Protein AF-A0A1E2V818-F1 (afdb_monomer_lite)

InterPro domains:
  IPR006531 Gp5/Type VI secretion system Vgr protein, OB-fold domain [PF04717] (260-328)
  IPR006533 Type VI secretion system, RhsGE-associated Vgr protein [TIGR01646] (13-376)
  IPR017847 Type VI secretion system, RhsGE-associated Vgr family subset [TIGR03361] (205-376)
  IPR018769 Type VI secretion system spike protein VgrG2, domain of unknown function DUF2345 [PF10106] (500-648)
  IPR028244 Putative type VI secretion system, Rhs element associated Vgr domain [PF13296] (350-455)
  IPR037026 Vgr protein, OB-fold domain superfamily [G3DSA:2.40.50.230] (230-332)

Radius of gyration: 58.18 Å; chains: 1; bounding box: 152×116×179 Å

Sequence (1108 aa):
MPPVHSYVDGNIITDDVDTCTPVSPQQIRFHRQDATETEDTITQWRGVRRLQPKRVTVGSFDYKQPPLEKRTTLDTQDDQGNLPETELYDYAGEYYYHEFDRGERLVDNRLEAHESRAKRFYGAGGIRHLSTGAWFELTQHSRHDTGGGEEREFLILGLSIHAENSLPMTAQLKPMPGSLQTEIQAAKEAHGLTQEDPENDTDEAQADAYRTGGTGHFLIDFEAQRRTHAFRNPLRHPRPVVSGPQTAIIVGPEGEEVYSDHLNRVKAHFHWDRQGQRNDHDSCWLRVAQNNAGTQWGGVFTPRIGQEVLVDFLEGDVDRPLITGRIYNGEQTPEWHSNGLFSGFKSKTYRGGLFNELVLDDATDQERIKLNSEQKKTQLNLGYLIHQQGNFRGAFRGTGFDLRTDAYGSVRANKGLYLTSFGQPEAAGEQLELDPVKTQLDAAYELKNSLSNSATAHNAEALTAKDNLKTASDHTTPTYGRSGGGGDQTSAQGATDGGGKGQVKGLDAPWLHLASPAGITLSTPESLHFAQTHDFSATTGQDMNFSQGKNWVAAAREKLSLFVEKAGIKLFAGKQKVEIQAQSDNLELTSKQDNTTTSTESNIDLAAAEEVLLVSGGAYVRIKGGNIELHAPGKVEFFGAMKSFTGPTQQAYELPPLPDTENTQLKLHHTYGNDEPVALAQYQATFPDGSTRTGQLDNQGKATLDGVPPGCAFVDYHTQPDPINPEGKPWNKPKEGPPDISMLSQPSSSQPEEEEETLSTAEQLKQKAGQYNQRATDLREQLNNNPDGKSHEEALALQDQVTQLNADTQQLREDLNEAARSGEITGSDLTDALYDVDDAANRANNLRPEAARQVQYASPNGQQAREVAELVVPGFGTLTDAKDIAQLLSTGQYGAAAGMTGLAIASIFPLARAARKVGRTSDAAEDVASAAKRVDEVPSSSRVVTASNRAELEQQLISRLGSDIKNNPLRQEYEAKVAELAKYQQGLTDHSIRDKAVANMANLPGSEKALAERANNARRQLGVEYKNLTPEPLRDYIYDVNLKRYGDPLGPNVDVLAQRGKTYSQIVESASRPNPDVNKLLDGFGKWLSKQPDDYIQKHIHLLDGIN

pLDDT: mean 78.22, std 19.98, range [23.17, 98.44]

Foldseek 3Di:
DPDDADDDPPDGDDQALVVFAAWVVQEAEADDDDPPDPAWHWPDKDKDFDDFAQKEKEWEAEPVCRVDTQMDMDGADPPLPDDPHGYDYDHPYYCPDDDNVVVNVVRVLQRLQRVQRRMKMKIKTQHPRDDARHKHFYDNDPVQNPDDRLSRIKHWHDKDKQKFALDVCVVPDDDDPPDCPVVSVVVCVVVVNDDDPPPDPDPCVVVVCVVVSRDIDIMMMTMIDRSPGGHHHHPPDDADFAPWKAKWFWAEAPPFFADADPQLWTDTAGPPDPPDPRYRVRDDTAAEDFPFDDDVDGGDDRDTGGFMFIWTATRRHPNRTHTDGGDADPVRDALADDPPQWDWDWAADGVDRWIWTWIFGNPPQQTKTWTFGSAQGQIKIAAFDFDDDRNDTHDTDDHGIDGDGNDDDDDDDQQAAEAEPPDDPPVVADPQPCVVVLVVLVVQLVVLQVVQVLCVVVVHHGPVCSVVSVLQSVQQADKDWADAAQFDCPDPVRCVRHPPGDIDTGGPGHYYDDYYPVDDDDDDPDDDDDDDPDDDDDTDPDDDDDDDPDDDDDDDPPDDTDDDNPDDDDDDDPDDDDDDDPLPDDDDDDDPDDDDDDDPPDDDDDDDPAKDWDDDPQWIWIQGPNDTDGDDPDDDDDDDPDDDDDDDDDDDDDDDDRDDPQKDKDKFFDADPVRQAPAFWWKWKAAPVRDIDIDTAHNRNMDMDIRGDPDDIDMDTDDDDDPPDPDDDDDDDDDDDDDDDDDDDYDDDDDDDDDDDDDQPLVVLLVLLVVLLVVLVVLVVVLVPCLDDDALVRLVVSLVSLVVSLVSLVVSVVSLVVCVVVVSDDDPSSVVSVVSSVSSNVSSVVCNVSSVVSSCCNDPLNVVVVVVVVVPDDDDDDDDDPVVVVVVVPPPPPPPNPPPDPDDPPPPVVVVVVVVPDDDDDDPPVVVVVVVVPDDDDDPLPDADDPVCPLVLLVLVLVLLLVCCVPPVLLVVLLVVLQVLVVVVVCCPPPVSVVVVVVVVPPDPDDLLNVLQVLQVVLLVSLVVVLVPRPPLLSVLQQVVQCVPAVGSSHHGSVSVVVVPDDSSNSSVVSSDRDDDSVVSSVSSSVVSVVDDSVVSVVCSVSSPPDD

Secondary structure (DSSP, 8-state):
-------BTTBPP-S-GGGSPEEEEEEEEE----TT-SS-EEEEEEEEE----SEEEEEEE-TTSTTS-EEEEEEPPTTS-S----EEEEEEEETS-SSHHHHHHHHHHHHHHHHHHHEEEEEEE--TT--TT-EEEEES-TTTTTS-HHHHEEEEEEEEEEEE---TTGGGPPPPTT-THHHHHHHHHHTT-----TT--STTHHHHHHHTTT--EEEEEEEEEETTSPP-----SPPPB--S-EEEEEE-STT-S----TT--BEEEETT-SS--SSTTSS-PBEE--SSEETTEE---PPPTT-EEEEEEGGGBTT-EEEEEE---SSS--SS-SS--EEEEE---TTSS--EEEEEE--TT--EEEEEETGGGEEEEEEEEEEEETTEEEEEEEEEEEEE-SS------TT-EEEE----GGG-S-TT--HHHHHHHHHHHHHHHHHHHHHHHTTPPP-TTHHHHHHHHHTT--EEE-------TTSHHHHHHHSS--EEE--SS--EEEE-SS------SS------SS------SS------SS------SS------SSS------SSS------SSS------SS------SSS------SSEEEEEETTEEEEEETTEEEEE-SS------S----PPP-----PPPPP--TT--EEEEE-B-TTS-B-TT-EEEEE-TTS-EEEEE--TTSEEEEESPPSS--EEEEEPPPPSS-SS--PPPP----PPP--------------------HHHHHHHHHHHHHHHHHHHHHHHHS-TT---HHHHHHHHHHHHHHHHHHHHHHHHHHHHHHHTSS-THHHHHHHHHHHHHHHHHHHHHHHHHHHHHHHSHHHHHHHHHHHTSS--S-----HHHHHHHHTS---TT-TTS--SSSSSSTTHHHHTTSS---SSSHHHHHHHGGGSS---GGG----TTTHHHHHHHHHHHHHHHHHT-HHHHHHHHHHHHHHHHHHHHHSHHHHHHHHHHGGGSS--HHHHHHHHHHHHHHHHHHHHHTS-HHHHHHHHHHHHHHHS-TT---HHHHHHTT--HHHHHHHHHSPPP-HHHHHHHHHHHHTTS-HHHHHHHGGGGTT--

Structure (mmCIF, N/CA/C/O backbone):
data_AF-A0A1E2V818-F1
#
_entry.id   AF-A0A1E2V818-F1
#
loop_
_atom_site.group_PDB
_atom_site.id
_atom_site.type_symbol
_atom_site.label_atom_id
_atom_site.label_alt_id
_atom_site.label_comp_id
_atom_site.label_asym_id
_atom_site.label_entity_id
_atom_site.label_seq_id
_atom_site.pdbx_PDB_ins_code
_atom_site.Cartn_x
_atom_site.Cartn_y
_atom_site.Cartn_z
_atom_site.occupancy
_atom_site.B_iso_or_equiv
_atom_site.auth_seq_id
_atom_site.auth_comp_id
_atom_site.auth_asym_id
_atom_site.auth_atom_id
_atom_site.pdbx_PDB_model_num
ATOM 1 N N . MET A 1 1 ? 29.252 -25.648 -48.361 1.00 29.34 1 MET A N 1
ATOM 2 C CA . MET A 1 1 ? 28.004 -25.409 -49.123 1.00 29.34 1 MET A CA 1
ATOM 3 C C . MET A 1 1 ? 28.352 -25.436 -50.607 1.00 29.34 1 MET A C 1
ATOM 5 O O . MET A 1 1 ? 29.455 -25.009 -50.918 1.00 29.34 1 MET A O 1
ATOM 9 N N . PRO A 1 2 ? 27.505 -25.954 -51.512 1.00 25.48 2 PRO A N 1
ATOM 10 C CA . PRO A 1 2 ? 27.726 -25.760 -52.946 1.00 25.48 2 PRO A CA 1
ATOM 11 C C . PRO A 1 2 ? 27.580 -24.261 -53.289 1.00 25.48 2 PRO A C 1
ATOM 13 O O . PRO A 1 2 ? 26.759 -23.595 -52.652 1.00 25.48 2 PRO A O 1
ATOM 16 N N . PRO A 1 3 ? 28.348 -23.715 -54.249 1.00 35.00 3 PRO A N 1
ATOM 17 C CA . PRO A 1 3 ? 28.269 -22.303 -54.612 1.00 35.00 3 PRO A CA 1
ATOM 18 C C . PRO A 1 3 ? 26.894 -21.995 -55.216 1.00 35.00 3 PRO A C 1
ATOM 20 O O . PRO A 1 3 ? 26.471 -22.601 -56.203 1.00 35.00 3 PRO A O 1
ATOM 23 N N . VAL A 1 4 ? 26.167 -21.068 -54.593 1.00 36.09 4 VAL A N 1
ATOM 24 C CA . VAL A 1 4 ? 24.867 -20.598 -55.076 1.00 36.09 4 VAL A CA 1
ATOM 25 C C . VAL A 1 4 ? 25.120 -19.493 -56.096 1.00 36.09 4 VAL A C 1
ATOM 27 O O . VAL A 1 4 ? 25.310 -18.335 -55.743 1.00 36.09 4 VAL A O 1
ATOM 30 N N . HIS A 1 5 ? 25.105 -19.843 -57.381 1.00 39.56 5 HIS A N 1
ATOM 31 C CA . HIS A 1 5 ? 25.008 -18.854 -58.452 1.00 39.56 5 HIS A CA 1
ATOM 32 C C . HIS A 1 5 ? 23.551 -18.392 -58.577 1.00 39.56 5 HIS A C 1
ATOM 34 O O . HIS A 1 5 ? 22.773 -18.970 -59.335 1.00 39.56 5 HIS A O 1
ATOM 40 N N . SER A 1 6 ? 23.152 -17.357 -57.839 1.00 40.38 6 SER A N 1
ATOM 41 C CA . SER A 1 6 ? 21.915 -16.634 -58.147 1.00 40.38 6 SER A CA 1
ATOM 42 C C . SER A 1 6 ? 22.231 -15.525 -59.149 1.00 40.38 6 SER A C 1
ATOM 44 O O . SER A 1 6 ? 22.732 -14.467 -58.773 1.00 40.38 6 SER A O 1
ATOM 46 N N . TYR A 1 7 ? 21.960 -15.778 -60.429 1.00 38.47 7 TYR A N 1
ATOM 47 C CA . TYR A 1 7 ? 21.991 -14.749 -61.466 1.00 38.47 7 TYR A CA 1
ATOM 48 C C . TYR A 1 7 ? 20.811 -13.794 -61.259 1.00 38.47 7 TYR A C 1
ATOM 50 O O . TYR A 1 7 ? 19.661 -14.170 -61.477 1.00 38.47 7 TYR A O 1
ATOM 58 N N . VAL A 1 8 ? 21.101 -12.559 -60.857 1.00 39.84 8 VAL A N 1
ATOM 59 C CA . VAL A 1 8 ? 20.163 -11.434 -60.937 1.00 39.84 8 VAL A CA 1
ATOM 60 C C . VAL A 1 8 ? 20.872 -10.348 -61.743 1.00 39.84 8 VAL A C 1
ATOM 62 O O . VAL A 1 8 ? 21.879 -9.807 -61.294 1.00 39.84 8 VAL A O 1
ATOM 65 N N . ASP A 1 9 ? 20.401 -10.108 -62.969 1.00 42.56 9 ASP A N 1
ATOM 66 C CA . ASP A 1 9 ? 20.767 -8.976 -63.835 1.00 42.56 9 ASP A CA 1
ATOM 67 C C . ASP A 1 9 ? 22.267 -8.608 -63.880 1.00 42.56 9 ASP A C 1
ATOM 69 O O . ASP A 1 9 ? 22.666 -7.497 -63.544 1.00 42.56 9 ASP A O 1
ATOM 73 N N . GLY A 1 10 ? 23.123 -9.545 -64.304 1.00 63.06 10 GLY A N 1
ATOM 74 C CA . GLY A 1 10 ? 24.530 -9.264 -64.640 1.00 63.06 10 GLY A CA 1
ATOM 75 C C . GLY A 1 10 ? 25.488 -9.020 -63.464 1.00 63.06 10 GLY A C 1
ATOM 76 O O . GLY A 1 10 ? 26.687 -8.886 -63.700 1.00 63.06 10 GLY A O 1
ATOM 77 N N . ASN A 1 11 ? 25.010 -9.017 -62.215 1.00 73.62 11 ASN A N 1
ATOM 78 C CA . ASN A 1 11 ? 25.856 -8.904 -61.024 1.00 73.62 11 ASN A CA 1
ATOM 79 C C . ASN A 1 11 ? 26.270 -10.287 -60.498 1.00 73.62 11 ASN A C 1
ATOM 81 O O . ASN A 1 11 ? 25.429 -11.166 -60.304 1.00 73.62 11 ASN A O 1
ATOM 85 N N . ILE A 1 12 ? 27.564 -10.467 -60.217 1.00 81.31 12 ILE A N 1
ATOM 86 C CA . ILE A 1 12 ? 28.114 -11.685 -59.605 1.00 81.31 12 ILE A CA 1
ATOM 87 C C . ILE A 1 12 ? 28.321 -11.424 -58.112 1.00 81.31 12 ILE A C 1
ATOM 89 O O . ILE A 1 12 ? 29.127 -10.577 -57.731 1.00 81.31 12 ILE A O 1
ATOM 93 N N . ILE A 1 13 ? 27.599 -12.158 -57.263 1.00 85.12 13 ILE A N 1
ATOM 94 C CA . ILE A 1 13 ? 27.849 -12.186 -55.818 1.00 85.12 13 ILE A CA 1
ATOM 95 C C . ILE A 1 13 ? 28.844 -13.312 -55.550 1.00 85.12 13 ILE A C 1
ATOM 97 O O . ILE A 1 13 ? 28.576 -14.464 -55.882 1.00 85.12 13 ILE A O 1
ATOM 101 N N . THR A 1 14 ? 29.984 -12.973 -54.958 1.00 85.94 14 THR A N 1
ATOM 102 C CA . THR A 1 14 ? 31.019 -13.932 -54.570 1.00 85.94 14 THR A CA 1
ATOM 103 C C . THR A 1 14 ? 31.614 -13.558 -53.216 1.00 85.94 14 THR A C 1
ATOM 105 O O . THR A 1 14 ? 31.786 -12.379 -52.900 1.00 85.94 14 THR A O 1
ATOM 108 N N . ASP A 1 15 ? 31.908 -14.575 -52.415 1.00 86.00 15 ASP A N 1
ATOM 109 C CA . ASP A 1 15 ? 32.651 -14.508 -51.161 1.00 86.00 15 ASP A CA 1
ATOM 110 C C . ASP A 1 15 ? 33.937 -15.355 -51.207 1.00 86.00 15 ASP A C 1
ATOM 112 O O . ASP A 1 15 ? 34.610 -15.508 -50.188 1.00 86.00 15 ASP A O 1
ATOM 116 N N . ASP A 1 16 ? 34.320 -15.864 -52.381 1.00 88.38 16 ASP A N 1
ATOM 117 C CA . ASP A 1 16 ? 35.500 -16.710 -52.561 1.00 88.38 16 ASP A CA 1
ATOM 118 C C . ASP A 1 16 ? 36.183 -16.435 -53.908 1.00 88.38 16 ASP A C 1
ATOM 120 O O . ASP A 1 16 ? 35.576 -16.513 -54.978 1.00 88.38 16 ASP A O 1
ATOM 124 N N . VAL A 1 17 ? 37.479 -16.140 -53.847 1.00 88.00 17 VAL A N 1
ATOM 125 C CA . VAL A 1 17 ? 38.324 -15.820 -55.003 1.00 88.00 17 VAL A CA 1
ATOM 126 C C . VAL A 1 17 ? 38.454 -16.989 -55.978 1.00 88.00 17 VAL A C 1
ATOM 128 O O . VAL A 1 17 ? 38.687 -16.763 -57.163 1.00 88.00 17 VAL A O 1
ATOM 131 N N . ASP A 1 18 ? 38.241 -18.226 -55.527 1.00 86.94 18 ASP A N 1
ATOM 132 C CA . ASP A 1 18 ? 38.274 -19.404 -56.397 1.00 86.94 18 ASP A CA 1
ATOM 133 C C . ASP A 1 18 ? 37.060 -19.536 -57.314 1.00 86.94 18 ASP A C 1
ATOM 135 O O . ASP A 1 18 ? 37.099 -20.263 -58.308 1.00 86.94 18 ASP A O 1
ATOM 139 N N . THR A 1 19 ? 35.995 -18.786 -57.035 1.00 88.12 19 THR A N 1
ATOM 140 C CA . THR A 1 19 ? 34.831 -18.704 -57.926 1.00 88.12 19 THR A CA 1
ATOM 141 C C . THR A 1 19 ? 35.027 -17.708 -59.075 1.00 88.12 19 THR A C 1
ATOM 143 O O . THR A 1 19 ? 34.210 -17.669 -59.997 1.00 88.12 19 THR A O 1
ATOM 146 N N . CYS A 1 20 ? 36.102 -16.911 -59.053 1.00 89.12 20 CYS A N 1
ATOM 147 C CA . CYS A 1 20 ? 36.433 -15.958 -60.108 1.00 89.12 20 CYS A CA 1
ATOM 148 C C . CYS A 1 20 ? 36.958 -16.668 -61.366 1.00 89.12 20 CYS A C 1
ATOM 150 O O . CYS A 1 20 ? 37.793 -17.572 -61.305 1.00 89.12 20 CYS A O 1
ATOM 152 N N . THR A 1 21 ? 36.508 -16.227 -62.541 1.00 91.00 21 THR A N 1
ATOM 153 C CA . THR A 1 21 ? 36.915 -16.816 -63.826 1.00 91.00 21 THR A CA 1
ATOM 154 C C . THR A 1 21 ? 38.223 -16.210 -64.342 1.00 91.00 21 THR A C 1
ATOM 156 O O . THR A 1 21 ? 38.452 -15.014 -64.140 1.00 91.00 21 THR A O 1
ATOM 159 N N . PRO A 1 22 ? 39.069 -16.973 -65.055 1.00 92.25 22 PRO A N 1
ATOM 160 C CA . PRO A 1 22 ? 40.239 -16.402 -65.708 1.00 92.25 22 PRO A CA 1
ATOM 161 C C . PRO A 1 22 ? 39.841 -15.444 -66.838 1.00 92.25 22 PRO A C 1
ATOM 163 O O . PRO A 1 22 ? 38.808 -15.618 -67.488 1.00 92.25 22 PRO A O 1
ATOM 166 N N . VAL A 1 23 ? 40.692 -14.458 -67.111 1.00 90.94 23 VAL A N 1
ATOM 167 C CA . VAL A 1 23 ? 40.641 -13.674 -68.354 1.00 90.94 23 VAL A CA 1
ATOM 168 C C . VAL A 1 23 ? 40.996 -14.557 -69.557 1.00 90.94 23 VAL A C 1
ATOM 170 O O . VAL A 1 23 ? 41.628 -15.603 -69.416 1.00 90.94 23 VAL A O 1
ATOM 173 N N . SER A 1 24 ? 40.589 -14.149 -70.759 1.00 87.62 24 SER A N 1
ATOM 174 C CA . SER A 1 24 ? 40.923 -14.848 -72.006 1.00 87.62 24 SER A CA 1
ATOM 175 C C . SER A 1 24 ? 41.695 -13.906 -72.936 1.00 87.62 24 SER A C 1
ATOM 177 O O . SER A 1 24 ? 41.096 -12.930 -73.392 1.00 87.62 24 SER A O 1
ATOM 179 N N . PRO A 1 25 ? 42.970 -14.185 -73.268 1.00 88.75 25 PRO A N 1
ATOM 180 C CA . PRO A 1 25 ? 43.786 -15.329 -72.832 1.00 88.75 25 PRO A CA 1
ATOM 181 C C . PRO A 1 25 ? 44.201 -15.244 -71.353 1.00 88.75 25 PRO A C 1
ATOM 183 O O . PRO A 1 25 ? 44.471 -14.157 -70.857 1.00 88.75 25 PRO A O 1
ATOM 186 N N . GLN A 1 26 ? 44.289 -16.393 -70.666 1.00 91.31 26 GLN A N 1
ATOM 187 C CA . GLN A 1 26 ? 44.641 -16.466 -69.234 1.00 91.31 26 GLN A CA 1
ATOM 188 C C . GLN A 1 26 ? 46.052 -15.940 -68.951 1.00 91.31 26 GLN A C 1
ATOM 190 O O . GLN A 1 26 ? 46.273 -15.284 -67.935 1.00 91.31 26 GLN A O 1
ATOM 195 N N . GLN A 1 27 ? 47.006 -16.250 -69.830 1.00 91.38 27 GLN A N 1
ATOM 196 C CA . GLN A 1 27 ? 48.398 -15.834 -69.692 1.00 91.38 27 GLN A CA 1
ATOM 197 C C . GLN A 1 27 ? 48.611 -14.473 -70.341 1.00 91.38 27 GLN A C 1
ATOM 199 O O . GLN A 1 27 ? 48.307 -14.288 -71.519 1.00 91.38 27 GLN A O 1
ATOM 204 N N . ILE A 1 28 ? 49.175 -13.540 -69.577 1.00 91.94 28 ILE A N 1
ATOM 205 C CA . ILE A 1 28 ? 49.507 -12.194 -70.039 1.00 91.94 28 ILE A CA 1
ATOM 206 C C . ILE A 1 28 ? 51.006 -11.974 -69.868 1.00 91.94 28 ILE A C 1
ATOM 208 O O . ILE A 1 28 ? 51.578 -12.242 -68.806 1.00 91.94 28 ILE A O 1
ATOM 212 N N . ARG A 1 29 ? 51.655 -11.490 -70.927 1.00 91.94 29 ARG A N 1
ATOM 213 C CA . ARG A 1 29 ? 53.102 -11.256 -70.952 1.00 91.94 29 ARG A CA 1
ATOM 214 C C . ARG A 1 29 ? 53.437 -9.871 -70.405 1.00 91.94 29 ARG A C 1
ATOM 216 O O . ARG A 1 29 ? 52.777 -8.888 -70.743 1.00 91.94 29 ARG A O 1
ATOM 223 N N . PHE A 1 30 ? 54.489 -9.790 -69.597 1.00 92.06 30 PHE A N 1
ATOM 224 C CA . PHE A 1 30 ? 55.152 -8.543 -69.242 1.00 92.06 30 PHE A CA 1
ATOM 225 C C . PHE A 1 30 ? 56.192 -8.209 -70.312 1.00 92.06 30 PHE A C 1
ATOM 227 O O . PHE A 1 30 ? 57.248 -8.837 -70.380 1.00 92.06 30 PHE A O 1
ATOM 234 N N . HIS A 1 31 ? 55.874 -7.273 -71.199 1.00 89.25 31 HIS A N 1
ATOM 235 C CA . HIS A 1 31 ? 56.687 -6.992 -72.380 1.00 89.25 31 HIS A CA 1
ATOM 236 C C . HIS A 1 31 ? 56.424 -5.572 -72.895 1.00 89.25 31 HIS A C 1
ATOM 238 O O . HIS A 1 31 ? 55.455 -4.928 -72.498 1.00 89.25 31 HIS A O 1
ATOM 244 N N . ARG A 1 32 ? 57.269 -5.072 -73.806 1.00 82.12 32 ARG A N 1
ATOM 245 C CA . ARG A 1 32 ? 56.998 -3.802 -74.500 1.00 82.12 32 ARG A CA 1
ATOM 246 C C . ARG A 1 32 ? 55.704 -3.892 -75.320 1.00 82.12 32 ARG A C 1
ATOM 248 O O . ARG A 1 32 ? 55.329 -4.978 -75.762 1.00 82.12 32 ARG A O 1
ATOM 255 N N . GLN A 1 33 ? 55.069 -2.746 -75.542 1.00 74.19 33 GLN A N 1
ATOM 256 C CA . GLN A 1 33 ? 53.908 -2.589 -76.415 1.00 74.19 33 GLN A CA 1
ATOM 257 C C . GLN A 1 33 ? 54.347 -1.793 -77.649 1.00 74.19 33 GLN A C 1
ATOM 259 O O . GLN A 1 33 ? 54.782 -0.651 -77.523 1.00 74.19 33 GLN A O 1
ATOM 264 N N . ASP A 1 34 ? 54.295 -2.418 -78.822 1.00 68.94 34 ASP A N 1
ATOM 265 C CA . ASP A 1 34 ? 54.772 -1.862 -80.095 1.00 68.94 34 ASP A CA 1
ATOM 266 C C . ASP A 1 34 ? 53.823 -2.312 -81.222 1.00 68.94 34 ASP A C 1
ATOM 268 O O . ASP A 1 34 ? 53.161 -3.343 -81.101 1.00 68.94 34 ASP A O 1
ATOM 272 N N . ALA A 1 35 ? 53.759 -1.577 -82.333 1.00 65.12 35 ALA A N 1
ATOM 273 C CA . ALA A 1 35 ? 52.875 -1.868 -83.467 1.00 65.12 35 ALA A CA 1
ATOM 274 C C . ALA A 1 35 ? 53.169 -3.221 -84.151 1.00 65.12 35 ALA A C 1
ATOM 276 O O . ALA A 1 35 ? 52.367 -3.704 -84.948 1.00 65.12 35 ALA A O 1
ATOM 277 N N . THR A 1 36 ? 54.324 -3.825 -83.854 1.00 67.94 36 THR A N 1
ATOM 278 C CA . THR A 1 36 ? 54.754 -5.140 -84.358 1.00 67.94 36 THR A CA 1
ATOM 279 C C . THR A 1 36 ? 54.397 -6.307 -83.430 1.00 67.94 36 THR A C 1
ATOM 281 O O . THR A 1 36 ? 54.570 -7.463 -83.818 1.00 67.94 36 THR A O 1
ATOM 284 N N . GLU A 1 37 ? 53.893 -6.032 -82.224 1.00 74.81 37 GLU A N 1
ATOM 285 C CA . GLU A 1 37 ? 53.444 -7.059 -81.283 1.00 74.81 37 GLU A CA 1
ATOM 286 C C . GLU A 1 37 ? 52.064 -7.600 -81.692 1.00 74.81 37 GLU A C 1
ATOM 288 O O . GLU A 1 37 ? 51.198 -6.871 -82.174 1.00 74.81 37 GLU A O 1
ATOM 293 N N . THR A 1 38 ? 51.853 -8.905 -81.512 1.00 75.00 38 THR A N 1
ATOM 294 C CA . THR A 1 38 ? 50.621 -9.604 -81.938 1.00 75.00 38 THR A CA 1
ATOM 295 C C . THR A 1 38 ? 49.631 -9.857 -80.799 1.00 75.00 38 THR A C 1
ATOM 297 O O . THR A 1 38 ? 48.498 -10.258 -81.056 1.00 75.00 38 THR A O 1
ATOM 300 N N . GLU A 1 39 ? 50.036 -9.601 -79.553 1.00 81.62 39 GLU A N 1
ATOM 301 C CA . GLU A 1 39 ? 49.249 -9.823 -78.337 1.00 81.62 39 GLU A CA 1
ATOM 302 C C . GLU A 1 39 ? 49.334 -8.598 -77.424 1.00 81.62 39 GLU A C 1
ATOM 304 O O . GLU A 1 39 ? 50.344 -7.892 -77.425 1.00 81.62 39 GLU A O 1
ATOM 309 N N . ASP A 1 40 ? 48.299 -8.374 -76.615 1.00 87.31 40 ASP A N 1
ATOM 310 C CA . ASP A 1 40 ? 48.314 -7.300 -75.626 1.00 87.31 40 ASP A CA 1
ATOM 311 C C . ASP A 1 40 ? 49.205 -7.671 -74.426 1.00 87.31 40 ASP A C 1
ATOM 313 O O . ASP A 1 40 ? 49.179 -8.803 -73.935 1.00 87.31 40 ASP A O 1
ATOM 317 N N . THR A 1 41 ? 49.979 -6.709 -73.923 1.00 90.06 41 THR A N 1
ATOM 318 C CA . THR A 1 41 ? 51.005 -6.939 -72.894 1.00 90.06 41 THR A CA 1
ATOM 319 C C . THR A 1 41 ? 50.886 -5.954 -71.734 1.00 90.06 41 THR A C 1
ATOM 321 O O . THR A 1 41 ? 50.364 -4.843 -71.875 1.00 90.06 41 THR A O 1
ATOM 324 N N . ILE A 1 42 ? 51.381 -6.368 -70.564 1.00 92.81 42 ILE A N 1
ATOM 325 C CA . ILE A 1 42 ? 51.602 -5.488 -69.410 1.00 92.81 42 ILE A CA 1
ATOM 326 C C . ILE A 1 42 ? 52.969 -4.835 -69.596 1.00 92.81 42 ILE A C 1
ATOM 328 O O . ILE A 1 42 ? 53.978 -5.527 -69.708 1.00 92.81 42 ILE A O 1
ATOM 332 N N . THR A 1 43 ? 53.011 -3.507 -69.609 1.00 90.25 43 THR A N 1
ATOM 333 C CA . THR A 1 43 ? 54.238 -2.729 -69.832 1.00 90.25 43 THR A CA 1
ATOM 334 C C . THR A 1 43 ? 54.835 -2.212 -68.528 1.00 90.25 43 THR A C 1
ATOM 336 O O . THR A 1 43 ? 56.045 -2.006 -68.436 1.00 90.25 43 THR A O 1
ATOM 339 N N . GLN A 1 44 ? 54.009 -2.034 -67.494 1.00 92.06 44 GLN A N 1
ATOM 340 C CA . GLN A 1 44 ? 54.444 -1.620 -66.163 1.00 92.06 44 GLN A CA 1
ATOM 341 C C . GLN A 1 44 ? 53.846 -2.526 -65.091 1.00 92.06 44 GLN A C 1
ATOM 343 O O . GLN A 1 44 ? 52.676 -2.892 -65.155 1.00 92.06 44 GLN A O 1
ATOM 348 N N . TRP A 1 45 ? 54.651 -2.879 -64.089 1.00 93.50 45 TRP A N 1
ATOM 349 C CA . TRP A 1 45 ? 54.238 -3.730 -62.977 1.00 93.50 45 TRP A CA 1
ATOM 350 C C . TRP A 1 45 ? 54.926 -3.291 -61.689 1.00 93.50 45 TRP A C 1
ATOM 352 O O . TRP A 1 45 ? 56.149 -3.148 -61.640 1.00 93.50 45 TRP A O 1
ATOM 362 N N . ARG A 1 46 ? 54.153 -3.088 -60.619 1.00 92.75 46 ARG A N 1
ATOM 363 C CA . ARG A 1 46 ? 54.690 -2.756 -59.294 1.00 92.75 46 ARG A CA 1
ATOM 364 C C . ARG A 1 46 ? 53.924 -3.458 -58.182 1.00 92.75 46 ARG A C 1
ATOM 366 O O . ARG A 1 46 ? 52.700 -3.492 -58.175 1.00 92.75 46 ARG A O 1
ATOM 373 N N . GLY A 1 47 ? 54.656 -3.955 -57.189 1.00 91.38 47 GLY A N 1
ATOM 374 C CA . GLY A 1 47 ? 54.090 -4.425 -55.925 1.00 91.38 47 GLY A CA 1
ATOM 375 C C . GLY A 1 47 ? 54.224 -3.354 -54.845 1.00 91.38 47 GLY A C 1
ATOM 376 O O . GLY A 1 47 ? 55.320 -2.848 -54.612 1.00 91.38 47 GLY A O 1
ATOM 377 N N . VAL A 1 48 ? 53.130 -3.034 -54.161 1.00 92.19 48 VAL A N 1
ATOM 378 C CA . VAL A 1 48 ? 53.075 -2.082 -53.047 1.00 92.19 48 VAL A CA 1
ATOM 379 C C . VAL A 1 48 ? 52.717 -2.840 -51.776 1.00 92.19 48 VAL A C 1
ATOM 381 O O . VAL A 1 48 ? 51.708 -3.542 -51.730 1.00 92.19 48 VAL A O 1
ATOM 384 N N . ARG A 1 49 ? 53.529 -2.676 -50.729 1.00 89.62 49 ARG A N 1
ATOM 385 C CA . ARG A 1 49 ? 53.214 -3.163 -49.381 1.00 89.62 49 ARG A CA 1
ATOM 386 C C . ARG A 1 49 ? 52.767 -2.000 -48.502 1.00 89.62 49 ARG A C 1
ATOM 388 O O . ARG A 1 49 ? 53.366 -0.928 -48.561 1.00 89.62 49 ARG A O 1
ATOM 395 N N . ARG A 1 50 ? 51.732 -2.205 -47.690 1.00 89.00 50 ARG A N 1
ATOM 396 C CA . ARG A 1 50 ? 51.260 -1.245 -46.681 1.00 89.00 50 ARG A CA 1
ATOM 397 C C . ARG A 1 50 ? 51.228 -1.937 -45.328 1.00 89.00 50 ARG A C 1
ATOM 399 O O . ARG A 1 50 ? 50.806 -3.082 -45.251 1.00 89.00 50 ARG A O 1
ATOM 406 N N . LEU A 1 51 ? 51.638 -1.230 -44.278 1.00 88.44 51 LEU A N 1
ATOM 407 C CA . LEU A 1 51 ? 51.518 -1.728 -42.910 1.00 88.44 51 LEU A CA 1
ATOM 408 C C . LEU A 1 51 ? 50.036 -1.981 -42.582 1.00 88.44 51 LEU A C 1
ATOM 410 O O . LEU A 1 51 ? 49.203 -1.096 -42.796 1.00 88.44 51 LEU A O 1
ATOM 414 N N . GLN A 1 52 ? 49.722 -3.176 -42.090 1.00 91.06 52 GLN A N 1
ATOM 415 C CA . GLN A 1 52 ? 48.402 -3.581 -41.601 1.00 91.06 52 GLN A CA 1
ATOM 416 C C . GLN A 1 52 ? 48.563 -4.227 -40.214 1.00 91.06 52 GLN A C 1
ATOM 418 O O . GLN A 1 52 ? 49.677 -4.635 -39.875 1.00 91.06 52 GLN A O 1
ATOM 423 N N . PRO A 1 53 ? 47.501 -4.272 -39.387 1.00 91.12 53 PRO A N 1
ATOM 424 C CA . PRO A 1 53 ? 47.548 -4.986 -38.114 1.00 91.12 53 PRO A CA 1
ATOM 425 C C . PRO A 1 53 ? 47.845 -6.475 -38.332 1.00 91.12 53 PRO A C 1
ATOM 427 O O . PRO A 1 53 ? 47.417 -7.052 -39.332 1.00 91.12 53 PRO A O 1
ATOM 430 N N . LYS A 1 54 ? 48.558 -7.082 -37.379 1.00 90.25 54 LYS A N 1
ATOM 431 C CA . LYS A 1 54 ? 48.837 -8.528 -37.340 1.00 90.25 54 LYS A CA 1
ATOM 432 C C . LYS A 1 54 ? 47.772 -9.329 -36.598 1.00 90.25 54 LYS A C 1
ATOM 434 O O . LYS A 1 54 ? 47.707 -10.540 -36.748 1.00 90.25 54 LYS A O 1
ATOM 439 N N . ARG A 1 55 ? 46.946 -8.656 -35.799 1.00 92.19 55 ARG A N 1
ATOM 440 C CA . ARG A 1 55 ? 45.883 -9.266 -35.002 1.00 92.19 55 ARG A CA 1
ATOM 441 C C . ARG A 1 55 ? 44.618 -8.435 -35.074 1.00 92.19 55 ARG A C 1
ATOM 443 O O . ARG A 1 55 ? 44.681 -7.207 -34.979 1.00 92.19 55 ARG A O 1
ATOM 450 N N . VAL A 1 56 ? 43.475 -9.103 -35.181 1.00 94.19 56 VAL A N 1
ATOM 451 C CA . VAL A 1 56 ? 42.157 -8.480 -35.030 1.00 94.19 56 VAL A CA 1
ATOM 452 C C . VAL A 1 56 ? 41.423 -9.165 -33.887 1.00 94.19 56 VAL A C 1
ATOM 454 O O . VAL A 1 56 ? 41.286 -10.387 -33.873 1.00 94.19 56 VAL A O 1
ATOM 457 N N . THR A 1 57 ? 40.923 -8.365 -32.947 1.00 93.62 57 THR A N 1
ATOM 458 C CA . THR A 1 57 ? 40.114 -8.843 -31.823 1.00 93.62 57 THR A CA 1
ATOM 459 C C . THR A 1 57 ? 38.776 -8.122 -31.801 1.00 93.62 57 THR A C 1
ATOM 461 O O . THR A 1 57 ? 38.730 -6.893 -31.842 1.00 93.62 57 THR A O 1
ATOM 464 N N . VAL A 1 58 ? 37.682 -8.882 -31.688 1.00 92.31 58 VAL A N 1
ATOM 465 C CA . VAL A 1 58 ? 36.332 -8.333 -31.507 1.00 92.31 58 VAL A CA 1
ATOM 466 C C . VAL A 1 58 ? 35.705 -8.851 -30.217 1.00 92.31 58 VAL A C 1
ATOM 468 O O . VAL A 1 58 ? 35.540 -10.059 -30.027 1.00 92.31 58 VAL A O 1
ATOM 471 N N . GLY A 1 59 ? 35.324 -7.921 -29.340 1.00 91.25 59 GLY A N 1
ATOM 472 C CA . GLY A 1 59 ? 34.595 -8.195 -28.100 1.00 91.25 59 GLY A CA 1
ATOM 473 C C . GLY A 1 59 ? 33.102 -7.874 -28.203 1.00 91.25 59 GLY A C 1
ATOM 474 O O . GLY A 1 59 ? 32.705 -6.955 -28.921 1.00 91.25 59 GLY A O 1
ATOM 475 N N . SER A 1 60 ? 32.272 -8.609 -27.462 1.00 91.62 60 SER A N 1
ATOM 476 C CA . SER A 1 60 ? 30.837 -8.343 -27.297 1.00 91.62 60 SER A CA 1
ATOM 477 C C . SER A 1 60 ? 30.342 -8.829 -25.926 1.00 91.62 60 SER A C 1
ATOM 479 O O . SER A 1 60 ? 30.911 -9.748 -25.342 1.00 91.62 60 SER A O 1
ATOM 481 N N . PHE A 1 61 ? 29.274 -8.226 -25.399 1.00 91.19 61 PHE A N 1
ATOM 482 C CA . PHE A 1 61 ? 28.605 -8.663 -24.163 1.00 91.19 61 PHE A CA 1
ATOM 483 C C . PHE A 1 61 ? 27.228 -9.262 -24.466 1.00 91.19 61 PHE A C 1
ATOM 485 O O . PHE A 1 61 ? 26.496 -8.703 -25.270 1.00 91.19 61 PHE A O 1
ATOM 492 N N . ASP A 1 62 ? 26.823 -10.355 -23.815 1.00 90.75 62 ASP A N 1
ATOM 493 C CA . ASP A 1 62 ? 25.484 -10.939 -23.985 1.00 90.75 62 ASP A CA 1
ATOM 494 C C . ASP A 1 62 ? 24.736 -11.007 -22.652 1.00 90.75 62 ASP A C 1
ATOM 496 O O . ASP A 1 62 ? 25.043 -11.828 -21.790 1.00 90.75 62 ASP A O 1
ATOM 500 N N . TYR A 1 63 ? 23.693 -10.190 -22.500 1.00 90.38 63 TYR A N 1
ATOM 501 C CA . TYR A 1 63 ? 22.885 -10.171 -21.279 1.00 90.38 63 TYR A CA 1
ATOM 502 C C . TYR A 1 63 ? 22.143 -11.487 -21.001 1.00 90.38 63 TYR A C 1
ATOM 504 O O . TYR A 1 63 ? 21.694 -11.695 -19.875 1.00 90.38 63 TYR A O 1
ATOM 512 N N . LYS A 1 64 ? 21.972 -12.369 -21.997 1.00 89.19 64 LYS A N 1
ATOM 513 C CA . LYS A 1 64 ? 21.383 -13.702 -21.789 1.00 89.19 64 LYS A CA 1
ATOM 514 C C . LYS A 1 64 ? 22.383 -14.670 -21.163 1.00 89.19 64 LYS A C 1
ATOM 516 O O . LYS A 1 64 ? 21.974 -15.657 -20.557 1.00 89.19 64 LYS A O 1
ATOM 521 N N . GLN A 1 65 ? 23.679 -14.396 -21.308 1.00 89.38 65 GLN A N 1
ATOM 522 C CA . GLN A 1 65 ? 24.774 -15.184 -20.748 1.00 89.38 65 GLN A CA 1
ATOM 523 C C . GLN A 1 65 ? 25.862 -14.265 -20.149 1.00 89.38 65 GLN A C 1
ATOM 525 O O . GLN A 1 65 ? 27.006 -14.332 -20.591 1.00 89.38 65 GLN A O 1
ATOM 530 N N . PRO A 1 66 ? 25.559 -13.423 -19.133 1.00 89.12 66 PRO A N 1
ATOM 531 C CA . PRO A 1 66 ? 26.504 -12.415 -18.635 1.00 89.12 66 PRO A CA 1
ATOM 532 C C . PRO A 1 66 ? 27.878 -12.940 -18.177 1.00 89.12 66 PRO A C 1
ATOM 534 O O . PRO A 1 66 ? 28.858 -12.226 -18.368 1.00 89.12 66 PRO A O 1
ATOM 537 N N . PRO A 1 67 ? 27.997 -14.149 -17.584 1.00 89.19 67 PRO A N 1
ATOM 538 C CA . PRO A 1 67 ? 29.300 -14.695 -17.200 1.00 89.19 67 PRO A CA 1
ATOM 539 C C . PRO A 1 67 ? 30.183 -15.113 -18.382 1.00 89.19 67 PRO A C 1
ATOM 541 O O . PRO A 1 67 ? 31.372 -15.350 -18.185 1.00 89.19 67 PRO A O 1
ATOM 544 N N . LEU A 1 68 ? 29.614 -15.279 -19.581 1.00 87.12 68 LEU A N 1
ATOM 545 C CA . LEU A 1 68 ? 30.352 -15.737 -20.750 1.00 87.12 68 LEU A CA 1
ATOM 546 C C . LEU A 1 68 ? 31.011 -14.541 -21.442 1.00 87.12 68 LEU A C 1
ATOM 548 O O . LEU A 1 68 ? 30.344 -13.743 -22.101 1.00 87.12 68 LEU A O 1
ATOM 552 N N . GLU A 1 69 ? 32.334 -14.439 -21.328 1.00 82.31 69 GLU A N 1
ATOM 553 C CA . GLU A 1 69 ? 33.105 -13.461 -22.093 1.00 82.31 69 GLU A CA 1
ATOM 554 C C . GLU A 1 69 ? 33.100 -13.851 -23.578 1.00 82.31 69 GLU A C 1
ATOM 556 O O . GLU A 1 69 ? 33.654 -14.880 -23.967 1.00 82.31 69 GLU A O 1
ATOM 561 N N . LYS A 1 70 ? 32.468 -13.029 -24.424 1.00 88.38 70 LYS A N 1
ATOM 562 C CA . LYS A 1 70 ? 32.505 -13.210 -25.879 1.00 88.38 70 LYS A CA 1
ATOM 563 C C . LYS A 1 70 ? 33.595 -12.329 -26.471 1.00 88.38 70 LYS A C 1
ATOM 565 O O . LYS A 1 70 ? 33.410 -11.130 -26.691 1.00 88.38 70 LYS A O 1
ATOM 570 N N . ARG A 1 71 ? 34.748 -12.943 -26.713 1.00 90.31 71 ARG A N 1
ATOM 571 C CA . ARG A 1 71 ? 35.893 -12.322 -27.370 1.00 90.31 71 ARG A CA 1
ATOM 572 C C . ARG A 1 71 ? 36.487 -13.304 -28.363 1.00 90.31 71 ARG A C 1
ATOM 574 O O . ARG A 1 71 ? 36.783 -14.439 -28.003 1.00 90.31 71 ARG A O 1
ATOM 581 N N . THR A 1 72 ? 36.685 -12.842 -29.589 1.00 90.94 72 THR A N 1
ATOM 582 C CA . THR A 1 72 ? 37.311 -13.633 -30.646 1.00 90.94 72 THR A CA 1
ATOM 583 C C . THR A 1 72 ? 38.509 -12.875 -31.190 1.00 90.94 72 THR A C 1
ATOM 585 O O . THR A 1 72 ? 38.398 -11.690 -31.506 1.00 90.94 72 THR A O 1
ATOM 588 N N . THR A 1 73 ? 39.645 -13.560 -31.267 1.00 92.94 73 THR A N 1
ATOM 589 C CA . THR A 1 73 ? 40.940 -13.016 -31.678 1.00 92.94 73 THR A CA 1
ATOM 590 C C . THR A 1 73 ? 41.521 -13.927 -32.743 1.00 92.94 73 THR A C 1
ATOM 592 O O . THR A 1 73 ? 41.619 -15.129 -32.508 1.00 92.94 73 THR A O 1
ATOM 595 N N . LEU A 1 74 ? 41.915 -13.357 -33.879 1.00 92.88 74 LEU A N 1
ATOM 596 C CA . LEU A 1 74 ? 42.615 -14.071 -34.945 1.00 92.88 74 LEU A CA 1
ATOM 597 C C . LEU A 1 74 ? 43.877 -13.300 -35.347 1.00 92.88 74 LEU A C 1
ATOM 599 O O . LEU A 1 74 ? 43.890 -12.063 -35.347 1.00 92.88 74 LEU A O 1
ATOM 603 N N . ASP A 1 75 ? 44.923 -14.050 -35.683 1.00 91.19 75 ASP A N 1
ATOM 604 C CA . ASP A 1 75 ? 46.208 -13.540 -36.162 1.00 91.19 75 ASP A CA 1
ATOM 605 C C . ASP A 1 75 ? 46.282 -13.667 -37.690 1.00 91.19 75 ASP A C 1
ATOM 607 O O . ASP A 1 75 ? 45.812 -14.655 -38.253 1.00 91.19 75 ASP A O 1
ATOM 611 N N . THR A 1 76 ? 46.860 -12.669 -38.363 1.00 85.50 76 THR A N 1
ATOM 612 C CA . THR A 1 76 ? 47.053 -12.684 -39.820 1.00 85.50 76 THR A CA 1
ATOM 613 C C . THR A 1 76 ? 48.085 -13.728 -40.228 1.00 85.50 76 THR A C 1
ATOM 615 O O . THR A 1 76 ? 48.984 -14.042 -39.450 1.00 85.50 76 THR A O 1
ATOM 618 N N . GLN A 1 77 ? 48.054 -14.163 -41.485 1.00 80.75 77 GLN A N 1
ATOM 619 C CA . GLN A 1 77 ? 49.100 -14.997 -42.073 1.00 80.75 77 GLN A CA 1
ATOM 620 C C . GLN A 1 77 ? 50.505 -14.363 -41.946 1.00 80.75 77 GLN A C 1
ATOM 622 O O . GLN A 1 77 ? 50.685 -13.145 -42.037 1.00 80.75 77 GLN A O 1
ATOM 627 N N . ASP A 1 78 ? 51.531 -15.208 -41.787 1.00 71.56 78 ASP A N 1
ATOM 628 C CA . ASP A 1 78 ? 52.945 -14.823 -41.627 1.00 71.56 78 ASP A CA 1
ATOM 629 C C . ASP A 1 78 ? 53.612 -14.364 -42.949 1.00 71.56 78 ASP A C 1
ATOM 631 O O . ASP A 1 78 ? 54.709 -14.792 -43.314 1.00 71.56 78 ASP A O 1
ATOM 635 N N . ASP A 1 79 ? 52.967 -13.481 -43.714 1.00 71.19 79 ASP A N 1
ATOM 636 C CA . ASP A 1 79 ? 53.421 -13.054 -45.050 1.00 71.19 79 ASP A CA 1
ATOM 637 C C . ASP A 1 79 ? 53.719 -11.539 -45.165 1.00 71.19 79 ASP A C 1
ATOM 639 O O . ASP A 1 79 ? 54.293 -11.042 -46.155 1.00 71.19 79 ASP A O 1
ATOM 643 N N . GLN A 1 80 ? 53.417 -10.795 -44.099 1.00 75.12 80 GLN A N 1
ATOM 644 C CA . GLN A 1 80 ? 53.573 -9.343 -44.026 1.00 75.12 80 GLN A CA 1
ATOM 645 C C . GLN A 1 80 ? 55.012 -8.881 -43.707 1.00 75.12 80 GLN A C 1
ATOM 647 O O . GLN A 1 80 ? 55.315 -7.689 -43.793 1.00 75.12 80 GLN A O 1
ATOM 652 N N . GLY A 1 81 ? 55.938 -9.812 -43.443 1.00 73.75 81 GLY A N 1
ATOM 653 C CA . GLY A 1 81 ? 57.347 -9.543 -43.125 1.00 73.75 81 GLY A CA 1
ATOM 654 C C . GLY A 1 81 ? 57.616 -9.379 -41.623 1.00 73.75 81 GLY A C 1
ATOM 655 O O . GLY A 1 81 ? 56.797 -9.753 -40.790 1.00 73.75 81 GLY A O 1
ATOM 656 N N . ASN A 1 82 ? 58.778 -8.820 -41.259 1.00 80.56 82 ASN A N 1
ATOM 657 C CA . ASN A 1 82 ? 59.193 -8.654 -39.858 1.00 80.56 82 ASN A CA 1
ATOM 658 C C . ASN A 1 82 ? 58.540 -7.416 -39.209 1.00 80.56 82 ASN A C 1
ATOM 660 O O . ASN A 1 82 ? 59.206 -6.413 -38.946 1.00 80.56 82 ASN A O 1
ATOM 664 N N . LEU A 1 83 ? 57.217 -7.459 -39.036 1.00 80.50 83 LEU A N 1
ATOM 665 C CA . LEU A 1 83 ? 56.436 -6.399 -38.391 1.00 80.50 83 LEU A CA 1
ATOM 666 C C . LEU A 1 83 ? 56.327 -6.622 -36.872 1.00 80.50 83 LEU A C 1
ATOM 668 O O . LEU A 1 83 ? 56.265 -7.778 -36.443 1.00 80.50 83 LEU A O 1
ATOM 672 N N . PRO A 1 84 ? 56.248 -5.551 -36.057 1.00 81.00 84 PRO A N 1
ATOM 673 C CA . PRO A 1 84 ? 55.937 -5.670 -34.634 1.00 81.00 84 PRO A CA 1
ATOM 674 C C . PRO A 1 84 ? 54.516 -6.209 -34.417 1.00 81.00 84 PRO A C 1
ATOM 676 O O . PRO A 1 84 ? 53.625 -5.967 -35.233 1.00 81.00 84 PRO A O 1
ATOM 679 N N . GLU A 1 85 ? 54.302 -6.899 -33.295 1.00 82.75 85 GLU A N 1
ATOM 680 C CA . GLU A 1 85 ? 52.984 -7.384 -32.872 1.00 82.75 85 GLU A CA 1
ATOM 681 C C . GLU A 1 85 ? 52.032 -6.196 -32.671 1.00 82.75 85 GLU A C 1
ATOM 683 O O . GLU A 1 85 ? 52.178 -5.410 -31.734 1.00 82.75 85 GLU A O 1
ATOM 688 N N . THR A 1 86 ? 51.094 -6.025 -33.604 1.00 90.38 86 THR A N 1
ATOM 689 C CA . THR A 1 86 ? 50.143 -4.907 -33.642 1.00 90.38 86 THR A CA 1
ATOM 690 C C . THR A 1 86 ? 48.723 -5.449 -33.697 1.00 90.38 86 THR A C 1
ATOM 692 O O . THR A 1 86 ? 48.390 -6.251 -34.570 1.00 90.38 86 THR A O 1
ATOM 695 N N . GLU A 1 87 ? 47.886 -4.999 -32.766 1.00 92.38 87 GLU A N 1
ATOM 696 C CA . GLU A 1 87 ? 46.501 -5.443 -32.616 1.00 92.38 87 GLU A CA 1
ATOM 697 C C . GLU A 1 87 ? 45.520 -4.319 -32.954 1.00 92.38 87 GLU A C 1
ATOM 699 O O . GLU A 1 87 ? 45.671 -3.183 -32.499 1.00 92.38 87 GLU A O 1
ATOM 704 N N . LEU A 1 88 ? 44.486 -4.660 -33.726 1.00 92.81 88 LEU A N 1
ATOM 705 C CA . LEU A 1 88 ? 43.269 -3.873 -33.863 1.00 92.81 88 LEU A CA 1
ATOM 706 C C . LEU A 1 88 ? 42.175 -4.500 -32.992 1.00 92.81 88 LEU A C 1
ATOM 708 O O . LEU A 1 88 ? 41.613 -5.540 -33.338 1.00 92.81 88 LEU A O 1
ATOM 712 N N . TYR A 1 89 ? 41.870 -3.850 -31.873 1.00 93.56 89 TYR A N 1
ATOM 713 C CA . TYR A 1 89 ? 40.785 -4.242 -30.977 1.00 93.56 89 TYR A CA 1
ATOM 714 C C . TYR A 1 89 ? 39.537 -3.391 -31.234 1.00 93.56 89 TYR A C 1
ATOM 716 O O . TYR A 1 89 ? 39.622 -2.163 -31.258 1.00 93.56 89 TYR A O 1
ATOM 724 N N . ASP A 1 90 ? 38.382 -4.042 -31.373 1.00 91.00 90 ASP A N 1
ATOM 725 C CA . ASP A 1 90 ? 37.074 -3.397 -31.498 1.00 91.00 90 ASP A CA 1
ATOM 726 C C . ASP A 1 90 ? 36.057 -4.028 -30.531 1.00 91.00 90 ASP A C 1
ATOM 728 O O . ASP A 1 90 ? 35.842 -5.242 -30.528 1.00 91.00 90 ASP A O 1
ATOM 732 N N . TYR A 1 91 ? 35.401 -3.208 -29.710 1.00 91.69 91 TYR A N 1
ATOM 733 C CA . TYR A 1 91 ? 34.247 -3.652 -28.931 1.00 91.69 91 TYR A CA 1
ATOM 734 C C . TYR A 1 91 ? 32.979 -3.331 -29.717 1.00 91.69 91 TYR A C 1
ATOM 736 O O . TYR A 1 91 ? 32.530 -2.191 -29.761 1.00 91.69 91 TYR A O 1
ATOM 744 N N . ALA A 1 92 ? 32.372 -4.355 -30.313 1.00 86.81 92 ALA A N 1
ATOM 745 C CA . ALA A 1 92 ? 31.248 -4.184 -31.229 1.00 86.81 92 ALA A CA 1
ATOM 746 C C . ALA A 1 92 ? 29.892 -3.977 -30.518 1.00 86.81 92 ALA A C 1
ATOM 748 O O . ALA A 1 92 ? 28.839 -4.040 -31.159 1.00 86.81 92 ALA A O 1
ATOM 749 N N . GLY A 1 93 ? 29.887 -3.763 -29.198 1.00 87.31 93 GLY A N 1
ATOM 750 C CA . GLY A 1 93 ? 28.691 -3.563 -28.374 1.00 87.31 93 GLY A CA 1
ATOM 751 C C . GLY A 1 93 ? 27.953 -4.850 -27.981 1.00 87.31 93 GLY A C 1
ATOM 752 O O . GLY A 1 93 ? 28.390 -5.968 -28.278 1.00 87.31 93 GLY A O 1
ATOM 753 N N . GLU A 1 94 ? 26.823 -4.700 -27.284 1.00 88.75 94 GLU A N 1
ATOM 754 C CA . GLU A 1 94 ? 26.051 -5.826 -26.740 1.00 88.75 94 GLU A CA 1
ATOM 755 C C . GLU A 1 94 ? 25.421 -6.708 -27.834 1.00 88.75 94 GLU A C 1
ATOM 757 O O . GLU A 1 94 ? 24.819 -6.219 -28.782 1.00 88.75 94 GLU A O 1
ATOM 762 N N . TYR A 1 95 ? 25.505 -8.030 -27.684 1.00 83.00 95 TYR A N 1
ATOM 763 C CA . TYR A 1 95 ? 24.822 -9.043 -28.491 1.00 83.00 95 TYR A CA 1
ATOM 764 C C . TYR A 1 95 ? 25.101 -8.918 -30.004 1.00 83.00 95 TYR A C 1
ATOM 766 O O . TYR A 1 95 ? 24.237 -9.216 -30.827 1.00 83.00 95 TYR A O 1
ATOM 774 N N . TYR A 1 96 ? 26.318 -8.494 -30.385 1.00 86.50 96 TYR A N 1
ATOM 775 C CA . TYR A 1 96 ? 26.757 -8.334 -31.786 1.00 86.50 96 TYR A CA 1
ATOM 776 C C . TYR A 1 96 ? 26.699 -9.627 -32.594 1.00 86.50 96 TYR A C 1
ATOM 778 O O . TYR A 1 96 ? 26.308 -9.619 -33.760 1.00 86.50 96 TYR A O 1
ATOM 786 N N . TYR A 1 97 ? 27.052 -10.740 -31.959 1.00 87.12 97 TYR A N 1
ATOM 787 C CA . TYR A 1 97 ? 26.870 -12.083 -32.482 1.00 87.12 97 TYR A CA 1
ATOM 788 C C . TYR A 1 97 ? 26.375 -13.001 -31.364 1.00 87.12 97 TYR A C 1
ATOM 790 O O . TYR A 1 97 ? 26.698 -12.838 -30.182 1.00 87.12 97 TYR A O 1
ATOM 798 N N . HIS A 1 98 ? 25.528 -13.955 -31.737 1.00 80.38 98 HIS A N 1
ATOM 799 C CA . HIS A 1 98 ? 24.904 -14.868 -30.780 1.00 80.38 98 HIS A CA 1
ATOM 800 C C . HIS A 1 98 ? 25.809 -16.067 -30.503 1.00 80.38 98 HIS A C 1
ATOM 802 O O . HIS A 1 98 ? 26.029 -16.408 -29.343 1.00 80.38 98 HIS A O 1
ATOM 808 N N . GLU A 1 99 ? 26.374 -16.641 -31.562 1.00 84.81 99 GLU A N 1
ATOM 809 C CA . GLU A 1 99 ? 27.220 -17.834 -31.538 1.00 84.81 99 GLU A CA 1
ATOM 810 C C . GLU A 1 99 ? 28.684 -17.466 -31.790 1.00 84.81 99 GLU A C 1
ATOM 812 O O . GLU A 1 99 ? 28.969 -16.499 -32.504 1.00 84.81 99 GLU A O 1
ATOM 817 N N . PHE A 1 100 ? 29.607 -18.234 -31.206 1.00 84.56 100 PHE A N 1
ATOM 818 C CA . PHE A 1 100 ? 31.044 -17.969 -31.306 1.00 84.56 100 PHE A CA 1
ATOM 819 C C . PHE A 1 100 ? 31.545 -18.085 -32.754 1.00 84.56 100 PHE A C 1
ATOM 821 O O . PHE A 1 100 ? 32.232 -17.182 -33.218 1.00 84.56 100 PHE A O 1
ATOM 828 N N . ASP A 1 101 ? 31.083 -19.092 -33.502 1.00 89.44 101 ASP A N 1
ATOM 829 C CA . ASP A 1 101 ? 31.415 -19.314 -34.920 1.00 89.44 101 ASP A CA 1
ATOM 830 C C . ASP A 1 101 ? 31.070 -18.099 -35.796 1.00 89.44 101 ASP A C 1
ATOM 832 O O . ASP A 1 101 ? 31.793 -17.734 -36.726 1.00 89.44 101 ASP A O 1
ATOM 836 N N . ARG A 1 102 ? 29.961 -17.411 -35.484 1.00 89.81 102 ARG A N 1
ATOM 837 C CA . ARG A 1 102 ? 29.593 -16.173 -36.179 1.00 89.81 102 ARG A CA 1
ATOM 838 C C . ARG A 1 102 ? 30.553 -15.038 -35.837 1.00 89.81 102 ARG A C 1
ATOM 840 O O . ARG A 1 102 ? 30.883 -14.256 -36.727 1.00 89.81 102 ARG A O 1
ATOM 847 N N . GLY A 1 103 ? 30.969 -14.933 -34.576 1.00 88.44 103 GLY A N 1
ATOM 848 C CA . GLY A 1 103 ? 31.993 -13.987 -34.137 1.00 88.44 103 GLY A CA 1
ATOM 849 C C . GLY A 1 103 ? 33.317 -14.222 -34.857 1.00 88.44 103 GLY A C 1
ATOM 850 O O . GLY A 1 103 ? 33.857 -13.292 -35.450 1.00 88.44 103 GLY A O 1
ATOM 851 N N . GLU A 1 104 ? 33.771 -15.473 -34.907 1.00 91.00 104 GLU A N 1
ATOM 852 C CA . GLU A 1 104 ? 34.978 -15.889 -35.622 1.00 91.00 104 GLU A CA 1
ATOM 853 C C . GLU A 1 104 ? 34.917 -15.525 -37.100 1.00 91.00 104 GLU A C 1
ATOM 855 O O . GLU A 1 104 ? 35.795 -14.813 -37.574 1.00 91.00 104 GLU A O 1
ATOM 860 N N . ARG A 1 105 ? 33.828 -15.859 -37.805 1.00 91.81 105 ARG A N 1
ATOM 861 C CA . ARG A 1 105 ? 33.662 -15.489 -39.220 1.00 91.81 105 ARG A CA 1
ATOM 862 C C . ARG A 1 105 ? 33.684 -13.975 -39.460 1.00 91.81 105 ARG A C 1
ATOM 864 O O . ARG A 1 105 ? 34.126 -13.516 -40.510 1.00 91.81 105 ARG A O 1
ATOM 871 N N . LEU A 1 106 ? 33.173 -13.176 -38.522 1.00 90.56 106 LEU A N 1
ATOM 872 C CA . LEU A 1 106 ? 33.217 -11.713 -38.621 1.00 90.56 106 LEU A CA 1
ATOM 873 C C . LEU A 1 106 ? 34.632 -11.166 -38.397 1.00 90.56 106 LEU A C 1
ATOM 875 O O . LEU A 1 106 ? 35.014 -10.215 -39.080 1.00 90.56 106 LEU A O 1
ATOM 879 N N . VAL A 1 107 ? 35.391 -11.745 -37.462 1.00 92.62 107 VAL A N 1
ATOM 880 C CA . VAL A 1 107 ? 36.803 -11.401 -37.235 1.00 92.62 107 VAL A CA 1
ATOM 881 C C . VAL A 1 107 ? 37.645 -11.813 -38.438 1.00 92.62 107 VAL A C 1
ATOM 883 O O . VAL A 1 107 ? 38.400 -10.986 -38.935 1.00 92.62 107 VAL A O 1
ATOM 886 N N . ASP A 1 108 ? 37.438 -13.022 -38.953 1.00 93.06 108 ASP A N 1
ATOM 887 C CA . ASP A 1 108 ? 38.078 -13.587 -40.144 1.00 93.06 108 ASP A CA 1
ATOM 888 C C . ASP A 1 108 ? 37.887 -12.670 -41.361 1.00 93.06 108 ASP A C 1
ATOM 890 O O . ASP A 1 108 ? 38.848 -12.161 -41.927 1.00 93.06 108 ASP A O 1
ATOM 894 N N . ASN A 1 109 ? 36.645 -12.278 -41.665 1.00 92.12 109 ASN A N 1
ATOM 895 C CA . ASN A 1 109 ? 36.368 -11.348 -42.765 1.00 92.12 109 ASN A CA 1
ATOM 896 C C . ASN A 1 109 ? 37.071 -9.982 -42.613 1.00 92.12 109 ASN A C 1
ATOM 898 O O . ASN A 1 109 ? 37.448 -9.355 -43.607 1.00 92.12 109 ASN A O 1
ATOM 902 N N . ARG A 1 110 ? 37.206 -9.471 -41.381 1.00 91.44 110 ARG A N 1
ATOM 903 C CA . ARG A 1 110 ? 37.918 -8.208 -41.113 1.00 91.44 110 ARG A CA 1
ATOM 904 C C . ARG A 1 110 ? 39.426 -8.397 -41.266 1.00 91.44 110 ARG A C 1
ATOM 906 O O . ARG A 1 110 ? 40.081 -7.533 -41.846 1.00 91.44 110 ARG A O 1
ATOM 913 N N . LEU A 1 111 ? 39.949 -9.515 -40.772 1.00 92.69 111 LEU A N 1
ATOM 914 C CA . LEU A 1 111 ? 41.345 -9.921 -40.879 1.00 92.69 111 LEU A CA 1
ATOM 915 C C . LEU A 1 111 ? 41.761 -10.054 -42.350 1.00 92.69 111 LEU A C 1
ATOM 917 O O . LEU A 1 111 ? 42.662 -9.343 -42.789 1.00 92.69 111 LEU A O 1
ATOM 921 N N . GLU A 1 112 ? 41.026 -10.839 -43.140 1.00 91.94 112 GLU A N 1
ATOM 922 C CA . GLU A 1 112 ? 41.243 -11.026 -44.581 1.00 91.94 112 GLU A CA 1
ATOM 923 C C . GLU A 1 112 ? 41.187 -9.685 -45.347 1.00 91.94 112 GLU A C 1
ATOM 925 O O . GLU A 1 112 ? 41.947 -9.460 -46.291 1.00 91.94 112 GLU A O 1
ATOM 930 N N . ALA A 1 113 ? 40.340 -8.729 -44.932 1.00 91.75 113 ALA A N 1
ATOM 931 C CA . ALA A 1 113 ? 40.299 -7.389 -45.538 1.00 91.75 113 ALA A CA 1
ATOM 932 C C . ALA A 1 113 ? 41.590 -6.586 -45.286 1.00 91.75 113 ALA A C 1
ATOM 934 O O . ALA A 1 113 ? 41.999 -5.772 -46.126 1.00 91.75 113 ALA A O 1
ATOM 935 N N . HIS A 1 114 ? 42.233 -6.792 -44.134 1.00 91.12 114 HIS A N 1
ATOM 936 C CA . HIS A 1 114 ? 43.542 -6.223 -43.827 1.00 91.12 114 HIS A CA 1
ATOM 937 C C . HIS A 1 114 ? 44.648 -6.931 -44.610 1.00 91.12 114 HIS A C 1
ATOM 939 O O . HIS A 1 114 ? 45.408 -6.246 -45.293 1.00 91.12 114 HIS A O 1
ATOM 945 N N . GLU A 1 115 ? 44.691 -8.263 -44.605 1.00 89.88 115 GLU A N 1
ATOM 946 C CA . GLU A 1 115 ? 45.674 -9.062 -45.357 1.00 89.88 115 GLU A CA 1
ATOM 947 C C . GLU A 1 115 ? 45.667 -8.723 -46.849 1.00 89.88 115 GLU A C 1
ATOM 949 O O . GLU A 1 115 ? 46.698 -8.391 -47.435 1.00 89.88 115 GLU A O 1
ATOM 954 N N . SER A 1 116 ? 44.473 -8.665 -47.441 1.00 90.69 116 SER A N 1
ATOM 955 C CA . SER A 1 116 ? 44.251 -8.247 -48.823 1.00 90.69 116 SER A CA 1
ATOM 956 C C . SER A 1 116 ? 44.931 -6.895 -49.122 1.00 90.69 116 SER A C 1
ATOM 958 O O . SER A 1 116 ? 45.606 -6.719 -50.139 1.00 90.69 116 SER A O 1
ATOM 960 N N . ARG A 1 117 ? 44.839 -5.924 -48.205 1.00 90.00 117 ARG A N 1
ATOM 961 C CA . ARG A 1 117 ? 45.438 -4.583 -48.353 1.00 90.00 117 ARG A CA 1
ATOM 962 C C . ARG A 1 117 ? 46.922 -4.518 -47.993 1.00 90.00 117 ARG A C 1
ATOM 964 O O . ARG A 1 117 ? 47.564 -3.521 -48.344 1.00 90.00 117 ARG A O 1
ATOM 971 N N . ALA A 1 118 ? 47.462 -5.523 -47.305 1.00 89.81 118 ALA A N 1
ATOM 972 C CA . ALA A 1 118 ? 48.860 -5.557 -46.890 1.00 89.81 118 ALA A CA 1
ATOM 973 C C . ALA A 1 118 ? 49.795 -5.599 -48.104 1.00 89.81 118 ALA A C 1
ATOM 975 O O . ALA A 1 118 ? 50.854 -4.962 -48.094 1.00 89.81 118 ALA A O 1
ATOM 976 N N . LYS A 1 119 ? 49.377 -6.269 -49.188 1.00 90.25 119 LYS A N 1
ATOM 977 C CA . LYS A 1 119 ? 50.125 -6.341 -50.446 1.00 90.25 119 LYS A CA 1
ATOM 978 C C . LYS A 1 119 ? 49.207 -6.230 -51.667 1.00 90.25 119 LYS A C 1
ATOM 980 O O . LYS A 1 119 ? 48.413 -7.118 -51.954 1.00 90.25 119 LYS A O 1
ATOM 985 N N . ARG A 1 120 ? 49.379 -5.150 -52.432 1.00 93.12 120 ARG A N 1
ATOM 986 C CA . ARG A 1 120 ? 48.681 -4.891 -53.702 1.00 93.12 120 ARG A CA 1
ATOM 987 C C . ARG A 1 120 ? 49.658 -4.853 -54.862 1.00 93.12 120 ARG A C 1
ATOM 989 O O . ARG A 1 120 ? 50.809 -4.455 -54.692 1.00 93.12 120 ARG A O 1
ATOM 996 N N . PHE A 1 121 ? 49.186 -5.217 -56.040 1.00 94.50 121 PHE A N 1
ATOM 997 C CA . PHE A 1 121 ? 49.913 -5.078 -57.290 1.00 94.50 121 PHE A CA 1
ATOM 998 C C . PHE A 1 121 ? 49.194 -4.066 -58.165 1.00 94.50 121 PHE A C 1
ATOM 1000 O O . PHE A 1 121 ? 47.970 -4.006 -58.171 1.00 94.50 121 PHE A O 1
ATOM 1007 N N . TYR A 1 122 ? 49.963 -3.250 -58.868 1.00 95.62 122 TYR A N 1
ATOM 1008 C CA . TYR A 1 122 ? 49.438 -2.304 -59.835 1.00 95.62 122 TYR A CA 1
ATOM 1009 C C . TYR A 1 122 ? 50.157 -2.546 -61.149 1.00 95.62 122 TYR A C 1
ATOM 1011 O O . TYR A 1 122 ? 51.391 -2.620 -61.166 1.00 95.62 122 TYR A O 1
ATOM 1019 N N . GLY A 1 123 ? 49.387 -2.682 -62.218 1.00 93.06 123 GLY A N 1
ATOM 1020 C CA . GLY A 1 123 ? 49.909 -2.851 -63.562 1.00 93.06 123 GLY A CA 1
ATOM 1021 C C . GLY A 1 123 ? 49.324 -1.822 -64.512 1.00 93.06 123 GLY A C 1
ATOM 1022 O O . GLY A 1 123 ? 48.237 -1.301 -64.265 1.00 93.06 123 GLY A O 1
ATOM 1023 N N . ALA A 1 124 ? 50.058 -1.555 -65.587 1.00 92.50 124 ALA A N 1
ATOM 1024 C CA . ALA A 1 124 ? 49.581 -0.751 -66.701 1.00 92.50 124 ALA A CA 1
ATOM 1025 C C . ALA A 1 124 ? 49.972 -1.396 -68.037 1.00 92.50 124 ALA A C 1
ATOM 1027 O O . ALA A 1 124 ? 51.005 -2.071 -68.123 1.00 92.50 124 ALA A O 1
ATOM 1028 N N . GLY A 1 125 ? 49.151 -1.211 -69.071 1.00 89.81 125 GLY A N 1
ATOM 1029 C CA . GLY A 1 125 ? 49.435 -1.697 -70.424 1.00 89.81 125 GLY A CA 1
ATOM 1030 C C . GLY A 1 125 ? 48.230 -1.646 -71.362 1.00 89.81 125 GLY A C 1
ATOM 1031 O O . GLY A 1 125 ? 47.177 -1.113 -71.019 1.00 89.81 125 GLY A O 1
ATOM 1032 N N . GLY A 1 126 ? 48.372 -2.236 -72.547 1.00 87.38 126 GLY A N 1
ATOM 1033 C CA . GLY A 1 126 ? 47.361 -2.223 -73.612 1.00 87.38 126 GLY A CA 1
ATOM 1034 C C . GLY A 1 126 ? 46.315 -3.337 -73.563 1.00 87.38 126 GLY A C 1
ATOM 1035 O O . GLY A 1 126 ? 45.717 -3.633 -74.592 1.00 87.38 126 GLY A O 1
ATOM 1036 N N . ILE A 1 127 ? 46.121 -3.999 -72.420 1.00 90.00 127 ILE A N 1
ATOM 1037 C CA . ILE A 1 127 ? 45.352 -5.248 -72.315 1.00 90.00 127 ILE A CA 1
ATOM 1038 C C . ILE A 1 127 ? 43.852 -5.006 -72.378 1.00 90.00 127 ILE A C 1
ATOM 1040 O O . ILE A 1 127 ? 43.234 -4.671 -71.379 1.00 90.00 127 ILE A O 1
ATOM 1044 N N . ARG A 1 128 ? 43.220 -5.271 -73.520 1.00 86.94 128 ARG A N 1
ATOM 1045 C CA . ARG A 1 128 ? 41.784 -4.995 -73.718 1.00 86.94 128 ARG A CA 1
ATOM 1046 C C . ARG A 1 128 ? 40.840 -5.983 -73.034 1.00 86.94 128 ARG A C 1
ATOM 1048 O O . ARG A 1 128 ? 39.655 -5.693 -72.900 1.00 86.94 128 ARG A O 1
ATOM 1055 N N . HIS A 1 129 ? 41.345 -7.140 -72.613 1.00 86.06 129 HIS A N 1
ATOM 1056 C CA . HIS A 1 129 ? 40.536 -8.250 -72.097 1.00 86.06 129 HIS A CA 1
ATOM 1057 C C . HIS A 1 129 ? 40.465 -8.325 -70.561 1.00 86.06 129 HIS A C 1
ATOM 1059 O O . HIS A 1 129 ? 39.888 -9.273 -70.027 1.00 86.06 129 HIS A O 1
ATOM 1065 N N . LEU A 1 130 ? 41.038 -7.353 -69.837 1.00 90.56 130 LEU A N 1
ATOM 1066 C CA . LEU A 1 130 ? 40.943 -7.308 -68.375 1.00 90.56 130 LEU A CA 1
ATOM 1067 C C . LEU A 1 130 ? 39.524 -6.949 -67.927 1.00 90.56 130 LEU A C 1
ATOM 1069 O O . LEU A 1 130 ? 38.886 -6.049 -68.470 1.00 90.56 130 LEU A O 1
ATOM 1073 N N . SER A 1 131 ? 39.054 -7.630 -66.885 1.00 89.88 131 SER A N 1
ATOM 1074 C CA . SER A 1 131 ? 37.779 -7.343 -66.234 1.00 89.88 131 SER A CA 1
ATOM 1075 C C . SER A 1 131 ? 37.929 -7.486 -64.723 1.00 89.88 131 SER A C 1
ATOM 1077 O O . SER A 1 131 ? 38.651 -8.361 -64.244 1.00 89.88 131 SER A O 1
ATOM 1079 N N . THR A 1 132 ? 37.270 -6.619 -63.957 1.00 91.12 132 THR A N 1
ATOM 1080 C CA . THR A 1 132 ? 37.267 -6.703 -62.491 1.00 91.12 132 THR A CA 1
ATOM 1081 C C . THR A 1 132 ? 36.552 -7.969 -62.039 1.00 91.12 132 THR A C 1
ATOM 1083 O O . THR A 1 132 ? 35.473 -8.273 -62.541 1.00 91.12 132 THR A O 1
ATOM 1086 N N . GLY A 1 133 ? 37.120 -8.686 -61.072 1.00 89.31 133 GLY A N 1
ATOM 1087 C CA . GLY A 1 133 ? 36.589 -9.974 -60.620 1.00 89.31 133 GLY A CA 1
ATOM 1088 C C . GLY A 1 133 ? 37.032 -11.168 -61.471 1.00 89.31 133 GLY A C 1
ATOM 1089 O O . GLY A 1 133 ? 36.648 -12.292 -61.158 1.00 89.31 133 GLY A O 1
ATOM 1090 N N . ALA A 1 134 ? 37.856 -10.949 -62.502 1.00 92.19 134 ALA A N 1
ATOM 1091 C CA . ALA A 1 134 ? 38.586 -11.999 -63.206 1.00 92.19 134 ALA A CA 1
ATOM 1092 C C . ALA A 1 134 ? 40.050 -12.061 -62.741 1.00 92.19 134 ALA A C 1
ATOM 1094 O O . ALA A 1 134 ? 40.566 -11.114 -62.142 1.00 92.19 134 ALA A O 1
ATOM 1095 N N . TRP A 1 135 ? 40.736 -13.165 -63.023 1.00 94.19 135 TRP A N 1
ATOM 1096 C CA . TRP A 1 135 ? 42.157 -13.331 -62.702 1.00 94.19 135 TRP A CA 1
ATOM 1097 C C . TRP A 1 135 ? 42.991 -13.689 -63.935 1.00 94.19 135 TRP A C 1
ATOM 1099 O O . TRP A 1 135 ? 42.459 -14.170 -64.931 1.00 94.19 135 TRP A O 1
ATOM 1109 N N . PHE A 1 136 ? 44.299 -13.450 -63.882 1.00 94.12 136 PHE A N 1
ATOM 1110 C CA . PHE A 1 136 ? 45.236 -13.769 -64.964 1.00 94.12 136 PHE A CA 1
ATOM 1111 C C . PHE A 1 136 ? 46.540 -14.361 -64.430 1.00 94.12 136 PHE A C 1
ATOM 1113 O O . PHE A 1 136 ? 46.863 -14.202 -63.253 1.00 94.12 136 PHE A O 1
ATOM 1120 N N . GLU A 1 137 ? 47.301 -15.016 -65.303 1.00 94.06 137 GLU A N 1
ATOM 1121 C CA . GLU A 1 137 ? 48.650 -15.504 -65.019 1.00 94.06 137 GLU A CA 1
ATOM 1122 C C . GLU A 1 137 ? 49.698 -14.578 -65.667 1.00 94.06 137 GLU A C 1
ATOM 1124 O O . GLU A 1 137 ? 49.720 -14.407 -66.887 1.00 94.06 137 GLU A O 1
ATOM 1129 N N . LEU A 1 138 ? 50.573 -13.969 -64.861 1.00 93.44 138 LEU A N 1
ATOM 1130 C CA . LEU A 1 138 ? 51.659 -13.099 -65.328 1.00 93.44 138 LEU A CA 1
ATOM 1131 C C . LEU A 1 138 ? 52.873 -13.923 -65.772 1.00 93.44 138 LEU A C 1
ATOM 1133 O O . LEU A 1 138 ? 53.414 -14.712 -64.998 1.00 93.44 138 LEU A O 1
ATOM 1137 N N . THR A 1 139 ? 53.355 -13.674 -66.986 1.00 91.38 139 THR A N 1
ATOM 1138 C CA . THR A 1 139 ? 54.532 -14.340 -67.569 1.00 91.38 139 THR A CA 1
ATOM 1139 C C . THR A 1 139 ? 55.532 -13.319 -68.118 1.00 91.38 139 THR A C 1
ATOM 1141 O O . THR A 1 139 ? 55.174 -12.170 -68.355 1.00 91.38 139 THR A O 1
ATOM 1144 N N . GLN A 1 140 ? 56.784 -13.720 -68.341 1.00 89.31 140 GLN A N 1
ATOM 1145 C CA . GLN A 1 140 ? 57.879 -12.866 -68.834 1.00 89.31 140 GLN A CA 1
ATOM 1146 C C . GLN A 1 140 ? 58.288 -11.720 -67.879 1.00 89.31 140 GLN A C 1
ATOM 1148 O O . GLN A 1 140 ? 58.947 -10.764 -68.288 1.00 89.31 140 GLN A O 1
ATOM 1153 N N . HIS A 1 141 ? 57.938 -11.809 -66.589 1.00 89.75 141 HIS A N 1
ATOM 1154 C CA . HIS A 1 141 ? 58.373 -10.854 -65.569 1.00 89.75 141 HIS A CA 1
ATOM 1155 C C . HIS A 1 141 ? 59.486 -11.449 -64.693 1.00 89.75 141 HIS A C 1
ATOM 1157 O O . HIS A 1 141 ? 59.258 -12.384 -63.924 1.00 89.75 141 HIS A O 1
ATOM 1163 N N . SER A 1 142 ? 60.668 -10.823 -64.686 1.00 86.00 142 SER A N 1
ATOM 1164 C CA . SER A 1 142 ? 61.902 -11.318 -64.036 1.00 86.00 142 SER A CA 1
ATOM 1165 C C . SER A 1 142 ? 61.767 -11.765 -62.571 1.00 86.00 142 SER A C 1
ATOM 1167 O O . SER A 1 142 ? 62.480 -12.659 -62.126 1.00 86.00 142 SER A O 1
ATOM 1169 N N . ARG A 1 143 ? 60.856 -11.148 -61.806 1.00 85.06 143 ARG A N 1
ATOM 1170 C CA . ARG A 1 143 ? 60.580 -11.489 -60.396 1.00 85.06 143 ARG A CA 1
ATOM 1171 C C . ARG A 1 143 ? 59.549 -12.607 -60.184 1.00 85.06 143 ARG A C 1
ATOM 1173 O O . ARG A 1 143 ? 59.504 -13.159 -59.092 1.00 85.06 143 ARG A O 1
ATOM 1180 N N . HIS A 1 144 ? 58.695 -12.878 -61.168 1.00 86.06 144 HIS A N 1
ATOM 1181 C CA . HIS A 1 144 ? 57.561 -13.803 -61.048 1.00 86.06 144 HIS A CA 1
ATOM 1182 C C . HIS A 1 144 ? 57.754 -15.075 -61.887 1.00 86.06 144 HIS A C 1
ATOM 1184 O O . HIS A 1 144 ? 57.229 -16.121 -61.524 1.00 86.06 144 HIS A O 1
ATOM 1190 N N . ASP A 1 145 ? 58.561 -15.022 -62.949 1.00 79.25 145 ASP A N 1
ATOM 1191 C CA . ASP A 1 145 ? 58.785 -16.145 -63.871 1.00 79.25 145 ASP A CA 1
ATOM 1192 C C . ASP A 1 145 ? 59.443 -17.370 -63.237 1.00 79.25 145 ASP A C 1
ATOM 1194 O O . ASP A 1 145 ? 59.269 -18.483 -63.731 1.00 79.25 145 ASP A O 1
ATOM 1198 N N . THR A 1 146 ? 60.198 -17.174 -62.155 1.00 74.31 146 THR A N 1
ATOM 1199 C CA . THR A 1 146 ? 60.875 -18.245 -61.413 1.00 74.31 146 THR A CA 1
ATOM 1200 C C . THR A 1 146 ? 60.026 -18.835 -60.281 1.00 74.31 146 THR A C 1
ATOM 1202 O O . THR A 1 146 ? 60.447 -19.819 -59.673 1.00 74.31 146 THR A O 1
ATOM 1205 N N . GLY A 1 147 ? 58.853 -18.257 -59.994 1.00 69.19 147 GLY A N 1
ATOM 1206 C CA . GLY A 1 147 ? 57.903 -18.741 -58.987 1.00 69.19 147 GLY A CA 1
ATOM 1207 C C . GLY A 1 147 ? 56.941 -19.810 -59.527 1.00 69.19 147 GLY A C 1
ATOM 1208 O O . GLY A 1 147 ? 56.800 -19.987 -60.738 1.00 69.19 147 GLY A O 1
ATOM 1209 N N . GLY A 1 148 ? 56.271 -20.538 -58.626 1.00 79.31 148 GLY A N 1
ATOM 1210 C CA . GLY A 1 148 ? 55.193 -21.476 -58.984 1.00 79.31 148 GLY A CA 1
ATOM 1211 C C . GLY A 1 148 ? 53.935 -20.768 -59.513 1.00 79.31 148 GLY A C 1
ATOM 1212 O O . GLY A 1 148 ? 53.836 -19.546 -59.427 1.00 79.31 148 GLY A O 1
ATOM 1213 N N . GLY A 1 149 ? 52.953 -21.524 -60.029 1.00 76.38 149 GLY A N 1
ATOM 1214 C CA . GLY A 1 149 ? 51.709 -20.969 -60.601 1.00 76.38 149 GLY A CA 1
ATOM 1215 C C . GLY A 1 149 ? 50.981 -19.999 -59.660 1.00 76.38 149 GLY A C 1
ATOM 1216 O O . GLY A 1 149 ? 50.668 -18.878 -60.045 1.00 76.38 149 GLY A O 1
ATOM 1217 N N . GLU A 1 150 ? 50.868 -20.356 -58.381 1.00 79.12 150 GLU A N 1
ATOM 1218 C CA . GLU A 1 150 ? 50.282 -19.515 -57.324 1.00 79.12 150 GLU A CA 1
ATOM 1219 C C . GLU A 1 150 ? 50.968 -18.143 -57.146 1.00 79.12 150 GLU A C 1
ATOM 1221 O O . GLU A 1 150 ? 50.347 -17.176 -56.707 1.00 79.12 150 GLU A O 1
ATOM 1226 N N . GLU A 1 151 ? 52.251 -18.012 -57.506 1.00 84.19 151 GLU A N 1
ATOM 1227 C CA . GLU A 1 151 ? 52.982 -16.740 -57.433 1.00 84.19 151 GLU A CA 1
ATOM 1228 C C . GLU A 1 151 ? 52.785 -15.837 -58.658 1.00 84.19 151 GLU A C 1
ATOM 1230 O O . GLU A 1 151 ? 53.194 -14.662 -58.623 1.00 84.19 151 GLU A O 1
ATOM 1235 N N . ARG A 1 152 ? 52.190 -16.397 -59.717 1.00 89.94 152 ARG A N 1
ATOM 1236 C CA . ARG A 1 152 ? 51.934 -15.765 -61.015 1.00 89.94 152 ARG A CA 1
ATOM 1237 C C . ARG A 1 152 ? 50.455 -15.475 -61.252 1.00 89.94 152 ARG A C 1
ATOM 1239 O O . ARG A 1 152 ? 50.153 -14.717 -62.165 1.00 89.94 152 ARG A O 1
ATOM 1246 N N . GLU A 1 153 ? 49.553 -16.029 -60.446 1.00 93.56 153 GLU A N 1
ATOM 1247 C CA . GLU A 1 153 ? 48.110 -15.803 -60.550 1.00 93.56 153 GLU A CA 1
ATOM 1248 C C . GLU A 1 153 ? 47.655 -14.563 -59.765 1.00 93.56 153 GLU A C 1
ATOM 1250 O O . GLU A 1 153 ? 47.833 -14.460 -58.544 1.00 93.56 153 GLU A O 1
ATOM 1255 N N . PHE A 1 154 ? 47.021 -13.621 -60.467 1.00 94.19 154 PHE A N 1
ATOM 1256 C CA . PHE A 1 154 ? 46.568 -12.350 -59.910 1.00 94.19 154 PHE A CA 1
ATOM 1257 C C . PHE A 1 154 ? 45.089 -12.088 -60.190 1.00 94.19 154 PHE A C 1
ATOM 1259 O O . PHE A 1 154 ? 44.661 -12.072 -61.341 1.00 94.19 154 PHE A O 1
ATOM 1266 N N . LEU A 1 155 ? 44.324 -11.822 -59.130 1.00 94.94 155 LEU A N 1
ATOM 1267 C CA . LEU A 1 155 ? 42.932 -11.380 -59.182 1.00 94.94 155 LEU A CA 1
ATOM 1268 C C . LEU A 1 155 ? 42.863 -9.866 -59.406 1.00 94.94 155 LEU A C 1
ATOM 1270 O O . LEU A 1 155 ? 43.496 -9.107 -58.671 1.00 94.94 155 LEU A O 1
ATOM 1274 N N . ILE A 1 156 ? 42.063 -9.428 -60.377 1.00 94.75 156 ILE A N 1
ATOM 1275 C CA . ILE A 1 156 ? 41.865 -8.018 -60.733 1.00 94.75 156 ILE A CA 1
ATOM 1276 C C . ILE A 1 156 ? 40.761 -7.429 -59.850 1.00 94.75 156 ILE A C 1
ATOM 1278 O O . ILE A 1 156 ? 39.616 -7.877 -59.882 1.00 94.75 156 ILE A O 1
ATOM 1282 N N . LEU A 1 157 ? 41.096 -6.398 -59.078 1.00 93.62 157 LEU A N 1
ATOM 1283 C CA . LEU A 1 157 ? 40.203 -5.769 -58.100 1.00 93.62 157 LEU A CA 1
ATOM 1284 C C . LEU A 1 157 ? 39.570 -4.476 -58.609 1.00 93.62 157 LEU A C 1
ATOM 1286 O O . LEU A 1 157 ? 38.450 -4.142 -58.234 1.00 93.62 157 LEU A O 1
ATOM 1290 N N . GLY A 1 158 ? 40.294 -3.745 -59.450 1.00 93.94 158 GLY A N 1
ATOM 1291 C CA . GLY A 1 158 ? 39.857 -2.476 -60.015 1.00 93.94 158 GLY A CA 1
ATOM 1292 C C . GLY A 1 158 ? 40.635 -2.173 -61.284 1.00 93.94 158 GLY A C 1
ATOM 1293 O O . GLY A 1 158 ? 41.792 -2.571 -61.402 1.00 93.94 158 GLY A O 1
ATOM 1294 N N . LEU A 1 159 ? 40.004 -1.486 -62.231 1.00 93.94 159 LEU A N 1
ATOM 1295 C CA . LEU A 1 159 ? 40.646 -1.031 -63.459 1.00 93.94 159 LEU A CA 1
ATOM 1296 C C . LEU A 1 159 ? 40.128 0.351 -63.863 1.00 93.94 159 LEU A C 1
ATOM 1298 O O . LEU A 1 159 ? 38.963 0.673 -63.627 1.00 93.94 159 LEU A O 1
ATOM 1302 N N . SER A 1 160 ? 40.997 1.132 -64.489 1.00 92.69 160 SER A N 1
ATOM 1303 C CA . SER A 1 160 ? 40.718 2.413 -65.132 1.00 92.69 160 SER A CA 1
ATOM 1304 C C . SER A 1 160 ? 41.127 2.294 -66.594 1.00 92.69 160 SER A C 1
ATOM 1306 O O . SER A 1 160 ? 42.259 1.920 -66.890 1.00 92.69 160 SER A O 1
ATOM 1308 N N . ILE A 1 161 ? 40.199 2.573 -67.511 1.00 90.94 161 ILE A N 1
ATOM 1309 C CA . ILE A 1 161 ? 40.432 2.457 -68.955 1.00 90.94 161 ILE A CA 1
ATOM 1310 C C . ILE A 1 161 ? 40.539 3.857 -69.546 1.00 90.94 161 ILE A C 1
ATOM 1312 O O . ILE A 1 161 ? 39.587 4.634 -69.499 1.00 90.94 161 ILE A O 1
ATOM 1316 N N . HIS A 1 162 ? 41.678 4.137 -70.164 1.00 87.25 162 HIS A N 1
ATOM 1317 C CA . HIS A 1 162 ? 41.954 5.352 -70.912 1.00 87.25 162 HIS A CA 1
ATOM 1318 C C . HIS A 1 162 ? 41.979 5.002 -72.400 1.00 87.25 162 HIS A C 1
ATOM 1320 O O . HIS A 1 162 ? 42.911 4.363 -72.887 1.00 87.25 162 HIS A O 1
ATOM 1326 N N . ALA A 1 163 ? 40.930 5.390 -73.127 1.00 84.44 163 ALA A N 1
ATOM 1327 C CA . ALA A 1 163 ? 40.775 5.066 -74.540 1.00 84.44 163 ALA A CA 1
ATOM 1328 C C . ALA A 1 163 ? 40.498 6.320 -75.380 1.00 84.44 163 ALA A C 1
ATOM 1330 O O . ALA A 1 163 ? 39.594 7.096 -75.077 1.00 84.44 163 ALA A O 1
ATOM 1331 N N . GLU A 1 164 ? 41.250 6.490 -76.464 1.00 78.75 164 GLU A N 1
ATOM 1332 C CA . GLU A 1 164 ? 41.080 7.546 -77.462 1.00 78.75 164 GLU A CA 1
ATOM 1333 C C . GLU A 1 164 ? 40.969 6.909 -78.848 1.00 78.75 164 GLU A C 1
ATOM 1335 O O . GLU A 1 164 ? 41.780 6.066 -79.230 1.00 78.75 164 GLU A O 1
ATOM 1340 N N . ASN A 1 165 ? 39.953 7.294 -79.614 1.00 71.75 165 ASN A N 1
ATOM 1341 C CA . ASN A 1 165 ? 39.708 6.726 -80.936 1.00 71.75 165 ASN A CA 1
ATOM 1342 C C . ASN A 1 165 ? 40.587 7.404 -82.005 1.00 71.75 165 ASN A C 1
ATOM 1344 O O . ASN A 1 165 ? 40.782 8.615 -81.977 1.00 71.75 165 ASN A O 1
ATOM 1348 N N . SER A 1 166 ? 41.044 6.649 -83.002 1.00 67.88 166 SER A N 1
ATOM 1349 C CA . SER A 1 166 ? 41.833 7.128 -84.144 1.00 67.88 166 SER A CA 1
ATOM 1350 C C . SER A 1 166 ? 41.012 7.746 -85.284 1.00 67.88 166 SER A C 1
ATOM 1352 O O . SER A 1 166 ? 41.391 7.660 -86.454 1.00 67.88 166 SER A O 1
ATOM 1354 N N . LEU A 1 167 ? 39.875 8.385 -84.991 1.00 64.81 167 LEU A N 1
ATOM 1355 C CA . LEU A 1 167 ? 39.089 9.020 -86.050 1.00 64.81 167 LEU A CA 1
ATOM 1356 C C . LEU A 1 167 ? 39.880 10.195 -86.674 1.00 64.81 167 LEU A C 1
ATOM 1358 O O . LEU A 1 167 ? 40.395 11.032 -85.928 1.00 64.81 167 LEU A O 1
ATOM 1362 N N . PRO A 1 168 ? 39.925 10.339 -88.015 1.00 56.19 168 PRO A N 1
ATOM 1363 C CA . PRO A 1 168 ? 40.731 11.366 -88.699 1.00 56.19 168 PRO A CA 1
ATOM 1364 C C . PRO A 1 168 ? 40.375 12.823 -88.347 1.00 56.19 168 PRO A C 1
ATOM 1366 O O . PRO A 1 168 ? 41.129 13.740 -88.649 1.00 56.19 168 PRO A O 1
ATOM 1369 N N . MET A 1 169 ? 39.210 13.049 -87.730 1.00 54.81 169 MET A N 1
ATOM 1370 C CA . MET A 1 169 ? 38.660 14.372 -87.398 1.00 54.81 169 MET A CA 1
ATOM 1371 C C . MET A 1 169 ? 39.064 14.863 -85.993 1.00 54.81 169 MET A C 1
ATOM 1373 O O . MET A 1 169 ? 38.770 16.002 -85.633 1.00 54.81 169 MET A O 1
ATOM 1377 N N . THR A 1 170 ? 39.719 14.022 -85.184 1.00 54.16 170 THR A N 1
ATOM 1378 C CA . THR A 1 170 ? 39.941 14.278 -83.746 1.00 54.16 170 THR A CA 1
ATOM 1379 C C . THR A 1 170 ? 40.979 15.379 -83.494 1.00 54.16 170 THR A C 1
ATOM 1381 O O . THR A 1 170 ? 40.821 16.166 -82.567 1.00 54.16 170 THR A O 1
ATOM 1384 N N . ALA A 1 171 ? 41.967 15.535 -84.384 1.00 54.81 171 ALA A N 1
ATOM 1385 C CA . ALA A 1 171 ? 43.003 16.571 -84.286 1.00 54.81 171 ALA A CA 1
ATOM 1386 C C . ALA A 1 171 ? 42.489 18.014 -84.514 1.00 54.81 171 ALA A C 1
ATOM 1388 O O . ALA A 1 171 ? 43.213 18.972 -84.254 1.00 54.81 171 ALA A O 1
ATOM 1389 N N . GLN A 1 172 ? 41.254 18.191 -85.010 1.00 52.72 172 GLN A N 1
ATOM 1390 C CA . GLN A 1 172 ? 40.678 19.499 -85.371 1.00 52.72 172 GLN A CA 1
ATOM 1391 C C . GLN A 1 172 ? 39.557 19.967 -84.424 1.00 52.72 172 GLN A C 1
ATOM 1393 O O . GLN A 1 172 ? 39.031 21.073 -84.580 1.00 52.72 172 GLN A O 1
ATOM 1398 N N . LEU A 1 173 ? 39.172 19.152 -83.437 1.00 58.72 173 LEU A N 1
ATOM 1399 C CA . LEU A 1 173 ? 38.098 19.476 -82.498 1.00 58.72 173 LEU A CA 1
ATOM 1400 C C . LEU A 1 173 ? 38.636 20.315 -81.331 1.00 58.72 173 LEU A C 1
ATOM 1402 O O . LEU A 1 173 ? 39.552 19.906 -80.622 1.00 58.72 173 LEU A O 1
ATOM 1406 N N . LYS A 1 174 ? 38.046 21.496 -81.094 1.00 60.88 174 LYS A N 1
ATOM 1407 C CA . LYS A 1 174 ? 38.344 22.281 -79.884 1.00 60.88 174 LYS A CA 1
ATOM 1408 C C . LYS A 1 174 ? 37.839 21.522 -78.648 1.00 60.88 174 LYS A C 1
ATOM 1410 O O . LYS A 1 174 ? 36.692 21.067 -78.676 1.00 60.88 174 LYS A O 1
ATOM 1415 N N . PRO A 1 175 ? 38.633 21.418 -77.565 1.00 64.19 175 PRO A N 1
ATOM 1416 C CA . PRO A 1 175 ? 38.195 20.744 -76.350 1.00 64.19 175 PRO A CA 1
ATOM 1417 C C . PRO A 1 175 ? 36.931 21.419 -75.808 1.00 64.19 175 PRO A C 1
ATOM 1419 O O . PRO A 1 175 ? 36.908 22.627 -75.563 1.00 64.19 175 PRO A O 1
ATOM 1422 N N . MET A 1 176 ? 35.861 20.636 -75.664 1.00 72.00 176 MET A N 1
ATOM 1423 C CA . MET A 1 176 ? 34.616 21.095 -75.050 1.00 72.00 176 MET A CA 1
ATOM 1424 C C . MET A 1 176 ? 34.745 21.099 -73.516 1.00 72.00 176 MET A C 1
ATOM 1426 O O . MET A 1 176 ? 35.515 20.303 -72.968 1.00 72.00 176 MET A O 1
ATOM 1430 N N . PRO A 1 177 ? 33.999 21.958 -72.795 1.00 73.00 177 PRO A N 1
ATOM 1431 C CA . PRO A 1 177 ? 33.920 21.893 -71.336 1.00 73.00 177 PRO A CA 1
ATOM 1432 C C . PRO A 1 177 ? 33.498 20.489 -70.873 1.00 73.00 177 PRO A C 1
ATOM 1434 O O . PRO A 1 177 ? 32.513 19.953 -71.375 1.00 73.00 177 PRO A O 1
ATOM 1437 N N . GLY A 1 178 ? 34.243 19.894 -69.936 1.00 75.81 178 GLY A N 1
ATOM 1438 C CA . GLY A 1 178 ? 34.022 18.514 -69.474 1.00 75.81 178 GLY A CA 1
ATOM 1439 C C . GLY A 1 178 ? 34.698 17.425 -70.321 1.00 75.81 178 GLY A C 1
ATOM 1440 O O . GLY A 1 178 ? 34.427 16.247 -70.112 1.00 75.81 178 GLY A O 1
ATOM 1441 N N . SER A 1 179 ? 35.565 17.791 -71.273 1.00 80.50 179 SER A N 1
ATOM 1442 C CA . SER A 1 179 ? 36.388 16.823 -72.008 1.00 80.50 179 SER A CA 1
ATOM 1443 C C . SER A 1 179 ? 37.369 16.091 -71.085 1.00 80.50 179 SER A C 1
ATOM 1445 O O . SER A 1 179 ? 38.067 16.721 -70.292 1.00 80.50 179 SER A O 1
ATOM 1447 N N . LEU A 1 180 ? 37.491 14.774 -71.271 1.00 81.94 180 LEU A N 1
ATOM 1448 C CA . LEU A 1 180 ? 38.472 13.923 -70.588 1.00 81.94 180 LEU A CA 1
ATOM 1449 C C . LEU A 1 180 ? 39.885 14.043 -71.188 1.00 81.94 180 LEU A C 1
ATOM 1451 O O . LEU A 1 180 ? 40.785 13.322 -70.769 1.00 81.94 180 LEU A O 1
ATOM 1455 N N . GLN A 1 181 ? 40.113 14.940 -72.160 1.00 76.50 181 GLN A N 1
ATOM 1456 C CA . GLN A 1 181 ? 41.418 15.085 -72.822 1.00 76.50 181 GLN A CA 1
ATOM 1457 C C . GLN A 1 181 ? 42.544 15.367 -71.819 1.00 76.50 181 GLN A C 1
ATOM 1459 O O . GLN A 1 181 ? 43.632 14.820 -71.958 1.00 76.50 181 GLN A O 1
ATOM 1464 N N . THR A 1 182 ? 42.282 16.182 -70.790 1.00 78.88 182 THR A N 1
ATOM 1465 C CA . THR A 1 182 ? 43.251 16.460 -69.719 1.00 78.88 182 THR A CA 1
ATOM 1466 C C . THR A 1 182 ? 43.565 15.209 -68.897 1.00 78.88 182 THR A C 1
ATOM 1468 O O . THR A 1 182 ? 44.721 14.989 -68.558 1.00 78.88 182 THR A O 1
ATOM 1471 N N . GLU A 1 183 ? 42.571 14.365 -68.615 1.00 82.88 183 GLU A N 1
ATOM 1472 C CA . GLU A 1 183 ? 42.758 13.114 -67.868 1.00 82.88 183 GLU A CA 1
ATOM 1473 C C . GLU A 1 183 ? 43.496 12.057 -68.700 1.00 82.88 183 GLU A C 1
ATOM 1475 O O . GLU A 1 183 ? 44.387 11.382 -68.193 1.00 82.88 183 GLU A O 1
ATOM 1480 N N . ILE A 1 184 ? 43.179 11.948 -69.995 1.00 79.44 184 ILE A N 1
ATOM 1481 C CA . ILE A 1 184 ? 43.875 11.062 -70.940 1.00 79.44 184 ILE A CA 1
ATOM 1482 C C . ILE A 1 184 ? 45.330 11.510 -71.120 1.00 79.44 184 ILE A C 1
ATOM 1484 O O . ILE A 1 184 ? 46.231 10.675 -71.120 1.00 79.44 184 ILE A O 1
ATOM 1488 N N . GLN A 1 185 ? 45.576 12.815 -71.250 1.00 77.75 185 GLN A N 1
ATOM 1489 C CA . GLN A 1 185 ? 46.924 13.363 -71.377 1.00 77.75 185 GLN A CA 1
ATOM 1490 C C . GLN A 1 185 ? 47.739 13.153 -70.094 1.00 77.75 185 GLN A C 1
ATOM 1492 O O . GLN A 1 185 ? 48.869 12.680 -70.169 1.00 77.75 185 GLN A O 1
ATOM 1497 N N . ALA A 1 186 ? 47.144 13.396 -68.923 1.00 82.12 186 ALA A N 1
ATOM 1498 C CA . ALA A 1 186 ? 47.779 13.119 -67.637 1.00 82.12 186 ALA A CA 1
ATOM 1499 C C . ALA A 1 186 ? 48.106 11.624 -67.457 1.00 82.12 186 ALA A C 1
ATOM 1501 O O . ALA A 1 186 ? 49.170 11.293 -66.938 1.00 82.12 186 ALA A O 1
ATOM 1502 N N . ALA A 1 187 ? 47.237 10.715 -67.916 1.00 81.88 187 ALA A N 1
ATOM 1503 C CA . ALA A 1 187 ? 47.522 9.279 -67.920 1.00 81.88 187 ALA A CA 1
ATOM 1504 C C . ALA A 1 187 ? 48.692 8.942 -68.863 1.00 81.88 187 ALA A C 1
ATOM 1506 O O . ALA A 1 187 ? 49.634 8.257 -68.470 1.00 81.88 187 ALA A O 1
ATOM 1507 N N . LYS A 1 188 ? 48.712 9.491 -70.085 1.00 78.44 188 LYS A N 1
ATOM 1508 C CA . LYS A 1 188 ? 49.844 9.318 -71.013 1.00 78.44 188 LYS A CA 1
ATOM 1509 C C . LYS A 1 188 ? 51.163 9.806 -70.406 1.00 78.44 188 LYS A C 1
ATOM 1511 O O . LYS A 1 188 ? 52.157 9.088 -70.476 1.00 78.44 188 LYS A O 1
ATOM 1516 N N . GLU A 1 189 ? 51.168 10.981 -69.780 1.00 81.19 189 GLU A N 1
ATOM 1517 C CA . GLU A 1 189 ? 52.334 11.548 -69.088 1.00 81.19 189 GLU A CA 1
ATOM 1518 C C . GLU A 1 189 ? 52.796 10.662 -67.924 1.00 81.19 189 GLU A C 1
ATOM 1520 O O . GLU A 1 189 ? 53.978 10.329 -67.829 1.00 81.19 189 GLU A O 1
ATOM 1525 N N . ALA A 1 190 ? 51.867 10.210 -67.074 1.00 81.94 190 ALA A N 1
ATOM 1526 C CA . ALA A 1 190 ? 52.165 9.369 -65.914 1.00 81.94 190 ALA A CA 1
ATOM 1527 C C . ALA A 1 190 ? 52.832 8.033 -66.284 1.00 81.94 190 ALA A C 1
ATOM 1529 O O . ALA A 1 190 ? 53.614 7.496 -65.495 1.00 81.94 190 ALA A O 1
ATOM 1530 N N . HIS A 1 191 ? 52.561 7.516 -67.486 1.00 79.81 191 HIS A N 1
ATOM 1531 C CA . HIS A 1 191 ? 53.142 6.272 -67.994 1.00 79.81 191 HIS A CA 1
ATOM 1532 C C . HIS A 1 191 ? 54.274 6.478 -69.012 1.00 79.81 191 HIS A C 1
ATOM 1534 O O . HIS A 1 191 ? 54.763 5.495 -69.571 1.00 79.81 191 HIS A O 1
ATOM 1540 N N . GLY A 1 192 ? 54.733 7.720 -69.216 1.00 73.75 192 GLY A N 1
ATOM 1541 C CA . GLY A 1 192 ? 55.850 8.042 -70.110 1.00 73.75 192 GLY A CA 1
ATOM 1542 C C . GLY A 1 192 ? 55.540 7.828 -71.595 1.00 73.75 192 GLY A C 1
ATOM 1543 O O . GLY A 1 192 ? 56.430 7.481 -72.365 1.00 73.75 192 GLY A O 1
ATOM 1544 N N . LEU A 1 193 ? 54.274 7.990 -71.991 1.00 70.50 193 LEU A N 1
ATOM 1545 C CA . LEU A 1 193 ? 53.757 7.756 -73.346 1.00 70.50 193 LEU A CA 1
ATOM 1546 C C . LEU A 1 193 ? 53.635 9.047 -74.181 1.00 70.50 193 LEU A C 1
ATOM 1548 O O . LEU A 1 193 ? 53.049 9.033 -75.264 1.00 70.50 193 LEU A O 1
ATOM 1552 N N . THR A 1 194 ? 54.162 10.169 -73.689 1.00 65.12 194 THR A N 1
ATOM 1553 C CA . THR A 1 194 ? 54.274 11.430 -74.433 1.00 65.12 194 THR A CA 1
ATOM 1554 C C . THR A 1 194 ? 55.533 11.429 -75.296 1.00 65.12 194 THR A C 1
ATOM 1556 O O . THR A 1 194 ? 56.641 11.362 -74.768 1.00 65.12 194 THR A O 1
ATOM 1559 N N . GLN A 1 195 ? 55.380 11.526 -76.619 1.00 56.78 195 GLN A N 1
ATOM 1560 C CA . GLN A 1 195 ? 56.496 11.843 -77.511 1.00 56.78 195 GLN A CA 1
ATOM 1561 C C . GLN A 1 195 ? 56.875 13.321 -77.341 1.00 56.78 195 GLN A C 1
ATOM 1563 O O . GLN A 1 195 ? 56.232 14.194 -77.916 1.00 56.78 195 GLN A O 1
ATOM 1568 N N . GLU A 1 196 ? 57.923 13.598 -76.570 1.00 45.59 196 GLU A N 1
ATOM 1569 C CA . GLU A 1 196 ? 58.725 14.812 -76.732 1.00 45.59 196 GLU A CA 1
ATOM 1570 C C . GLU A 1 196 ? 60.105 14.379 -77.226 1.00 45.59 196 GLU A C 1
ATOM 1572 O O . GLU A 1 196 ? 60.918 13.877 -76.453 1.00 45.59 196 GLU A O 1
ATOM 1577 N N . ASP A 1 197 ? 60.345 14.535 -78.527 1.00 42.88 197 ASP A N 1
ATOM 1578 C CA . ASP A 1 197 ? 61.689 14.519 -79.104 1.00 42.88 197 ASP A CA 1
ATOM 1579 C C . ASP A 1 197 ? 62.094 15.999 -79.276 1.00 42.88 197 ASP A C 1
ATOM 1581 O O . ASP A 1 197 ? 61.565 16.665 -80.169 1.00 42.88 197 ASP A O 1
ATOM 1585 N N . PRO A 1 198 ? 62.934 16.592 -78.401 1.00 45.38 198 PRO A N 1
ATOM 1586 C CA . PRO A 1 198 ? 63.115 18.049 -78.352 1.00 45.38 198 PRO A CA 1
ATOM 1587 C C . PRO A 1 198 ? 63.979 18.638 -79.480 1.00 45.38 198 PRO A C 1
ATOM 1589 O O . PRO A 1 198 ? 64.222 19.843 -79.480 1.00 45.38 198 PRO A O 1
ATOM 1592 N N . GLU A 1 199 ? 64.487 17.827 -80.415 1.00 44.78 199 GLU A N 1
ATOM 1593 C CA . GLU A 1 199 ? 65.517 18.253 -81.379 1.00 44.78 199 GLU A CA 1
ATOM 1594 C C . GLU A 1 199 ? 65.070 18.326 -82.851 1.00 44.78 199 GLU A C 1
ATOM 1596 O O . GLU A 1 199 ? 65.907 18.590 -83.712 1.00 44.78 199 GLU A O 1
ATOM 1601 N N . ASN A 1 200 ? 63.780 18.171 -83.179 1.00 43.19 200 ASN A N 1
ATOM 1602 C CA . ASN A 1 200 ? 63.338 18.157 -84.583 1.00 43.19 200 ASN A CA 1
ATOM 1603 C C . ASN A 1 200 ? 62.224 19.177 -84.894 1.00 43.19 200 ASN A C 1
ATOM 1605 O O . ASN A 1 200 ? 61.057 18.835 -85.060 1.00 43.19 200 ASN A O 1
ATOM 1609 N N . ASP A 1 201 ? 62.610 20.452 -85.001 1.00 43.00 201 ASP A N 1
ATOM 1610 C CA . ASP A 1 201 ? 61.744 21.566 -85.417 1.00 43.00 201 ASP A CA 1
ATOM 1611 C C . ASP A 1 201 ? 61.834 21.777 -86.943 1.00 43.00 201 ASP A C 1
ATOM 1613 O O . ASP A 1 201 ? 62.507 22.683 -87.439 1.00 43.00 201 ASP A O 1
ATOM 1617 N N . THR A 1 202 ? 61.216 20.879 -87.720 1.00 50.31 202 THR A N 1
ATOM 1618 C CA . THR A 1 202 ? 61.006 21.071 -89.168 1.00 50.31 202 THR A CA 1
ATOM 1619 C C . THR A 1 202 ? 59.600 20.645 -89.595 1.00 50.31 202 THR A C 1
ATOM 1621 O O . THR A 1 202 ? 59.027 19.703 -89.048 1.00 50.31 202 THR A O 1
ATOM 1624 N N . ASP A 1 203 ? 59.057 21.321 -90.617 1.00 47.31 203 ASP A N 1
ATOM 1625 C CA . ASP A 1 203 ? 57.713 21.127 -91.201 1.00 47.31 203 ASP A CA 1
ATOM 1626 C C . ASP A 1 203 ? 57.407 19.681 -91.683 1.00 47.31 203 ASP A C 1
ATOM 1628 O O . ASP A 1 203 ? 56.273 19.367 -92.048 1.00 47.31 203 ASP A O 1
ATOM 1632 N N . GLU A 1 204 ? 58.377 18.758 -91.648 1.00 45.81 204 GLU A N 1
ATOM 1633 C CA . GLU A 1 204 ? 58.171 17.320 -91.883 1.00 45.81 204 GLU A CA 1
ATOM 1634 C C . GLU A 1 204 ? 57.525 16.588 -90.685 1.00 45.81 204 GLU A C 1
ATOM 1636 O O . GLU A 1 204 ? 56.917 15.532 -90.876 1.00 45.81 204 GLU A O 1
ATOM 1641 N N . ALA A 1 205 ? 57.519 17.177 -89.481 1.00 46.78 205 ALA A N 1
ATOM 1642 C CA . ALA A 1 205 ? 56.823 16.631 -88.308 1.00 46.78 205 ALA A CA 1
ATOM 1643 C C . ALA A 1 205 ? 55.287 16.603 -88.477 1.00 46.78 205 ALA A C 1
ATOM 1645 O O . ALA A 1 205 ? 54.612 15.730 -87.932 1.00 46.78 205 ALA A O 1
ATOM 1646 N N . GLN A 1 206 ? 54.715 17.496 -89.296 1.00 43.38 206 GLN A N 1
ATOM 1647 C CA . GLN A 1 206 ? 53.284 17.466 -89.630 1.00 43.38 206 GLN A CA 1
ATOM 1648 C C . GLN A 1 206 ? 52.922 16.369 -90.640 1.00 43.38 206 GLN A C 1
ATOM 1650 O O . GLN A 1 206 ? 51.782 15.906 -90.640 1.00 43.38 206 GLN A O 1
ATOM 1655 N N . ALA A 1 207 ? 53.864 15.916 -91.474 1.00 40.94 207 ALA A N 1
ATOM 1656 C CA . ALA A 1 207 ? 53.645 14.797 -92.391 1.00 40.94 207 ALA A CA 1
ATOM 1657 C C . ALA A 1 207 ? 53.818 13.439 -91.688 1.00 40.94 207 ALA A C 1
ATOM 1659 O O . ALA A 1 207 ? 53.080 12.497 -91.993 1.00 40.94 207 ALA A O 1
ATOM 1660 N N . ASP A 1 208 ? 54.723 13.350 -90.709 1.00 45.53 208 ASP A N 1
ATOM 1661 C CA . ASP A 1 208 ? 54.862 12.153 -89.877 1.00 45.53 208 ASP A CA 1
ATOM 1662 C C . ASP A 1 208 ? 53.693 12.019 -88.893 1.00 45.53 208 ASP A C 1
ATOM 1664 O O . ASP A 1 208 ? 53.154 10.926 -88.745 1.00 45.53 208 ASP A O 1
ATOM 1668 N N . ALA A 1 209 ? 53.147 13.137 -88.397 1.00 44.94 209 ALA A N 1
ATOM 1669 C CA . ALA A 1 209 ? 51.882 13.171 -87.663 1.00 44.94 209 ALA A CA 1
ATOM 1670 C C . ALA A 1 209 ? 50.660 12.690 -88.474 1.00 44.94 209 ALA A C 1
ATOM 1672 O O . ALA A 1 209 ? 49.623 12.464 -87.871 1.00 44.94 209 ALA A O 1
ATOM 1673 N N . TYR A 1 210 ? 50.740 12.491 -89.799 1.00 43.41 210 TYR A N 1
ATOM 1674 C CA . TYR A 1 210 ? 49.701 11.805 -90.595 1.00 43.41 210 TYR A CA 1
ATOM 1675 C C . TYR A 1 210 ? 50.028 10.326 -90.887 1.00 43.41 210 TYR A C 1
ATOM 1677 O O . TYR A 1 210 ? 49.127 9.571 -91.253 1.00 43.41 210 TYR A O 1
ATOM 1685 N N . ARG A 1 211 ? 51.286 9.884 -90.727 1.00 44.06 211 ARG A N 1
ATOM 1686 C CA . ARG A 1 211 ? 51.688 8.462 -90.829 1.00 44.06 211 ARG A CA 1
ATOM 1687 C C . ARG A 1 211 ? 51.659 7.735 -89.485 1.00 44.06 211 ARG A C 1
ATOM 1689 O O . ARG A 1 211 ? 51.398 6.535 -89.469 1.00 44.06 211 ARG A O 1
ATOM 1696 N N . THR A 1 212 ? 51.840 8.453 -88.380 1.00 47.78 212 THR A N 1
ATOM 1697 C CA . THR A 1 212 ? 51.567 8.004 -87.004 1.00 47.78 212 THR A CA 1
ATOM 1698 C C . THR A 1 212 ? 50.214 8.514 -86.479 1.00 47.78 212 THR A C 1
ATOM 1700 O O . THR A 1 212 ? 49.655 7.931 -85.550 1.00 47.78 212 THR A O 1
ATOM 1703 N N . GLY A 1 213 ? 49.614 9.535 -87.109 1.00 46.88 213 GLY A N 1
ATOM 1704 C CA . GLY A 1 213 ? 48.274 10.052 -86.784 1.00 46.88 213 GLY A CA 1
ATOM 1705 C C . GLY A 1 213 ? 47.151 9.162 -87.281 1.00 46.88 213 GLY A C 1
ATOM 1706 O O . GLY A 1 213 ? 46.476 9.449 -88.266 1.00 46.88 213 GLY A O 1
ATOM 1707 N N . GLY A 1 214 ? 46.956 8.065 -86.569 1.00 51.62 214 GLY A N 1
ATOM 1708 C CA . GLY A 1 214 ? 45.872 7.121 -86.810 1.00 51.62 214 GLY A CA 1
ATOM 1709 C C . GLY A 1 214 ? 45.870 5.931 -85.855 1.00 51.62 214 GLY A C 1
ATOM 1710 O O . GLY A 1 214 ? 45.091 5.000 -86.049 1.00 51.62 214 GLY A O 1
ATOM 1711 N N . THR A 1 215 ? 46.712 5.927 -84.822 1.00 53.56 215 THR A N 1
ATOM 1712 C CA . THR A 1 215 ? 46.760 4.848 -83.834 1.00 53.56 215 THR A CA 1
ATOM 1713 C C . THR A 1 215 ? 46.029 5.312 -82.581 1.00 53.56 215 THR A C 1
ATOM 1715 O O . THR A 1 215 ? 46.566 6.101 -81.809 1.00 53.56 215 THR A O 1
ATOM 1718 N N . GLY A 1 216 ? 44.775 4.897 -82.398 1.00 66.19 216 GLY A N 1
ATOM 1719 C CA . GLY A 1 216 ? 44.008 5.239 -81.202 1.00 66.19 216 GLY A CA 1
ATOM 1720 C C . GLY A 1 216 ? 44.788 4.851 -79.944 1.00 66.19 216 GLY A C 1
ATOM 1721 O O . GLY A 1 216 ? 45.602 3.928 -79.971 1.00 66.19 216 GLY A O 1
ATOM 1722 N N . HIS A 1 217 ? 44.575 5.565 -78.847 1.00 76.88 217 HIS A N 1
ATOM 1723 C CA . HIS A 1 217 ? 45.221 5.251 -77.580 1.00 76.88 217 HIS A CA 1
ATOM 1724 C C . HIS A 1 217 ? 44.359 4.262 -76.796 1.00 76.88 217 HIS A C 1
ATOM 1726 O O . HIS A 1 217 ? 43.147 4.440 -76.706 1.00 76.88 217 HIS A O 1
ATOM 1732 N N . PHE A 1 218 ? 44.973 3.236 -76.214 1.00 83.12 218 PHE A N 1
ATOM 1733 C CA . PHE A 1 218 ? 44.306 2.348 -75.269 1.00 83.12 218 PHE A CA 1
ATOM 1734 C C . PHE A 1 218 ? 45.287 1.956 -74.167 1.00 83.12 218 PHE A C 1
ATOM 1736 O O . PHE A 1 218 ? 46.294 1.296 -74.429 1.00 83.12 218 PHE A O 1
ATOM 1743 N N . LEU A 1 219 ? 44.982 2.381 -72.949 1.00 87.19 219 LEU A N 1
ATOM 1744 C CA . LEU A 1 219 ? 45.756 2.127 -71.746 1.00 87.19 219 LEU A CA 1
ATOM 1745 C C . LEU A 1 219 ? 44.797 1.678 -70.645 1.00 87.19 219 LEU A C 1
ATOM 1747 O O . LEU A 1 219 ? 43.772 2.316 -70.410 1.00 87.19 219 LEU A O 1
ATOM 1751 N N . ILE A 1 220 ? 45.136 0.589 -69.966 1.00 91.56 220 ILE A N 1
ATOM 1752 C CA . ILE A 1 220 ? 44.476 0.180 -68.730 1.00 91.56 220 ILE A CA 1
ATOM 1753 C C . ILE A 1 220 ? 45.461 0.307 -67.586 1.00 91.56 220 ILE A C 1
ATOM 1755 O O . ILE A 1 220 ? 46.523 -0.310 -67.631 1.00 91.56 220 ILE A O 1
ATOM 1759 N N . ASP A 1 221 ? 45.047 1.019 -66.546 1.00 92.69 221 ASP A N 1
ATOM 1760 C CA . ASP A 1 221 ? 45.613 0.923 -65.207 1.00 92.69 221 ASP A CA 1
ATOM 1761 C C . ASP A 1 221 ? 44.776 -0.034 -64.380 1.00 92.69 221 ASP A C 1
ATOM 1763 O O . ASP A 1 221 ? 43.550 0.061 -64.371 1.00 92.69 221 ASP A O 1
ATOM 1767 N N . PHE A 1 222 ? 45.403 -0.954 -63.657 1.00 94.50 222 PHE A N 1
ATOM 1768 C CA . PHE A 1 222 ? 44.656 -1.902 -62.841 1.00 94.50 222 PHE A CA 1
ATOM 1769 C C . PHE A 1 222 ? 45.316 -2.185 -61.495 1.00 94.50 222 PHE A C 1
ATOM 1771 O O . PHE A 1 222 ? 46.539 -2.193 -61.352 1.00 94.50 222 PHE A O 1
ATOM 1778 N N . GLU A 1 223 ? 44.469 -2.430 -60.498 1.00 95.94 223 GLU A N 1
ATOM 1779 C CA . GLU A 1 223 ? 44.824 -2.939 -59.179 1.00 95.94 223 GLU A CA 1
ATOM 1780 C C . GLU A 1 223 ? 44.528 -4.438 -59.136 1.00 95.94 223 GLU A C 1
ATOM 1782 O O . GLU A 1 223 ? 43.435 -4.887 -59.487 1.00 95.94 223 GLU A O 1
ATOM 1787 N N . ALA A 1 224 ? 45.495 -5.211 -58.660 1.00 94.88 224 ALA A N 1
ATOM 1788 C CA . ALA A 1 224 ? 45.389 -6.648 -58.504 1.00 94.88 224 ALA A CA 1
ATOM 1789 C C . ALA A 1 224 ? 45.942 -7.126 -57.153 1.00 94.88 224 ALA A C 1
ATOM 1791 O O . ALA A 1 224 ? 46.694 -6.431 -56.462 1.00 94.88 224 ALA A O 1
ATOM 1792 N N . GLN A 1 225 ? 45.592 -8.351 -56.781 1.00 93.19 225 GLN A N 1
ATOM 1793 C CA . GLN A 1 225 ? 46.176 -9.084 -55.655 1.00 93.19 225 GLN A CA 1
ATOM 1794 C C . GLN A 1 225 ? 46.546 -10.502 -56.078 1.00 93.19 225 GLN A C 1
ATOM 1796 O O . GLN A 1 225 ? 46.073 -10.968 -57.108 1.00 93.19 225 GLN A O 1
ATOM 1801 N N . ARG A 1 226 ? 47.361 -11.207 -55.287 1.00 91.50 226 ARG A N 1
ATOM 1802 C CA . ARG A 1 226 ? 47.561 -12.647 -55.512 1.00 91.50 226 ARG A CA 1
ATOM 1803 C C . ARG A 1 226 ? 46.241 -13.384 -55.320 1.00 91.50 226 ARG A C 1
ATOM 1805 O O . ARG A 1 226 ? 45.481 -13.049 -54.412 1.00 91.50 226 ARG A O 1
ATOM 1812 N N . ARG A 1 227 ? 45.991 -14.389 -56.156 1.00 90.94 227 ARG A N 1
ATOM 1813 C CA . ARG A 1 227 ? 44.782 -15.211 -56.050 1.00 90.94 227 ARG A CA 1
ATOM 1814 C C . ARG A 1 227 ? 44.748 -16.052 -54.768 1.00 90.94 227 ARG A C 1
ATOM 1816 O O . ARG A 1 227 ? 43.675 -16.281 -54.239 1.00 90.94 227 ARG A O 1
ATOM 1823 N N . THR A 1 228 ? 45.906 -16.432 -54.228 1.00 88.00 228 THR A N 1
ATOM 1824 C CA . THR A 1 228 ? 46.029 -17.209 -52.977 1.00 88.00 228 THR A CA 1
ATOM 1825 C C . THR A 1 228 ? 45.472 -16.512 -51.737 1.00 88.00 228 THR A C 1
ATOM 1827 O O . THR A 1 228 ? 45.244 -17.157 -50.721 1.00 88.00 228 THR A O 1
ATOM 1830 N N . HIS A 1 229 ? 45.303 -15.191 -51.786 1.00 88.31 229 HIS A N 1
ATOM 1831 C CA . HIS A 1 229 ? 44.767 -14.412 -50.677 1.00 88.31 229 HIS A CA 1
ATOM 1832 C C . HIS A 1 229 ? 43.281 -14.177 -50.883 1.00 88.31 229 HIS A C 1
ATOM 1834 O O . HIS A 1 229 ? 42.861 -13.758 -51.963 1.00 88.31 229 HIS A O 1
ATOM 1840 N N . ALA A 1 230 ? 42.489 -14.365 -49.832 1.00 90.88 230 ALA A N 1
ATOM 1841 C CA . ALA A 1 230 ? 41.087 -13.992 -49.864 1.00 90.88 230 ALA A CA 1
ATOM 1842 C C . ALA A 1 230 ? 40.939 -12.478 -50.093 1.00 90.88 230 ALA A C 1
ATOM 1844 O O . ALA A 1 230 ? 41.734 -11.656 -49.626 1.00 90.88 230 ALA A O 1
ATOM 1845 N N . PHE A 1 231 ? 39.911 -12.087 -50.843 1.00 90.94 231 PHE A N 1
ATOM 1846 C CA . PHE A 1 231 ? 39.507 -10.690 -50.941 1.00 90.94 231 PHE A CA 1
ATOM 1847 C C . PHE A 1 231 ? 38.283 -10.448 -50.061 1.00 90.94 231 PHE A C 1
ATOM 1849 O O . PHE A 1 231 ? 37.241 -11.093 -50.212 1.00 90.94 231 PHE A O 1
ATOM 1856 N N . ARG A 1 232 ? 38.391 -9.454 -49.180 1.00 91.94 232 ARG A N 1
ATOM 1857 C CA . ARG A 1 232 ? 37.262 -8.873 -48.455 1.00 91.94 232 ARG A CA 1
ATOM 1858 C C . ARG A 1 232 ? 37.288 -7.368 -48.622 1.00 91.94 232 ARG A C 1
ATOM 1860 O O . ARG A 1 232 ? 38.340 -6.728 -48.542 1.00 91.94 232 ARG A O 1
ATOM 1867 N N . ASN A 1 233 ? 36.116 -6.794 -48.861 1.00 88.12 233 ASN A N 1
ATOM 1868 C CA . ASN A 1 233 ? 35.995 -5.350 -48.965 1.00 88.12 233 ASN A CA 1
ATOM 1869 C C . ASN A 1 233 ? 36.248 -4.731 -47.577 1.00 88.12 233 ASN A C 1
ATOM 1871 O O . ASN A 1 233 ? 35.619 -5.168 -46.609 1.00 88.12 233 ASN A O 1
ATOM 1875 N N . PRO A 1 234 ? 37.136 -3.729 -47.438 1.00 85.31 234 PRO A N 1
ATOM 1876 C CA . PRO A 1 234 ? 37.233 -2.977 -46.194 1.00 85.31 234 PRO A CA 1
ATOM 1877 C C . PRO A 1 234 ? 35.876 -2.379 -45.806 1.00 85.31 234 PRO A C 1
ATOM 1879 O O . PRO A 1 234 ? 35.066 -2.025 -46.664 1.00 85.31 234 PRO A O 1
ATOM 1882 N N . LEU A 1 235 ? 35.653 -2.203 -44.503 1.00 82.56 235 LEU A N 1
ATOM 1883 C CA . LEU A 1 235 ? 34.436 -1.594 -43.970 1.00 82.56 235 LEU A CA 1
ATOM 1884 C C . LEU A 1 235 ? 34.375 -0.098 -44.336 1.00 82.56 235 LEU A C 1
ATOM 1886 O O . LEU A 1 235 ? 34.784 0.765 -43.566 1.00 82.56 235 LEU A O 1
ATOM 1890 N N . ARG A 1 236 ? 33.902 0.208 -45.549 1.00 84.62 236 ARG A N 1
ATOM 1891 C CA . ARG A 1 236 ? 33.730 1.580 -46.065 1.00 84.62 236 ARG A CA 1
ATOM 1892 C C . ARG A 1 236 ? 32.340 2.151 -45.797 1.00 84.62 236 ARG A C 1
ATOM 1894 O O . ARG A 1 236 ? 32.158 3.361 -45.863 1.00 84.62 236 ARG A O 1
ATOM 1901 N N . HIS A 1 237 ? 31.378 1.280 -45.512 1.00 85.62 237 HIS A N 1
ATOM 1902 C CA . HIS A 1 237 ? 29.996 1.641 -45.230 1.00 85.62 237 HIS A CA 1
ATOM 1903 C C . HIS A 1 237 ? 29.749 1.459 -43.729 1.00 85.62 237 HIS A C 1
ATOM 1905 O O . HIS A 1 237 ? 29.545 0.323 -43.291 1.00 85.62 237 HIS A O 1
ATOM 1911 N N . PRO A 1 238 ? 29.837 2.533 -42.923 1.00 78.44 238 PRO A N 1
ATOM 1912 C CA . PRO A 1 238 ? 29.519 2.438 -41.506 1.00 78.44 238 PRO A CA 1
ATOM 1913 C C . PRO A 1 238 ? 28.040 2.081 -41.324 1.00 78.44 238 PRO A C 1
ATOM 1915 O O . PRO A 1 238 ? 27.201 2.410 -42.168 1.00 78.44 238 PRO A O 1
ATOM 1918 N N . ARG A 1 239 ? 27.716 1.410 -40.213 1.00 84.12 239 ARG A N 1
ATOM 1919 C CA . ARG A 1 239 ? 26.317 1.174 -39.839 1.00 84.12 239 ARG A CA 1
ATOM 1920 C C . ARG A 1 239 ? 25.602 2.513 -39.607 1.00 84.12 239 ARG A C 1
ATOM 1922 O O . ARG A 1 239 ? 26.244 3.452 -39.132 1.00 84.12 239 ARG A O 1
ATOM 1929 N N . PRO A 1 240 ? 24.297 2.616 -39.919 1.00 88.12 240 PRO A N 1
ATOM 1930 C CA . PRO A 1 240 ? 23.499 3.768 -39.520 1.00 88.12 240 PRO A CA 1
ATOM 1931 C C . PRO A 1 240 ? 23.540 3.941 -37.999 1.00 88.12 240 PRO A C 1
ATOM 1933 O O . PRO A 1 240 ? 23.357 2.969 -37.271 1.00 88.12 240 PRO A O 1
ATOM 1936 N N . VAL A 1 241 ? 23.765 5.171 -37.538 1.00 91.06 241 VAL A N 1
ATOM 1937 C CA . VAL A 1 241 ? 23.801 5.511 -36.110 1.00 91.06 241 VAL A CA 1
ATOM 1938 C C . VAL A 1 241 ? 22.602 6.389 -35.785 1.00 91.06 241 VAL A C 1
ATOM 1940 O O . VAL A 1 241 ? 22.428 7.457 -36.377 1.00 91.06 241 VAL A O 1
ATOM 1943 N N . VAL A 1 242 ? 21.777 5.950 -34.839 1.00 93.06 242 VAL A N 1
ATOM 1944 C CA . VAL A 1 242 ? 20.670 6.740 -34.301 1.00 93.06 242 VAL A CA 1
ATOM 1945 C C . VAL A 1 242 ? 21.227 7.683 -33.236 1.00 93.06 242 VAL A C 1
ATOM 1947 O O . VAL A 1 242 ? 21.831 7.248 -32.263 1.00 93.06 242 VAL A O 1
ATOM 1950 N N . SER A 1 243 ? 21.045 8.991 -33.423 1.00 89.56 243 SER A N 1
ATOM 1951 C CA . SER A 1 243 ? 21.672 10.011 -32.565 1.00 89.56 243 SER A CA 1
ATOM 1952 C C . SER A 1 243 ? 21.025 10.178 -31.184 1.00 89.56 243 SER A C 1
ATOM 1954 O O . SER A 1 243 ? 21.549 10.931 -30.368 1.00 89.56 243 SER A O 1
ATOM 1956 N N . GLY A 1 244 ? 19.890 9.529 -30.916 1.00 92.19 244 GLY A N 1
ATOM 1957 C CA . GLY A 1 244 ? 19.238 9.596 -29.614 1.00 92.19 244 GLY A CA 1
ATOM 1958 C C . GLY A 1 244 ? 17.956 8.767 -29.514 1.00 92.19 244 GLY A C 1
ATOM 1959 O O . GLY A 1 244 ? 17.536 8.154 -30.502 1.00 92.19 244 GLY A O 1
ATOM 1960 N N . PRO A 1 245 ? 17.317 8.768 -28.332 1.00 96.19 245 PRO A N 1
ATOM 1961 C CA . PRO A 1 245 ? 16.133 7.964 -28.078 1.00 96.19 245 PRO A CA 1
ATOM 1962 C C . PRO A 1 245 ? 14.940 8.369 -28.946 1.00 96.19 245 PRO A C 1
ATOM 1964 O O . PRO A 1 245 ? 14.767 9.532 -29.315 1.00 96.19 245 PRO A O 1
ATOM 1967 N N . GLN A 1 246 ? 14.074 7.403 -29.219 1.00 96.81 246 GLN A N 1
ATOM 1968 C CA . GLN A 1 246 ? 12.818 7.575 -29.944 1.00 96.81 246 GLN A CA 1
ATOM 1969 C C . GLN A 1 246 ? 11.657 7.052 -29.105 1.00 96.81 246 GLN A C 1
ATOM 1971 O O . GLN A 1 246 ? 11.863 6.274 -28.178 1.00 96.81 246 GLN A O 1
ATOM 1976 N N . THR A 1 247 ? 10.427 7.449 -29.423 1.00 97.94 247 THR A N 1
ATOM 1977 C CA . THR A 1 247 ? 9.251 6.850 -28.785 1.00 97.94 247 THR A CA 1
ATOM 1978 C C . THR A 1 247 ? 8.669 5.738 -29.652 1.00 97.94 247 THR A C 1
ATOM 1980 O O . THR A 1 247 ? 8.823 5.733 -30.876 1.00 97.94 247 THR A O 1
ATOM 1983 N N . ALA A 1 248 ? 8.039 4.763 -29.005 1.00 97.81 248 ALA A N 1
ATOM 1984 C CA . ALA A 1 248 ? 7.370 3.642 -29.654 1.00 97.81 248 ALA A CA 1
ATOM 1985 C C . ALA A 1 248 ? 6.143 3.222 -28.837 1.00 97.81 248 ALA A C 1
ATOM 1987 O O . ALA A 1 248 ? 6.059 3.498 -27.637 1.00 97.81 248 ALA A O 1
ATOM 1988 N N . ILE A 1 249 ? 5.198 2.541 -29.480 1.00 97.69 249 ILE A N 1
ATOM 1989 C CA . ILE A 1 249 ? 3.982 2.036 -28.833 1.00 97.69 249 ILE A CA 1
ATOM 1990 C C . ILE A 1 249 ? 4.139 0.546 -28.557 1.00 97.69 249 ILE A C 1
ATOM 1992 O O . ILE A 1 249 ? 4.500 -0.210 -29.452 1.00 97.69 249 ILE A O 1
ATOM 1996 N N . ILE A 1 250 ? 3.850 0.097 -27.339 1.00 98.19 250 ILE A N 1
ATOM 1997 C CA . ILE A 1 250 ? 3.901 -1.327 -26.996 1.00 98.19 250 ILE A CA 1
ATOM 1998 C C . ILE A 1 250 ? 2.807 -2.098 -27.732 1.00 98.19 250 ILE A C 1
ATOM 2000 O O . ILE A 1 250 ? 1.645 -1.692 -27.740 1.00 98.19 250 ILE A O 1
ATOM 2004 N N . VAL A 1 251 ? 3.170 -3.244 -28.300 1.00 98.06 251 VAL A N 1
ATOM 2005 C CA . VAL A 1 251 ? 2.283 -4.109 -29.090 1.00 98.06 251 VAL A CA 1
ATOM 2006 C C . VAL A 1 251 ? 2.343 -5.554 -28.605 1.00 98.06 251 VAL A C 1
ATOM 2008 O O . VAL A 1 251 ? 3.272 -5.966 -27.907 1.00 98.06 251 VAL A O 1
ATOM 2011 N N . GLY A 1 252 ? 1.328 -6.330 -28.965 1.00 97.06 252 GLY A N 1
ATOM 2012 C CA . GLY A 1 252 ? 1.227 -7.744 -28.637 1.00 97.06 252 GLY A CA 1
ATOM 2013 C C . GLY A 1 252 ? 0.097 -8.417 -29.416 1.00 97.06 252 GLY A C 1
ATOM 2014 O O . GLY A 1 252 ? -0.479 -7.787 -30.307 1.00 97.06 252 GLY A O 1
ATOM 2015 N N . PRO A 1 253 ? -0.218 -9.683 -29.097 1.00 96.75 253 PRO A N 1
ATOM 2016 C CA . PRO A 1 253 ? -1.299 -10.415 -29.740 1.00 96.75 253 PRO A CA 1
ATOM 2017 C C . PRO A 1 253 ? -2.658 -9.739 -29.527 1.00 96.75 253 PRO A C 1
ATOM 2019 O O . PRO A 1 253 ? -2.891 -9.069 -28.517 1.00 96.75 253 PRO A O 1
ATOM 2022 N N . GLU A 1 254 ? -3.578 -9.948 -30.466 1.00 94.19 254 GLU A N 1
ATOM 2023 C CA . GLU A 1 254 ? -4.933 -9.404 -30.379 1.00 94.19 254 GLU A CA 1
ATOM 2024 C C . GLU A 1 254 ? -5.659 -9.891 -29.110 1.00 94.19 254 GLU A C 1
ATOM 2026 O O . GLU A 1 254 ? -5.583 -11.059 -28.732 1.00 94.19 254 GLU A O 1
ATOM 2031 N N . GLY A 1 255 ? -6.370 -8.981 -28.438 1.00 93.12 255 GLY A N 1
ATOM 2032 C CA . GLY A 1 255 ? -7.126 -9.277 -27.216 1.00 93.12 255 GLY A CA 1
ATOM 2033 C C . GLY A 1 255 ? -6.290 -9.349 -25.932 1.00 93.12 255 GLY A C 1
ATOM 2034 O O . GLY A 1 255 ? -6.860 -9.476 -24.843 1.00 93.12 255 GLY A O 1
ATOM 2035 N N . GLU A 1 256 ? -4.964 -9.225 -26.016 1.00 95.75 256 GLU A N 1
ATOM 2036 C CA . GLU A 1 256 ? -4.106 -9.145 -24.837 1.00 95.75 256 GLU A CA 1
ATOM 2037 C C . GLU A 1 256 ? -3.924 -7.713 -24.322 1.00 95.75 256 GLU A C 1
ATOM 2039 O O . GLU A 1 256 ? -3.919 -6.743 -25.073 1.00 95.75 256 GLU A O 1
ATOM 2044 N N . GLU A 1 257 ? -3.761 -7.581 -23.001 1.00 95.88 257 GLU A N 1
ATOM 2045 C CA . GLU A 1 257 ? -3.422 -6.301 -22.353 1.00 95.88 257 GLU A CA 1
ATOM 2046 C C . GLU A 1 257 ? -1.925 -6.223 -21.998 1.00 95.88 257 GLU A C 1
ATOM 2048 O O . GLU A 1 257 ? -1.343 -5.138 -21.927 1.00 95.88 257 GLU A O 1
ATOM 2053 N N . VAL A 1 258 ? -1.281 -7.372 -21.774 1.00 96.38 258 VAL A N 1
ATOM 2054 C CA . VAL A 1 258 ? 0.133 -7.484 -21.398 1.00 96.38 258 VAL A CA 1
ATOM 2055 C C . VAL A 1 258 ? 0.749 -8.633 -22.183 1.00 96.38 258 VAL A C 1
ATOM 2057 O O . VAL A 1 258 ? 0.207 -9.734 -22.175 1.00 96.38 258 VAL A O 1
ATOM 2060 N N . TYR A 1 259 ? 1.891 -8.388 -22.824 1.00 97.44 259 TYR A N 1
ATOM 2061 C CA . TYR A 1 259 ? 2.637 -9.410 -23.550 1.00 97.44 259 TYR A CA 1
ATOM 2062 C C . TYR A 1 259 ? 4.130 -9.274 -23.262 1.00 97.44 259 TYR A C 1
ATOM 2064 O O . TYR A 1 259 ? 4.769 -8.302 -23.669 1.00 97.44 259 TYR A O 1
ATOM 2072 N N . SER A 1 260 ? 4.672 -10.238 -22.520 1.00 97.25 260 SER A N 1
ATOM 2073 C CA . SER A 1 260 ? 6.073 -10.251 -22.113 1.00 97.25 260 SER A CA 1
ATOM 2074 C C . SER A 1 260 ? 6.636 -11.662 -22.005 1.00 97.25 260 SER A C 1
ATOM 2076 O O . SER A 1 260 ? 5.890 -12.636 -21.917 1.00 97.25 260 SER A O 1
ATOM 2078 N N . ASP A 1 261 ? 7.961 -11.771 -21.976 1.00 96.50 261 ASP A N 1
ATOM 2079 C CA . ASP A 1 261 ? 8.666 -13.041 -21.805 1.00 96.50 261 ASP A CA 1
ATOM 2080 C C . ASP A 1 261 ? 9.217 -13.243 -20.375 1.00 96.50 261 ASP A C 1
ATOM 2082 O O . ASP A 1 261 ? 8.954 -12.452 -19.470 1.00 96.50 261 ASP A O 1
ATOM 2086 N N . HIS A 1 262 ? 10.018 -14.297 -20.165 1.00 95.00 262 HIS A N 1
ATOM 2087 C CA . HIS A 1 262 ? 10.620 -14.633 -18.864 1.00 95.00 262 HIS A CA 1
ATOM 2088 C C . HIS A 1 262 ? 11.579 -13.568 -18.291 1.00 95.00 262 HIS A C 1
ATOM 2090 O O . HIS A 1 262 ? 11.922 -13.640 -17.113 1.00 95.00 262 HIS A O 1
ATOM 2096 N N . LEU A 1 263 ? 12.008 -12.587 -19.093 1.00 93.25 263 LEU A N 1
ATOM 2097 C CA . LEU A 1 263 ? 12.835 -11.454 -18.666 1.00 93.25 263 LEU A CA 1
ATOM 2098 C C . LEU A 1 263 ? 12.030 -10.149 -18.571 1.00 93.25 263 LEU A C 1
ATOM 2100 O O . LEU A 1 263 ? 12.619 -9.079 -18.421 1.00 93.25 263 LEU A O 1
ATOM 2104 N N . ASN A 1 264 ? 10.698 -10.218 -18.677 1.00 95.44 264 ASN A N 1
ATOM 2105 C CA . ASN A 1 264 ? 9.807 -9.063 -18.801 1.00 95.44 264 ASN A CA 1
ATOM 2106 C C . ASN A 1 264 ? 10.164 -8.141 -19.984 1.00 95.44 264 ASN A C 1
ATOM 2108 O O . ASN A 1 264 ? 9.926 -6.932 -19.932 1.00 95.44 264 ASN A O 1
ATOM 2112 N N . ARG A 1 265 ? 10.733 -8.700 -21.061 1.00 97.56 265 ARG A N 1
ATOM 2113 C CA . ARG A 1 265 ? 10.901 -7.986 -22.333 1.00 97.56 265 ARG A CA 1
ATOM 2114 C C . ARG A 1 265 ? 9.542 -7.840 -23.001 1.00 97.56 265 ARG A C 1
ATOM 2116 O O . ARG A 1 265 ? 8.686 -8.701 -22.829 1.00 97.56 265 ARG A O 1
ATOM 2123 N N . VAL A 1 266 ? 9.363 -6.782 -23.779 1.00 98.38 266 VAL A N 1
ATOM 2124 C CA . VAL A 1 266 ? 8.117 -6.480 -24.505 1.00 98.38 266 VAL A CA 1
ATOM 2125 C C . VAL A 1 266 ? 8.410 -6.237 -25.984 1.00 98.38 266 VAL A C 1
ATOM 2127 O O . VAL A 1 266 ? 9.573 -6.190 -26.387 1.00 98.38 266 VAL A O 1
ATOM 2130 N N . LYS A 1 267 ? 7.367 -6.099 -26.801 1.00 98.38 267 LYS A N 1
ATOM 2131 C CA . LYS A 1 267 ? 7.483 -5.724 -28.215 1.00 98.38 267 LYS A CA 1
ATOM 2132 C C . LYS A 1 267 ? 6.877 -4.348 -28.449 1.00 98.38 267 LYS A C 1
ATOM 2134 O O . LYS A 1 267 ? 5.986 -3.935 -27.706 1.00 98.38 267 LYS A O 1
ATOM 2139 N N . ALA A 1 268 ? 7.381 -3.632 -29.446 1.00 97.88 268 ALA A N 1
ATOM 2140 C CA . ALA A 1 268 ? 6.979 -2.263 -29.726 1.00 97.88 268 ALA A CA 1
ATOM 2141 C C . ALA A 1 268 ? 6.857 -2.014 -31.232 1.00 97.88 268 ALA A C 1
ATOM 2143 O O . ALA A 1 268 ? 7.593 -2.583 -32.025 1.00 97.88 268 ALA A O 1
ATOM 2144 N N . HIS A 1 269 ? 5.949 -1.128 -31.613 1.00 97.88 269 HIS A N 1
ATOM 2145 C CA . HIS A 1 269 ? 5.822 -0.595 -32.957 1.00 97.88 269 HIS A CA 1
ATOM 2146 C C . HIS A 1 269 ? 6.414 0.815 -32.982 1.00 97.88 269 HIS A C 1
ATOM 2148 O O . HIS A 1 269 ? 5.974 1.698 -32.235 1.00 97.88 269 HIS A O 1
ATOM 2154 N N . PHE A 1 270 ? 7.427 1.020 -33.821 1.00 97.44 270 PHE A N 1
ATOM 2155 C CA . PHE A 1 270 ? 8.047 2.327 -34.017 1.00 97.44 270 PHE A CA 1
ATOM 2156 C C . PHE A 1 270 ? 7.217 3.180 -34.974 1.00 97.44 270 PHE A C 1
ATOM 2158 O O . PHE A 1 270 ? 6.677 2.681 -35.954 1.00 97.44 270 PHE A O 1
ATOM 2165 N N . HIS A 1 271 ? 7.176 4.494 -34.752 1.00 96.19 271 HIS A N 1
ATOM 2166 C CA . HIS A 1 271 ? 6.339 5.403 -35.554 1.00 96.19 271 HIS A CA 1
ATOM 2167 C C . HIS A 1 271 ? 6.706 5.460 -37.041 1.00 96.19 271 HIS A C 1
ATOM 2169 O O . HIS A 1 271 ? 5.872 5.805 -37.875 1.00 96.19 271 HIS A O 1
ATOM 2175 N N . TRP A 1 272 ? 7.959 5.156 -37.377 1.00 94.62 272 TRP A N 1
ATOM 2176 C CA . TRP A 1 272 ? 8.454 5.117 -38.753 1.00 94.62 272 TRP A CA 1
ATOM 2177 C C . TRP A 1 272 ? 8.237 3.761 -39.436 1.00 94.62 272 TRP A C 1
ATOM 2179 O O . TRP A 1 272 ? 8.476 3.654 -40.643 1.00 94.62 272 TRP A O 1
ATOM 2189 N N . ASP A 1 273 ? 7.785 2.736 -38.706 1.00 96.00 273 ASP A N 1
ATOM 2190 C CA . ASP A 1 273 ? 7.481 1.435 -39.286 1.00 96.00 273 ASP A CA 1
ATOM 2191 C C . ASP A 1 273 ? 6.163 1.496 -40.073 1.00 96.00 273 ASP A C 1
ATOM 2193 O O . ASP A 1 273 ? 5.065 1.607 -39.530 1.00 96.00 273 ASP A O 1
ATOM 2197 N N . ARG A 1 274 ? 6.293 1.438 -41.400 1.00 95.44 274 ARG A N 1
ATOM 2198 C CA . ARG A 1 274 ? 5.170 1.463 -42.350 1.00 95.44 274 ARG A CA 1
ATOM 2199 C C . ARG A 1 274 ? 4.726 0.066 -42.787 1.00 95.44 274 ARG A C 1
ATOM 2201 O O . ARG A 1 274 ? 3.749 -0.034 -43.524 1.00 95.44 274 ARG A O 1
ATOM 2208 N N . GLN A 1 275 ? 5.484 -0.973 -42.434 1.00 95.00 275 GLN A N 1
ATOM 2209 C CA . GLN A 1 275 ? 5.229 -2.360 -42.837 1.00 95.00 275 GLN A CA 1
ATOM 2210 C C . GLN A 1 275 ? 4.625 -3.184 -41.695 1.00 95.00 275 GLN A C 1
ATOM 2212 O O . GLN A 1 275 ? 3.908 -4.148 -41.968 1.00 95.00 275 GLN A O 1
ATOM 2217 N N . GLY A 1 276 ? 4.888 -2.789 -40.447 1.00 89.12 276 GLY A N 1
ATOM 2218 C CA . GLY A 1 276 ? 4.307 -3.375 -39.247 1.00 89.12 276 GLY A CA 1
ATOM 2219 C C . GLY A 1 276 ? 2.780 -3.323 -39.226 1.00 89.12 276 GLY A C 1
ATOM 2220 O O . GLY A 1 276 ? 2.144 -2.392 -39.728 1.00 89.12 276 GLY A O 1
ATOM 2221 N N . GLN A 1 277 ? 2.187 -4.349 -38.625 1.00 92.19 277 GLN A N 1
ATOM 2222 C CA . GLN A 1 277 ? 0.738 -4.525 -38.505 1.00 92.19 277 GLN A CA 1
ATOM 2223 C C . GLN A 1 277 ? 0.214 -4.106 -37.127 1.00 92.19 277 GLN A C 1
ATOM 2225 O O . GLN A 1 277 ? -0.974 -4.264 -36.847 1.00 92.19 277 GLN A O 1
ATOM 2230 N N . ARG A 1 278 ? 1.087 -3.558 -36.274 1.00 92.06 278 ARG A N 1
ATOM 2231 C CA . ARG A 1 278 ? 0.840 -3.200 -34.873 1.00 92.06 278 ARG A CA 1
ATOM 2232 C C . ARG A 1 278 ? 0.492 -4.406 -34.007 1.00 92.06 278 ARG A C 1
ATOM 2234 O O . ARG A 1 278 ? -0.366 -4.318 -33.131 1.00 92.06 278 ARG A O 1
ATOM 2241 N N . ASN A 1 279 ? 1.169 -5.526 -34.245 1.00 94.94 279 ASN A N 1
ATOM 2242 C CA . ASN A 1 279 ? 1.001 -6.768 -33.493 1.00 94.94 279 ASN A CA 1
ATOM 2243 C C . ASN A 1 279 ? 2.344 -7.285 -32.954 1.00 94.94 279 ASN A C 1
ATOM 2245 O O . ASN A 1 279 ? 3.368 -6.605 -33.007 1.00 94.94 279 ASN A O 1
ATOM 2249 N N . ASP A 1 280 ? 2.357 -8.496 -32.403 1.00 94.50 280 ASP A N 1
ATOM 2250 C CA . ASP A 1 280 ? 3.555 -9.090 -31.822 1.00 94.50 280 ASP A CA 1
ATOM 2251 C C . ASP A 1 280 ? 4.630 -9.501 -32.840 1.00 94.50 280 ASP A C 1
ATOM 2253 O O . ASP A 1 280 ? 5.655 -10.047 -32.435 1.00 94.50 280 ASP A O 1
ATOM 2257 N N . HIS A 1 281 ? 4.470 -9.233 -34.133 1.00 94.94 281 HIS A N 1
ATOM 2258 C CA . HIS A 1 281 ? 5.492 -9.496 -35.149 1.00 94.94 281 HIS A CA 1
ATOM 2259 C C . HIS A 1 281 ? 6.290 -8.255 -35.568 1.00 94.94 281 HIS A C 1
ATOM 2261 O O . HIS A 1 281 ? 7.298 -8.407 -36.254 1.00 94.94 281 HIS A O 1
ATOM 2267 N N . ASP A 1 282 ? 5.905 -7.060 -35.114 1.00 93.25 282 ASP A N 1
ATOM 2268 C CA . ASP A 1 282 ? 6.503 -5.792 -35.555 1.00 93.25 282 ASP A CA 1
ATOM 2269 C C . ASP A 1 282 ? 7.945 -5.576 -35.063 1.00 93.25 282 ASP A C 1
ATOM 2271 O O . ASP A 1 282 ? 8.726 -4.877 -35.704 1.00 93.25 282 ASP A O 1
ATOM 2275 N N . SER A 1 283 ? 8.334 -6.185 -33.936 1.00 96.44 283 SER A N 1
ATOM 2276 C CA . SER A 1 283 ? 9.691 -6.041 -33.399 1.00 96.44 283 SER A CA 1
ATOM 2277 C C . SER A 1 283 ? 10.272 -7.314 -32.793 1.00 96.44 283 SER A C 1
ATOM 2279 O O . SER A 1 283 ? 9.588 -8.297 -32.475 1.00 96.44 283 SER A O 1
ATOM 2281 N N . CYS A 1 284 ? 11.582 -7.255 -32.547 1.00 95.00 284 CYS A N 1
ATOM 2282 C CA . CYS A 1 284 ? 12.257 -8.155 -31.624 1.00 95.00 284 CYS A CA 1
ATOM 2283 C C . CYS A 1 284 ? 11.802 -7.899 -30.171 1.00 95.00 284 CYS A C 1
ATOM 2285 O O . CYS A 1 284 ? 10.983 -7.023 -29.889 1.00 95.00 284 CYS A O 1
ATOM 2287 N N . TRP A 1 285 ? 12.323 -8.689 -29.234 1.00 97.00 285 TRP A N 1
ATOM 2288 C CA . TRP A 1 285 ? 12.088 -8.485 -27.805 1.00 97.00 285 TRP A CA 1
ATOM 2289 C C . TRP A 1 285 ? 12.971 -7.360 -27.258 1.00 97.00 285 TRP A C 1
ATOM 2291 O O . TRP A 1 285 ? 14.192 -7.517 -27.195 1.00 97.00 285 TRP A O 1
ATOM 2301 N N . LEU A 1 286 ? 12.349 -6.277 -26.795 1.00 97.62 286 LEU A N 1
ATOM 2302 C CA . LEU A 1 286 ? 13.006 -5.123 -26.187 1.00 97.62 286 LEU A CA 1
ATOM 2303 C C . LEU A 1 286 ? 13.095 -5.310 -24.672 1.00 97.62 286 LEU A C 1
ATOM 2305 O O . LEU A 1 286 ? 12.095 -5.575 -24.000 1.00 97.62 286 LEU A O 1
ATOM 2309 N N . ARG A 1 287 ? 14.298 -5.146 -24.115 1.00 96.62 287 ARG A N 1
ATOM 2310 C CA . ARG A 1 287 ? 14.489 -5.066 -22.659 1.00 96.62 287 ARG A CA 1
ATOM 2311 C C . ARG A 1 287 ? 13.888 -3.773 -22.121 1.00 96.62 287 ARG A C 1
ATOM 2313 O O . ARG A 1 287 ? 13.866 -2.766 -22.819 1.00 96.62 287 ARG A O 1
ATOM 2320 N N . VAL A 1 288 ? 13.428 -3.817 -20.874 1.00 97.31 288 VAL A N 1
ATOM 2321 C CA . VAL A 1 288 ? 12.823 -2.676 -20.181 1.00 97.31 288 VAL A CA 1
ATOM 2322 C C . VAL A 1 288 ? 13.672 -2.332 -18.970 1.00 97.31 288 VAL A C 1
ATOM 2324 O O . VAL A 1 288 ? 13.837 -3.166 -18.077 1.00 97.31 288 VAL A O 1
ATOM 2327 N N . ALA A 1 289 ? 14.202 -1.113 -18.938 1.00 95.75 289 ALA A N 1
ATOM 2328 C CA . ALA A 1 289 ? 14.847 -0.555 -17.762 1.00 95.75 289 ALA A CA 1
ATOM 2329 C C . ALA A 1 289 ? 13.842 -0.497 -16.602 1.00 95.75 289 ALA A C 1
ATOM 2331 O O . ALA A 1 289 ? 12.704 -0.053 -16.760 1.00 95.75 289 ALA A O 1
ATOM 2332 N N . GLN A 1 290 ? 14.265 -0.980 -15.438 1.00 94.94 290 GLN A N 1
ATOM 2333 C CA . GLN A 1 290 ? 13.468 -0.980 -14.215 1.00 94.94 290 GLN A CA 1
ATOM 2334 C C . GLN A 1 290 ? 14.064 0.015 -13.220 1.00 94.94 290 GLN A C 1
ATOM 2336 O O . GLN A 1 290 ? 15.277 0.209 -13.197 1.00 94.94 290 GLN A O 1
ATOM 2341 N N . ASN A 1 291 ? 13.230 0.591 -12.350 1.00 92.38 291 ASN A N 1
ATOM 2342 C CA . ASN A 1 291 ? 13.678 1.554 -11.331 1.00 92.38 291 ASN A CA 1
ATOM 2343 C C . ASN A 1 291 ? 14.725 0.965 -10.370 1.00 92.38 291 ASN A C 1
ATOM 2345 O O . ASN A 1 291 ? 15.540 1.693 -9.815 1.00 92.38 291 ASN A O 1
ATOM 2349 N N . ASN A 1 292 ? 14.667 -0.348 -10.140 1.00 94.31 292 ASN A N 1
ATOM 2350 C CA . ASN A 1 292 ? 15.638 -1.098 -9.356 1.00 94.31 292 ASN A CA 1
ATOM 2351 C C . ASN A 1 292 ? 15.625 -2.556 -9.832 1.00 94.31 292 ASN A C 1
ATOM 2353 O O . ASN A 1 292 ? 14.542 -3.125 -9.972 1.00 94.31 292 ASN A O 1
ATOM 2357 N N . ALA A 1 293 ? 16.786 -3.158 -10.080 1.00 94.69 293 ALA A N 1
ATOM 2358 C CA . ALA A 1 293 ? 16.894 -4.519 -10.598 1.00 94.69 293 ALA A CA 1
ATOM 2359 C C . ALA A 1 293 ? 18.081 -5.257 -9.970 1.00 94.69 293 ALA A C 1
ATOM 2361 O O . ALA A 1 293 ? 19.225 -4.819 -10.078 1.00 94.69 293 ALA A O 1
ATOM 2362 N N . GLY A 1 294 ? 17.806 -6.408 -9.362 1.00 92.62 294 GLY A N 1
ATOM 2363 C CA . GLY A 1 294 ? 18.804 -7.327 -8.828 1.00 92.62 294 GLY A CA 1
ATOM 2364 C C . GLY A 1 294 ? 18.393 -8.788 -9.012 1.00 92.62 294 GLY A C 1
ATOM 2365 O O . GLY A 1 294 ? 17.334 -9.103 -9.560 1.00 92.62 294 GLY A O 1
ATOM 2366 N N . THR A 1 295 ? 19.244 -9.713 -8.568 1.00 93.25 295 THR A N 1
ATOM 2367 C CA . THR A 1 295 ? 18.998 -11.157 -8.700 1.00 93.25 295 THR A CA 1
ATOM 2368 C C . THR A 1 295 ? 17.779 -11.582 -7.880 1.00 93.25 295 THR A C 1
ATOM 2370 O O . THR A 1 295 ? 17.888 -11.766 -6.673 1.00 93.25 295 THR A O 1
ATOM 2373 N N . GLN A 1 296 ? 16.628 -11.760 -8.539 1.00 90.62 296 GLN A N 1
ATOM 2374 C CA . GLN A 1 296 ? 15.332 -12.108 -7.925 1.00 90.62 296 GLN A CA 1
ATOM 2375 C C . GLN A 1 296 ? 14.746 -11.044 -6.970 1.00 90.62 296 GLN A C 1
ATOM 2377 O O . GLN A 1 296 ? 13.906 -11.365 -6.132 1.00 90.62 296 GLN A O 1
ATOM 2382 N N . TRP A 1 297 ? 15.132 -9.771 -7.105 1.00 92.62 297 TRP A N 1
ATOM 2383 C CA . TRP A 1 297 ? 14.539 -8.653 -6.355 1.00 92.62 297 TRP A CA 1
ATOM 2384 C C . TRP A 1 297 ? 14.593 -7.348 -7.166 1.00 92.62 297 TRP A C 1
ATOM 2386 O O . TRP A 1 297 ? 15.386 -7.224 -8.098 1.00 92.62 297 TRP A O 1
ATOM 2396 N N . GLY A 1 298 ? 13.746 -6.370 -6.836 1.00 93.56 298 GLY A N 1
ATOM 2397 C CA . GLY A 1 298 ? 13.692 -5.075 -7.526 1.00 93.56 298 GLY A CA 1
ATOM 2398 C C . GLY A 1 298 ? 12.268 -4.567 -7.755 1.00 93.56 298 GLY A C 1
ATOM 2399 O O . GLY A 1 298 ? 11.297 -5.167 -7.294 1.00 93.56 298 GLY A O 1
ATOM 2400 N N . GLY A 1 299 ? 12.147 -3.447 -8.466 1.00 93.44 299 GLY A N 1
ATOM 2401 C CA . GLY A 1 299 ? 10.867 -2.919 -8.931 1.00 93.44 299 GLY A CA 1
ATOM 2402 C C . GLY A 1 299 ? 10.517 -3.518 -10.288 1.00 93.44 299 GLY A C 1
ATOM 2403 O O . GLY A 1 299 ? 11.346 -3.496 -11.190 1.00 93.44 299 GLY A O 1
ATOM 2404 N N . VAL A 1 300 ? 9.300 -4.039 -10.446 1.00 93.38 300 VAL A N 1
ATOM 2405 C CA . VAL A 1 300 ? 8.837 -4.590 -11.726 1.00 93.38 300 VAL A CA 1
ATOM 2406 C C . VAL A 1 300 ? 7.579 -3.866 -12.155 1.00 93.38 300 VAL A C 1
ATOM 2408 O O . VAL A 1 300 ? 6.501 -4.055 -11.593 1.00 93.38 300 VAL A O 1
ATOM 2411 N N . PHE A 1 301 ? 7.722 -3.065 -13.202 1.00 92.81 301 PHE A N 1
ATOM 2412 C CA . PHE A 1 301 ? 6.602 -2.511 -13.933 1.00 92.81 301 PHE A CA 1
ATOM 2413 C C . PHE A 1 301 ? 6.766 -2.969 -15.379 1.00 92.81 301 PHE A C 1
ATOM 2415 O O . PHE A 1 301 ? 7.657 -2.500 -16.090 1.00 92.81 301 PHE A O 1
ATOM 2422 N N . THR A 1 302 ? 5.895 -3.868 -15.842 1.00 95.44 302 THR A N 1
ATOM 2423 C CA . THR A 1 302 ? 5.875 -4.327 -17.244 1.00 95.44 302 THR A CA 1
ATOM 2424 C C . THR A 1 302 ? 5.013 -3.384 -18.091 1.00 95.44 302 THR A C 1
ATOM 2426 O O . THR A 1 302 ? 3.918 -3.013 -17.645 1.00 95.44 302 THR A O 1
ATOM 2429 N N . PRO A 1 303 ? 5.505 -2.870 -19.234 1.00 96.75 303 PRO A N 1
ATOM 2430 C CA . PRO A 1 303 ? 4.707 -2.033 -20.124 1.00 96.75 303 PRO A CA 1
ATOM 2431 C C . PRO A 1 303 ? 3.502 -2.797 -20.673 1.00 96.75 303 PRO A C 1
ATOM 2433 O O . PRO A 1 303 ? 3.597 -3.990 -20.955 1.00 96.75 303 PRO A O 1
ATOM 2436 N N . ARG A 1 304 ? 2.356 -2.124 -20.782 1.00 96.75 304 ARG A N 1
ATOM 2437 C CA . ARG A 1 304 ? 1.116 -2.707 -21.316 1.00 96.75 304 ARG A CA 1
ATOM 2438 C C . ARG A 1 304 ? 0.934 -2.346 -22.780 1.00 96.75 304 ARG A C 1
ATOM 2440 O O . ARG A 1 304 ? 1.410 -1.299 -23.209 1.00 96.75 304 ARG A O 1
ATOM 2447 N N . ILE A 1 305 ? 0.216 -3.185 -23.517 1.00 97.50 305 ILE A N 1
ATOM 2448 C CA . ILE A 1 305 ? -0.109 -2.938 -24.926 1.00 97.50 305 ILE A CA 1
ATOM 2449 C C . ILE A 1 305 ? -0.835 -1.595 -25.059 1.00 97.50 305 ILE A C 1
ATOM 2451 O O . ILE A 1 305 ? -1.684 -1.243 -24.239 1.00 97.50 305 ILE A O 1
ATOM 2455 N N . GLY A 1 306 ? -0.430 -0.821 -26.063 1.00 95.75 306 GLY A N 1
ATOM 2456 C CA . GLY A 1 306 ? -0.854 0.551 -26.302 1.00 95.75 306 GLY A CA 1
ATOM 2457 C C . GLY A 1 306 ? -0.023 1.605 -25.569 1.00 95.75 306 GLY A C 1
ATOM 2458 O O . GLY A 1 306 ? -0.117 2.772 -25.934 1.00 95.75 306 GLY A O 1
ATOM 2459 N N . GLN A 1 307 ? 0.782 1.257 -24.554 1.00 97.38 307 GLN A N 1
ATOM 2460 C CA . GLN A 1 307 ? 1.569 2.250 -23.811 1.00 97.38 307 GLN A CA 1
ATOM 2461 C C . GLN A 1 307 ? 2.701 2.851 -24.633 1.00 97.38 307 GLN A C 1
ATOM 2463 O O . GLN A 1 307 ? 3.364 2.137 -25.381 1.00 97.38 307 GLN A O 1
ATOM 2468 N N . GLU A 1 308 ? 2.946 4.149 -24.459 1.00 98.31 308 GLU A N 1
ATOM 2469 C CA . GLU A 1 308 ? 4.087 4.816 -25.080 1.00 98.31 308 GLU A CA 1
ATOM 2470 C C . GLU A 1 308 ? 5.344 4.704 -24.208 1.00 98.31 308 GLU A C 1
ATOM 2472 O O . GLU A 1 308 ? 5.345 4.965 -22.998 1.00 98.31 308 GLU A O 1
ATOM 2477 N N . VAL A 1 309 ? 6.435 4.286 -24.843 1.00 98.25 309 VAL A N 1
ATOM 2478 C CA . VAL A 1 309 ? 7.732 4.064 -24.205 1.00 98.25 309 VAL A CA 1
ATOM 2479 C C . VAL A 1 309 ? 8.827 4.844 -24.909 1.00 98.25 309 VAL A C 1
ATOM 2481 O O . VAL A 1 309 ? 8.754 5.089 -26.111 1.00 98.25 309 VAL A O 1
ATOM 2484 N N . LEU A 1 310 ? 9.859 5.204 -24.148 1.00 98.06 310 LEU A N 1
ATOM 2485 C CA . LEU A 1 310 ? 11.096 5.764 -24.673 1.00 98.06 310 LEU A CA 1
ATOM 2486 C C . LEU A 1 310 ? 12.077 4.620 -24.940 1.00 98.06 310 LEU A C 1
ATOM 2488 O O . LEU A 1 310 ? 12.390 3.849 -24.032 1.00 98.06 310 LEU A O 1
ATOM 2492 N N . VAL A 1 311 ? 12.536 4.509 -26.180 1.00 98.25 311 VAL A N 1
ATOM 2493 C CA . VAL A 1 311 ? 13.452 3.483 -26.674 1.00 98.25 311 VAL A CA 1
ATOM 2494 C C . VAL A 1 311 ? 14.769 4.144 -27.048 1.00 98.25 311 VAL A C 1
ATOM 2496 O O . VAL A 1 311 ? 14.815 4.994 -27.933 1.00 98.25 311 VAL A O 1
ATOM 2499 N N . ASP A 1 312 ? 15.835 3.744 -26.373 1.00 97.06 312 ASP A N 1
ATOM 2500 C CA . ASP A 1 312 ? 17.205 4.074 -26.739 1.00 97.06 312 ASP A CA 1
ATOM 2501 C C . ASP A 1 312 ? 17.834 2.928 -27.542 1.00 97.06 312 ASP A C 1
ATOM 2503 O O . ASP A 1 312 ? 17.315 1.809 -27.562 1.00 97.06 312 ASP A O 1
ATOM 2507 N N . PHE A 1 313 ? 18.952 3.198 -28.203 1.00 95.25 313 PHE A N 1
ATOM 2508 C CA . PHE A 1 313 ? 19.651 2.247 -29.060 1.00 95.25 313 PHE A CA 1
ATOM 2509 C C . PHE A 1 313 ? 21.085 2.087 -28.565 1.00 95.25 313 PHE A C 1
ATOM 2511 O O . PHE A 1 313 ? 21.856 3.045 -28.552 1.00 95.25 313 PHE A O 1
ATOM 2518 N N . LEU A 1 314 ? 21.454 0.878 -28.135 1.00 93.25 314 LEU A N 1
ATOM 2519 C CA . LEU A 1 314 ? 22.780 0.622 -27.564 1.00 93.25 314 LEU A CA 1
ATOM 2520 C C . LEU A 1 314 ? 23.875 0.905 -28.603 1.00 93.25 314 LEU A C 1
ATOM 2522 O O . LEU A 1 314 ? 23.846 0.343 -29.698 1.00 93.25 314 LEU A O 1
ATOM 2526 N N . GLU A 1 315 ? 24.841 1.763 -28.256 1.00 91.50 315 GLU A N 1
ATOM 2527 C CA . GLU A 1 315 ? 25.877 2.286 -29.172 1.00 91.50 315 GLU A CA 1
ATOM 2528 C C . GLU A 1 315 ? 25.313 3.033 -30.403 1.00 91.50 315 GLU A C 1
ATOM 2530 O O . GLU A 1 315 ? 25.991 3.186 -31.419 1.00 91.50 315 GLU A O 1
ATOM 2535 N N . GLY A 1 316 ? 24.051 3.474 -30.344 1.00 92.00 316 GLY A N 1
ATOM 2536 C CA . GLY A 1 316 ? 23.326 4.060 -31.473 1.00 92.00 316 GLY A CA 1
ATOM 2537 C C . GLY A 1 316 ? 22.965 3.057 -32.577 1.00 92.00 316 GLY A C 1
ATOM 2538 O O . GLY A 1 316 ? 22.552 3.478 -33.658 1.00 92.00 316 GLY A O 1
ATOM 2539 N N . ASP A 1 317 ? 23.109 1.749 -32.336 1.00 91.81 317 ASP A N 1
ATOM 2540 C CA . ASP A 1 317 ? 22.792 0.699 -33.307 1.00 91.81 317 ASP A CA 1
ATOM 2541 C C . ASP A 1 317 ? 21.279 0.416 -33.333 1.00 91.81 317 ASP A C 1
ATOM 2543 O O . ASP A 1 317 ? 20.694 -0.030 -32.340 1.00 91.81 317 ASP A O 1
ATOM 2547 N N . VAL A 1 318 ? 20.644 0.648 -34.488 1.00 91.25 318 VAL A N 1
ATOM 2548 C CA . VAL A 1 318 ? 19.195 0.462 -34.691 1.00 91.25 318 VAL A CA 1
ATOM 2549 C C . VAL A 1 318 ? 18.731 -0.974 -34.413 1.00 91.25 318 VAL A C 1
ATOM 2551 O O . VAL A 1 318 ? 17.582 -1.189 -34.029 1.00 91.25 318 VAL A O 1
ATOM 2554 N N . ASP A 1 319 ? 19.635 -1.950 -34.522 1.00 92.12 319 ASP A N 1
ATOM 2555 C CA . ASP A 1 319 ? 19.342 -3.362 -34.272 1.00 92.12 319 ASP A CA 1
ATOM 2556 C C . ASP A 1 319 ? 19.254 -3.699 -32.769 1.00 92.12 319 ASP A C 1
ATOM 2558 O O . ASP A 1 319 ? 18.930 -4.833 -32.397 1.00 92.12 319 ASP A O 1
ATOM 2562 N N . ARG A 1 320 ? 19.552 -2.738 -31.877 1.00 92.62 320 ARG A N 1
ATOM 2563 C CA . ARG A 1 320 ? 19.669 -2.957 -30.423 1.00 92.62 320 ARG A CA 1
ATOM 2564 C C . ARG A 1 320 ? 18.825 -1.996 -29.583 1.00 92.62 320 ARG A C 1
ATOM 2566 O O . ARG A 1 320 ? 19.368 -1.245 -28.766 1.00 92.62 320 ARG A O 1
ATOM 2573 N N . PRO A 1 321 ? 17.495 -2.042 -29.732 1.00 95.81 321 PRO A N 1
ATOM 2574 C CA . PRO A 1 321 ? 16.599 -1.211 -28.946 1.00 95.81 321 PRO A CA 1
ATOM 2575 C C . PRO A 1 321 ? 16.515 -1.655 -27.474 1.00 95.81 321 PRO A C 1
ATOM 2577 O O . PRO A 1 321 ? 16.389 -2.842 -27.154 1.00 95.81 321 PRO A O 1
ATOM 2580 N N . LEU A 1 322 ? 16.508 -0.676 -26.571 1.00 96.19 322 LEU A N 1
ATOM 2581 C CA . LEU A 1 322 ? 16.325 -0.815 -25.128 1.00 96.19 322 LEU A CA 1
ATOM 2582 C C . LEU A 1 322 ? 15.307 0.224 -24.650 1.00 96.19 322 LEU A C 1
ATOM 2584 O O . LEU A 1 322 ? 15.495 1.420 -24.837 1.00 96.19 322 LEU A O 1
ATOM 2588 N N . ILE A 1 323 ? 14.240 -0.208 -23.982 1.00 98.19 323 ILE A N 1
ATOM 2589 C CA . ILE A 1 323 ? 13.285 0.720 -23.372 1.00 98.19 323 ILE A CA 1
ATOM 2590 C C . ILE A 1 323 ? 13.911 1.305 -22.106 1.00 98.19 323 ILE A C 1
ATOM 2592 O O . ILE A 1 323 ? 14.229 0.562 -21.178 1.00 98.19 323 ILE A O 1
ATOM 2596 N N . THR A 1 324 ? 14.054 2.625 -22.051 1.00 96.81 324 THR A N 1
ATOM 2597 C CA . THR A 1 324 ? 14.680 3.355 -20.935 1.00 96.81 324 THR A CA 1
ATOM 2598 C C . THR A 1 324 ? 13.671 4.073 -20.048 1.00 96.81 324 THR A C 1
ATOM 2600 O O . THR A 1 324 ? 13.981 4.408 -18.907 1.00 96.81 324 THR A O 1
ATOM 2603 N N . GLY A 1 325 ? 12.444 4.275 -20.530 1.00 95.44 325 GLY A N 1
ATOM 2604 C CA . GLY A 1 325 ? 11.412 4.963 -19.769 1.00 95.44 325 GLY A CA 1
ATOM 2605 C C . GLY A 1 325 ? 10.024 4.837 -20.375 1.00 95.44 325 GLY A C 1
ATOM 2606 O O . GLY A 1 325 ? 9.815 4.209 -21.414 1.00 95.44 325 GLY A O 1
ATOM 2607 N N . ARG A 1 326 ? 9.057 5.455 -19.700 1.00 95.56 326 ARG A N 1
ATOM 2608 C CA . ARG A 1 326 ? 7.671 5.569 -20.154 1.00 95.56 326 ARG A CA 1
ATOM 2609 C C . ARG A 1 326 ? 7.234 7.008 -20.078 1.00 95.56 326 ARG A C 1
ATOM 2611 O O . ARG A 1 326 ? 7.680 7.738 -19.194 1.00 95.56 326 ARG A O 1
ATOM 2618 N N . ILE A 1 327 ? 6.330 7.373 -20.967 1.00 96.38 327 ILE A N 1
ATOM 2619 C CA . ILE A 1 327 ? 5.796 8.722 -21.029 1.00 96.38 327 ILE A CA 1
ATOM 2620 C C . ILE A 1 327 ? 4.279 8.669 -21.139 1.00 96.38 327 ILE A C 1
ATOM 2622 O O . ILE A 1 327 ? 3.709 7.727 -21.684 1.00 96.38 327 ILE A O 1
ATOM 2626 N N . TYR A 1 328 ? 3.637 9.682 -20.573 1.00 96.69 328 TYR A N 1
ATOM 2627 C CA . TYR A 1 328 ? 2.223 9.941 -20.797 1.00 96.69 328 TYR A CA 1
ATOM 2628 C C . TYR A 1 328 ? 2.044 10.748 -22.087 1.00 96.69 328 TYR A C 1
ATOM 2630 O O . TYR A 1 328 ? 2.943 11.486 -22.493 1.00 96.69 328 TYR A O 1
ATOM 2638 N N . ASN A 1 329 ? 0.870 10.640 -22.702 1.00 95.56 329 ASN A N 1
ATOM 2639 C CA . ASN A 1 329 ? 0.504 11.365 -23.916 1.00 95.56 329 ASN A CA 1
ATOM 2640 C C . ASN A 1 329 ? -0.971 11.809 -23.868 1.00 95.56 329 ASN A C 1
ATOM 2642 O O . ASN A 1 329 ? -1.618 11.745 -22.823 1.00 95.56 329 ASN A O 1
ATOM 2646 N N . GLY A 1 330 ? -1.504 12.314 -24.984 1.00 94.06 330 GLY A N 1
ATOM 2647 C CA . GLY A 1 330 ? -2.871 12.849 -25.039 1.00 94.06 330 GLY A CA 1
ATOM 2648 C C . GLY A 1 330 ? -3.982 11.811 -24.836 1.00 94.06 330 GLY A C 1
ATOM 2649 O O . GLY A 1 330 ? -5.086 12.182 -24.452 1.00 94.06 330 GLY A O 1
ATOM 2650 N N . GLU A 1 331 ? -3.703 10.529 -25.077 1.00 93.88 331 GLU A N 1
ATOM 2651 C CA . GLU A 1 331 ? -4.646 9.429 -24.843 1.00 93.88 331 GLU A CA 1
ATOM 2652 C C . GLU A 1 331 ? -4.408 8.777 -23.475 1.00 93.88 331 GLU A C 1
ATOM 2654 O O . GLU A 1 331 ? -5.344 8.460 -22.742 1.00 93.88 331 GLU A O 1
ATOM 2659 N N . GLN A 1 332 ? -3.141 8.615 -23.104 1.00 94.56 332 GLN A N 1
ATOM 2660 C CA . GLN A 1 332 ? -2.708 8.057 -21.833 1.00 94.56 332 GLN A CA 1
ATOM 2661 C C . GLN A 1 332 ? -2.270 9.183 -20.922 1.00 94.56 332 GLN A C 1
ATOM 2663 O O . GLN A 1 332 ? -1.095 9.538 -20.879 1.00 94.56 332 GLN A O 1
ATOM 2668 N N . THR A 1 333 ? -3.224 9.743 -20.192 1.00 93.94 333 THR A N 1
ATOM 2669 C CA . THR A 1 333 ? -2.972 10.841 -19.264 1.00 93.94 333 THR A CA 1
ATOM 2670 C C . THR A 1 333 ? -2.649 10.323 -17.860 1.00 93.94 333 THR A C 1
ATOM 2672 O O . THR A 1 333 ? -3.223 9.316 -17.431 1.00 93.94 333 THR A O 1
ATOM 2675 N N . PRO A 1 334 ? -1.784 11.013 -17.098 1.00 94.31 334 PRO A N 1
ATOM 2676 C CA . PRO A 1 334 ? -1.625 10.731 -15.676 1.00 94.31 334 PRO A CA 1
ATOM 2677 C C . PRO A 1 334 ? -2.933 11.002 -14.920 1.00 94.31 334 PRO A C 1
ATOM 2679 O O . PRO A 1 334 ? -3.663 11.929 -15.254 1.00 94.31 334 PRO A O 1
ATOM 2682 N N . GLU A 1 335 ? -3.211 10.223 -13.871 1.00 92.94 335 GLU A N 1
ATOM 2683 C CA . GLU A 1 335 ? -4.355 10.474 -12.974 1.00 92.94 335 GLU A CA 1
ATOM 2684 C C . GLU A 1 335 ? -4.153 11.745 -12.140 1.00 92.94 335 GLU A C 1
ATOM 2686 O O . GLU A 1 335 ? -5.100 12.483 -11.879 1.00 92.94 335 GLU A O 1
ATOM 2691 N N . TRP A 1 336 ? -2.917 11.973 -11.696 1.00 95.00 336 TRP A N 1
ATOM 2692 C CA . TRP A 1 336 ? -2.524 13.098 -10.856 1.00 95.00 336 TRP A CA 1
ATOM 2693 C C . TRP A 1 336 ? -1.665 14.053 -11.671 1.00 95.00 336 TRP A C 1
ATOM 2695 O O . TRP A 1 336 ? -0.654 13.647 -12.245 1.00 95.00 336 TRP A O 1
ATOM 2705 N N . HIS A 1 337 ? -2.097 15.305 -11.779 1.00 91.12 337 HIS A N 1
ATOM 2706 C CA . HIS A 1 337 ? -1.532 16.252 -12.736 1.00 91.12 337 HIS A CA 1
ATOM 2707 C C . HIS A 1 337 ? -1.815 17.710 -12.358 1.00 91.12 337 HIS A C 1
ATOM 2709 O O . HIS A 1 337 ? -2.539 17.997 -11.411 1.00 91.12 337 HIS A O 1
ATOM 2715 N N . SER A 1 338 ? -1.270 18.657 -13.124 1.00 91.75 338 SER A N 1
ATOM 2716 C CA . SER A 1 338 ? -1.532 20.109 -13.056 1.00 91.75 338 SER A CA 1
ATOM 2717 C C . SER A 1 338 ? -1.080 20.854 -11.792 1.00 91.75 338 SER A C 1
ATOM 2719 O O . SER A 1 338 ? -0.467 21.904 -11.933 1.00 91.75 338 SER A O 1
ATOM 2721 N N . ASN A 1 339 ? -1.375 20.361 -10.588 1.00 91.62 339 ASN A N 1
ATOM 2722 C CA . ASN A 1 339 ? -1.069 21.050 -9.328 1.00 91.62 339 ASN A CA 1
ATOM 2723 C C . ASN A 1 339 ? 0.211 20.545 -8.641 1.00 91.62 339 ASN A C 1
ATOM 2725 O O . ASN A 1 339 ? 0.770 21.259 -7.819 1.00 91.62 339 ASN A O 1
ATOM 2729 N N . GLY A 1 340 ? 0.676 19.335 -8.973 1.00 92.06 340 GLY A N 1
ATOM 2730 C CA . GLY A 1 340 ? 1.880 18.740 -8.386 1.00 92.06 340 GLY A CA 1
ATOM 2731 C C . GLY A 1 340 ? 1.750 18.322 -6.917 1.00 92.06 340 GLY A C 1
ATOM 2732 O O . GLY A 1 340 ? 2.763 18.012 -6.307 1.00 92.06 340 GLY A O 1
ATOM 2733 N N . LEU A 1 341 ? 0.536 18.305 -6.352 1.00 95.38 341 LEU A N 1
ATOM 2734 C CA . LEU A 1 341 ? 0.309 17.981 -4.936 1.00 95.38 341 LEU A CA 1
ATOM 2735 C C . LEU A 1 341 ? 0.302 16.478 -4.659 1.00 95.38 341 LEU A C 1
ATOM 2737 O O . LEU A 1 341 ? 0.632 16.050 -3.559 1.00 95.38 341 LEU A O 1
ATOM 2741 N N . PHE A 1 342 ? -0.126 15.680 -5.637 1.00 96.75 342 PHE A N 1
ATOM 2742 C CA . PHE A 1 342 ? -0.199 14.231 -5.508 1.00 96.75 342 PHE A CA 1
ATOM 2743 C C . PHE A 1 342 ? 0.938 13.555 -6.265 1.00 96.75 342 PHE A C 1
ATOM 2745 O O . PHE A 1 342 ? 1.174 13.835 -7.443 1.00 96.75 342 PHE A O 1
ATOM 2752 N N . SER A 1 343 ? 1.575 12.592 -5.611 1.00 96.44 343 SER A N 1
ATOM 2753 C CA . SER A 1 343 ? 2.569 11.706 -6.207 1.00 96.44 343 SER A CA 1
ATOM 2754 C C . SER A 1 343 ? 2.367 10.261 -5.734 1.00 96.44 343 SER A C 1
ATOM 2756 O O . SER A 1 343 ? 1.592 9.993 -4.817 1.00 96.44 343 SER A O 1
ATOM 2758 N N . GLY A 1 344 ? 3.016 9.294 -6.389 1.00 95.69 344 GLY A N 1
ATOM 2759 C CA . GLY A 1 344 ? 2.994 7.888 -5.971 1.00 95.69 344 GLY A CA 1
ATOM 2760 C C . GLY A 1 344 ? 2.765 6.900 -7.112 1.00 95.69 344 GLY A C 1
ATOM 2761 O O . GLY A 1 344 ? 3.186 7.128 -8.245 1.00 95.69 344 GLY A O 1
ATOM 2762 N N . PHE A 1 345 ? 2.086 5.791 -6.818 1.00 95.50 345 PHE A N 1
ATOM 2763 C CA . PHE A 1 345 ? 1.874 4.688 -7.758 1.00 95.50 345 PHE A CA 1
ATOM 2764 C C . PHE A 1 345 ? 0.398 4.328 -7.852 1.00 95.50 345 PHE A C 1
ATOM 2766 O O . PHE A 1 345 ? -0.220 4.035 -6.836 1.00 95.50 345 PHE A O 1
ATOM 2773 N N . LYS A 1 346 ? -0.150 4.254 -9.067 1.00 96.00 346 LYS A N 1
ATOM 2774 C CA . LYS A 1 346 ? -1.492 3.724 -9.337 1.00 96.00 346 LYS A CA 1
ATOM 2775 C C . LYS A 1 346 ? -1.397 2.607 -10.369 1.00 96.00 346 LYS A C 1
ATOM 2777 O O . LYS A 1 346 ? -0.827 2.774 -11.443 1.00 96.00 346 LYS A O 1
ATOM 2782 N N . SER A 1 347 ? -1.929 1.444 -10.019 1.00 95.69 347 SER A N 1
ATOM 2783 C CA . SER A 1 347 ? -2.010 0.277 -10.898 1.00 95.69 347 SER A CA 1
ATOM 2784 C C . SER A 1 347 ? -3.376 0.198 -11.581 1.00 95.69 347 SER A C 1
ATOM 2786 O O . SER A 1 347 ? -4.263 1.005 -11.328 1.00 95.69 347 SER A O 1
ATOM 2788 N N . LYS A 1 348 ? -3.558 -0.800 -12.443 1.00 94.94 348 LYS A N 1
ATOM 2789 C CA . LYS A 1 348 ? -4.844 -1.148 -13.051 1.00 94.94 348 LYS A CA 1
ATOM 2790 C C . LYS A 1 348 ? -4.999 -2.663 -13.019 1.00 94.94 348 LYS A C 1
ATOM 2792 O O . LYS A 1 348 ? -4.057 -3.384 -13.357 1.00 94.94 348 LYS A O 1
ATOM 2797 N N . THR A 1 349 ? -6.162 -3.165 -12.635 1.00 95.88 349 THR A N 1
ATOM 2798 C CA . THR A 1 349 ? -6.458 -4.602 -12.666 1.00 95.88 349 THR A CA 1
ATOM 2799 C C . THR A 1 349 ? -6.377 -5.136 -14.098 1.00 95.88 349 THR A C 1
ATOM 2801 O O . THR A 1 349 ? -6.824 -4.481 -15.037 1.00 95.88 349 THR A O 1
ATOM 2804 N N . TYR A 1 350 ? -5.777 -6.315 -14.280 1.00 94.44 350 TYR A N 1
ATOM 2805 C CA . TYR A 1 350 ? -5.719 -6.984 -15.584 1.00 94.44 350 TYR A CA 1
ATOM 2806 C C . TYR A 1 350 ? -7.134 -7.302 -16.072 1.00 94.44 350 TYR A C 1
ATOM 2808 O O . TYR A 1 350 ? -7.910 -7.911 -15.333 1.00 94.44 350 TYR A O 1
ATOM 2816 N N . ARG A 1 351 ? -7.474 -6.859 -17.287 1.00 93.31 351 ARG A N 1
ATOM 2817 C CA . ARG A 1 351 ? -8.805 -7.008 -17.895 1.00 93.31 351 ARG A CA 1
ATOM 2818 C C . ARG A 1 351 ? -9.950 -6.537 -16.982 1.00 93.31 351 ARG A C 1
ATOM 2820 O O . ARG A 1 351 ? -11.041 -7.099 -17.000 1.00 93.31 351 ARG A O 1
ATOM 2827 N N . GLY A 1 352 ? -9.706 -5.504 -16.171 1.00 91.31 352 GLY A N 1
ATOM 2828 C CA . GLY A 1 352 ? -10.675 -4.978 -15.209 1.00 91.31 352 GLY A CA 1
ATOM 2829 C C . GLY A 1 352 ? -10.595 -3.462 -15.021 1.00 91.31 352 GLY A C 1
ATOM 2830 O O . GLY A 1 352 ? -9.707 -2.795 -15.549 1.00 91.31 352 GLY A O 1
ATOM 2831 N N . GLY A 1 353 ? -11.549 -2.923 -14.256 1.00 91.56 353 GLY A N 1
ATOM 2832 C CA . GLY A 1 353 ? -11.668 -1.485 -13.967 1.00 91.56 353 GLY A CA 1
ATOM 2833 C C . GLY A 1 353 ? -11.191 -1.051 -12.575 1.00 91.56 353 GLY A C 1
ATOM 2834 O O . GLY A 1 353 ? -11.297 0.125 -12.244 1.00 91.56 353 GLY A O 1
ATOM 2835 N N . LEU A 1 354 ? -10.704 -1.979 -11.745 1.00 96.69 354 LEU A N 1
ATOM 2836 C CA . LEU A 1 354 ? -10.207 -1.677 -10.397 1.00 96.69 354 LEU A CA 1
ATOM 2837 C C . LEU A 1 354 ? -8.714 -1.309 -10.419 1.00 96.69 354 LEU A C 1
ATOM 2839 O O . LEU A 1 354 ? -8.041 -1.404 -11.450 1.00 96.69 354 LEU A O 1
ATOM 2843 N N . PHE A 1 355 ? -8.195 -0.881 -9.270 1.00 96.81 355 PHE A N 1
ATOM 2844 C CA . PHE A 1 355 ? -6.808 -0.462 -9.103 1.00 96.81 355 PHE A CA 1
ATOM 2845 C C . PHE A 1 355 ? -6.325 -0.642 -7.660 1.00 96.81 355 PHE A C 1
ATOM 2847 O O . PHE A 1 355 ? -7.109 -0.726 -6.717 1.00 96.81 355 PHE A O 1
ATOM 2854 N N . ASN A 1 356 ? -5.008 -0.657 -7.494 1.00 97.94 356 ASN A N 1
ATOM 2855 C CA . ASN A 1 356 ? -4.347 -0.396 -6.217 1.00 97.94 356 ASN A CA 1
ATOM 2856 C C . ASN A 1 356 ? -3.536 0.888 -6.354 1.00 97.94 356 ASN A C 1
ATOM 2858 O O . ASN A 1 356 ? -2.942 1.104 -7.416 1.00 97.94 356 ASN A O 1
ATOM 2862 N N . GLU A 1 357 ? -3.491 1.706 -5.309 1.00 96.88 357 GLU A N 1
ATOM 2863 C CA . GLU A 1 357 ? -2.717 2.945 -5.317 1.00 96.88 357 GLU A CA 1
ATOM 2864 C C . GLU A 1 357 ? -2.015 3.230 -3.986 1.00 96.88 357 GLU A C 1
ATOM 2866 O O . GLU A 1 357 ? -2.537 2.932 -2.911 1.00 96.88 357 GLU A O 1
ATOM 2871 N N . LEU A 1 358 ? -0.833 3.830 -4.094 1.00 97.81 358 LEU A N 1
ATOM 2872 C CA . LEU A 1 358 ? -0.136 4.554 -3.043 1.00 97.81 358 LEU A CA 1
ATOM 2873 C C . LEU A 1 358 ? -0.131 6.025 -3.455 1.00 97.81 358 LEU A C 1
ATOM 2875 O O . LEU A 1 358 ? 0.413 6.348 -4.510 1.00 97.81 358 LEU A O 1
ATOM 2879 N N . VAL A 1 359 ? -0.729 6.883 -2.637 1.00 98.12 359 VAL A N 1
ATOM 2880 C CA . VAL A 1 359 ? -0.775 8.332 -2.843 1.00 98.12 359 VAL A CA 1
ATOM 2881 C C . VAL A 1 359 ? 0.011 8.999 -1.728 1.00 98.12 359 VAL A C 1
ATOM 2883 O O . VAL A 1 359 ? -0.262 8.753 -0.551 1.00 98.12 359 VAL A O 1
ATOM 2886 N N . LEU A 1 360 ? 0.960 9.836 -2.117 1.00 98.12 360 LEU A N 1
ATOM 2887 C CA . LEU A 1 360 ? 1.613 10.830 -1.284 1.00 98.12 360 LEU A CA 1
ATOM 2888 C C . LEU A 1 360 ? 1.003 12.178 -1.641 1.00 98.12 360 LEU A C 1
ATOM 2890 O O . LEU A 1 360 ? 0.833 12.507 -2.815 1.00 98.12 360 LEU A O 1
ATOM 2894 N N . ASP A 1 361 ? 0.604 12.904 -0.619 1.00 97.50 361 ASP A N 1
ATOM 2895 C CA . ASP A 1 361 ? -0.069 14.177 -0.729 1.00 97.50 361 ASP A CA 1
ATOM 2896 C C . ASP A 1 361 ? 0.751 15.217 0.028 1.00 97.50 361 ASP A C 1
ATOM 2898 O O . ASP A 1 361 ? 0.777 15.194 1.258 1.00 97.50 361 ASP A O 1
ATOM 2902 N N . ASP A 1 362 ? 1.412 16.090 -0.729 1.00 97.19 362 ASP A N 1
ATOM 2903 C CA . ASP A 1 362 ? 2.394 17.065 -0.245 1.00 97.19 362 ASP A CA 1
ATOM 2904 C C . ASP A 1 362 ? 1.786 18.472 -0.094 1.00 97.19 362 ASP A C 1
ATOM 2906 O O . ASP A 1 362 ? 2.477 19.490 -0.176 1.00 97.19 362 ASP A O 1
ATOM 2910 N N . ALA A 1 363 ? 0.465 18.561 0.088 1.00 96.75 363 ALA A N 1
ATOM 2911 C CA . ALA A 1 363 ? -0.165 19.827 0.431 1.00 96.75 363 ALA A CA 1
ATOM 2912 C C . ALA A 1 363 ? 0.325 20.314 1.803 1.00 96.75 363 ALA A C 1
ATOM 2914 O O . ALA A 1 363 ? 0.208 19.596 2.794 1.00 96.75 363 ALA A O 1
ATOM 2915 N N . THR A 1 364 ? 0.835 21.546 1.844 1.00 96.69 364 THR A N 1
ATOM 2916 C CA . THR A 1 364 ? 1.415 22.170 3.042 1.00 96.69 364 THR A CA 1
ATOM 2917 C C . THR A 1 364 ? 0.457 22.123 4.231 1.00 96.69 364 THR A C 1
ATOM 2919 O O . THR A 1 364 ? -0.700 22.529 4.100 1.00 96.69 364 THR A O 1
ATOM 2922 N N . ASP A 1 365 ? 0.947 21.624 5.371 1.00 95.31 365 ASP A N 1
ATOM 2923 C CA . ASP A 1 365 ? 0.202 21.451 6.631 1.00 95.31 365 ASP A CA 1
ATOM 2924 C C . ASP A 1 365 ? -1.006 20.496 6.523 1.00 95.31 365 ASP A C 1
ATOM 2926 O O . ASP A 1 365 ? -1.894 20.460 7.384 1.00 95.31 365 ASP A O 1
ATOM 2930 N N . GLN A 1 366 ? -1.075 19.733 5.433 1.00 96.88 366 GLN A N 1
ATOM 2931 C CA . GLN A 1 366 ? -2.134 18.780 5.114 1.00 96.88 366 GLN A CA 1
ATOM 2932 C C . GLN A 1 366 ? -1.547 17.500 4.513 1.00 96.88 366 GLN A C 1
ATOM 2934 O O . GLN A 1 366 ? -2.164 16.873 3.641 1.00 96.88 366 GLN A O 1
ATOM 2939 N N . GLU A 1 367 ? -0.356 17.119 4.972 1.00 97.25 367 GLU A N 1
ATOM 2940 C CA . GLU A 1 367 ? 0.371 15.977 4.449 1.00 97.25 367 GLU A CA 1
ATOM 2941 C C . GLU A 1 367 ? -0.406 14.690 4.725 1.00 97.25 367 GLU A C 1
ATOM 2943 O O . GLU A 1 367 ? -0.939 14.451 5.819 1.00 97.25 367 GLU A O 1
ATOM 2948 N N . ARG A 1 368 ? -0.485 13.834 3.709 1.00 97.00 368 ARG A N 1
ATOM 2949 C CA . ARG A 1 368 ? -1.229 12.579 3.803 1.00 97.00 368 ARG A CA 1
ATOM 2950 C C . ARG A 1 368 ? -0.550 11.471 3.017 1.00 97.00 368 ARG A C 1
ATOM 2952 O O . ARG A 1 368 ? -0.057 11.663 1.910 1.00 97.00 368 ARG A O 1
ATOM 2959 N N . ILE A 1 369 ? -0.635 10.263 3.565 1.00 98.44 369 ILE A N 1
ATOM 2960 C CA . ILE A 1 369 ? -0.326 9.026 2.848 1.00 98.44 369 ILE A CA 1
ATOM 2961 C C . ILE A 1 369 ? -1.595 8.185 2.768 1.00 98.44 369 ILE A C 1
ATOM 2963 O O . ILE A 1 369 ? -2.272 7.965 3.773 1.00 98.44 369 ILE A O 1
ATOM 2967 N N . LYS A 1 370 ? -1.917 7.689 1.574 1.00 97.94 370 LYS A N 1
ATOM 2968 C CA . LYS A 1 370 ? -3.015 6.745 1.345 1.00 97.94 370 LYS A CA 1
ATOM 2969 C C . LYS A 1 370 ? -2.488 5.504 0.647 1.00 97.94 370 LYS A C 1
ATOM 2971 O O . LYS A 1 370 ? -2.013 5.583 -0.481 1.00 97.94 370 LYS A O 1
ATOM 2976 N N . LEU A 1 371 ? -2.657 4.353 1.286 1.00 98.44 371 LEU A N 1
ATOM 2977 C CA . LEU A 1 371 ? -2.503 3.043 0.667 1.00 98.44 371 LEU A CA 1
ATOM 2978 C C . LEU A 1 371 ? -3.893 2.443 0.455 1.00 98.44 371 LEU A C 1
ATOM 2980 O O . LEU A 1 371 ? -4.646 2.274 1.411 1.00 98.44 371 LEU A O 1
ATOM 2984 N N . ASN A 1 372 ? -4.247 2.137 -0.790 1.00 97.50 372 ASN A N 1
ATOM 2985 C CA . ASN A 1 372 ? -5.592 1.710 -1.163 1.00 97.50 372 ASN A CA 1
ATOM 2986 C C . ASN A 1 372 ? -5.575 0.496 -2.084 1.00 97.50 372 ASN A C 1
ATOM 2988 O O . ASN A 1 372 ? -4.915 0.496 -3.123 1.00 97.50 372 ASN A O 1
ATOM 2992 N N . SER A 1 373 ? -6.416 -0.477 -1.749 1.00 97.81 373 SER A N 1
ATOM 2993 C CA . SER A 1 373 ? -6.970 -1.413 -2.714 1.00 97.81 373 SER A CA 1
ATOM 2994 C C . SER A 1 373 ? -8.416 -1.033 -2.996 1.00 97.81 373 SER A C 1
ATOM 2996 O O . SER A 1 373 ? -9.244 -0.940 -2.086 1.00 97.81 373 SER A O 1
ATOM 2998 N N . GLU A 1 374 ? -8.741 -0.833 -4.272 1.00 95.94 374 GLU A N 1
ATOM 2999 C CA . GLU A 1 374 ? -10.107 -0.517 -4.686 1.00 95.94 374 GLU A CA 1
ATOM 3000 C C . GLU A 1 374 ? -11.081 -1.656 -4.336 1.00 95.94 374 GLU A C 1
ATOM 3002 O O . GLU A 1 374 ? -12.272 -1.427 -4.110 1.00 95.94 374 GLU A O 1
ATOM 3007 N N . GLN A 1 375 ? -10.571 -2.884 -4.192 1.00 96.25 375 GLN A N 1
ATOM 3008 C CA . GLN A 1 375 ? -11.339 -4.014 -3.693 1.00 96.25 375 GLN A CA 1
ATOM 3009 C C . GLN A 1 375 ? -11.826 -3.750 -2.262 1.00 96.25 375 GLN A C 1
ATOM 3011 O O . GLN A 1 375 ? -11.048 -3.690 -1.306 1.00 96.25 375 GLN A O 1
ATOM 3016 N N . LYS A 1 376 ? -13.153 -3.614 -2.123 1.00 96.88 376 LYS A N 1
ATOM 3017 C CA . LYS A 1 376 ? -13.837 -3.360 -0.842 1.00 96.88 376 LYS A CA 1
ATOM 3018 C C . LYS A 1 376 ? -13.315 -2.115 -0.114 1.00 96.88 376 LYS A C 1
ATOM 3020 O O . LYS A 1 376 ? -13.404 -2.048 1.106 1.00 96.88 376 LYS A O 1
ATOM 3025 N N . LYS A 1 377 ? -12.747 -1.157 -0.864 1.00 96.19 377 LYS A N 1
ATOM 3026 C CA . LYS A 1 377 ? -12.171 0.089 -0.332 1.00 96.19 377 LYS A CA 1
ATOM 3027 C C . LYS A 1 377 ? -11.273 -0.162 0.882 1.00 96.19 377 LYS A C 1
ATOM 3029 O O . LYS A 1 377 ? -11.391 0.517 1.900 1.00 96.19 377 LYS A O 1
ATOM 3034 N N . THR A 1 378 ? -10.393 -1.155 0.765 1.00 98.31 378 THR A N 1
ATOM 3035 C CA . THR A 1 378 ? -9.486 -1.546 1.846 1.00 98.31 378 THR A CA 1
ATOM 3036 C C . THR A 1 378 ? -8.311 -0.580 1.875 1.00 98.31 378 THR A C 1
ATOM 3038 O O . THR A 1 378 ? -7.558 -0.491 0.902 1.00 98.31 378 THR A O 1
ATOM 3041 N N . GLN A 1 379 ? -8.196 0.194 2.952 1.00 97.75 379 GLN A N 1
ATOM 3042 C CA . GLN A 1 379 ? -7.360 1.388 3.008 1.00 97.75 379 GLN A CA 1
ATOM 3043 C C . GLN A 1 379 ? -6.611 1.514 4.333 1.00 97.75 379 GLN A C 1
ATOM 3045 O O . GLN A 1 379 ? -7.174 1.264 5.399 1.00 97.75 379 GLN A O 1
ATOM 3050 N N . LEU A 1 380 ? -5.369 1.989 4.240 1.00 98.38 380 LEU A N 1
ATOM 3051 C CA . LEU A 1 380 ? -4.643 2.624 5.332 1.00 98.38 380 LEU A CA 1
ATOM 3052 C C . LEU A 1 380 ? -4.396 4.079 4.935 1.00 98.38 380 LEU A C 1
ATOM 3054 O O . LEU A 1 380 ? -3.690 4.347 3.962 1.00 98.38 380 LEU A O 1
ATOM 3058 N N . ASN A 1 381 ? -4.985 5.007 5.679 1.00 98.12 381 ASN A N 1
ATOM 3059 C CA . ASN A 1 381 ? -4.769 6.435 5.492 1.00 98.12 381 ASN A CA 1
ATOM 3060 C C . ASN A 1 381 ? -4.056 7.005 6.723 1.00 98.12 381 ASN A C 1
ATOM 3062 O O . ASN A 1 381 ? -4.423 6.658 7.843 1.00 98.12 381 ASN A O 1
ATOM 3066 N N . LEU A 1 382 ? -3.066 7.872 6.515 1.00 98.31 382 LEU A N 1
ATOM 3067 C CA . LEU A 1 382 ? -2.245 8.500 7.553 1.00 98.31 382 LEU A CA 1
ATOM 3068 C C . LEU A 1 382 ? -2.174 10.014 7.309 1.00 98.31 382 LEU A C 1
ATOM 3070 O O . LEU A 1 382 ? -2.059 10.432 6.158 1.00 98.31 382 LEU A O 1
ATOM 3074 N N . GLY A 1 383 ? -2.192 10.817 8.371 1.00 97.75 383 GLY A N 1
ATOM 3075 C CA . GLY A 1 383 ? -2.060 12.275 8.304 1.00 97.75 383 GLY A CA 1
ATOM 3076 C C . GLY A 1 383 ? -3.402 12.989 8.129 1.00 97.75 383 GLY A C 1
ATOM 3077 O O . GLY A 1 383 ? -4.342 12.749 8.892 1.00 97.75 383 GLY A O 1
ATOM 3078 N N . TYR A 1 384 ? -3.487 13.889 7.149 1.00 97.88 384 TYR A N 1
ATOM 3079 C CA . TYR A 1 384 ? -4.654 14.739 6.895 1.00 97.88 384 TYR A CA 1
ATOM 3080 C C . TYR A 1 384 ? -5.678 14.055 5.978 1.00 97.88 384 TYR A C 1
ATOM 3082 O O . TYR A 1 384 ? -5.569 14.065 4.753 1.00 97.88 384 TYR A O 1
ATOM 3090 N N . LEU A 1 385 ? -6.692 13.416 6.558 1.00 97.44 385 LEU A N 1
ATOM 3091 C CA . LEU A 1 385 ? -7.629 12.563 5.833 1.00 97.44 385 LEU A CA 1
ATOM 3092 C C . LEU A 1 385 ? -8.651 13.400 5.056 1.00 97.44 385 LEU A C 1
ATOM 3094 O O . LEU A 1 385 ? -9.412 14.174 5.634 1.00 97.44 385 LEU A O 1
ATOM 3098 N N . ILE A 1 386 ? -8.737 13.175 3.745 1.00 96.75 386 ILE A N 1
ATOM 3099 C CA . ILE A 1 386 ? -9.710 13.824 2.855 1.00 96.75 386 ILE A CA 1
ATOM 3100 C C . ILE A 1 386 ? -10.435 12.798 1.986 1.00 96.75 386 ILE A C 1
ATOM 3102 O O . ILE A 1 386 ? -9.935 11.696 1.724 1.00 96.75 386 ILE A O 1
ATOM 3106 N N . HIS A 1 387 ? -11.610 13.170 1.487 1.00 95.00 387 HIS A N 1
ATOM 3107 C CA . HIS A 1 387 ? -12.143 12.546 0.283 1.00 95.00 387 HIS A CA 1
ATOM 3108 C C . HIS A 1 387 ? -11.231 12.868 -0.904 1.00 95.00 387 HIS A C 1
ATOM 3110 O O . HIS A 1 387 ? -10.742 13.984 -1.036 1.00 95.00 387 HIS A O 1
ATOM 3116 N N . GLN A 1 388 ? -11.011 11.896 -1.784 1.00 94.06 388 GLN A N 1
ATOM 3117 C CA . GLN A 1 388 ? -10.228 12.090 -3.000 1.00 94.06 388 GLN A CA 1
ATOM 3118 C C . GLN A 1 388 ? -10.912 11.385 -4.163 1.00 94.06 388 GLN A C 1
ATOM 3120 O O . GLN A 1 388 ? -11.303 10.222 -4.038 1.00 94.06 388 GLN A O 1
ATOM 3125 N N . GLN A 1 389 ? -10.991 12.076 -5.296 1.00 92.25 389 GLN A N 1
ATOM 3126 C CA . GLN A 1 389 ? -11.416 11.503 -6.565 1.00 92.25 389 GLN A CA 1
ATOM 3127 C C . GLN A 1 389 ? -10.423 11.918 -7.650 1.00 92.25 389 GLN A C 1
ATOM 3129 O O . GLN A 1 389 ? -10.405 13.067 -8.080 1.00 92.25 389 GLN A O 1
ATOM 3134 N N . GLY A 1 390 ? -9.570 10.981 -8.059 1.00 91.69 390 GLY A N 1
ATOM 3135 C CA . GLY A 1 390 ? -8.461 11.254 -8.970 1.00 91.69 390 GLY A CA 1
ATOM 3136 C C . GLY A 1 390 ? -7.582 12.395 -8.473 1.00 91.69 390 GLY A C 1
ATOM 3137 O O . GLY A 1 390 ? -7.038 12.322 -7.368 1.00 91.69 390 GLY A O 1
ATOM 3138 N N . ASN A 1 391 ? -7.480 13.447 -9.283 1.00 92.94 391 ASN A N 1
ATOM 3139 C CA . ASN A 1 391 ? -6.713 14.654 -8.990 1.00 92.94 391 ASN A CA 1
ATOM 3140 C C . ASN A 1 391 ? -7.432 15.665 -8.071 1.00 92.94 391 ASN A C 1
ATOM 3142 O O . ASN A 1 391 ? -6.858 16.687 -7.701 1.00 92.94 391 ASN A O 1
ATOM 3146 N N . PHE A 1 392 ? -8.695 15.413 -7.715 1.00 94.00 392 PHE A N 1
ATOM 3147 C CA . PHE A 1 392 ? -9.500 16.315 -6.895 1.00 94.00 392 PHE A CA 1
ATOM 3148 C C . PHE A 1 392 ? -9.363 16.004 -5.398 1.00 94.00 392 PHE A C 1
ATOM 3150 O O . PHE A 1 392 ? -9.633 14.880 -4.952 1.00 94.00 392 PHE A O 1
ATOM 3157 N N . ARG A 1 393 ? -8.997 17.035 -4.623 1.00 94.75 393 ARG A N 1
ATOM 3158 C CA . ARG A 1 393 ? -9.064 17.067 -3.155 1.00 94.75 393 ARG A CA 1
ATOM 3159 C C . ARG A 1 393 ? -10.483 17.434 -2.724 1.00 94.75 393 ARG A C 1
ATOM 3161 O O . ARG A 1 393 ? -10.952 18.529 -3.012 1.00 94.75 393 ARG A O 1
ATOM 3168 N N . GLY A 1 394 ? -11.163 16.511 -2.056 1.00 95.00 394 GLY A N 1
ATOM 3169 C CA . GLY A 1 394 ? -12.511 16.703 -1.529 1.00 95.00 394 GLY A CA 1
ATOM 3170 C C . GLY A 1 394 ? -12.530 17.125 -0.061 1.00 95.00 394 GLY A C 1
ATOM 3171 O O . GLY A 1 394 ? -11.531 17.570 0.498 1.00 95.00 394 GLY A O 1
ATOM 3172 N N . ALA A 1 395 ? -13.695 16.959 0.567 1.00 96.44 395 ALA A N 1
ATOM 3173 C CA . ALA A 1 395 ? -13.925 17.369 1.948 1.00 96.44 395 ALA A CA 1
ATOM 3174 C C . ALA A 1 395 ? -12.990 16.671 2.948 1.00 96.44 395 ALA A C 1
ATOM 3176 O O . ALA A 1 395 ? -12.677 15.481 2.812 1.00 96.44 395 ALA A O 1
ATOM 3177 N N . PHE A 1 396 ? -12.606 17.422 3.978 1.00 97.25 396 PHE A N 1
ATOM 3178 C CA . PHE A 1 396 ? -11.894 16.923 5.145 1.00 97.25 396 PHE A CA 1
ATOM 3179 C C . PHE A 1 396 ? -12.715 15.855 5.877 1.00 97.25 396 PHE A C 1
ATOM 3181 O O . PHE A 1 396 ? -13.919 16.006 6.077 1.00 97.25 396 PHE A O 1
ATOM 3188 N N . ARG A 1 397 ? -12.053 14.760 6.257 1.00 96.19 397 ARG A N 1
ATOM 3189 C CA . ARG A 1 397 ? -12.640 13.608 6.958 1.00 96.19 397 ARG A CA 1
ATOM 3190 C C . ARG A 1 397 ? -12.107 13.440 8.381 1.00 96.19 397 ARG A C 1
ATOM 3192 O O . ARG A 1 397 ? -12.757 12.767 9.172 1.00 96.19 397 ARG A O 1
ATOM 3199 N N . GLY A 1 398 ? -10.942 14.003 8.697 1.00 96.25 398 GLY A N 1
ATOM 3200 C CA . GLY A 1 398 ? -10.299 13.866 10.003 1.00 96.25 398 GLY A CA 1
ATOM 3201 C C . GLY A 1 398 ? -8.775 13.928 9.915 1.00 96.25 398 GLY A C 1
ATOM 3202 O O . GLY A 1 398 ? -8.206 13.991 8.830 1.00 96.25 398 GLY A O 1
ATOM 3203 N N . THR A 1 399 ? -8.104 13.886 11.059 1.00 97.06 399 THR A N 1
ATOM 3204 C CA . THR A 1 399 ? -6.644 13.754 11.155 1.00 97.06 399 THR A CA 1
ATOM 3205 C C . THR A 1 399 ? -6.274 12.492 11.930 1.00 97.06 399 THR A C 1
ATOM 3207 O O . THR A 1 399 ? -7.065 11.991 12.728 1.00 97.06 399 THR A O 1
ATOM 3210 N N . GLY A 1 400 ? -5.068 11.970 11.700 1.00 96.31 400 GLY A N 1
ATOM 3211 C CA . GLY A 1 400 ? -4.546 10.795 12.400 1.00 96.31 400 GLY A CA 1
ATOM 3212 C C . GLY A 1 400 ? -4.390 9.604 11.464 1.00 96.31 400 GLY A C 1
ATOM 3213 O O . GLY A 1 400 ? -3.722 9.719 10.438 1.00 96.31 400 GLY A O 1
ATOM 3214 N N . PHE A 1 401 ? -4.974 8.458 11.812 1.00 97.31 401 PHE A N 1
ATOM 3215 C CA . PHE A 1 401 ? -4.961 7.266 10.964 1.00 97.31 401 PHE A CA 1
ATOM 3216 C C . PHE A 1 401 ? -6.368 6.677 10.795 1.00 97.31 401 PHE A C 1
ATOM 3218 O O . PHE A 1 401 ? -7.181 6.727 11.712 1.00 97.31 401 PHE A O 1
ATOM 3225 N N . ASP A 1 402 ? -6.641 6.102 9.624 1.00 97.56 402 ASP A N 1
ATOM 3226 C CA . ASP A 1 402 ? -7.884 5.385 9.302 1.00 97.56 402 ASP A CA 1
ATOM 3227 C C . ASP A 1 402 ? -7.525 4.044 8.649 1.00 97.56 402 ASP A C 1
ATOM 3229 O O . ASP A 1 402 ? -7.013 4.016 7.523 1.00 97.56 402 ASP A O 1
ATOM 3233 N N . LEU A 1 403 ? -7.759 2.944 9.377 1.00 97.56 403 LEU A N 1
ATOM 3234 C CA . LEU A 1 403 ? -7.685 1.575 8.865 1.00 97.56 403 LEU A CA 1
ATOM 3235 C C . LEU A 1 403 ? -9.109 1.094 8.570 1.00 97.56 403 LEU A C 1
ATOM 3237 O O . LEU A 1 403 ? -9.873 0.795 9.488 1.00 97.56 403 LEU A O 1
ATOM 3241 N N . ARG A 1 404 ? -9.454 0.997 7.286 1.00 96.38 404 ARG A N 1
ATOM 3242 C CA . ARG A 1 404 ? -10.831 0.779 6.826 1.00 96.38 404 ARG A CA 1
ATOM 3243 C C . ARG A 1 404 ? -10.922 -0.361 5.819 1.00 96.38 404 ARG A C 1
ATOM 3245 O O . ARG A 1 404 ? -10.063 -0.502 4.955 1.00 96.38 404 ARG A O 1
ATOM 3252 N N . THR A 1 405 ? -12.016 -1.117 5.864 1.00 98.19 405 THR A N 1
ATOM 3253 C CA . THR A 1 405 ? -12.456 -1.999 4.774 1.00 98.19 405 THR A CA 1
ATOM 3254 C C . THR A 1 405 ? -13.976 -2.191 4.820 1.00 98.19 405 THR A C 1
ATOM 3256 O O . THR A 1 405 ? -14.565 -2.149 5.896 1.00 98.19 405 THR A O 1
ATOM 3259 N N . ASP A 1 406 ? -14.607 -2.429 3.667 1.00 97.88 406 ASP A N 1
ATOM 3260 C CA . ASP A 1 406 ? -16.008 -2.873 3.567 1.00 97.88 406 ASP A CA 1
ATOM 3261 C C . ASP A 1 406 ? -16.129 -4.417 3.680 1.00 97.88 406 ASP A C 1
ATOM 3263 O O . ASP A 1 406 ? -17.157 -5.004 3.336 1.00 97.88 406 ASP A O 1
ATOM 3267 N N . ALA A 1 407 ? -15.050 -5.101 4.081 1.00 97.88 407 ALA A N 1
ATOM 3268 C CA . ALA A 1 407 ? -14.968 -6.550 4.263 1.00 97.88 407 ALA A CA 1
ATOM 3269 C C . ALA A 1 407 ? -14.476 -6.910 5.680 1.00 97.88 407 ALA A C 1
ATOM 3271 O O . ALA A 1 407 ? -14.692 -6.171 6.636 1.00 97.88 407 ALA A O 1
ATOM 3272 N N . TYR A 1 408 ? -13.845 -8.074 5.842 1.00 97.75 408 TYR A N 1
ATOM 3273 C CA . TYR A 1 408 ? -13.304 -8.513 7.128 1.00 97.75 408 TYR A CA 1
ATOM 3274 C C . TYR A 1 408 ? -12.007 -7.771 7.480 1.00 97.75 408 TYR A C 1
ATOM 3276 O O . TYR A 1 408 ? -11.131 -7.612 6.630 1.00 97.75 408 TYR A O 1
ATOM 3284 N N . GLY A 1 409 ? -11.856 -7.389 8.750 1.00 96.38 409 GLY A N 1
ATOM 3285 C CA . GLY A 1 409 ? -10.622 -6.837 9.315 1.00 96.38 409 GLY A CA 1
ATOM 3286 C C . GLY A 1 409 ? -10.056 -7.734 10.416 1.00 96.38 409 GLY A C 1
ATOM 3287 O O . GLY A 1 409 ? -10.806 -8.362 11.162 1.00 96.38 409 GLY A O 1
ATOM 3288 N N . SER A 1 410 ? -8.729 -7.807 10.533 1.00 97.44 410 SER A N 1
ATOM 3289 C CA . SER A 1 410 ? -8.053 -8.532 11.614 1.00 97.44 410 SER A CA 1
ATOM 3290 C C . SER A 1 410 ? -6.811 -7.771 12.073 1.00 97.44 410 SER A C 1
ATOM 3292 O O . SER A 1 410 ? -5.975 -7.403 11.251 1.00 97.44 410 SER A O 1
ATOM 3294 N N . VAL A 1 411 ? -6.684 -7.569 13.387 1.00 96.88 411 VAL A N 1
ATOM 3295 C CA . VAL A 1 411 ? -5.478 -7.050 14.045 1.00 96.88 411 VAL A CA 1
ATOM 3296 C C . VAL A 1 411 ? -4.961 -8.146 14.969 1.00 96.88 411 VAL A C 1
ATOM 3298 O O . VAL A 1 411 ? -5.677 -8.597 15.862 1.00 96.88 411 VAL A O 1
ATOM 3301 N N . ARG A 1 412 ? -3.735 -8.620 14.735 1.00 97.00 412 ARG A N 1
ATOM 3302 C CA . ARG A 1 412 ? -3.144 -9.745 15.471 1.00 97.00 412 ARG A CA 1
ATOM 3303 C C . ARG A 1 412 ? -1.723 -9.412 15.897 1.00 97.00 412 ARG A C 1
ATOM 3305 O O . ARG A 1 412 ? -0.889 -9.100 15.055 1.00 97.00 412 ARG A O 1
ATOM 3312 N N . ALA A 1 413 ? -1.440 -9.575 17.187 1.00 95.94 413 ALA A N 1
ATOM 3313 C CA . ALA A 1 413 ? -0.108 -9.403 17.749 1.00 95.94 413 ALA A CA 1
ATOM 3314 C C . ALA A 1 413 ? 0.231 -10.573 18.689 1.00 95.94 413 ALA A C 1
ATOM 3316 O O . ALA A 1 413 ? -0.320 -10.707 19.777 1.00 95.94 413 ALA A O 1
ATOM 3317 N N . ASN A 1 414 ? 1.144 -11.449 18.253 1.00 96.06 414 ASN A N 1
ATOM 3318 C CA . ASN A 1 414 ? 1.490 -12.693 18.963 1.00 96.06 414 ASN A CA 1
ATOM 3319 C C . ASN A 1 414 ? 2.245 -12.469 20.290 1.00 96.06 414 ASN A C 1
ATOM 3321 O O . ASN A 1 414 ? 2.444 -13.400 21.064 1.00 96.06 414 ASN A O 1
ATOM 3325 N N . LYS A 1 415 ? 2.712 -11.243 20.532 1.00 93.88 415 LYS A N 1
ATOM 3326 C CA . LYS A 1 415 ? 3.431 -10.834 21.745 1.00 93.88 415 LYS A CA 1
ATOM 3327 C C . LYS A 1 415 ? 2.616 -9.871 22.618 1.00 93.88 415 LYS A C 1
ATOM 3329 O O . LYS A 1 415 ? 3.168 -9.285 23.535 1.00 93.88 415 LYS A O 1
ATOM 3334 N N . GLY A 1 416 ? 1.316 -9.743 22.348 1.00 94.62 416 GLY A N 1
ATOM 3335 C CA . GLY A 1 416 ? 0.406 -8.831 23.043 1.00 94.62 416 GLY A CA 1
ATOM 3336 C C . GLY A 1 416 ? 0.055 -7.597 22.214 1.00 94.62 416 GLY A C 1
ATOM 3337 O O . GLY A 1 416 ? 0.732 -7.278 21.236 1.00 94.62 416 GLY A O 1
ATOM 3338 N N . LEU A 1 417 ? -1.040 -6.934 22.581 1.00 96.56 417 LEU A N 1
ATOM 3339 C CA . LEU A 1 417 ? -1.614 -5.784 21.885 1.00 96.56 417 LEU A CA 1
ATOM 3340 C C . LEU A 1 417 ? -1.938 -4.678 22.896 1.00 96.56 417 LEU A C 1
ATOM 3342 O O . LEU A 1 417 ? -2.638 -4.911 23.879 1.00 96.56 417 LEU A O 1
ATOM 3346 N N . TYR A 1 418 ? -1.453 -3.466 22.633 1.00 95.38 418 TYR A N 1
ATOM 3347 C CA . TYR A 1 418 ? -1.726 -2.283 23.446 1.00 95.38 418 TYR A CA 1
ATOM 3348 C C . TYR A 1 418 ? -2.515 -1.264 22.621 1.00 95.38 418 TYR A C 1
ATOM 3350 O O . TYR A 1 418 ? -2.009 -0.746 21.627 1.00 95.38 418 TYR A O 1
ATOM 3358 N N . LEU A 1 419 ? -3.765 -1.005 23.013 1.00 96.25 419 LEU A N 1
ATOM 3359 C CA . LEU A 1 419 ? -4.628 0.007 22.403 1.00 96.25 419 LEU A CA 1
ATOM 3360 C C . LEU A 1 419 ? -4.841 1.131 23.415 1.00 96.25 419 LEU A C 1
ATOM 3362 O O . LEU A 1 419 ? -5.406 0.907 24.489 1.00 96.25 419 LEU A O 1
ATOM 3366 N N . THR A 1 420 ? -4.365 2.332 23.084 1.00 96.06 420 THR A N 1
ATOM 3367 C CA . THR A 1 420 ? -4.265 3.426 24.052 1.00 96.06 420 THR A CA 1
ATOM 3368 C C . THR A 1 420 ? -4.636 4.788 23.487 1.00 96.06 420 THR A C 1
ATOM 3370 O O . THR A 1 420 ? -4.424 5.068 22.311 1.00 96.06 420 THR A O 1
ATOM 3373 N N . SER A 1 421 ? -5.168 5.644 24.359 1.00 96.00 421 SER A N 1
ATOM 3374 C CA . SER A 1 421 ? -5.321 7.091 24.128 1.00 96.00 421 SER A CA 1
ATOM 3375 C C . SER A 1 421 ? -4.429 7.930 25.053 1.00 96.00 421 SER A C 1
ATOM 3377 O O . SER A 1 421 ? -4.577 9.151 25.118 1.00 96.00 421 SER A O 1
ATOM 3379 N N . PHE A 1 422 ? -3.486 7.298 25.764 1.00 94.38 422 PHE A N 1
ATOM 3380 C CA . PHE A 1 422 ? -2.404 8.023 26.426 1.00 94.38 422 PHE A CA 1
ATOM 3381 C C . PHE A 1 422 ? -1.499 8.654 25.362 1.00 94.38 422 PHE A C 1
ATOM 3383 O O . PHE A 1 422 ? -0.979 7.970 24.484 1.00 94.38 422 PHE A O 1
ATOM 3390 N N . GLY A 1 423 ? -1.366 9.980 25.409 1.00 90.62 423 GLY A N 1
ATOM 3391 C CA . GLY A 1 423 ? -0.651 10.737 24.388 1.00 90.62 423 GLY A CA 1
ATOM 3392 C C . GLY A 1 423 ? 0.862 10.541 24.457 1.00 90.62 423 GLY A C 1
ATOM 3393 O O . GLY A 1 423 ? 1.455 10.620 25.529 1.00 90.62 423 GLY A O 1
ATOM 3394 N N . GLN A 1 424 ? 1.478 10.390 23.286 1.00 91.88 424 GLN A N 1
ATOM 3395 C CA . GLN A 1 424 ? 2.929 10.389 23.095 1.00 91.88 424 GLN A CA 1
ATOM 3396 C C . GLN A 1 424 ? 3.280 11.339 21.940 1.00 91.88 424 GLN A C 1
ATOM 3398 O O . GLN A 1 424 ? 3.495 10.893 20.809 1.00 91.88 424 GLN A O 1
ATOM 3403 N N . PRO A 1 425 ? 3.254 12.666 22.186 1.00 92.44 425 PRO A N 1
ATOM 3404 C CA . PRO A 1 425 ? 3.524 13.663 21.157 1.00 92.44 425 PRO A CA 1
ATOM 3405 C C . PRO A 1 425 ? 4.876 13.414 20.489 1.00 92.44 425 PRO A C 1
ATOM 3407 O O . PRO A 1 425 ? 5.830 13.009 21.152 1.00 92.44 425 PRO A O 1
ATOM 3410 N N . GLU A 1 426 ? 4.934 13.632 19.175 1.00 91.44 426 GLU A N 1
ATOM 3411 C CA . GLU A 1 426 ? 6.157 13.486 18.368 1.00 91.44 426 GLU A CA 1
ATOM 3412 C C . GLU A 1 426 ? 6.801 12.089 18.445 1.00 91.44 426 GLU A C 1
ATOM 3414 O O . GLU A 1 426 ? 7.981 11.931 18.149 1.00 91.44 426 GLU A O 1
ATOM 3419 N N . ALA A 1 427 ? 6.035 11.069 18.859 1.00 89.88 427 ALA A N 1
ATOM 3420 C CA . ALA A 1 427 ? 6.548 9.730 19.143 1.00 89.88 427 ALA A CA 1
ATOM 3421 C C . ALA A 1 427 ? 7.759 9.736 20.107 1.00 89.88 427 ALA A C 1
ATOM 3423 O O . ALA A 1 427 ? 8.608 8.857 20.032 1.00 89.88 427 ALA A O 1
ATOM 3424 N N . ALA A 1 428 ? 7.826 10.701 21.038 1.00 88.62 428 ALA A N 1
ATOM 3425 C CA . ALA A 1 428 ? 8.997 10.949 21.891 1.00 88.62 428 ALA A CA 1
ATOM 3426 C C . ALA A 1 428 ? 9.316 9.851 22.936 1.00 88.62 428 ALA A C 1
ATOM 3428 O O . ALA A 1 428 ? 10.359 9.914 23.584 1.00 88.62 428 ALA A O 1
ATOM 3429 N N . GLY A 1 429 ? 8.424 8.875 23.128 1.00 86.06 429 GLY A N 1
ATOM 3430 C CA . GLY A 1 429 ? 8.609 7.719 24.017 1.00 86.06 429 GLY A CA 1
ATOM 3431 C C . GLY A 1 429 ? 8.851 6.398 23.277 1.00 86.06 429 GLY A C 1
ATOM 3432 O O . GLY A 1 429 ? 9.089 6.361 22.069 1.00 86.06 429 GLY A O 1
ATOM 3433 N N . GLU A 1 430 ? 8.732 5.287 23.996 1.00 90.12 430 GLU A N 1
ATOM 3434 C CA . GLU A 1 430 ? 8.829 3.944 23.418 1.00 90.12 430 GLU A CA 1
ATOM 3435 C C . GLU A 1 430 ? 7.525 3.525 22.716 1.00 90.12 430 GLU A C 1
ATOM 3437 O O . GLU A 1 430 ? 6.466 4.096 22.956 1.00 90.12 430 GLU A O 1
ATOM 3442 N N . GLN A 1 431 ? 7.561 2.507 21.847 1.00 91.25 431 GLN A N 1
ATOM 3443 C CA . GLN A 1 431 ? 6.343 2.007 21.183 1.00 91.25 431 GLN A CA 1
ATOM 3444 C C . GLN A 1 431 ? 5.300 1.473 22.186 1.00 91.25 431 GLN A C 1
ATOM 3446 O O . GLN A 1 431 ? 4.098 1.605 21.964 1.00 91.25 431 GLN A O 1
ATOM 3451 N N . LEU A 1 432 ? 5.761 0.839 23.269 1.00 92.50 432 LEU A N 1
ATOM 3452 C CA . LEU A 1 432 ? 4.931 0.276 24.333 1.00 92.50 432 LEU A CA 1
ATOM 3453 C C . LEU A 1 432 ? 5.186 1.022 25.649 1.00 92.50 432 LEU A C 1
ATOM 3455 O O . LEU A 1 432 ? 5.749 0.469 26.592 1.00 92.50 432 LEU A O 1
ATOM 3459 N N . GLU A 1 433 ? 4.755 2.281 25.727 1.00 91.19 433 GLU A N 1
ATOM 3460 C CA . GLU A 1 433 ? 4.791 3.045 26.977 1.00 91.19 433 GLU A CA 1
ATOM 3461 C C . GLU A 1 433 ? 3.690 2.560 27.941 1.00 91.19 433 GLU A C 1
ATOM 3463 O O . GLU A 1 433 ? 2.539 3.012 27.907 1.00 91.19 433 GLU A O 1
ATOM 3468 N N . LEU A 1 434 ? 4.040 1.576 28.774 1.00 93.12 434 LEU A N 1
ATOM 3469 C CA . LEU A 1 434 ? 3.108 0.871 29.659 1.00 93.12 434 LEU A CA 1
ATOM 3470 C C . LEU A 1 434 ? 3.041 1.440 31.087 1.00 93.12 434 LEU A C 1
ATOM 3472 O O . LEU A 1 434 ? 2.232 0.958 31.876 1.00 93.12 434 LEU A O 1
ATOM 3476 N N . ASP A 1 435 ? 3.816 2.474 31.433 1.00 92.69 435 ASP A N 1
ATOM 3477 C CA . ASP A 1 435 ? 3.807 3.058 32.790 1.00 92.69 435 ASP A CA 1
ATOM 3478 C C . ASP A 1 435 ? 2.422 3.542 33.254 1.00 92.69 435 ASP A C 1
ATOM 3480 O O . ASP A 1 435 ? 2.047 3.258 34.401 1.00 92.69 435 ASP A O 1
ATOM 3484 N N . PRO A 1 436 ? 1.607 4.207 32.405 1.00 92.94 436 PRO A N 1
ATOM 3485 C CA . PRO A 1 436 ? 0.256 4.590 32.805 1.00 92.94 436 PRO A CA 1
ATOM 3486 C C . PRO A 1 436 ? -0.632 3.378 33.106 1.00 92.94 436 PRO A C 1
ATOM 3488 O O . PRO A 1 436 ? -1.379 3.386 34.084 1.00 92.94 436 PRO A O 1
ATOM 3491 N N . VAL A 1 437 ? -0.515 2.313 32.303 1.00 94.00 437 VAL A N 1
ATOM 3492 C CA . VAL A 1 437 ? -1.262 1.059 32.493 1.00 94.00 437 VAL A CA 1
ATOM 3493 C C . VAL A 1 437 ? -0.831 0.378 33.782 1.00 94.00 437 VAL A C 1
ATOM 3495 O O . VAL A 1 437 ? -1.677 0.016 34.596 1.00 94.00 437 VAL A O 1
ATOM 3498 N N . LYS A 1 438 ? 0.480 0.251 33.999 1.00 95.00 438 LYS A N 1
ATOM 3499 C CA . LYS A 1 438 ? 1.046 -0.347 35.206 1.00 95.00 438 LYS A CA 1
ATOM 3500 C C . LYS A 1 438 ? 0.528 0.342 36.464 1.00 95.00 438 LYS A C 1
ATOM 3502 O O . LYS A 1 438 ? 0.018 -0.320 37.361 1.00 95.00 438 LYS A O 1
ATOM 3507 N N . THR A 1 439 ? 0.572 1.674 36.483 1.00 95.00 439 THR A N 1
ATOM 3508 C CA . THR A 1 439 ? 0.084 2.481 37.609 1.00 95.00 439 THR A CA 1
ATOM 3509 C C . THR A 1 439 ? -1.396 2.210 37.908 1.00 95.00 439 THR A C 1
ATOM 3511 O O . THR A 1 439 ? -1.780 2.075 39.070 1.00 95.00 439 THR A O 1
ATOM 3514 N N . GLN A 1 440 ? -2.236 2.090 36.872 1.00 94.06 440 GLN A N 1
ATOM 3515 C CA . GLN A 1 440 ? -3.657 1.763 37.033 1.00 94.06 440 GLN A CA 1
ATOM 3516 C C . GLN A 1 440 ? -3.876 0.333 37.554 1.00 94.06 440 GLN A C 1
ATOM 3518 O O . GLN A 1 440 ? -4.722 0.127 38.426 1.00 94.06 440 GLN A O 1
ATOM 3523 N N . LEU A 1 441 ? -3.114 -0.648 37.058 1.00 95.25 441 LEU A N 1
ATOM 3524 C CA . LEU A 1 441 ? -3.209 -2.040 37.511 1.00 95.25 441 LEU A CA 1
ATOM 3525 C C . LEU A 1 441 ? -2.739 -2.197 38.965 1.00 95.25 441 LEU A C 1
ATOM 3527 O O . LEU A 1 441 ? -3.405 -2.884 39.739 1.00 95.25 441 LEU A O 1
ATOM 3531 N N . ASP A 1 442 ? -1.654 -1.524 39.353 1.00 95.50 442 ASP A N 1
ATOM 3532 C CA . ASP A 1 442 ? -1.140 -1.533 40.728 1.00 95.50 442 ASP A CA 1
ATOM 3533 C C . ASP A 1 442 ? -2.151 -0.909 41.705 1.00 95.50 442 ASP A C 1
ATOM 3535 O O . ASP A 1 442 ? -2.460 -1.501 42.739 1.00 95.50 442 ASP A O 1
ATOM 3539 N N . ALA A 1 443 ? -2.763 0.228 41.354 1.00 95.25 443 ALA A N 1
ATOM 3540 C CA . ALA A 1 443 ? -3.812 0.840 42.175 1.00 95.25 443 ALA A CA 1
ATOM 3541 C C . ALA A 1 443 ? -5.049 -0.067 42.334 1.00 95.25 443 ALA A C 1
ATOM 3543 O O . ALA A 1 443 ? -5.608 -0.187 43.428 1.00 95.25 443 ALA A O 1
ATOM 3544 N N . ALA A 1 444 ? -5.471 -0.735 41.256 1.00 95.31 444 ALA A N 1
ATOM 3545 C CA . ALA A 1 444 ? -6.590 -1.672 41.297 1.00 95.31 444 ALA A CA 1
ATOM 3546 C C . ALA A 1 444 ? -6.266 -2.936 42.118 1.00 95.31 444 ALA A C 1
ATOM 3548 O O . ALA A 1 444 ? -7.147 -3.465 42.803 1.00 95.31 444 ALA A O 1
ATOM 3549 N N . TYR A 1 445 ? -5.014 -3.403 42.090 1.00 96.31 445 TYR A N 1
ATOM 3550 C CA . TYR A 1 445 ? -4.547 -4.501 42.934 1.00 96.31 445 TYR A CA 1
ATOM 3551 C C . TYR A 1 445 ? -4.613 -4.137 44.420 1.00 96.31 445 TYR A C 1
ATOM 3553 O O . TYR A 1 445 ? -5.200 -4.893 45.194 1.00 96.31 445 TYR A O 1
ATOM 3561 N N . GLU A 1 446 ? -4.089 -2.974 44.815 1.00 95.94 446 GLU A N 1
ATOM 3562 C CA . GLU A 1 446 ? -4.091 -2.540 46.218 1.00 95.94 446 GLU A CA 1
ATOM 3563 C C . GLU A 1 446 ? -5.511 -2.394 46.781 1.00 95.94 446 GLU A C 1
ATOM 3565 O O . GLU A 1 446 ? -5.804 -2.881 47.878 1.00 95.94 446 GLU A O 1
ATOM 3570 N N . LEU A 1 447 ? -6.432 -1.815 46.001 1.00 95.12 447 LEU A N 1
ATOM 3571 C CA . LEU A 1 447 ? -7.842 -1.724 46.385 1.00 95.12 447 LEU A CA 1
ATOM 3572 C C . LEU A 1 447 ? -8.459 -3.111 46.607 1.00 95.12 447 LEU A C 1
ATOM 3574 O O . LEU A 1 447 ? -9.091 -3.366 47.636 1.00 95.12 447 LEU A O 1
ATOM 3578 N N . LYS A 1 448 ? -8.255 -4.028 45.657 1.00 94.44 448 LYS A N 1
ATOM 3579 C CA . LYS A 1 448 ? -8.801 -5.385 45.737 1.00 94.44 448 LYS A CA 1
ATOM 3580 C C . LYS A 1 448 ? -8.195 -6.180 46.896 1.00 94.44 448 LYS A C 1
ATOM 3582 O O . LYS A 1 448 ? -8.905 -6.935 47.557 1.00 94.44 448 LYS A O 1
ATOM 3587 N N . ASN A 1 449 ? -6.908 -5.990 47.174 1.00 95.62 449 ASN A N 1
ATOM 3588 C CA . ASN A 1 449 ? -6.219 -6.611 48.299 1.00 95.62 449 ASN A CA 1
ATOM 3589 C C . ASN A 1 449 ? -6.786 -6.124 49.645 1.00 95.62 449 ASN A C 1
ATOM 3591 O O . ASN A 1 449 ? -7.089 -6.937 50.517 1.00 95.62 449 ASN A O 1
ATOM 3595 N N . SER A 1 450 ? -7.013 -4.815 49.790 1.00 94.75 450 SER A N 1
ATOM 3596 C CA . SER A 1 450 ? -7.641 -4.236 50.984 1.00 94.75 450 SER A CA 1
ATOM 3597 C C . SER A 1 450 ? -9.063 -4.767 51.213 1.00 94.75 450 SER A C 1
ATOM 3599 O O . SER A 1 450 ? -9.364 -5.246 52.309 1.00 94.75 450 SER A O 1
ATOM 3601 N N . LEU A 1 451 ? -9.906 -4.779 50.173 1.00 94.81 451 LEU A N 1
ATOM 3602 C CA . LEU A 1 451 ? -11.271 -5.312 50.254 1.00 94.81 451 LEU A CA 1
ATOM 3603 C C . LEU A 1 451 ? -11.299 -6.812 50.572 1.00 94.81 451 LEU A C 1
ATOM 3605 O O . LEU A 1 451 ? -12.115 -7.243 51.379 1.00 94.81 451 LEU A O 1
ATOM 3609 N N . SER A 1 452 ? -10.383 -7.600 49.999 1.00 95.19 452 SER A N 1
ATOM 3610 C CA . SER A 1 452 ? -10.257 -9.031 50.306 1.00 95.19 452 SER A CA 1
ATOM 3611 C C . SER A 1 452 ? -9.930 -9.279 51.779 1.00 95.19 452 SER A C 1
ATOM 3613 O O . SER A 1 452 ? -10.489 -10.188 52.395 1.00 95.19 452 SER A O 1
ATOM 3615 N N . ASN A 1 453 ? -9.023 -8.479 52.348 1.00 95.44 453 ASN A N 1
ATOM 3616 C CA . ASN A 1 453 ? -8.652 -8.592 53.757 1.00 95.44 453 ASN A CA 1
ATOM 3617 C C . ASN A 1 453 ? -9.827 -8.216 54.669 1.00 95.44 453 ASN A C 1
ATOM 3619 O O . ASN A 1 453 ? -10.080 -8.917 55.647 1.00 95.44 453 ASN A O 1
ATOM 3623 N N . SER A 1 454 ? -10.571 -7.158 54.323 1.00 95.69 454 SER A N 1
ATOM 3624 C CA . SER A 1 454 ? -11.775 -6.743 55.056 1.00 95.69 454 SER A CA 1
ATOM 3625 C C . SER A 1 454 ? -12.870 -7.815 54.993 1.00 95.69 454 SER A C 1
ATOM 3627 O O . SER A 1 454 ? -13.370 -8.237 56.034 1.00 95.69 454 SER A O 1
ATOM 3629 N N . ALA A 1 455 ? -13.158 -8.360 53.806 1.00 95.25 455 ALA A N 1
ATOM 3630 C CA . ALA A 1 455 ? -14.117 -9.453 53.640 1.00 95.25 455 ALA A CA 1
ATOM 3631 C C . ALA A 1 455 ? -13.752 -10.661 54.519 1.00 95.25 455 ALA A C 1
ATOM 3633 O O . ALA A 1 455 ? -14.578 -11.124 55.304 1.00 95.25 455 ALA A O 1
ATOM 3634 N N . THR A 1 456 ? -12.487 -11.094 54.487 1.00 95.38 456 THR A N 1
ATOM 3635 C CA . THR A 1 456 ? -12.006 -12.224 55.301 1.00 95.38 456 THR A CA 1
ATOM 3636 C C . THR A 1 456 ? -12.132 -11.946 56.804 1.00 95.38 456 THR A C 1
ATOM 3638 O O . THR A 1 456 ? -12.558 -12.814 57.561 1.00 95.38 456 THR A O 1
ATOM 3641 N N . ALA A 1 457 ? -11.810 -10.728 57.253 1.00 95.56 457 ALA A N 1
ATOM 3642 C CA . ALA A 1 457 ? -11.943 -10.328 58.657 1.00 95.56 457 ALA A CA 1
ATOM 3643 C C . ALA A 1 457 ? -13.404 -10.311 59.150 1.00 95.56 457 ALA A C 1
ATOM 3645 O O . ALA A 1 457 ? -13.651 -10.422 60.351 1.00 95.56 457 ALA A O 1
ATOM 3646 N N . HIS A 1 458 ? -14.364 -10.202 58.229 1.00 93.31 458 HIS A N 1
ATOM 3647 C CA . HIS A 1 458 ? -15.801 -10.265 58.484 1.00 93.31 458 HIS A CA 1
ATOM 3648 C C . HIS A 1 458 ? -16.420 -11.643 58.180 1.00 93.31 458 HIS A C 1
ATOM 3650 O O . HIS A 1 458 ? -17.642 -11.751 58.094 1.00 93.31 458 HIS A O 1
ATOM 3656 N N . ASN A 1 459 ? -15.598 -12.694 58.047 1.00 92.69 459 ASN A N 1
ATOM 3657 C CA . ASN A 1 459 ? -16.014 -14.055 57.676 1.00 92.69 459 ASN A CA 1
ATOM 3658 C C . ASN A 1 459 ? -16.757 -14.138 56.326 1.00 92.69 459 ASN A C 1
ATOM 3660 O O . ASN A 1 459 ? -17.509 -15.082 56.089 1.00 92.69 459 ASN A O 1
ATOM 3664 N N . ALA A 1 460 ? -16.557 -13.157 55.443 1.00 93.50 460 ALA A N 1
ATOM 3665 C CA . ALA A 1 460 ? -16.970 -13.215 54.048 1.00 93.50 460 ALA A CA 1
ATOM 3666 C C . ALA A 1 460 ? -15.839 -13.781 53.172 1.00 93.50 460 ALA A C 1
ATOM 3668 O O . ALA A 1 460 ? -14.711 -13.997 53.617 1.00 93.50 460 ALA A O 1
ATOM 3669 N N . GLU A 1 461 ? -16.150 -14.031 51.904 1.00 93.00 461 GLU A N 1
ATOM 3670 C CA . GLU A 1 461 ? -15.234 -14.688 50.975 1.00 93.00 461 GLU A CA 1
ATOM 3671 C C . GLU A 1 461 ? -14.083 -13.783 50.519 1.00 93.00 461 GLU A C 1
ATOM 3673 O O . GLU A 1 461 ? -14.272 -12.604 50.213 1.00 93.00 461 GLU A O 1
ATOM 3678 N N . ALA A 1 462 ? -12.879 -14.351 50.424 1.00 92.00 462 ALA A N 1
ATOM 3679 C CA . ALA A 1 462 ? -11.703 -13.647 49.919 1.00 92.00 462 ALA A CA 1
ATOM 3680 C C . ALA A 1 462 ? -11.764 -13.446 48.391 1.00 92.00 462 ALA A C 1
ATOM 3682 O O . ALA A 1 462 ? -12.233 -14.305 47.643 1.00 92.00 462 ALA A O 1
ATOM 3683 N N . LEU A 1 463 ? -11.210 -12.333 47.898 1.00 91.75 463 LEU A N 1
ATOM 3684 C CA . LEU A 1 463 ? -11.175 -11.992 46.471 1.00 91.75 463 LEU A CA 1
ATOM 3685 C C . LEU A 1 463 ? -9.923 -12.581 45.796 1.00 91.75 463 LEU A C 1
ATOM 3687 O O . LEU A 1 463 ? -8.968 -11.865 45.482 1.00 91.75 463 LEU A O 1
ATOM 3691 N N . THR A 1 464 ? -9.929 -13.891 45.554 1.00 87.56 464 THR A N 1
ATOM 3692 C CA . THR A 1 464 ? -8.772 -14.673 45.064 1.00 87.56 464 THR A CA 1
ATOM 3693 C C . THR A 1 464 ? -8.192 -14.186 43.732 1.00 87.56 464 THR A C 1
ATOM 3695 O O . THR A 1 464 ? -6.976 -14.143 43.567 1.00 87.56 464 THR A O 1
ATOM 3698 N N . ALA A 1 465 ? -9.022 -13.698 42.805 1.00 87.75 465 ALA A N 1
ATOM 3699 C CA . ALA A 1 465 ? -8.581 -13.226 41.487 1.00 87.75 465 ALA A CA 1
ATOM 3700 C C . ALA A 1 465 ? -7.721 -11.934 41.514 1.00 87.75 465 ALA A C 1
ATOM 3702 O O . ALA A 1 465 ? -7.549 -11.280 40.483 1.00 87.75 465 ALA A O 1
ATOM 3703 N N . LYS A 1 466 ? -7.272 -11.455 42.684 1.00 90.44 466 LYS A N 1
ATOM 3704 C CA . LYS A 1 466 ? -6.372 -10.293 42.808 1.00 90.44 466 LYS A CA 1
ATOM 3705 C C . LYS A 1 466 ? -4.965 -10.599 42.292 1.00 90.44 466 LYS A C 1
ATOM 3707 O O . LYS A 1 466 ? -4.321 -9.716 41.737 1.00 90.44 466 LYS A O 1
ATOM 3712 N N . ASP A 1 467 ? -4.524 -11.848 42.398 1.00 90.94 467 ASP A N 1
ATOM 3713 C CA . ASP A 1 467 ? -3.166 -12.231 42.010 1.00 90.94 467 ASP A CA 1
ATOM 3714 C C . ASP A 1 467 ? -2.995 -12.187 40.479 1.00 90.94 467 ASP A C 1
ATOM 3716 O O . ASP A 1 467 ? -1.988 -11.679 39.994 1.00 90.94 467 ASP A O 1
ATOM 3720 N N . ASN A 1 468 ? -4.031 -12.549 39.708 1.00 91.00 468 ASN A N 1
ATOM 3721 C CA . ASN A 1 468 ? -4.048 -12.404 38.242 1.00 91.00 468 ASN A CA 1
ATOM 3722 C C . ASN A 1 468 ? -3.839 -10.944 37.792 1.00 91.00 468 ASN A C 1
ATOM 3724 O O . ASN A 1 468 ? -3.161 -10.683 36.798 1.00 91.00 468 ASN A O 1
ATOM 3728 N N . LEU A 1 469 ? -4.406 -9.982 38.531 1.00 92.19 469 LEU A N 1
ATOM 3729 C CA . LEU A 1 469 ? -4.243 -8.550 38.261 1.00 92.19 469 LEU A CA 1
ATOM 3730 C C . LEU A 1 469 ? -2.804 -8.091 38.533 1.00 92.19 469 LEU A C 1
ATOM 3732 O O . LEU A 1 469 ? -2.241 -7.323 37.752 1.00 92.19 469 LEU A O 1
ATOM 3736 N N . LYS A 1 470 ? -2.188 -8.611 39.602 1.00 94.19 470 LYS A N 1
ATOM 3737 C CA . LYS A 1 470 ? -0.778 -8.360 39.910 1.00 94.19 470 LYS A CA 1
ATOM 3738 C C . LYS A 1 470 ? 0.142 -8.937 38.836 1.00 94.19 470 LYS A C 1
ATOM 3740 O O . LYS A 1 470 ? 1.039 -8.238 38.377 1.00 94.19 470 LYS A O 1
ATOM 3745 N N . THR A 1 471 ? -0.121 -10.161 38.375 1.00 94.31 471 THR A N 1
ATOM 3746 C CA . THR A 1 471 ? 0.614 -10.783 37.265 1.00 94.31 471 THR A CA 1
ATOM 3747 C C . THR A 1 471 ? 0.523 -9.947 35.987 1.00 94.31 471 THR A C 1
ATOM 3749 O O . THR A 1 471 ? 1.540 -9.725 35.333 1.00 94.31 471 THR A O 1
ATOM 3752 N N . ALA A 1 472 ? -0.661 -9.422 35.649 1.00 93.38 472 ALA A N 1
ATOM 3753 C CA . ALA A 1 472 ? -0.819 -8.525 34.505 1.00 93.38 472 ALA A CA 1
ATOM 3754 C C . ALA A 1 472 ? 0.040 -7.252 34.638 1.00 93.38 472 ALA A C 1
ATOM 3756 O O . ALA A 1 472 ? 0.681 -6.866 33.667 1.00 93.38 472 ALA A O 1
ATOM 3757 N N . SER A 1 473 ? 0.105 -6.645 35.832 1.00 94.25 473 SER A N 1
ATOM 3758 C CA . SER A 1 473 ? 0.977 -5.489 36.121 1.00 94.25 473 SER A CA 1
ATOM 3759 C C . SER A 1 473 ? 2.473 -5.823 36.050 1.00 94.25 473 SER A C 1
ATOM 3761 O O . SER A 1 473 ? 3.286 -5.021 35.593 1.00 94.25 473 SER A O 1
ATOM 3763 N N . ASP A 1 474 ? 2.879 -7.005 36.508 1.00 94.81 474 ASP A N 1
ATOM 3764 C CA . ASP A 1 474 ? 4.289 -7.406 36.489 1.00 94.81 474 ASP A CA 1
ATOM 3765 C C . ASP A 1 474 ? 4.773 -7.680 35.061 1.00 94.81 474 ASP A C 1
ATOM 3767 O O . ASP A 1 474 ? 5.875 -7.270 34.684 1.00 94.81 474 ASP A O 1
ATOM 3771 N N . HIS A 1 475 ? 3.908 -8.265 34.230 1.00 95.31 475 HIS A N 1
ATOM 3772 C CA . HIS A 1 475 ? 4.190 -8.567 32.828 1.00 95.31 475 HIS A CA 1
ATOM 3773 C C . HIS A 1 475 ? 4.334 -7.328 31.925 1.00 95.31 475 HIS A C 1
ATOM 3775 O O . HIS A 1 475 ? 4.691 -7.508 30.763 1.00 95.31 475 HIS A O 1
ATOM 3781 N N . THR A 1 476 ? 4.113 -6.100 32.415 1.00 93.00 476 THR A N 1
ATOM 3782 C CA . THR A 1 476 ? 4.388 -4.852 31.668 1.00 93.00 476 THR A CA 1
ATOM 3783 C C . THR A 1 476 ? 5.814 -4.316 31.845 1.00 93.00 476 THR A C 1
ATOM 3785 O O . THR A 1 476 ? 6.139 -3.251 31.327 1.00 93.00 476 THR A O 1
ATOM 3788 N N . THR A 1 477 ? 6.644 -4.993 32.641 1.00 88.81 477 THR A N 1
ATOM 3789 C CA . THR A 1 477 ? 7.991 -4.535 33.033 1.00 88.81 477 THR A CA 1
ATOM 3790 C C . THR A 1 477 ? 9.140 -5.017 32.132 1.00 88.81 477 THR A C 1
ATOM 3792 O O . THR A 1 477 ? 10.136 -4.294 32.036 1.00 88.81 477 THR A O 1
ATOM 3795 N N . PRO A 1 478 ? 9.096 -6.212 31.503 1.00 88.56 478 PRO A N 1
ATOM 3796 C CA . PRO A 1 478 ? 10.224 -6.693 30.709 1.00 88.56 478 PRO A CA 1
ATOM 3797 C C . PRO A 1 478 ? 10.582 -5.761 29.556 1.00 88.56 478 PRO A C 1
ATOM 3799 O O . PRO A 1 478 ? 9.722 -5.091 28.992 1.00 88.56 478 PRO A O 1
ATOM 3802 N N . THR A 1 479 ? 11.850 -5.775 29.154 1.00 90.06 479 THR A N 1
ATOM 3803 C CA . THR A 1 479 ? 12.319 -5.091 27.947 1.00 90.06 479 THR A CA 1
ATOM 3804 C C . THR A 1 479 ? 12.674 -6.096 26.856 1.00 90.06 479 THR A C 1
ATOM 3806 O O . THR A 1 479 ? 13.056 -7.236 27.128 1.00 90.06 479 THR A O 1
ATOM 3809 N N . TYR A 1 480 ? 12.556 -5.681 25.598 1.00 88.00 480 TYR A N 1
ATOM 3810 C CA . TYR A 1 480 ? 13.004 -6.441 24.437 1.00 88.00 480 TYR A CA 1
ATOM 3811 C C . TYR A 1 480 ? 13.931 -5.595 23.562 1.00 88.00 480 TYR A C 1
ATOM 3813 O O . TYR A 1 480 ? 13.956 -4.369 23.648 1.00 88.00 480 TYR A O 1
ATOM 3821 N N . GLY A 1 481 ? 14.713 -6.269 22.718 1.00 86.81 481 GLY A N 1
ATOM 3822 C CA . GLY A 1 481 ? 15.737 -5.650 21.880 1.00 86.81 481 GLY A CA 1
ATOM 3823 C C . GLY A 1 481 ? 17.156 -5.960 22.358 1.00 86.81 481 GLY A C 1
ATOM 3824 O O . GLY A 1 481 ? 17.375 -6.677 23.338 1.00 86.81 481 GLY A O 1
ATOM 3825 N N . ARG A 1 482 ? 18.144 -5.455 21.622 1.00 81.19 482 ARG A N 1
ATOM 3826 C CA . ARG A 1 482 ? 19.570 -5.679 21.884 1.00 81.19 482 ARG A CA 1
ATOM 3827 C C . ARG A 1 482 ? 20.232 -4.338 22.140 1.00 81.19 482 ARG A C 1
ATOM 3829 O O . ARG A 1 482 ? 20.123 -3.447 21.304 1.00 81.19 482 ARG A O 1
ATOM 3836 N N . SER A 1 483 ? 20.963 -4.220 23.245 1.00 73.94 483 SER A N 1
ATOM 3837 C CA . SER A 1 483 ? 21.771 -3.032 23.508 1.00 73.94 483 SER A CA 1
ATOM 3838 C C . SER A 1 483 ? 22.775 -2.806 22.370 1.00 73.94 483 SER A C 1
ATOM 3840 O O . SER A 1 483 ? 23.499 -3.716 21.953 1.00 73.94 483 SER A O 1
ATOM 3842 N N . GLY A 1 484 ? 22.781 -1.588 21.834 1.00 66.81 484 GLY A N 1
ATOM 3843 C CA . GLY A 1 484 ? 23.781 -1.100 20.892 1.00 66.81 484 GLY A CA 1
ATOM 3844 C C . GLY A 1 484 ? 24.544 0.062 21.502 1.00 66.81 484 GLY A C 1
ATOM 3845 O O . GLY A 1 484 ? 23.981 0.835 22.273 1.00 66.81 484 GLY A O 1
ATOM 3846 N N . GLY A 1 485 ? 25.831 0.169 21.183 1.00 64.56 485 GLY A N 1
ATOM 3847 C CA . GLY A 1 485 ? 26.620 1.369 21.466 1.00 64.56 485 GLY A CA 1
ATOM 3848 C C . GLY A 1 485 ? 26.613 2.301 20.258 1.00 64.56 485 GLY A C 1
ATOM 3849 O O . GLY A 1 485 ? 26.453 1.830 19.139 1.00 64.56 485 GLY A O 1
ATOM 3850 N N . GLY A 1 486 ? 26.822 3.603 20.462 1.00 64.12 486 GLY A N 1
ATOM 3851 C CA . GLY A 1 486 ? 26.968 4.555 19.357 1.00 64.12 486 GLY A CA 1
ATOM 3852 C C . GLY A 1 486 ? 28.151 4.177 18.462 1.00 64.12 486 GLY A C 1
ATOM 3853 O O . GLY A 1 486 ? 29.291 4.135 18.919 1.00 64.12 486 GLY A O 1
ATOM 3854 N N . GLY A 1 487 ? 27.866 3.871 17.201 1.00 68.12 487 GLY A N 1
ATOM 3855 C CA . GLY A 1 487 ? 28.848 3.506 16.180 1.00 68.12 487 GLY A CA 1
ATOM 3856 C C . GLY A 1 487 ? 28.860 4.523 15.044 1.00 68.12 487 GLY A C 1
ATOM 3857 O O . GLY A 1 487 ? 27.884 5.246 14.842 1.00 68.12 487 GLY A O 1
ATOM 3858 N N . ASP A 1 488 ? 29.968 4.570 14.308 1.00 76.75 488 ASP A N 1
ATOM 3859 C CA . ASP A 1 488 ? 30.147 5.427 13.136 1.00 76.75 488 ASP A CA 1
ATOM 3860 C C . ASP A 1 488 ? 29.053 5.176 12.078 1.00 76.75 488 ASP A C 1
ATOM 3862 O O . ASP A 1 488 ? 29.023 4.132 11.432 1.00 76.75 488 ASP A O 1
ATOM 3866 N N . GLN A 1 489 ? 28.152 6.141 11.889 1.00 84.75 489 GLN A N 1
ATOM 3867 C CA . GLN A 1 489 ? 27.026 6.040 10.951 1.00 84.75 489 GLN A CA 1
ATOM 3868 C C . GLN A 1 489 ? 27.419 6.342 9.493 1.00 84.75 489 GLN A C 1
ATOM 3870 O O . GLN A 1 489 ? 26.558 6.343 8.617 1.00 84.75 489 GLN A O 1
ATOM 3875 N N . THR A 1 490 ? 28.696 6.617 9.207 1.00 88.25 490 THR A N 1
ATOM 3876 C CA . THR A 1 490 ? 29.156 6.948 7.845 1.00 88.25 490 THR A CA 1
ATOM 3877 C C . THR A 1 490 ? 29.364 5.723 6.950 1.00 88.25 490 THR A C 1
ATOM 3879 O O . THR A 1 490 ? 29.539 5.866 5.741 1.00 88.25 490 THR A O 1
ATOM 3882 N N . SER A 1 491 ? 29.289 4.509 7.509 1.00 86.81 491 SER A N 1
ATOM 3883 C CA . SER A 1 491 ? 29.296 3.250 6.755 1.00 86.81 491 SER A CA 1
ATOM 3884 C C . SER A 1 491 ? 28.047 2.420 7.047 1.00 86.81 491 SER A C 1
ATOM 3886 O O . SER A 1 491 ? 27.518 2.465 8.153 1.00 86.81 491 SER A O 1
ATOM 3888 N N . ALA A 1 492 ? 27.590 1.604 6.089 1.00 84.50 492 ALA A N 1
ATOM 3889 C CA . ALA A 1 492 ? 26.433 0.721 6.289 1.00 84.50 492 ALA A CA 1
ATOM 3890 C C . ALA A 1 492 ? 26.642 -0.270 7.450 1.00 84.50 492 ALA A C 1
ATOM 3892 O O . ALA A 1 492 ? 25.716 -0.539 8.217 1.00 84.50 492 ALA A O 1
ATOM 3893 N N . GLN A 1 493 ? 27.873 -0.773 7.608 1.00 83.31 493 GLN A N 1
ATOM 3894 C CA . GLN A 1 493 ? 28.241 -1.647 8.719 1.00 83.31 493 GLN A CA 1
ATOM 3895 C C . GLN A 1 493 ? 28.150 -0.903 10.053 1.00 83.31 493 GLN A C 1
ATOM 3897 O O . GLN A 1 493 ? 27.491 -1.386 10.964 1.00 83.31 493 GLN A O 1
ATOM 3902 N N . GLY A 1 494 ? 28.748 0.285 10.164 1.00 81.81 494 GLY A N 1
ATOM 3903 C CA . GLY A 1 494 ? 28.710 1.067 11.400 1.00 81.81 494 GLY A CA 1
ATOM 3904 C C . GLY A 1 494 ? 27.320 1.632 11.728 1.00 81.81 494 GLY A C 1
ATOM 3905 O O . GLY A 1 494 ? 26.934 1.655 12.897 1.00 81.81 494 GLY A O 1
ATOM 3906 N N . ALA A 1 495 ? 26.515 1.967 10.712 1.00 82.69 495 ALA A N 1
ATOM 3907 C CA . ALA A 1 495 ? 25.110 2.335 10.869 1.00 82.69 495 ALA A CA 1
ATOM 3908 C C . ALA A 1 495 ? 24.273 1.173 11.413 1.00 82.69 495 ALA A C 1
ATOM 3910 O O . ALA A 1 495 ? 23.503 1.354 12.350 1.00 82.69 495 ALA A O 1
ATOM 3911 N N . THR A 1 496 ? 24.491 -0.040 10.900 1.00 81.31 496 THR A N 1
ATOM 3912 C CA . THR A 1 496 ? 23.853 -1.261 11.418 1.00 81.31 496 THR A CA 1
ATOM 3913 C C . THR A 1 496 ? 24.378 -1.626 12.804 1.00 81.31 496 THR A C 1
ATOM 3915 O O . THR A 1 496 ? 23.643 -2.145 13.645 1.00 81.31 496 THR A O 1
ATOM 3918 N N . ASP A 1 497 ? 25.665 -1.383 13.059 1.00 76.31 497 ASP A N 1
ATOM 3919 C CA . ASP A 1 497 ? 26.293 -1.786 14.305 1.00 76.31 497 ASP A CA 1
ATOM 3920 C C . ASP A 1 497 ? 25.997 -0.863 15.474 1.00 76.31 497 ASP A C 1
ATOM 3922 O O . ASP A 1 497 ? 25.898 -1.367 16.599 1.00 76.31 497 ASP A O 1
ATOM 3926 N N . GLY A 1 498 ? 25.824 0.431 15.200 1.00 71.94 498 GLY A N 1
ATOM 3927 C CA . GLY A 1 498 ? 25.606 1.448 16.216 1.00 71.94 498 GLY A CA 1
ATOM 3928 C C . GLY A 1 498 ? 24.278 2.200 16.171 1.00 71.94 498 GLY A C 1
ATOM 3929 O O . GLY A 1 498 ? 23.917 2.821 17.165 1.00 71.94 498 GLY A O 1
ATOM 3930 N N . GLY A 1 499 ? 23.545 2.148 15.058 1.00 74.88 499 GLY A N 1
ATOM 3931 C CA . GLY A 1 499 ? 22.194 2.694 14.916 1.00 74.88 499 GLY A CA 1
ATOM 3932 C C . GLY A 1 499 ? 21.149 1.573 14.927 1.00 74.88 499 GLY A C 1
ATOM 3933 O O . GLY A 1 499 ? 21.442 0.430 14.587 1.00 74.88 499 GLY A O 1
ATOM 3934 N N . GLY A 1 500 ? 19.920 1.864 15.366 1.00 74.88 500 GLY A N 1
ATOM 3935 C CA . GLY A 1 500 ? 18.805 0.899 15.336 1.00 74.88 500 GLY A CA 1
ATOM 3936 C C . GLY A 1 500 ? 18.869 -0.251 16.357 1.00 74.88 500 GLY A C 1
ATOM 3937 O O . GLY A 1 500 ? 18.006 -1.127 16.344 1.00 74.88 500 GLY A O 1
ATOM 3938 N N . LYS A 1 501 ? 19.856 -0.255 17.262 1.00 78.25 501 LYS A N 1
ATOM 3939 C CA . LYS A 1 501 ? 19.966 -1.194 18.390 1.00 78.25 501 LYS A CA 1
ATOM 3940 C C . LYS A 1 501 ? 19.617 -0.478 19.701 1.00 78.25 501 LYS A C 1
ATOM 3942 O O . LYS A 1 501 ? 20.205 0.549 20.019 1.00 78.25 501 LYS A O 1
ATOM 3947 N N . GLY A 1 502 ? 18.688 -1.034 20.472 1.00 82.25 502 GLY A N 1
ATOM 3948 C CA . GLY A 1 502 ? 18.254 -0.523 21.773 1.00 82.25 502 GLY A CA 1
ATOM 3949 C C . GLY A 1 502 ? 17.413 -1.555 22.524 1.00 82.25 502 GLY A C 1
ATOM 3950 O O . GLY A 1 502 ? 17.104 -2.620 21.983 1.00 82.25 502 GLY A O 1
ATOM 3951 N N . GLN A 1 503 ? 17.070 -1.245 23.773 1.00 87.75 503 GLN A N 1
ATOM 3952 C CA . GLN A 1 503 ? 16.070 -1.982 24.544 1.00 87.75 503 GLN A CA 1
ATOM 3953 C C . GLN A 1 503 ? 14.902 -1.054 24.855 1.00 87.75 503 GLN A C 1
ATOM 3955 O O . GLN A 1 503 ? 15.133 0.094 25.218 1.00 87.75 503 GLN A O 1
ATOM 3960 N N . VAL A 1 504 ? 13.684 -1.564 24.703 1.00 90.00 504 VAL A N 1
ATOM 3961 C CA . VAL A 1 504 ? 12.428 -0.862 25.006 1.00 90.00 504 VAL A CA 1
ATOM 3962 C C . VAL A 1 504 ? 11.498 -1.798 25.774 1.00 90.00 504 VAL A C 1
ATOM 3964 O O . VAL A 1 504 ? 11.673 -3.018 25.710 1.00 90.00 504 VAL A O 1
ATOM 3967 N N . LYS A 1 505 ? 10.517 -1.265 26.501 1.00 90.31 505 LYS A N 1
ATOM 3968 C CA . LYS A 1 505 ? 9.504 -2.036 27.233 1.00 90.31 505 LYS A CA 1
ATOM 3969 C C . LYS A 1 505 ? 8.711 -2.956 26.311 1.00 90.31 505 LYS A C 1
ATOM 3971 O O . LYS A 1 505 ? 8.444 -2.645 25.152 1.00 90.31 505 LYS A O 1
ATOM 3976 N N . GLY A 1 506 ? 8.314 -4.099 26.851 1.00 90.19 506 GLY A N 1
ATOM 3977 C CA . GLY A 1 506 ? 7.516 -5.125 26.200 1.00 90.19 506 GLY A CA 1
ATOM 3978 C C . GLY A 1 506 ? 6.569 -5.819 27.172 1.00 90.19 506 GLY A C 1
ATOM 3979 O O . GLY A 1 506 ? 6.458 -5.453 28.339 1.00 90.19 506 GLY A O 1
ATOM 3980 N N . LEU A 1 507 ? 5.881 -6.840 26.663 1.00 94.06 507 LEU A N 1
ATOM 3981 C CA . LEU A 1 507 ? 4.978 -7.685 27.437 1.00 94.06 507 LEU A CA 1
ATOM 3982 C C . LEU A 1 507 ? 5.571 -9.093 27.579 1.00 94.06 507 LEU A C 1
ATOM 3984 O O . LEU A 1 507 ? 5.990 -9.686 26.582 1.00 94.06 507 LEU A O 1
ATOM 3988 N N . ASP A 1 508 ? 5.577 -9.641 28.797 1.00 94.25 508 ASP A N 1
ATOM 3989 C CA . ASP A 1 508 ? 6.085 -11.005 29.060 1.00 94.25 508 ASP A CA 1
ATOM 3990 C C . ASP A 1 508 ? 5.156 -12.104 28.513 1.00 94.25 508 ASP A C 1
ATOM 3992 O O . ASP A 1 508 ? 5.574 -13.193 28.122 1.00 94.25 508 ASP A O 1
ATOM 3996 N N . ALA A 1 509 ? 3.860 -11.793 28.457 1.00 94.38 509 ALA A N 1
ATOM 3997 C CA . ALA A 1 509 ? 2.792 -12.657 27.972 1.00 94.38 509 ALA A CA 1
ATOM 3998 C C . ALA A 1 509 ? 1.902 -11.879 26.987 1.00 94.38 509 ALA A C 1
ATOM 4000 O O . ALA A 1 509 ? 1.893 -10.647 27.023 1.00 94.38 509 ALA A O 1
ATOM 4001 N N . PRO A 1 510 ? 1.138 -12.551 26.105 1.00 95.75 510 PRO A N 1
ATOM 4002 C CA . PRO A 1 510 ? 0.344 -11.888 25.071 1.00 95.75 510 PRO A CA 1
ATOM 4003 C C . PRO A 1 510 ? -0.935 -11.235 25.628 1.00 95.75 510 PRO A C 1
ATOM 4005 O O . PRO A 1 510 ? -2.050 -11.642 25.306 1.00 95.75 510 PRO A O 1
ATOM 4008 N N . TRP A 1 511 ? -0.777 -10.210 26.465 1.00 95.25 511 TRP A N 1
ATOM 4009 C CA . TRP A 1 511 ? -1.875 -9.422 27.021 1.00 95.25 511 TRP A CA 1
ATOM 4010 C C . TRP A 1 511 ? -2.512 -8.507 25.973 1.00 95.25 511 TRP A C 1
ATOM 4012 O O . TRP A 1 511 ? -1.829 -7.976 25.096 1.00 95.25 511 TRP A O 1
ATOM 4022 N N . LEU A 1 512 ? -3.821 -8.282 26.102 1.00 96.56 512 LEU A N 1
ATOM 4023 C CA . LEU A 1 512 ? -4.526 -7.173 25.463 1.00 96.56 512 LEU A CA 1
ATOM 4024 C C . LEU A 1 512 ? -4.791 -6.098 26.520 1.00 96.56 512 LEU A C 1
ATOM 4026 O O . LEU A 1 512 ? -5.617 -6.302 27.407 1.00 96.56 512 LEU A O 1
ATOM 4030 N N . HIS A 1 513 ? -4.120 -4.955 26.408 1.00 95.56 513 HIS A N 1
ATOM 4031 C CA . HIS A 1 513 ? -4.390 -3.791 27.247 1.00 95.56 513 HIS A CA 1
ATOM 4032 C C . HIS A 1 513 ? -5.205 -2.761 26.464 1.00 95.56 513 HIS A C 1
ATOM 4034 O O . HIS A 1 513 ? -4.766 -2.279 25.419 1.00 95.56 513 HIS A O 1
ATOM 4040 N N . LEU A 1 514 ? -6.379 -2.415 26.996 1.00 96.75 514 LEU A N 1
ATOM 4041 C CA . LEU A 1 514 ? -7.182 -1.274 26.564 1.00 96.75 514 LEU A CA 1
ATOM 4042 C C . LEU A 1 514 ? -7.037 -0.190 27.630 1.00 96.75 514 LEU A C 1
ATOM 4044 O O . LEU A 1 514 ? -7.413 -0.421 28.778 1.00 96.75 514 LEU A O 1
ATOM 4048 N N . ALA A 1 515 ? -6.470 0.960 27.274 1.00 95.31 515 ALA A N 1
ATOM 4049 C CA . ALA A 1 515 ? -6.164 2.004 28.245 1.00 95.31 515 ALA A CA 1
ATOM 4050 C C . ALA A 1 515 ? -6.566 3.394 27.747 1.00 95.31 515 ALA A C 1
ATOM 4052 O O . ALA A 1 515 ? -6.334 3.774 26.599 1.00 95.31 515 ALA A O 1
ATOM 4053 N N . SER A 1 516 ? -7.160 4.187 28.632 1.00 96.38 516 SER A N 1
ATOM 4054 C CA . SER A 1 516 ? -7.505 5.574 28.344 1.00 96.38 516 SER A CA 1
ATOM 4055 C C . SER A 1 516 ? -7.368 6.426 29.600 1.00 96.38 516 SER A C 1
ATOM 4057 O O . SER A 1 516 ? -7.761 5.968 30.675 1.00 96.38 516 SER A O 1
ATOM 4059 N N . PRO A 1 517 ? -6.861 7.666 29.490 1.00 95.56 517 PRO A N 1
ATOM 4060 C CA . PRO A 1 517 ? -6.901 8.611 30.597 1.00 95.56 517 PRO A CA 1
ATOM 4061 C C . PRO A 1 517 ? -8.321 9.116 30.908 1.00 95.56 517 PRO A C 1
ATOM 4063 O O . PRO A 1 517 ? -8.544 9.599 32.012 1.00 95.56 517 PRO A O 1
ATOM 4066 N N . ALA A 1 518 ? -9.270 9.028 29.965 1.00 96.94 518 ALA A N 1
ATOM 4067 C CA . ALA A 1 518 ? -10.619 9.582 30.120 1.00 96.94 518 ALA A CA 1
ATOM 4068 C C . ALA A 1 518 ? -11.687 8.513 30.407 1.00 96.94 518 ALA A C 1
ATOM 4070 O O . ALA A 1 518 ? -12.575 8.736 31.226 1.00 96.94 518 ALA A O 1
ATOM 4071 N N . GLY A 1 519 ? -11.617 7.356 29.745 1.00 94.94 519 GLY A N 1
ATOM 4072 C CA . GLY A 1 519 ? -12.580 6.270 29.928 1.00 94.94 519 GLY A CA 1
ATOM 4073 C C . GLY A 1 519 ? -12.658 5.336 28.722 1.00 94.94 519 GLY A C 1
ATOM 4074 O O . GLY A 1 519 ? -12.114 5.622 27.658 1.00 94.94 519 GLY A O 1
ATOM 4075 N N . ILE A 1 520 ? -13.333 4.199 28.895 1.00 97.44 520 ILE A N 1
ATOM 4076 C CA . ILE A 1 520 ? -13.543 3.186 27.853 1.00 97.44 520 ILE A CA 1
ATOM 4077 C C . ILE A 1 520 ? -15.029 2.835 27.832 1.00 97.44 520 ILE A C 1
ATOM 4079 O O . ILE A 1 520 ? -15.614 2.563 28.878 1.00 97.44 520 ILE A O 1
ATOM 4083 N N . THR A 1 521 ? -15.638 2.831 26.648 1.00 96.94 521 THR A N 1
ATOM 4084 C CA . THR A 1 521 ? -17.042 2.452 26.448 1.00 96.94 521 THR A CA 1
ATOM 4085 C C . THR A 1 521 ? -17.136 1.248 25.513 1.00 96.94 521 THR A C 1
ATOM 4087 O O . THR A 1 521 ? -16.378 1.135 24.551 1.00 96.94 521 THR A O 1
ATOM 4090 N N . LEU A 1 522 ? -18.059 0.332 25.811 1.00 96.38 522 LEU A N 1
ATOM 4091 C CA . LEU A 1 522 ? -18.388 -0.831 24.985 1.00 96.38 522 LEU A CA 1
ATOM 4092 C C . LEU A 1 522 ? -19.900 -0.814 24.750 1.00 96.38 522 LEU A C 1
ATOM 4094 O O . LEU A 1 522 ? -20.664 -0.808 25.713 1.00 96.38 522 LEU A O 1
ATOM 4098 N N . SER A 1 523 ? -20.338 -0.785 23.494 1.00 96.62 523 SER A N 1
ATOM 4099 C CA . SER A 1 523 ? -21.756 -0.686 23.142 1.00 96.62 523 SER A CA 1
ATOM 4100 C C . SER A 1 523 ? -22.107 -1.571 21.949 1.00 96.62 523 SER A C 1
ATOM 4102 O O . SER A 1 523 ? -21.298 -1.802 21.052 1.00 96.62 523 SER A O 1
ATOM 4104 N N . THR A 1 524 ? -23.329 -2.098 21.960 1.00 96.31 524 THR A N 1
ATOM 4105 C CA . THR A 1 524 ? -23.925 -2.891 20.881 1.00 96.31 524 THR A CA 1
ATOM 4106 C C . THR A 1 524 ? -25.448 -2.805 21.007 1.00 96.31 524 THR A C 1
ATOM 4108 O O . THR A 1 524 ? -25.942 -2.778 22.135 1.00 96.31 524 THR A O 1
ATOM 4111 N N . PRO A 1 525 ? -26.206 -2.729 19.898 1.00 94.25 525 PRO A N 1
ATOM 4112 C CA . PRO A 1 525 ? -27.669 -2.804 19.945 1.00 94.25 525 PRO A CA 1
ATOM 4113 C C . PRO A 1 525 ? -28.182 -4.216 20.265 1.00 94.25 525 PRO A C 1
ATOM 4115 O O . PRO A 1 525 ? -29.344 -4.375 20.621 1.00 94.25 525 PRO A O 1
ATOM 4118 N N . GLU A 1 526 ? -27.323 -5.226 20.120 1.00 96.56 526 GLU A N 1
ATOM 4119 C CA . GLU A 1 526 ? -27.649 -6.631 20.341 1.00 96.56 526 GLU A CA 1
ATOM 4120 C C . GLU A 1 526 ? -27.044 -7.108 21.673 1.00 96.56 526 GLU A C 1
ATOM 4122 O O . GLU A 1 526 ? -27.241 -6.497 22.722 1.00 96.56 526 GLU A O 1
ATOM 4127 N N . SER A 1 527 ? -26.295 -8.210 21.658 1.00 96.19 527 SER A N 1
ATOM 4128 C CA . SER A 1 527 ? -25.772 -8.852 22.864 1.00 96.19 527 SER A CA 1
ATOM 4129 C C . SER A 1 527 ? -24.282 -8.577 23.071 1.00 96.19 527 SER A C 1
ATOM 4131 O O . SER A 1 527 ? -23.489 -8.630 22.130 1.00 96.19 527 SER A O 1
ATOM 4133 N N . LEU A 1 528 ? -23.896 -8.332 24.326 1.00 96.19 528 LEU A N 1
ATOM 4134 C CA . LEU A 1 528 ? -22.509 -8.284 24.792 1.00 96.19 528 LEU A CA 1
ATOM 4135 C C . LEU A 1 528 ? -22.245 -9.499 25.690 1.00 96.19 528 LEU A C 1
ATOM 4137 O O . LEU A 1 528 ? -22.996 -9.744 26.632 1.00 96.19 528 LEU A O 1
ATOM 4141 N N . HIS A 1 529 ? -21.171 -10.242 25.418 1.00 95.56 529 HIS A N 1
ATOM 4142 C CA . HIS A 1 529 ? -20.813 -11.450 26.162 1.00 95.56 529 HIS A CA 1
ATOM 4143 C C . HIS A 1 529 ? -19.404 -11.343 26.748 1.00 95.56 529 HIS A C 1
ATOM 4145 O O . HIS A 1 529 ? -18.451 -11.033 26.035 1.00 95.56 529 HIS A O 1
ATOM 4151 N N . PHE A 1 530 ? -19.269 -11.687 28.029 1.00 95.00 530 PHE A N 1
ATOM 4152 C CA . PHE A 1 530 ? -17.988 -11.931 28.686 1.00 95.00 530 PHE A CA 1
ATOM 4153 C C . PHE A 1 530 ? -17.938 -13.404 29.095 1.00 95.00 530 PHE A C 1
ATOM 4155 O O . PHE A 1 530 ? -18.761 -13.849 29.889 1.00 95.00 530 PHE A O 1
ATOM 4162 N N . ALA A 1 531 ? -16.998 -14.166 28.536 1.00 94.44 531 ALA A N 1
ATOM 4163 C CA . ALA A 1 531 ? -16.816 -15.586 28.829 1.00 94.44 531 ALA A CA 1
ATOM 4164 C C . ALA A 1 531 ? -15.347 -15.853 29.169 1.00 94.44 531 ALA A C 1
ATOM 4166 O O . ALA A 1 531 ? -14.459 -15.406 28.446 1.00 94.44 531 ALA A O 1
ATOM 4167 N N . GLN A 1 532 ? -15.098 -16.555 30.274 1.00 90.31 532 GLN A N 1
ATOM 4168 C CA . GLN A 1 532 ? -13.762 -16.872 30.781 1.00 90.31 532 GLN A CA 1
ATOM 4169 C C . GLN A 1 532 ? -13.741 -18.303 31.325 1.00 90.31 532 GLN A C 1
ATOM 4171 O O . GLN A 1 532 ? -14.743 -18.773 31.857 1.00 90.31 532 GLN A O 1
ATOM 4176 N N . THR A 1 533 ? -12.597 -18.981 31.200 1.00 89.94 533 THR A N 1
ATOM 4177 C CA . THR A 1 533 ? -12.404 -20.344 31.732 1.00 89.94 533 THR A CA 1
ATOM 4178 C C . THR A 1 533 ? -11.974 -20.344 33.200 1.00 89.94 533 THR A C 1
ATOM 4180 O O . THR A 1 533 ? -12.302 -21.273 33.929 1.00 89.94 533 THR A O 1
ATOM 4183 N N . HIS A 1 534 ? -11.226 -19.319 33.618 1.00 88.69 534 HIS A N 1
ATOM 4184 C CA . HIS A 1 534 ? -10.767 -19.146 34.997 1.00 88.69 534 HIS A CA 1
ATOM 4185 C C . HIS A 1 534 ? -11.626 -18.092 35.708 1.00 88.69 534 HIS A C 1
ATOM 4187 O O . HIS A 1 534 ? -12.764 -18.380 36.064 1.00 88.69 534 HIS A O 1
ATOM 4193 N N . ASP A 1 535 ? -11.123 -16.865 35.863 1.00 90.38 535 ASP A N 1
ATOM 4194 C CA . ASP A 1 535 ? -11.757 -15.846 36.699 1.00 90.38 535 ASP A CA 1
ATOM 4195 C C . ASP A 1 535 ? -12.278 -14.656 35.883 1.00 90.38 535 ASP A C 1
ATOM 4197 O O . ASP A 1 535 ? -11.594 -14.142 34.994 1.00 90.38 535 ASP A O 1
ATOM 4201 N N . PHE A 1 536 ? -13.458 -14.148 36.249 1.00 92.31 536 PHE A N 1
ATOM 4202 C CA . PHE A 1 536 ? -13.922 -12.816 35.857 1.00 92.31 536 PHE A CA 1
ATOM 4203 C C . PHE A 1 536 ? -13.813 -11.870 37.056 1.00 92.31 536 PHE A C 1
ATOM 4205 O O . PHE A 1 536 ? -14.342 -12.148 38.130 1.00 92.31 536 PHE A O 1
ATOM 4212 N N . SER A 1 537 ? -13.124 -10.742 36.879 1.00 90.94 537 SER A N 1
ATOM 4213 C CA . SER A 1 537 ? -12.933 -9.736 37.923 1.00 90.94 537 SER A CA 1
ATOM 4214 C C . SER A 1 537 ? -13.196 -8.343 37.375 1.00 90.94 537 SER A C 1
ATOM 4216 O O . SER A 1 537 ? -12.544 -7.927 36.422 1.00 90.94 537 SER A O 1
ATOM 4218 N N . ALA A 1 538 ? -14.062 -7.595 38.052 1.00 92.75 538 ALA A N 1
ATOM 4219 C CA . ALA A 1 538 ? -14.259 -6.169 37.835 1.00 92.75 538 ALA A CA 1
ATOM 4220 C C . ALA A 1 538 ? -13.869 -5.407 39.107 1.00 92.75 538 ALA A C 1
ATOM 4222 O O . ALA A 1 538 ? -14.283 -5.782 40.202 1.00 92.75 538 ALA A O 1
ATOM 4223 N N . THR A 1 539 ? -13.069 -4.353 38.957 1.00 92.81 539 THR A N 1
ATOM 4224 C CA . THR A 1 539 ? -12.625 -3.498 40.064 1.00 92.81 539 THR A CA 1
ATOM 4225 C C . THR A 1 539 ? -12.916 -2.049 39.703 1.00 92.81 539 THR A C 1
ATOM 4227 O O . THR A 1 539 ? -12.499 -1.584 38.644 1.00 92.81 539 THR A O 1
ATOM 4230 N N . THR A 1 540 ? -13.598 -1.327 40.588 1.00 93.44 540 THR A N 1
ATOM 4231 C CA . THR A 1 540 ? -13.891 0.103 40.444 1.00 93.44 540 THR A CA 1
ATOM 4232 C C . THR A 1 540 ? -13.316 0.852 41.638 1.00 93.44 540 THR A C 1
ATOM 4234 O O . THR A 1 540 ? -13.419 0.391 42.768 1.00 93.44 540 THR A O 1
ATOM 4237 N N . GLY A 1 541 ? -12.708 2.019 41.409 1.00 92.06 541 GLY A N 1
ATOM 4238 C CA . GLY A 1 541 ? -12.230 2.877 42.503 1.00 92.06 541 GLY A CA 1
ATOM 4239 C C . GLY A 1 541 ? -13.351 3.597 43.263 1.00 92.06 541 GLY A C 1
ATOM 4240 O O . GLY A 1 541 ? -13.092 4.188 44.306 1.00 92.06 541 GLY A O 1
ATOM 4241 N N . GLN A 1 542 ? -14.564 3.585 42.710 1.00 93.69 542 GLN A N 1
ATOM 4242 C CA . GLN A 1 542 ? -15.788 4.204 43.225 1.00 93.69 542 GLN A CA 1
ATOM 4243 C C . GLN A 1 542 ? -16.944 3.203 43.016 1.00 93.69 542 GLN A C 1
ATOM 4245 O O . GLN A 1 542 ? -16.737 1.994 43.140 1.00 93.69 542 GLN A O 1
ATOM 4250 N N . ASP A 1 543 ? -18.132 3.673 42.646 1.00 95.25 543 ASP A N 1
ATOM 4251 C CA . ASP A 1 543 ? -19.325 2.843 42.482 1.00 95.25 543 ASP A CA 1
ATOM 4252 C C . ASP A 1 543 ? -19.259 1.886 41.280 1.00 95.25 543 ASP A C 1
ATOM 4254 O O . ASP A 1 543 ? -18.687 2.194 40.230 1.00 95.25 543 ASP A O 1
ATOM 4258 N N . MET A 1 544 ? -19.924 0.737 41.423 1.00 95.25 544 MET A N 1
ATOM 4259 C CA . MET A 1 544 ? -20.247 -0.177 40.330 1.00 95.25 544 MET A CA 1
ATOM 4260 C C . MET A 1 544 ? -21.767 -0.225 40.162 1.00 95.25 544 MET A C 1
ATOM 4262 O O . MET A 1 544 ? -22.479 -0.632 41.076 1.00 95.25 544 MET A O 1
ATOM 4266 N N . ASN A 1 545 ? -22.258 0.175 38.988 1.00 95.12 545 ASN A N 1
ATOM 4267 C CA . ASN A 1 545 ? -23.689 0.249 38.698 1.00 95.12 545 ASN A CA 1
ATOM 4268 C C . ASN A 1 545 ? -24.095 -0.810 37.671 1.00 95.12 545 ASN A C 1
ATOM 4270 O O . ASN A 1 545 ? -23.513 -0.895 36.589 1.00 95.12 545 ASN A O 1
ATOM 4274 N N . PHE A 1 546 ? -25.137 -1.574 37.996 1.00 93.75 546 PHE A N 1
ATOM 4275 C CA . PHE A 1 546 ? -25.800 -2.500 37.085 1.00 93.75 546 PHE A CA 1
ATOM 4276 C C . PHE A 1 546 ? -27.228 -2.017 36.842 1.00 93.75 546 PHE A C 1
ATOM 4278 O O . PHE A 1 546 ? -27.981 -1.788 37.785 1.00 93.75 546 PHE A O 1
ATOM 4285 N N . SER A 1 547 ? -27.595 -1.842 35.576 1.00 94.56 547 SER A N 1
ATOM 4286 C CA . SER A 1 547 ? -28.937 -1.411 35.184 1.00 94.56 547 SER A CA 1
ATOM 4287 C C . SER A 1 547 ? -29.456 -2.330 34.087 1.00 94.56 547 SER A C 1
ATOM 4289 O O . SER A 1 547 ? -28.829 -2.463 33.036 1.00 94.56 547 SER A O 1
ATOM 4291 N N . GLN A 1 548 ? -30.583 -2.994 34.339 1.00 93.62 548 GLN A N 1
ATOM 4292 C CA . GLN A 1 548 ? -31.186 -3.966 33.428 1.00 93.62 548 GLN A CA 1
ATOM 4293 C C . GLN A 1 548 ? -32.626 -3.568 33.109 1.00 93.62 548 GLN A C 1
ATOM 4295 O O . GLN A 1 548 ? -33.402 -3.266 34.007 1.00 93.62 548 GLN A O 1
ATOM 4300 N N . GLY A 1 549 ? -32.994 -3.619 31.825 1.00 93.06 549 GLY A N 1
ATOM 4301 C CA . GLY A 1 549 ? -34.357 -3.298 31.380 1.00 93.06 549 GLY A CA 1
ATOM 4302 C C . GLY A 1 549 ? -35.381 -4.418 31.596 1.00 93.06 549 GLY A C 1
ATOM 4303 O O . GLY A 1 549 ? -36.575 -4.179 31.465 1.00 93.06 549 GLY A O 1
ATOM 4304 N N . LYS A 1 550 ? -34.930 -5.647 31.884 1.00 94.44 550 LYS A N 1
ATOM 4305 C CA . LYS A 1 550 ? -35.802 -6.800 32.163 1.00 94.44 550 LYS A CA 1
ATOM 4306 C C . LYS A 1 550 ? -35.387 -7.494 33.458 1.00 94.44 550 LYS A C 1
ATOM 4308 O O . LYS A 1 550 ? -35.789 -7.072 34.530 1.00 94.44 550 LYS A O 1
ATOM 4313 N N . ASN A 1 551 ? -34.552 -8.527 33.356 1.00 94.88 551 ASN A N 1
ATOM 4314 C CA . ASN A 1 551 ? -34.190 -9.381 34.482 1.00 94.88 551 ASN A CA 1
ATOM 4315 C C . ASN A 1 551 ? -32.687 -9.303 34.748 1.00 94.88 551 ASN A C 1
ATOM 4317 O O . ASN A 1 551 ? -31.888 -9.368 33.811 1.00 94.88 551 ASN A O 1
ATOM 4321 N N . TRP A 1 552 ? -32.312 -9.243 36.022 1.00 94.81 552 TRP A N 1
ATOM 4322 C CA . TRP A 1 552 ? -30.958 -9.550 36.467 1.00 94.81 552 TRP A CA 1
ATOM 4323 C C . TRP A 1 552 ? -30.955 -10.964 37.052 1.00 94.81 552 TRP A C 1
ATOM 4325 O O . TRP A 1 552 ? -31.645 -11.233 38.032 1.00 94.81 552 TRP A O 1
ATOM 4335 N N . VAL A 1 553 ? -30.229 -11.881 36.410 1.00 95.56 553 VAL A N 1
ATOM 4336 C CA . VAL A 1 553 ? -30.157 -13.295 36.803 1.00 95.56 553 VAL A CA 1
ATOM 4337 C C . VAL A 1 553 ? -28.705 -13.636 37.107 1.00 95.56 553 VAL A C 1
ATOM 4339 O O . VAL A 1 553 ? -27.845 -13.507 36.237 1.00 95.56 553 VAL A O 1
ATOM 4342 N N . ALA A 1 554 ? -28.444 -14.090 38.331 1.00 94.19 554 ALA A N 1
ATOM 4343 C CA . ALA A 1 554 ? -27.139 -14.561 38.774 1.00 94.19 554 ALA A CA 1
ATOM 4344 C C . ALA A 1 554 ? -27.267 -16.005 39.272 1.00 94.19 554 ALA A C 1
ATOM 4346 O O . ALA A 1 554 ? -28.066 -16.289 40.160 1.00 94.19 554 ALA A O 1
ATOM 4347 N N . ALA A 1 555 ? -26.477 -16.910 38.697 1.00 93.88 555 ALA A N 1
ATOM 4348 C CA . ALA A 1 555 ? -26.409 -18.307 39.104 1.00 93.88 555 ALA A CA 1
ATOM 4349 C C . ALA A 1 555 ? -24.947 -18.682 39.356 1.00 93.88 555 ALA A C 1
ATOM 4351 O O . ALA A 1 555 ? -24.092 -18.480 38.494 1.00 93.88 555 ALA A O 1
ATOM 4352 N N . ALA A 1 556 ? -24.667 -19.224 40.538 1.00 93.31 556 ALA A N 1
ATOM 4353 C CA . ALA A 1 556 ? -23.347 -19.693 40.930 1.00 93.31 556 ALA A CA 1
ATOM 4354 C C . ALA A 1 556 ? -23.432 -21.169 41.321 1.00 93.31 556 ALA A C 1
ATOM 4356 O O . ALA A 1 556 ? -24.393 -21.586 41.960 1.00 93.31 556 ALA A O 1
ATOM 4357 N N . ARG A 1 557 ? -22.429 -21.961 40.924 1.00 92.56 557 ARG A N 1
ATOM 4358 C CA . ARG A 1 557 ? -22.407 -23.408 41.190 1.00 92.56 557 ARG A CA 1
ATOM 4359 C C . ARG A 1 557 ? -22.102 -23.737 42.649 1.00 92.56 557 ARG A C 1
ATOM 4361 O O . ARG A 1 557 ? -22.632 -24.709 43.167 1.00 92.56 557 ARG A O 1
ATOM 4368 N N . GLU A 1 558 ? -21.213 -22.965 43.264 1.00 92.38 558 GLU A N 1
ATOM 4369 C CA . GLU A 1 558 ? -20.769 -23.211 44.638 1.00 92.38 558 GLU A CA 1
ATOM 4370 C C . GLU A 1 558 ? -21.410 -22.232 45.618 1.00 92.38 558 GLU A C 1
ATOM 4372 O O . GLU A 1 558 ? -22.013 -22.657 46.596 1.00 92.38 558 GLU A O 1
ATOM 4377 N N . LYS A 1 559 ? -21.296 -20.920 45.370 1.00 92.75 559 LYS A N 1
ATOM 4378 C CA . LYS A 1 559 ? -21.782 -19.897 46.304 1.00 92.75 559 LYS A CA 1
ATOM 4379 C C . LYS A 1 559 ? -22.001 -18.53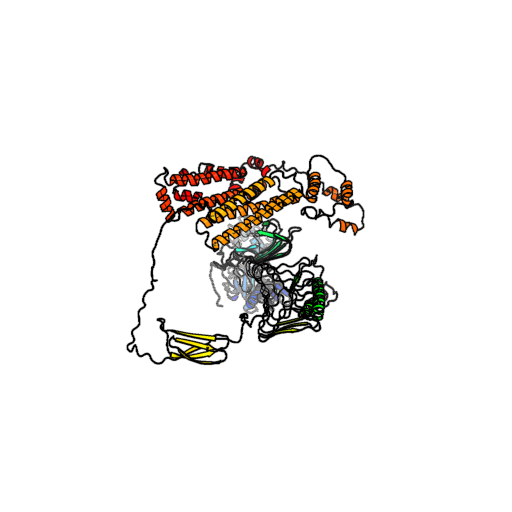9 45.651 1.00 92.75 559 LYS A C 1
ATOM 4381 O O . LYS A 1 559 ? -21.295 -18.168 44.715 1.00 92.75 559 LYS A O 1
ATOM 4386 N N . LEU A 1 560 ? -22.925 -17.773 46.224 1.00 93.75 560 LEU A N 1
ATOM 4387 C CA . LEU A 1 560 ? -23.080 -16.337 46.008 1.00 93.75 560 LEU A CA 1
ATOM 4388 C C . LEU A 1 560 ? -22.716 -15.617 47.314 1.00 93.75 560 LEU A C 1
ATOM 4390 O O . LEU A 1 560 ? -23.375 -15.826 48.326 1.00 93.75 560 LEU A O 1
ATOM 4394 N N . SER A 1 561 ? -21.673 -14.781 47.302 1.00 93.31 561 SER A N 1
ATOM 4395 C CA . SER A 1 561 ? -21.240 -13.997 48.469 1.00 93.31 561 SER A CA 1
ATOM 4396 C C . SER A 1 561 ? -21.381 -12.503 48.183 1.00 93.31 561 SER A C 1
ATOM 4398 O O . SER A 1 561 ? -20.834 -12.008 47.197 1.00 93.31 561 SER A O 1
ATOM 4400 N N . LEU A 1 562 ? -22.123 -11.792 49.036 1.00 93.56 562 LEU A N 1
ATOM 4401 C CA . LEU A 1 562 ? -22.301 -10.341 48.979 1.00 93.56 562 LEU A CA 1
ATOM 4402 C C . LEU A 1 562 ? -21.779 -9.730 50.280 1.00 93.56 562 LEU A C 1
ATOM 4404 O O . LEU A 1 562 ? -22.301 -10.014 51.356 1.00 93.56 562 LEU A O 1
ATOM 4408 N N . PHE A 1 563 ? -20.757 -8.882 50.179 1.00 94.94 563 PHE A N 1
ATOM 4409 C CA . PHE A 1 563 ? -20.125 -8.228 51.322 1.00 94.94 563 PHE A CA 1
ATOM 4410 C C . PHE A 1 563 ? -20.124 -6.709 51.141 1.00 94.94 563 PHE A C 1
ATOM 4412 O O . PHE A 1 563 ? -19.710 -6.201 50.100 1.00 94.94 563 PHE A O 1
ATOM 4419 N N . VAL A 1 564 ? -20.566 -5.983 52.172 1.00 94.94 564 VAL A N 1
ATOM 4420 C CA . VAL A 1 564 ? -20.522 -4.517 52.238 1.00 94.94 564 VAL A CA 1
ATOM 4421 C C . VAL A 1 564 ? -19.907 -4.109 53.571 1.00 94.94 564 VAL A C 1
ATOM 4423 O O . VAL A 1 564 ? -20.455 -4.416 54.625 1.00 94.94 564 VAL A O 1
ATOM 4426 N N . GLU A 1 565 ? -18.792 -3.381 53.530 1.00 93.06 565 GLU A N 1
ATOM 4427 C CA . GLU A 1 565 ? -18.030 -3.021 54.736 1.00 93.06 565 GLU A CA 1
ATOM 4428 C C . GLU A 1 565 ? -18.711 -1.933 55.587 1.00 93.06 565 GLU A C 1
ATOM 4430 O O . GLU A 1 565 ? -18.643 -1.973 56.813 1.00 93.06 565 GLU A O 1
ATOM 4435 N N . LYS A 1 566 ? -19.349 -0.934 54.954 1.00 92.75 566 LYS A N 1
ATOM 4436 C CA . LYS A 1 566 ? -19.749 0.313 55.645 1.00 92.75 566 LYS A CA 1
ATOM 4437 C C . LYS A 1 566 ? -21.247 0.610 55.643 1.00 92.75 566 LYS A C 1
ATOM 4439 O O . LYS A 1 566 ? -21.820 0.831 56.702 1.00 92.75 566 LYS A O 1
ATOM 4444 N N . ALA A 1 567 ? -21.878 0.673 54.469 1.00 93.56 567 ALA A N 1
ATOM 4445 C CA . ALA A 1 567 ? -23.224 1.247 54.317 1.00 93.56 567 ALA A CA 1
ATOM 4446 C C . ALA A 1 567 ? -24.383 0.233 54.438 1.00 93.56 567 ALA A C 1
ATOM 4448 O O . ALA A 1 567 ? -25.547 0.622 54.340 1.00 93.56 567 ALA A O 1
ATOM 4449 N N . GLY A 1 568 ? -24.075 -1.048 54.669 1.00 94.31 568 GLY A N 1
ATOM 4450 C CA . GLY A 1 568 ? -25.061 -2.128 54.761 1.00 94.31 568 GLY A CA 1
ATOM 4451 C C . GLY A 1 568 ? -25.641 -2.569 53.411 1.00 94.31 568 GLY A C 1
ATOM 4452 O O . GLY A 1 568 ? -25.270 -2.063 52.354 1.00 94.31 568 GLY A O 1
ATOM 4453 N N . ILE A 1 569 ? -26.553 -3.542 53.458 1.00 96.50 569 ILE A N 1
ATOM 4454 C CA . ILE A 1 569 ? -27.219 -4.130 52.286 1.00 96.50 569 ILE A CA 1
ATOM 4455 C C . ILE A 1 569 ? -28.688 -3.695 52.271 1.00 96.50 569 ILE A C 1
ATOM 4457 O O . ILE A 1 569 ? -29.345 -3.674 53.311 1.00 96.50 569 ILE A O 1
ATOM 4461 N N . LYS A 1 570 ? -29.209 -3.367 51.084 1.00 95.75 570 LYS A N 1
ATOM 4462 C CA . LYS A 1 570 ? -30.627 -3.066 50.851 1.00 95.75 570 LYS A CA 1
ATOM 4463 C C . LYS A 1 570 ? -31.168 -3.952 49.731 1.00 95.75 570 LYS A C 1
ATOM 4465 O O . LYS A 1 570 ? -30.625 -3.928 48.630 1.00 95.75 570 LYS A O 1
ATOM 4470 N N . LEU A 1 571 ? -32.236 -4.699 50.007 1.00 94.69 571 LEU A N 1
ATOM 4471 C CA . LEU A 1 571 ? -32.926 -5.562 49.044 1.00 94.69 571 LEU A CA 1
ATOM 4472 C C . LEU A 1 571 ? -34.401 -5.157 49.002 1.00 94.69 571 LEU A C 1
ATOM 4474 O O . LEU A 1 571 ? -35.121 -5.341 49.979 1.00 94.69 571 LEU A O 1
ATOM 4478 N N . PHE A 1 572 ? -34.837 -4.583 47.882 1.00 95.12 572 PHE A N 1
ATOM 4479 C CA . PHE A 1 572 ? -36.212 -4.124 47.691 1.00 95.12 572 PHE A CA 1
ATOM 4480 C C . PHE A 1 572 ? -36.803 -4.745 46.425 1.00 95.12 572 PHE A C 1
ATOM 4482 O O . PHE A 1 572 ? -36.179 -4.683 45.367 1.00 95.12 572 PHE A O 1
ATOM 4489 N N . ALA A 1 573 ? -38.026 -5.269 46.514 1.00 94.62 573 ALA A N 1
ATOM 4490 C CA . ALA A 1 573 ? -38.884 -5.481 45.352 1.00 94.62 573 ALA A CA 1
ATOM 4491 C C . ALA A 1 573 ? -39.889 -4.325 45.296 1.00 94.62 573 ALA A C 1
ATOM 4493 O O . ALA A 1 573 ? -40.713 -4.180 46.194 1.00 94.62 573 ALA A O 1
ATOM 4494 N N . GLY A 1 574 ? -39.803 -3.470 44.269 1.00 91.19 574 GLY A N 1
ATOM 4495 C CA . GLY A 1 574 ? -40.710 -2.319 44.136 1.00 91.19 574 GLY A CA 1
ATOM 4496 C C . GLY A 1 574 ? -42.173 -2.726 43.916 1.00 91.19 574 GLY A C 1
ATOM 4497 O O . GLY A 1 574 ? -43.086 -1.996 44.289 1.00 91.19 574 GLY A O 1
ATOM 4498 N N . LYS A 1 575 ? -42.386 -3.905 43.326 1.00 89.56 575 LYS A N 1
ATOM 4499 C CA . LYS A 1 575 ? -43.664 -4.613 43.210 1.00 89.56 575 LYS A CA 1
ATOM 4500 C C . LYS A 1 575 ? -43.380 -6.114 43.323 1.00 89.56 575 LYS A C 1
ATOM 4502 O O . LYS A 1 575 ? -42.278 -6.543 42.988 1.00 89.56 575 LYS A O 1
ATOM 4507 N N . GLN A 1 576 ? -44.395 -6.893 43.699 1.00 93.25 576 GLN A N 1
ATOM 4508 C CA . GLN A 1 576 ? -44.324 -8.355 43.868 1.00 93.25 576 GLN A CA 1
ATOM 4509 C C . GLN A 1 576 ? -43.432 -8.808 45.044 1.00 93.25 576 GLN A C 1
ATOM 4511 O O . GLN A 1 576 ? -43.006 -8.001 45.867 1.00 93.25 576 GLN A O 1
ATOM 4516 N N . LYS A 1 577 ? -43.243 -10.127 45.184 1.00 94.44 577 LYS A N 1
ATOM 4517 C CA . LYS A 1 577 ? -42.620 -10.753 46.359 1.00 94.44 577 LYS A CA 1
ATOM 4518 C C . LYS A 1 577 ? -41.091 -10.647 46.356 1.00 94.44 577 LYS A C 1
ATOM 4520 O O . LYS A 1 577 ? -40.454 -10.812 45.319 1.00 94.44 577 LYS A O 1
ATOM 4525 N N . VAL A 1 578 ? -40.515 -10.479 47.546 1.00 96.06 578 VAL A N 1
ATOM 4526 C CA . VAL A 1 578 ? -39.130 -10.879 47.838 1.00 96.06 578 VAL A CA 1
ATOM 4527 C C . VAL A 1 578 ? -39.181 -12.305 48.379 1.00 96.06 578 VAL A C 1
ATOM 4529 O O . VAL A 1 578 ? -39.897 -12.567 49.342 1.00 96.06 578 VAL A O 1
ATOM 4532 N N . GLU A 1 579 ? -38.443 -13.222 47.761 1.00 94.19 579 GLU A N 1
ATOM 4533 C CA . GLU A 1 579 ? -38.389 -14.629 48.160 1.00 94.19 579 GLU A CA 1
ATOM 4534 C C . GLU A 1 579 ? -36.941 -15.041 48.428 1.00 94.19 579 GLU A C 1
ATOM 4536 O O . GLU A 1 579 ? -36.071 -14.864 47.578 1.00 94.19 579 GLU A O 1
ATOM 4541 N N . ILE A 1 580 ? -36.690 -15.572 49.626 1.00 94.06 580 ILE A N 1
ATOM 4542 C CA . ILE A 1 580 ? -35.379 -16.054 50.066 1.00 94.06 580 ILE A CA 1
ATOM 4543 C C . ILE A 1 580 ? -35.581 -17.470 50.596 1.00 94.06 580 ILE A C 1
ATOM 4545 O O . ILE A 1 580 ? -36.384 -17.679 51.503 1.00 94.06 580 ILE A O 1
ATOM 4549 N N . GLN A 1 581 ? -34.873 -18.440 50.019 1.00 92.69 581 GLN A N 1
ATOM 4550 C CA . GLN A 1 581 ? -34.976 -19.849 50.389 1.00 92.69 581 GLN A CA 1
ATOM 4551 C C . GLN A 1 581 ? -33.582 -20.468 50.509 1.00 92.69 581 GLN A C 1
ATOM 4553 O O . GLN A 1 581 ? -32.738 -20.266 49.637 1.00 92.69 581 GLN A O 1
ATOM 4558 N N . ALA A 1 582 ? -33.377 -21.276 51.546 1.00 92.81 582 ALA A N 1
ATOM 4559 C CA . ALA A 1 582 ? -32.307 -22.262 51.599 1.00 92.81 582 ALA A CA 1
ATOM 4560 C C . ALA A 1 582 ? -32.948 -23.632 51.322 1.00 92.81 582 ALA A C 1
ATOM 4562 O O . ALA A 1 582 ? -33.637 -24.187 52.170 1.00 92.81 582 ALA A O 1
ATOM 4563 N N . GLN A 1 583 ? -32.825 -24.123 50.085 1.00 91.56 583 GLN A N 1
ATOM 4564 C CA . GLN A 1 583 ? -33.622 -25.265 49.602 1.00 91.56 583 GLN A CA 1
ATOM 4565 C C . GLN A 1 583 ? -33.185 -26.616 50.184 1.00 91.56 583 GLN A C 1
ATOM 4567 O O . GLN A 1 583 ? -33.973 -27.555 50.179 1.00 91.56 583 GLN A O 1
ATOM 4572 N N . SER A 1 584 ? -31.950 -26.712 50.683 1.00 89.12 584 SER A N 1
ATOM 4573 C CA . SER A 1 584 ? -31.376 -27.952 51.220 1.00 89.12 584 SER A CA 1
ATOM 4574 C C . SER A 1 584 ? -30.598 -27.774 52.529 1.00 89.12 584 SER A C 1
ATOM 4576 O O . SER A 1 584 ? -30.053 -28.751 53.031 1.00 89.12 584 SER A O 1
ATOM 4578 N N . ASP A 1 585 ? -30.478 -26.550 53.049 1.00 92.31 585 ASP A N 1
ATOM 4579 C CA . ASP A 1 585 ? -29.652 -26.225 54.223 1.00 92.31 585 ASP A CA 1
ATOM 4580 C C . ASP A 1 585 ? -30.312 -25.101 55.045 1.00 92.31 585 ASP A C 1
ATOM 4582 O O . ASP A 1 585 ? -31.421 -24.659 54.739 1.00 92.31 585 ASP A O 1
ATOM 4586 N N . ASN A 1 586 ? -29.650 -24.638 56.100 1.00 93.69 586 ASN A N 1
ATOM 4587 C CA . ASN A 1 586 ? -30.157 -23.634 57.021 1.00 93.69 586 ASN A CA 1
ATOM 4588 C C . ASN A 1 586 ? -30.249 -22.240 56.381 1.00 93.69 586 ASN A C 1
ATOM 4590 O O . ASN A 1 586 ? -29.351 -21.787 55.670 1.00 93.69 586 ASN A O 1
ATOM 4594 N N . LEU A 1 587 ? -31.314 -21.511 56.725 1.00 94.44 587 LEU A N 1
ATOM 4595 C CA . LEU A 1 587 ? -31.405 -20.066 56.525 1.00 94.44 587 LEU A CA 1
ATOM 4596 C C . LEU A 1 587 ? -31.082 -19.353 57.846 1.00 94.44 587 LEU A C 1
ATOM 4598 O O . LEU A 1 587 ? -31.817 -19.498 58.821 1.00 94.44 587 LEU A O 1
ATOM 4602 N N . GLU A 1 588 ? -30.015 -18.550 57.872 1.00 93.75 588 GLU A N 1
ATOM 4603 C CA . GLU A 1 588 ? -29.603 -17.772 59.049 1.00 93.75 588 GLU A CA 1
ATOM 4604 C C . GLU A 1 588 ? -29.790 -16.262 58.827 1.00 93.75 588 GLU A C 1
ATOM 4606 O O . GLU A 1 588 ? -29.262 -15.688 57.875 1.00 93.75 588 GLU A O 1
ATOM 4611 N N . LEU A 1 589 ? -30.510 -15.595 59.740 1.00 93.25 589 LEU A N 1
ATOM 4612 C CA . LEU A 1 589 ? -30.703 -14.139 59.759 1.00 93.25 589 LEU A CA 1
ATOM 4613 C C . LEU A 1 589 ? -30.285 -13.579 61.128 1.00 93.25 589 LEU A C 1
ATOM 4615 O O . LEU A 1 589 ? -31.050 -13.628 62.092 1.00 93.25 589 LEU A O 1
ATOM 4619 N N . THR A 1 590 ? -29.069 -13.034 61.212 1.00 93.19 590 THR A N 1
ATOM 4620 C CA . THR A 1 590 ? -28.471 -12.555 62.472 1.00 93.19 590 THR A CA 1
ATOM 4621 C C . THR A 1 590 ? -28.203 -11.049 62.433 1.00 93.19 590 THR A C 1
ATOM 4623 O O . THR A 1 590 ? -27.626 -10.541 61.475 1.00 93.19 590 THR A O 1
ATOM 4626 N N . SER A 1 591 ? -28.566 -10.331 63.502 1.00 93.94 591 SER A N 1
ATOM 4627 C CA . SER A 1 591 ? -28.252 -8.907 63.709 1.00 93.94 591 SER A CA 1
ATOM 4628 C C . SER A 1 591 ? -27.544 -8.709 65.052 1.00 93.94 591 SER A C 1
ATOM 4630 O O . SER A 1 591 ? -27.866 -9.375 66.033 1.00 93.94 591 SER A O 1
ATOM 4632 N N . LYS A 1 592 ? -26.569 -7.788 65.110 1.00 94.44 592 LYS A N 1
ATOM 4633 C CA . LYS A 1 592 ? -25.943 -7.354 66.377 1.00 94.44 592 LYS A CA 1
ATOM 4634 C C . LYS A 1 592 ? -26.877 -6.454 67.195 1.00 94.44 592 LYS A C 1
ATOM 4636 O O . LYS A 1 592 ? -26.733 -6.374 68.411 1.00 94.44 592 LYS A O 1
ATOM 4641 N N . GLN A 1 593 ? -27.751 -5.726 66.505 1.00 95.12 593 GLN A N 1
ATOM 4642 C CA . GLN A 1 593 ? -28.750 -4.833 67.087 1.00 95.12 593 GLN A CA 1
ATOM 4643 C C . GLN A 1 593 ? -30.130 -5.472 66.896 1.00 95.12 593 GLN A C 1
ATOM 4645 O O . GLN A 1 593 ? -30.242 -6.693 66.786 1.00 95.12 593 GLN A O 1
ATOM 4650 N N . ASP A 1 594 ? -31.172 -4.656 66.824 1.00 94.38 594 ASP A N 1
ATOM 4651 C CA . ASP A 1 594 ? -32.530 -5.128 66.607 1.00 94.38 594 ASP A CA 1
ATOM 4652 C C . ASP A 1 594 ? -32.645 -5.946 65.307 1.00 94.38 594 ASP A C 1
ATOM 4654 O O . ASP A 1 594 ? -32.045 -5.620 64.275 1.00 94.38 594 ASP A O 1
ATOM 4658 N N . ASN A 1 595 ? -33.424 -7.026 65.378 1.00 92.62 595 ASN A N 1
ATOM 4659 C CA . ASN A 1 595 ? -33.915 -7.774 64.227 1.00 92.62 595 ASN A CA 1
ATOM 4660 C C . ASN A 1 595 ? -35.439 -7.606 64.192 1.00 92.62 595 ASN A C 1
ATOM 4662 O O . ASN A 1 595 ? -36.135 -8.080 65.091 1.00 92.62 595 ASN A O 1
ATOM 4666 N N . THR A 1 596 ? -35.947 -6.876 63.199 1.00 93.69 596 THR A N 1
ATOM 4667 C CA . THR A 1 596 ? -37.366 -6.533 63.079 1.00 93.69 596 THR A CA 1
ATOM 4668 C C . THR A 1 596 ? -37.999 -7.266 61.903 1.00 93.69 596 THR A C 1
ATOM 4670 O O . THR A 1 596 ? -37.521 -7.212 60.774 1.00 93.69 596 THR A O 1
ATOM 4673 N N . THR A 1 597 ? -39.111 -7.951 62.166 1.00 93.19 597 THR A N 1
ATOM 4674 C CA . THR A 1 597 ? -39.967 -8.557 61.140 1.00 93.19 597 THR A CA 1
ATOM 4675 C C . THR A 1 597 ? -41.366 -7.985 61.305 1.00 93.19 597 THR A C 1
ATOM 4677 O O . THR A 1 597 ? -41.957 -8.106 62.376 1.00 93.19 597 THR A O 1
ATOM 4680 N N . THR A 1 598 ? -41.880 -7.344 60.255 1.00 93.19 598 THR A N 1
ATOM 4681 C CA . THR A 1 598 ? -43.152 -6.616 60.297 1.00 93.19 598 THR A CA 1
ATOM 4682 C C . THR A 1 598 ? -43.940 -6.875 59.020 1.00 93.19 598 THR A C 1
ATOM 4684 O O . THR A 1 598 ? -43.421 -6.675 57.926 1.00 93.19 598 THR A O 1
ATOM 4687 N N . SER A 1 599 ? -45.210 -7.252 59.170 1.00 94.12 599 SER A N 1
ATOM 4688 C CA . SER A 1 599 ? -46.221 -7.165 58.114 1.00 94.12 599 SER A CA 1
ATOM 4689 C C . SER A 1 599 ? -47.097 -5.955 58.416 1.00 94.12 599 SER A C 1
ATOM 4691 O O . SER A 1 599 ? -47.659 -5.863 59.505 1.00 94.12 599 SER A O 1
ATOM 4693 N N . THR A 1 600 ? -47.142 -4.978 57.511 1.00 93.38 600 THR A N 1
ATOM 4694 C CA . THR A 1 600 ? -47.840 -3.704 57.757 1.00 93.38 600 THR A CA 1
ATOM 4695 C C . THR A 1 600 ? -49.338 -3.777 57.485 1.00 93.38 600 THR A C 1
ATOM 4697 O O . THR A 1 600 ? -50.082 -2.965 58.025 1.00 93.38 600 THR A O 1
ATOM 4700 N N . GLU A 1 601 ? -49.775 -4.728 56.659 1.00 93.56 601 GLU A N 1
ATOM 4701 C CA . GLU A 1 601 ? -51.168 -4.833 56.201 1.00 93.56 601 GLU A CA 1
ATOM 4702 C C . GLU A 1 601 ? -51.834 -6.170 56.552 1.00 93.56 601 GLU A C 1
ATOM 4704 O O . GLU A 1 601 ? -53.057 -6.229 56.641 1.00 93.56 601 GLU A O 1
ATOM 4709 N N . SER A 1 602 ? -51.057 -7.239 56.759 1.00 94.06 602 SER A N 1
ATOM 4710 C CA . SER A 1 602 ? -51.589 -8.592 56.963 1.00 94.06 602 SER A CA 1
ATOM 4711 C C . SER A 1 602 ? -50.906 -9.281 58.155 1.00 94.06 602 SER A C 1
ATOM 4713 O O . SER A 1 602 ? -50.768 -8.706 59.232 1.00 94.06 602 SER A O 1
ATOM 4715 N N . ASN A 1 603 ? -50.499 -10.533 57.988 1.00 92.75 603 ASN A N 1
ATOM 4716 C CA . ASN A 1 603 ? -49.985 -11.428 59.012 1.00 92.75 603 ASN A CA 1
ATOM 4717 C C . ASN A 1 603 ? -48.471 -11.654 58.894 1.00 92.75 603 ASN A C 1
ATOM 4719 O O . ASN A 1 603 ? -47.855 -11.386 57.862 1.00 92.75 603 ASN A O 1
ATOM 4723 N N . ILE A 1 604 ? -47.891 -12.162 59.983 1.00 92.69 604 ILE A N 1
ATOM 4724 C CA . ILE A 1 604 ? -46.561 -12.776 60.023 1.00 92.69 604 ILE A CA 1
ATOM 4725 C C . ILE A 1 604 ? -46.779 -14.245 60.384 1.00 92.69 604 ILE A C 1
ATOM 4727 O O . ILE A 1 604 ? -47.249 -14.531 61.485 1.00 92.69 604 ILE A O 1
ATOM 4731 N N . ASP A 1 605 ? -46.417 -15.152 59.479 1.00 89.12 605 ASP A N 1
ATOM 4732 C CA . ASP A 1 605 ? -46.517 -16.594 59.701 1.00 89.12 605 ASP A CA 1
ATOM 4733 C C . ASP A 1 605 ? -45.140 -17.175 60.040 1.00 89.12 605 ASP A C 1
ATOM 4735 O O . ASP A 1 605 ? -44.191 -17.060 59.265 1.00 89.12 605 ASP A O 1
ATOM 4739 N N . LEU A 1 606 ? -45.034 -17.814 61.207 1.00 89.75 606 LEU A N 1
ATOM 4740 C CA . LEU A 1 606 ? -43.859 -18.577 61.630 1.00 89.75 606 LEU A CA 1
ATOM 4741 C C . LEU A 1 606 ? -44.267 -20.042 61.789 1.00 89.75 606 LEU A C 1
ATOM 4743 O O . LEU A 1 606 ? -44.943 -20.401 62.754 1.00 89.75 606 LEU A O 1
ATOM 4747 N N . ALA A 1 607 ? -43.860 -20.880 60.838 1.00 87.81 607 ALA A N 1
ATOM 4748 C CA . ALA A 1 607 ? -44.179 -22.303 60.808 1.00 87.81 607 ALA A CA 1
ATOM 4749 C C . ALA A 1 607 ? -42.903 -23.142 60.665 1.00 87.81 607 ALA A C 1
ATOM 4751 O O . ALA A 1 607 ? -41.982 -22.768 59.942 1.00 87.81 607 ALA A O 1
ATOM 4752 N N . ALA A 1 608 ? -42.861 -24.289 61.343 1.00 88.62 608 ALA A N 1
ATOM 4753 C CA . ALA A 1 608 ? -41.770 -25.254 61.264 1.00 88.62 608 ALA A CA 1
ATOM 4754 C C . ALA A 1 608 ? -42.324 -26.681 61.366 1.00 88.62 608 ALA A C 1
ATOM 4756 O O . ALA A 1 608 ? -43.312 -26.909 62.064 1.00 88.62 608 ALA A O 1
ATOM 4757 N N . ALA A 1 609 ? -41.679 -27.639 60.693 1.00 87.69 609 ALA A N 1
ATOM 4758 C CA . ALA A 1 609 ? -42.084 -29.047 60.737 1.00 87.69 609 ALA A CA 1
ATOM 4759 C C . ALA A 1 609 ? -41.843 -29.686 62.116 1.00 87.69 609 ALA A C 1
ATOM 4761 O O . ALA A 1 609 ? -42.641 -30.506 62.565 1.00 87.69 609 ALA A O 1
ATOM 4762 N N . GLU A 1 610 ? -40.756 -29.301 62.794 1.00 90.19 610 GLU A N 1
ATOM 4763 C CA . GLU A 1 610 ? -40.360 -29.902 64.073 1.00 90.19 610 GLU A CA 1
ATOM 4764 C C . GLU A 1 610 ? -40.597 -28.990 65.283 1.00 90.19 610 GLU A C 1
ATOM 4766 O O . GLU A 1 610 ? -41.161 -29.434 66.288 1.00 90.19 610 GLU A O 1
ATOM 4771 N N . GLU A 1 611 ? -40.131 -27.738 65.232 1.00 93.62 611 GLU A N 1
ATOM 4772 C CA . GLU A 1 611 ? -40.050 -26.878 66.415 1.00 93.62 611 GLU A CA 1
ATOM 4773 C C . GLU A 1 611 ? -39.998 -25.382 66.065 1.00 93.62 611 GLU A C 1
ATOM 4775 O O . GLU A 1 611 ? -39.229 -24.970 65.201 1.00 93.62 611 GLU A O 1
ATOM 4780 N N . VAL A 1 612 ? -40.760 -24.560 66.800 1.00 93.50 612 VAL A N 1
ATOM 4781 C CA . VAL A 1 612 ? -40.588 -23.096 66.853 1.00 93.50 612 VAL A CA 1
ATOM 4782 C C . VAL A 1 612 ? -40.175 -22.708 68.271 1.00 93.50 612 VAL A C 1
ATOM 4784 O O . VAL A 1 612 ? -40.888 -23.011 69.230 1.00 93.50 612 VAL A O 1
ATOM 4787 N N . LEU A 1 613 ? -39.035 -22.030 68.417 1.00 94.19 613 LEU A N 1
ATOM 4788 C CA . LEU A 1 613 ? -38.480 -21.622 69.708 1.00 94.19 613 LEU A CA 1
ATOM 4789 C C . LEU A 1 613 ? -38.156 -20.123 69.707 1.00 94.19 613 LEU A C 1
ATOM 4791 O O . LEU A 1 613 ? -37.339 -19.654 68.920 1.00 94.19 613 LEU A O 1
ATOM 4795 N N . LEU A 1 614 ? -38.759 -19.383 70.635 1.00 93.12 614 LEU A N 1
ATOM 4796 C CA . LEU A 1 614 ? -38.500 -17.962 70.865 1.00 93.12 614 LEU A CA 1
ATOM 4797 C C . LEU A 1 614 ? -37.843 -17.806 72.237 1.00 93.12 614 LEU A C 1
ATOM 4799 O O . LEU A 1 614 ? -38.440 -18.210 73.232 1.00 93.12 614 LEU A O 1
ATOM 4803 N N . VAL A 1 615 ? -36.640 -17.227 72.313 1.00 92.69 615 VAL A N 1
ATOM 4804 C CA . VAL A 1 615 ? -35.861 -17.109 73.563 1.00 92.69 615 VAL A CA 1
ATOM 4805 C C . VAL A 1 615 ? -35.410 -15.671 73.795 1.00 92.69 615 VAL A C 1
ATOM 4807 O O . VAL A 1 615 ? -34.931 -15.012 72.878 1.00 92.69 615 VAL A O 1
ATOM 4810 N N . SER A 1 616 ? -35.496 -15.198 75.040 1.00 91.88 616 SER A N 1
ATOM 4811 C CA . SER A 1 616 ? -34.910 -13.926 75.471 1.00 91.88 616 SER A CA 1
ATOM 4812 C C . SER A 1 616 ? -34.522 -13.970 76.951 1.00 91.88 616 SER A C 1
ATOM 4814 O O . SER A 1 616 ? -35.345 -14.287 77.808 1.00 91.88 616 SER A O 1
ATOM 4816 N N . GLY A 1 617 ? -33.252 -13.694 77.276 1.00 89.38 617 GLY A N 1
ATOM 4817 C CA . GLY A 1 617 ? -32.771 -13.607 78.667 1.00 89.38 617 GLY A CA 1
ATOM 4818 C C . GLY A 1 617 ? -32.995 -14.864 79.527 1.00 89.38 617 GLY A C 1
ATOM 4819 O O . GLY A 1 617 ? -33.077 -14.764 80.749 1.00 89.38 617 GLY A O 1
ATOM 4820 N N . GLY A 1 618 ? -33.137 -16.039 78.902 1.00 87.50 618 GLY A N 1
ATOM 4821 C CA . GLY A 1 618 ? -33.463 -17.311 79.558 1.00 87.50 618 GLY A CA 1
ATOM 4822 C C . GLY A 1 618 ? -34.962 -17.630 79.657 1.00 87.50 618 GLY A C 1
ATOM 4823 O O . GLY A 1 618 ? -35.302 -18.767 79.977 1.00 87.50 618 GLY A O 1
ATOM 4824 N N . ALA A 1 619 ? -35.857 -16.679 79.367 1.00 92.06 619 ALA A N 1
ATOM 4825 C CA . ALA A 1 619 ? -37.281 -16.950 79.164 1.00 92.06 619 ALA A CA 1
ATOM 4826 C C . ALA A 1 619 ? -37.537 -17.446 77.737 1.00 92.06 619 ALA A C 1
ATOM 4828 O O . ALA A 1 619 ? -36.853 -17.008 76.808 1.00 92.06 619 ALA A O 1
ATOM 4829 N N . TYR A 1 620 ? -38.508 -18.342 77.555 1.0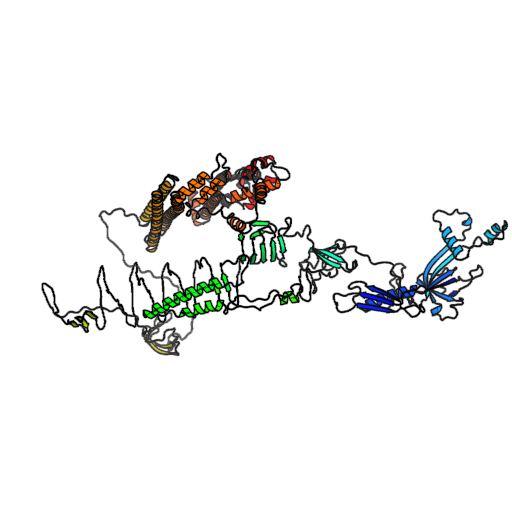0 93.38 620 TYR A N 1
ATOM 4830 C CA . TYR A 1 620 ? -38.839 -18.863 76.234 1.00 93.38 620 TYR A CA 1
ATOM 4831 C C . TYR A 1 620 ? -40.307 -19.244 76.042 1.00 93.38 620 TYR A C 1
ATOM 4833 O O . TYR A 1 620 ? -41.027 -19.587 76.984 1.00 93.38 620 TYR A O 1
ATOM 4841 N N . VAL A 1 621 ? -40.701 -19.225 74.768 1.00 93.62 621 VAL A N 1
ATOM 4842 C CA . VAL A 1 621 ? -41.919 -19.835 74.232 1.00 93.62 621 VAL A CA 1
ATOM 4843 C C . VAL A 1 621 ? -41.488 -20.916 73.248 1.00 93.62 621 VAL A C 1
ATOM 4845 O O . VAL A 1 621 ? -40.777 -20.619 72.288 1.00 93.62 621 VAL A O 1
ATOM 4848 N N . ARG A 1 622 ? -41.892 -22.165 73.483 1.00 93.19 622 ARG A N 1
ATOM 4849 C CA . ARG A 1 622 ? -41.561 -23.301 72.613 1.00 93.19 622 ARG A CA 1
ATOM 4850 C C . ARG A 1 622 ? -42.829 -23.972 72.111 1.00 93.19 622 ARG A C 1
ATOM 4852 O O . ARG A 1 622 ? -43.704 -24.290 72.910 1.00 93.19 622 ARG A O 1
ATOM 4859 N N . ILE A 1 623 ? -42.899 -24.230 70.810 1.00 92.12 623 ILE A N 1
ATOM 4860 C CA . ILE A 1 623 ? -43.976 -24.981 70.162 1.00 92.12 623 ILE A CA 1
ATOM 4861 C C . ILE A 1 623 ? -43.356 -26.236 69.542 1.00 92.12 623 ILE A C 1
ATOM 4863 O O . ILE A 1 623 ? -42.537 -26.124 68.630 1.00 92.12 623 ILE A O 1
ATOM 4867 N N . LYS A 1 624 ? -43.703 -27.425 70.056 1.00 92.38 624 LYS A N 1
ATOM 4868 C CA . LYS A 1 624 ? -43.135 -28.710 69.604 1.00 92.38 624 LYS A CA 1
ATOM 4869 C C . LYS A 1 624 ? -44.104 -29.873 69.798 1.00 92.38 624 LYS A C 1
ATOM 4871 O O . LYS A 1 624 ? -44.669 -30.042 70.878 1.00 92.38 624 LYS A O 1
ATOM 4876 N N . GLY A 1 625 ? -44.275 -30.703 68.765 1.00 84.19 625 GLY A N 1
ATOM 4877 C CA . GLY A 1 625 ? -45.119 -31.906 68.830 1.00 84.19 625 GLY A CA 1
ATOM 4878 C C . GLY A 1 625 ? -46.574 -31.626 69.232 1.00 84.19 625 GLY A C 1
ATOM 4879 O O . GLY A 1 625 ? -47.175 -32.429 69.939 1.00 84.19 625 GLY A O 1
ATOM 4880 N N . GLY A 1 626 ? -47.106 -30.456 68.855 1.00 82.62 626 GLY A N 1
ATOM 4881 C CA . GLY A 1 626 ? -48.446 -29.988 69.236 1.00 82.62 626 GLY A CA 1
ATOM 4882 C C . GLY A 1 626 ? -48.561 -29.366 70.636 1.00 82.62 626 GLY A C 1
ATOM 4883 O O . GLY A 1 626 ? -49.647 -28.928 71.005 1.00 82.62 626 GLY A O 1
ATOM 4884 N N . ASN A 1 627 ? -47.472 -29.291 71.412 1.00 86.00 627 ASN A N 1
ATOM 4885 C CA . ASN A 1 627 ? -47.454 -28.695 72.752 1.00 86.00 627 ASN A CA 1
ATOM 4886 C C . ASN A 1 627 ? -46.895 -27.267 72.735 1.00 86.00 627 ASN A C 1
ATOM 4888 O O . ASN A 1 627 ? -46.038 -26.947 71.911 1.00 86.00 627 ASN A O 1
ATOM 4892 N N . ILE A 1 628 ? -47.338 -26.443 73.692 1.00 89.62 628 ILE A N 1
ATOM 4893 C CA . ILE A 1 628 ? -46.803 -25.100 73.958 1.00 89.62 628 ILE A CA 1
ATOM 4894 C C . ILE A 1 628 ? -46.163 -25.097 75.354 1.00 89.62 628 ILE A C 1
ATOM 4896 O O . ILE A 1 628 ? -46.853 -25.336 76.346 1.00 89.62 628 ILE A O 1
ATOM 4900 N N . GLU A 1 629 ? -44.864 -24.803 75.444 1.00 89.25 629 GLU A N 1
ATOM 4901 C CA . GLU A 1 629 ? -44.134 -24.605 76.705 1.00 89.25 629 GLU A CA 1
ATOM 4902 C C . GLU A 1 629 ? -43.850 -23.108 76.916 1.00 89.25 629 GLU A C 1
ATOM 4904 O O . GLU A 1 629 ? -43.342 -22.426 76.023 1.00 89.25 629 GLU A O 1
ATOM 4909 N N . LEU A 1 630 ? -44.172 -22.597 78.108 1.00 89.75 630 LEU A N 1
ATOM 4910 C CA . LEU A 1 630 ? -44.006 -21.192 78.502 1.00 89.75 630 LEU A CA 1
ATOM 4911 C C . LEU A 1 630 ? -43.235 -21.130 79.821 1.00 89.75 630 LEU A C 1
ATOM 4913 O O . LEU A 1 630 ? -43.833 -21.251 80.891 1.00 89.75 630 LEU A O 1
ATOM 4917 N N . HIS A 1 631 ? -41.916 -20.945 79.763 1.00 88.88 631 HIS A N 1
ATOM 4918 C CA . HIS A 1 631 ? -41.056 -20.932 80.950 1.00 88.88 631 HIS A CA 1
ATOM 4919 C C . HIS A 1 631 ? -40.217 -19.654 81.029 1.00 88.88 631 HIS A C 1
ATOM 4921 O O . HIS A 1 631 ? -39.741 -19.132 80.023 1.00 88.88 631 HIS A O 1
ATOM 4927 N N . ALA A 1 632 ? -40.004 -19.160 82.250 1.00 90.06 632 ALA A N 1
ATOM 4928 C CA . ALA A 1 632 ? -39.124 -18.033 82.528 1.00 90.06 632 ALA A CA 1
ATOM 4929 C C . ALA A 1 632 ? -38.351 -18.267 83.839 1.00 90.06 632 ALA A C 1
ATOM 4931 O O . ALA A 1 632 ? -38.904 -18.861 84.763 1.00 90.06 632 ALA A O 1
ATOM 4932 N N . PRO A 1 633 ? -37.106 -17.767 83.970 1.00 86.75 633 PRO A N 1
ATOM 4933 C CA . PRO A 1 633 ? -36.379 -17.759 85.243 1.00 86.75 633 PRO A CA 1
ATOM 4934 C C . PRO A 1 633 ? -37.062 -16.887 86.313 1.00 86.75 633 PRO A C 1
ATOM 4936 O O . PRO A 1 633 ? -36.831 -17.066 87.507 1.00 86.75 633 PRO A O 1
ATOM 4939 N N . GLY A 1 634 ? -37.875 -15.917 85.875 1.00 86.25 634 GLY A N 1
ATOM 4940 C CA . GLY A 1 634 ? -38.699 -15.045 86.712 1.00 86.25 634 GLY A CA 1
ATOM 4941 C C . GLY A 1 634 ? -40.180 -15.442 86.723 1.00 86.25 634 GLY A C 1
ATOM 4942 O O . GLY A 1 634 ? -40.542 -16.594 86.505 1.00 86.25 634 GLY A O 1
ATOM 4943 N N . LYS A 1 635 ? -41.066 -14.473 86.982 1.00 84.00 635 LYS A N 1
ATOM 4944 C CA . LYS A 1 635 ? -42.523 -14.690 86.956 1.00 84.00 635 LYS A CA 1
ATOM 4945 C C . LYS A 1 635 ? -43.048 -14.714 85.517 1.00 84.00 635 LYS A C 1
ATOM 4947 O O . LYS A 1 635 ? -42.660 -13.875 84.713 1.00 84.00 635 LYS A O 1
ATOM 4952 N N . VAL A 1 636 ? -43.983 -15.621 85.232 1.00 84.06 636 VAL A N 1
ATOM 4953 C CA . VAL A 1 636 ? -44.811 -15.592 84.015 1.00 84.06 636 VAL A CA 1
ATOM 4954 C C . VAL A 1 636 ? -46.135 -14.907 84.366 1.00 84.06 636 VAL A C 1
ATOM 4956 O O . VAL A 1 636 ? -46.937 -15.452 85.126 1.00 84.06 636 VAL A O 1
ATOM 4959 N N . GLU A 1 637 ? -46.354 -13.694 83.858 1.00 83.12 637 GLU A N 1
ATOM 4960 C CA . GLU A 1 637 ? -47.547 -12.883 84.137 1.00 83.12 637 GLU A CA 1
ATOM 4961 C C . GLU A 1 637 ? -48.433 -12.777 82.888 1.00 83.12 637 GLU A C 1
ATOM 4963 O O . GLU A 1 637 ? -47.964 -12.456 81.801 1.00 83.12 637 GLU A O 1
ATOM 4968 N N . PHE A 1 638 ? -49.735 -13.028 83.046 1.00 81.88 638 PHE A N 1
ATOM 4969 C CA . PHE A 1 638 ? -50.726 -12.879 81.974 1.00 81.88 638 PHE A CA 1
ATOM 4970 C C . PHE A 1 638 ? -51.681 -11.733 82.329 1.00 81.88 638 PHE A C 1
ATOM 4972 O O . PHE A 1 638 ? -52.415 -11.844 83.320 1.00 81.88 638 PHE A O 1
ATOM 4979 N N . PHE A 1 639 ? -51.709 -10.668 81.527 1.00 77.19 639 PHE A N 1
ATOM 4980 C CA . PHE A 1 639 ? -52.549 -9.484 81.742 1.00 77.19 639 PHE A CA 1
ATOM 4981 C C . PHE A 1 639 ? -53.778 -9.507 80.817 1.00 77.19 639 PHE A C 1
ATOM 4983 O O . PHE A 1 639 ? -53.673 -9.226 79.630 1.00 77.19 639 PHE A O 1
ATOM 4990 N N . GLY A 1 640 ? -54.954 -9.848 81.357 1.00 73.38 640 GLY A N 1
ATOM 4991 C CA . GLY A 1 640 ? -56.225 -9.863 80.620 1.00 73.38 640 GLY A CA 1
ATOM 4992 C C . GLY A 1 640 ? -57.437 -9.908 81.558 1.00 73.38 640 GLY A C 1
ATOM 4993 O O . GLY A 1 640 ? -57.330 -10.432 82.667 1.00 73.38 640 GLY A O 1
ATOM 4994 N N . ALA A 1 641 ? -58.580 -9.356 81.127 1.00 68.81 641 ALA A N 1
ATOM 4995 C CA . ALA A 1 641 ? -59.802 -9.248 81.941 1.00 68.81 641 ALA A CA 1
ATOM 4996 C C . ALA A 1 641 ? -60.504 -10.601 82.210 1.00 68.81 641 ALA A C 1
ATOM 4998 O O . ALA A 1 641 ? -61.220 -10.734 83.198 1.00 68.81 641 ALA A O 1
ATOM 4999 N N . MET A 1 642 ? -60.283 -11.614 81.363 1.00 62.16 642 MET A N 1
ATOM 5000 C CA . MET A 1 642 ? -60.793 -12.983 81.516 1.00 62.16 642 MET A CA 1
ATOM 5001 C C . MET A 1 642 ? -59.776 -13.969 80.919 1.00 62.16 642 MET A C 1
ATOM 5003 O O . MET A 1 642 ? -59.204 -13.697 79.867 1.00 62.16 642 MET A O 1
ATOM 5007 N N . LYS A 1 643 ? -59.533 -15.102 81.589 1.00 69.75 643 LYS A N 1
ATOM 5008 C CA . LYS A 1 643 ? -58.619 -16.166 81.135 1.00 69.75 643 LYS A CA 1
ATOM 5009 C C . LYS A 1 643 ? -59.416 -17.465 81.023 1.00 69.75 643 LYS A C 1
ATOM 5011 O O . LYS A 1 643 ? -59.719 -18.077 82.043 1.00 69.75 643 LYS A O 1
ATOM 5016 N N . SER A 1 644 ? -59.800 -17.844 79.807 1.00 62.72 644 SER A N 1
ATOM 5017 C CA . SER A 1 644 ? -60.577 -19.055 79.525 1.00 62.72 644 SER A CA 1
ATOM 5018 C C . SER A 1 644 ? -59.701 -20.042 78.760 1.00 62.72 644 SER A C 1
ATOM 5020 O O . SER A 1 644 ? -59.217 -19.711 77.682 1.00 62.72 644 SER A O 1
ATOM 5022 N N . PHE A 1 645 ? -59.485 -21.234 79.316 1.00 68.25 645 PHE A N 1
ATOM 5023 C CA . PHE A 1 645 ? -58.793 -22.334 78.645 1.00 68.25 645 PHE A CA 1
ATOM 5024 C C . PHE A 1 645 ? -59.848 -23.364 78.227 1.00 68.25 645 PHE A C 1
ATOM 5026 O O . PHE A 1 645 ? -60.307 -24.158 79.048 1.00 68.25 645 PHE A O 1
ATOM 5033 N N . THR A 1 646 ? -60.299 -23.295 76.975 1.00 63.44 646 THR A N 1
ATOM 5034 C CA . THR A 1 646 ? -61.210 -24.282 76.375 1.00 63.44 646 THR A CA 1
ATOM 5035 C C . THR A 1 646 ? -60.446 -25.547 75.956 1.00 63.44 646 THR A C 1
ATOM 5037 O O . THR A 1 646 ? -59.219 -25.583 75.996 1.00 63.44 646 THR A O 1
ATOM 5040 N N . GLY A 1 647 ? -61.168 -26.624 75.616 1.00 63.81 647 GLY A N 1
ATOM 5041 C CA . GLY A 1 647 ? -60.567 -27.906 75.216 1.00 63.81 647 GLY A CA 1
ATOM 5042 C C . GLY A 1 647 ? -59.678 -27.819 73.960 1.00 63.81 647 GLY A C 1
ATOM 5043 O O . GLY A 1 647 ? -59.709 -26.808 73.256 1.00 63.81 647 GLY A O 1
ATOM 5044 N N . PRO A 1 648 ? -58.889 -28.871 73.666 1.00 72.94 648 PRO A N 1
ATOM 5045 C CA . PRO A 1 648 ? -57.928 -28.866 72.564 1.00 72.94 648 PRO A CA 1
ATOM 5046 C C . PRO A 1 648 ? -58.612 -28.681 71.202 1.00 72.94 648 PRO A C 1
ATOM 5048 O O . PRO A 1 648 ? -59.676 -29.239 70.942 1.00 72.94 648 PRO A O 1
ATOM 5051 N N . THR A 1 649 ? -57.964 -27.922 70.322 1.00 78.12 649 THR A N 1
ATOM 5052 C CA . THR A 1 649 ? -58.319 -27.736 68.908 1.00 78.12 649 THR A CA 1
ATOM 5053 C C . THR A 1 649 ? -57.040 -27.782 68.067 1.00 78.12 649 THR A C 1
ATOM 5055 O O . THR A 1 649 ? -55.945 -27.700 68.624 1.00 78.12 649 THR A O 1
ATOM 5058 N N . GLN A 1 650 ? -57.156 -27.916 66.746 1.00 75.62 650 GLN A N 1
ATOM 5059 C CA . GLN A 1 650 ? -56.013 -27.898 65.829 1.00 75.62 650 GLN A CA 1
ATOM 5060 C C . GLN A 1 650 ? -56.307 -27.047 64.593 1.00 75.62 650 GLN A C 1
ATOM 5062 O O . GLN A 1 650 ? -57.456 -26.937 64.166 1.00 75.62 650 GLN A O 1
ATOM 5067 N N . GLN A 1 651 ? -55.253 -26.512 63.984 1.00 77.06 651 GLN A N 1
ATOM 5068 C CA . GLN A 1 651 ? -55.293 -25.839 62.690 1.00 77.06 651 GLN A CA 1
ATOM 5069 C C . GLN A 1 651 ? -54.206 -26.454 61.804 1.00 77.06 651 GLN A C 1
ATOM 5071 O O . GLN A 1 651 ? -53.053 -26.543 62.220 1.00 77.06 651 GLN A O 1
ATOM 5076 N N . ALA A 1 652 ? -54.580 -26.922 60.613 1.00 73.50 652 ALA A N 1
ATOM 5077 C CA . ALA A 1 652 ? -53.623 -27.438 59.640 1.00 73.50 652 ALA A CA 1
ATOM 5078 C C . ALA A 1 652 ? -52.943 -26.265 58.917 1.00 73.50 652 ALA A C 1
ATOM 5080 O O . ALA A 1 652 ? -53.624 -25.334 58.487 1.00 73.50 652 ALA A O 1
ATOM 5081 N N . TYR A 1 653 ? -51.618 -26.320 58.789 1.00 76.31 653 TYR A N 1
ATOM 5082 C CA . TYR A 1 653 ? -50.820 -25.391 57.992 1.00 76.31 653 TYR A CA 1
ATOM 5083 C C . TYR A 1 653 ? -49.963 -26.219 57.036 1.00 76.31 653 TYR A C 1
ATOM 5085 O O . TYR A 1 653 ? -49.144 -27.024 57.483 1.00 76.31 653 TYR A O 1
ATOM 5093 N N . GLU A 1 654 ? -50.184 -26.077 55.731 1.00 77.00 654 GLU A N 1
ATOM 5094 C CA . GLU A 1 654 ? -49.388 -26.779 54.723 1.00 77.00 654 GLU A CA 1
ATOM 5095 C C . GLU A 1 654 ? -48.052 -26.055 54.536 1.00 77.00 654 GLU A C 1
ATOM 5097 O O . GLU A 1 654 ? -48.009 -24.883 54.160 1.00 77.00 654 GLU A O 1
ATOM 5102 N N . LEU A 1 655 ? -46.949 -26.749 54.827 1.00 80.81 655 LEU A N 1
ATOM 5103 C CA . LEU A 1 655 ? -45.613 -26.226 54.561 1.00 80.81 655 LEU A CA 1
ATOM 5104 C C . LEU A 1 655 ? -45.359 -26.223 53.043 1.00 80.81 655 LEU A C 1
ATOM 5106 O O . LEU A 1 655 ? -45.704 -27.203 52.376 1.00 80.81 655 LEU A O 1
ATOM 5110 N N . PRO A 1 656 ? -44.751 -25.161 52.484 1.00 77.00 656 PRO A N 1
ATOM 5111 C CA . PRO A 1 656 ? -44.453 -25.108 51.060 1.00 77.00 656 PRO A CA 1
ATOM 5112 C C . PRO A 1 656 ? -43.487 -26.243 50.675 1.00 77.00 656 PRO A C 1
ATOM 5114 O O . PRO A 1 656 ? -42.473 -26.425 51.354 1.00 77.00 656 PRO A O 1
ATOM 5117 N N . PRO A 1 657 ? -43.767 -27.007 49.601 1.00 76.50 657 PRO A N 1
ATOM 5118 C CA . PRO A 1 657 ? -42.870 -28.062 49.151 1.00 76.50 657 PRO A CA 1
ATOM 5119 C C . PRO A 1 657 ? -41.580 -27.436 48.610 1.00 76.50 657 PRO A C 1
ATOM 5121 O O . PRO A 1 657 ? -41.609 -26.686 47.632 1.00 76.50 657 PRO A O 1
ATOM 5124 N N . LEU A 1 658 ? -40.447 -27.735 49.248 1.00 81.50 658 LEU A N 1
ATOM 5125 C CA . LEU A 1 658 ? -39.136 -27.397 48.696 1.00 81.50 658 LEU A CA 1
ATOM 5126 C C . LEU A 1 658 ? -38.795 -28.374 47.556 1.00 81.50 658 LEU A C 1
ATOM 5128 O O . LEU A 1 658 ? -39.257 -29.518 47.587 1.00 81.50 658 LEU A O 1
ATOM 5132 N N . PRO A 1 659 ? -38.038 -27.945 46.529 1.00 72.12 659 PRO A N 1
ATOM 5133 C CA . PRO A 1 659 ? -37.715 -28.799 45.391 1.00 72.12 659 PRO A CA 1
ATOM 5134 C C . PRO A 1 659 ? -36.941 -30.039 45.843 1.00 72.12 659 PRO A C 1
ATOM 5136 O O . PRO A 1 659 ? -35.813 -29.932 46.316 1.00 72.12 659 PRO A O 1
ATOM 5139 N N . ASP A 1 660 ? -37.546 -31.210 45.666 1.00 57.66 660 ASP A N 1
ATOM 5140 C CA . ASP A 1 660 ? -36.918 -32.497 45.944 1.00 57.66 660 ASP A CA 1
ATOM 5141 C C . ASP A 1 660 ? -36.218 -32.966 44.661 1.00 57.66 660 ASP A C 1
ATOM 5143 O O . ASP A 1 660 ? -36.861 -33.329 43.672 1.00 57.66 660 ASP A O 1
ATOM 5147 N N . THR A 1 661 ? -34.890 -32.864 44.612 1.00 54.75 661 THR A N 1
ATOM 5148 C CA . THR A 1 661 ? -34.108 -33.137 43.393 1.00 54.75 661 THR A CA 1
ATOM 5149 C C . THR A 1 661 ? -33.930 -34.630 43.101 1.00 54.75 661 THR A C 1
ATOM 5151 O O . THR A 1 661 ? -33.352 -34.975 42.070 1.00 54.75 661 THR A O 1
ATOM 5154 N N . GLU A 1 662 ? -34.454 -35.523 43.949 1.00 53.97 662 GLU A N 1
ATOM 5155 C CA . GLU A 1 662 ? -34.234 -36.971 43.831 1.00 53.97 662 GLU A CA 1
ATOM 5156 C C . GLU A 1 662 ? -35.297 -37.741 43.024 1.00 53.97 662 GLU A C 1
ATOM 5158 O O . GLU A 1 662 ? -35.092 -38.917 42.724 1.00 53.97 662 GLU A O 1
ATOM 5163 N N . ASN A 1 663 ? -36.412 -37.121 42.610 1.00 52.41 663 ASN A N 1
ATOM 5164 C CA . ASN A 1 663 ? -37.523 -37.848 41.974 1.00 52.41 663 ASN A CA 1
ATOM 5165 C C . ASN A 1 663 ? -37.632 -37.611 40.455 1.00 52.41 663 ASN A C 1
ATOM 5167 O O . ASN A 1 663 ? -38.508 -36.903 39.955 1.00 52.41 663 ASN A O 1
ATOM 5171 N N . THR A 1 664 ? -36.742 -38.230 39.682 1.00 67.25 664 THR A N 1
ATOM 5172 C CA . THR A 1 664 ? -36.831 -38.282 38.215 1.00 67.25 664 THR A CA 1
ATOM 5173 C C . THR A 1 664 ? -37.735 -39.436 37.763 1.00 67.25 664 THR A C 1
ATOM 5175 O O . THR A 1 664 ? -37.429 -40.607 37.997 1.00 67.25 664 THR A O 1
ATOM 5178 N N . GLN A 1 665 ? -38.846 -39.118 37.081 1.00 78.38 665 GLN A N 1
ATOM 5179 C CA . GLN A 1 665 ? -39.782 -40.098 36.503 1.00 78.38 665 GLN A CA 1
ATOM 5180 C C . GLN A 1 665 ? -39.803 -40.043 34.966 1.00 78.38 665 GLN A C 1
ATOM 5182 O O . GLN A 1 665 ? -39.850 -38.959 34.383 1.00 78.38 665 GLN A O 1
ATOM 5187 N N . LEU A 1 666 ? -39.862 -41.202 34.301 1.00 81.44 666 LEU A N 1
ATOM 5188 C CA . LEU A 1 666 ? -40.127 -41.332 32.860 1.00 81.44 666 LEU A CA 1
ATOM 5189 C C . LEU A 1 666 ? -41.495 -41.988 32.634 1.00 81.44 666 LEU A C 1
ATOM 5191 O O . LEU A 1 666 ? -41.727 -43.111 33.077 1.00 81.44 666 LEU A O 1
ATOM 5195 N N . LYS A 1 667 ? -42.391 -41.308 31.908 1.00 86.19 667 LYS A N 1
ATOM 5196 C CA . LYS A 1 667 ? -43.697 -41.850 31.503 1.00 86.19 667 LYS A CA 1
ATOM 5197 C C . LYS A 1 667 ? -43.644 -42.330 30.057 1.00 86.19 667 LYS A C 1
ATOM 5199 O O . LYS A 1 667 ? -43.354 -41.553 29.152 1.00 86.19 667 LYS A O 1
ATOM 5204 N N . LEU A 1 668 ? -43.945 -43.602 29.851 1.00 86.31 668 LEU A N 1
ATOM 5205 C CA . LEU A 1 668 ? -44.092 -44.234 28.548 1.00 86.31 668 LEU A CA 1
ATOM 5206 C C . LEU A 1 668 ? -45.553 -44.163 28.109 1.00 86.31 668 LEU A C 1
ATOM 5208 O O . LEU A 1 668 ? -46.449 -44.386 28.921 1.00 86.31 668 LEU A O 1
ATOM 5212 N N . HIS A 1 669 ? -45.783 -43.867 26.832 1.00 88.25 669 HIS A N 1
ATOM 5213 C CA . HIS A 1 669 ? -47.097 -43.917 26.197 1.00 88.25 669 HIS A CA 1
ATOM 5214 C C . HIS A 1 669 ? -46.936 -44.470 24.780 1.00 88.25 669 HIS A C 1
ATOM 5216 O O . HIS A 1 669 ? -46.187 -43.903 23.982 1.00 88.25 669 HIS A O 1
ATOM 5222 N N . HIS A 1 670 ? -47.605 -45.580 24.482 1.00 86.00 670 HIS A N 1
ATOM 5223 C CA . HIS A 1 670 ? -47.534 -46.252 23.193 1.00 86.00 670 HIS A CA 1
ATOM 5224 C C . HIS A 1 670 ? -48.941 -46.469 22.635 1.00 86.00 670 HIS A C 1
ATOM 5226 O O . HIS A 1 670 ? -49.756 -47.189 23.215 1.00 86.00 670 HIS A O 1
ATOM 5232 N N . THR A 1 671 ? -49.210 -45.842 21.495 1.00 83.94 671 THR A N 1
ATOM 5233 C CA . THR A 1 671 ? -50.458 -45.964 20.741 1.00 83.94 671 THR A CA 1
ATOM 5234 C C . THR A 1 671 ? -50.166 -46.458 19.327 1.00 83.94 671 THR A C 1
ATOM 5236 O O . THR A 1 671 ? -49.082 -46.237 18.777 1.00 83.94 671 THR A O 1
ATOM 5239 N N . TYR A 1 672 ? -51.134 -47.146 18.733 1.00 73.94 672 TYR A N 1
ATOM 5240 C CA . TYR A 1 672 ? -51.160 -47.402 17.299 1.00 73.94 672 TYR A CA 1
ATOM 5241 C C . TYR A 1 672 ? -51.436 -46.089 16.544 1.00 73.94 672 TYR A C 1
ATOM 5243 O O . TYR A 1 672 ? -51.895 -45.104 17.119 1.00 73.94 672 TYR A O 1
ATOM 5251 N N . GLY A 1 673 ? -51.192 -46.053 15.230 1.00 69.25 673 GLY A N 1
ATOM 5252 C CA . GLY A 1 673 ? -51.400 -44.845 14.410 1.00 69.25 673 GLY A CA 1
ATOM 5253 C C . GLY A 1 673 ? -52.855 -44.351 14.307 1.00 69.25 673 GLY A C 1
ATOM 5254 O O . GLY A 1 673 ? -53.095 -43.343 13.651 1.00 69.25 673 GLY A O 1
ATOM 5255 N N . ASN A 1 674 ? -53.813 -45.060 14.913 1.00 73.06 674 ASN A N 1
ATOM 5256 C CA . ASN A 1 674 ? -55.223 -44.687 15.072 1.00 73.06 674 ASN A CA 1
ATOM 5257 C C . ASN A 1 674 ? -55.553 -44.173 16.493 1.00 73.06 674 ASN A C 1
ATOM 5259 O O . ASN A 1 674 ? -56.727 -44.110 16.844 1.00 73.06 674 ASN A O 1
ATOM 5263 N N . ASP A 1 675 ? -54.535 -43.862 17.303 1.00 76.75 675 ASP A N 1
ATOM 5264 C CA . ASP A 1 675 ? -54.630 -43.442 18.708 1.00 76.75 675 ASP A CA 1
ATOM 5265 C C . ASP A 1 675 ? -55.192 -44.496 19.681 1.00 76.75 675 ASP A C 1
ATOM 5267 O O . ASP A 1 675 ? -55.407 -44.202 20.860 1.00 76.75 675 ASP A O 1
ATOM 5271 N N . GLU A 1 676 ? -55.367 -45.750 19.250 1.00 76.88 676 GLU A N 1
ATOM 5272 C CA . GLU A 1 676 ? -55.701 -46.833 20.174 1.00 76.88 676 GLU A CA 1
ATOM 5273 C C . GLU A 1 676 ? -54.472 -47.237 21.004 1.00 76.88 676 GLU A C 1
ATOM 5275 O O . GLU A 1 676 ? -53.368 -47.371 20.464 1.00 76.88 676 GLU A O 1
ATOM 5280 N N . PRO A 1 677 ? -54.629 -47.449 22.321 1.00 83.19 677 PRO A N 1
ATOM 5281 C CA . PRO A 1 677 ? -53.521 -47.822 23.186 1.00 83.19 677 PRO A CA 1
ATOM 5282 C C . PRO A 1 677 ? -52.992 -49.217 22.850 1.00 83.19 677 PRO A C 1
ATOM 5284 O O . PRO A 1 677 ? -53.758 -50.179 22.753 1.00 83.19 677 PRO A O 1
ATOM 5287 N N . VAL A 1 678 ? -51.668 -49.354 22.752 1.00 81.88 678 VAL A N 1
ATOM 5288 C CA . VAL A 1 678 ? -51.013 -50.663 22.628 1.00 81.88 678 VAL A CA 1
ATOM 5289 C C . VAL A 1 678 ? -50.959 -51.300 24.015 1.00 81.88 678 VAL A C 1
ATOM 5291 O O . VAL A 1 678 ? -49.967 -51.210 24.743 1.00 81.88 678 VAL A O 1
ATOM 5294 N N . ALA A 1 679 ? -52.079 -51.896 24.412 1.00 79.75 679 ALA A N 1
ATOM 5295 C CA . ALA A 1 679 ? -52.229 -52.506 25.721 1.00 79.75 679 ALA A CA 1
ATOM 5296 C C . ALA A 1 679 ? -51.230 -53.653 25.920 1.00 79.75 679 ALA A C 1
ATOM 5298 O O . ALA A 1 679 ? -51.007 -54.468 25.023 1.00 79.75 679 ALA A O 1
ATOM 5299 N N . LEU A 1 680 ? -50.676 -53.752 27.131 1.00 77.94 680 LEU A N 1
ATOM 5300 C CA . LEU A 1 680 ? -49.890 -54.907 27.574 1.00 77.94 680 LEU A CA 1
ATOM 5301 C C . LEU A 1 680 ? -48.608 -55.190 26.762 1.00 77.94 680 LEU A C 1
ATOM 5303 O O . LEU A 1 680 ? -48.038 -56.278 26.896 1.00 77.94 680 LEU A O 1
ATOM 5307 N N . ALA A 1 681 ? -48.107 -54.237 25.967 1.00 80.69 681 ALA A N 1
ATOM 5308 C CA . ALA A 1 681 ? -46.822 -54.393 25.285 1.00 80.69 681 ALA A CA 1
ATOM 5309 C C . ALA A 1 681 ? -45.676 -54.453 26.300 1.00 80.69 681 ALA A C 1
ATOM 5311 O O . ALA A 1 681 ? -45.616 -53.649 27.234 1.00 80.69 681 ALA A O 1
ATOM 5312 N N . GLN A 1 682 ? -44.750 -55.395 26.115 1.00 81.06 682 GLN A N 1
ATOM 5313 C CA . GLN A 1 682 ? -43.522 -55.396 26.903 1.00 81.06 682 GLN A CA 1
ATOM 5314 C C . GLN A 1 682 ? -42.572 -54.330 26.378 1.00 81.06 682 GLN A C 1
ATOM 5316 O O . GLN A 1 682 ? -42.417 -54.187 25.168 1.00 81.06 682 GLN A O 1
ATOM 5321 N N . TYR A 1 683 ? -41.912 -53.619 27.285 1.00 86.81 683 TYR A N 1
ATOM 5322 C CA . TYR A 1 683 ? -40.922 -52.610 26.946 1.00 86.81 683 TYR A CA 1
ATOM 5323 C C . TYR A 1 683 ? -39.586 -52.866 27.644 1.00 86.81 683 TYR A C 1
ATOM 5325 O O . TYR A 1 683 ? -39.527 -53.440 28.736 1.00 86.81 683 TYR A O 1
ATOM 5333 N N . GLN A 1 684 ? -38.516 -52.373 27.027 1.00 89.12 684 GLN A N 1
ATOM 5334 C CA . GLN A 1 684 ? -37.199 -52.214 27.623 1.00 89.12 684 GLN A CA 1
ATOM 5335 C C . GLN A 1 684 ? -36.707 -50.786 27.375 1.00 89.12 684 GLN A C 1
ATOM 5337 O O . GLN A 1 684 ? -36.421 -50.408 26.244 1.00 89.12 684 GLN A O 1
ATOM 5342 N N . ALA A 1 685 ? -36.597 -49.994 28.439 1.00 86.19 685 ALA A N 1
ATOM 5343 C CA . ALA A 1 685 ? -35.980 -48.675 28.413 1.00 86.19 685 ALA A CA 1
ATOM 5344 C C . ALA A 1 685 ? -34.488 -48.795 28.756 1.00 86.19 685 ALA A C 1
ATOM 5346 O O . ALA A 1 685 ? -34.141 -49.338 29.805 1.00 86.19 685 ALA A O 1
ATOM 5347 N N . THR A 1 686 ? -33.620 -48.281 27.891 1.00 87.56 686 THR A N 1
ATOM 5348 C CA . THR A 1 686 ? -32.164 -48.223 28.063 1.00 87.56 686 THR A CA 1
ATOM 5349 C C . THR A 1 686 ? -31.737 -46.772 28.250 1.00 87.56 686 THR A C 1
ATOM 5351 O O . THR A 1 686 ? -32.082 -45.911 27.438 1.00 87.56 686 THR A O 1
ATOM 5354 N N . PHE A 1 687 ? -30.997 -46.500 29.322 1.00 86.50 687 PHE A N 1
ATOM 5355 C CA . PHE A 1 687 ? -30.576 -45.156 29.715 1.00 86.50 687 PHE A CA 1
ATOM 5356 C C . PHE A 1 687 ? -29.113 -44.882 29.319 1.00 86.50 687 PHE A C 1
ATOM 5358 O O . PHE A 1 687 ? -28.353 -45.825 29.082 1.00 86.50 687 PHE A O 1
ATOM 5365 N N . PRO A 1 688 ? -28.677 -43.607 29.253 1.00 77.31 688 PRO A N 1
ATOM 5366 C CA . PRO A 1 688 ? -27.314 -43.243 28.849 1.00 77.31 688 PRO A CA 1
ATOM 5367 C C . PRO A 1 688 ? -26.217 -43.777 29.781 1.00 77.31 688 PRO A C 1
ATOM 5369 O O . PRO A 1 688 ? -25.072 -43.915 29.361 1.00 77.31 688 PRO A O 1
ATOM 5372 N N . ASP A 1 689 ? -26.561 -44.092 31.033 1.00 78.81 689 ASP A N 1
ATOM 5373 C CA . ASP A 1 689 ? -25.668 -44.715 32.017 1.00 78.81 689 ASP A CA 1
ATOM 5374 C C . ASP A 1 689 ? -25.504 -46.237 31.816 1.00 78.81 689 ASP A C 1
ATOM 5376 O O . ASP A 1 689 ? -24.792 -46.895 32.573 1.00 78.81 689 ASP A O 1
ATOM 5380 N N . GLY A 1 690 ? -26.160 -46.803 30.796 1.00 77.88 690 GLY A N 1
ATOM 5381 C CA . GLY A 1 690 ? -26.162 -48.231 30.484 1.00 77.88 690 GLY A CA 1
ATOM 5382 C C . GLY A 1 690 ? -27.133 -49.056 31.332 1.00 77.88 690 GLY A C 1
ATOM 5383 O O . GLY A 1 690 ? -27.263 -50.261 31.102 1.00 77.88 690 GLY A O 1
ATOM 5384 N N . SER A 1 691 ? -27.837 -48.445 32.291 1.00 84.19 691 SER A N 1
ATOM 5385 C CA . SER A 1 691 ? -28.876 -49.132 33.050 1.00 84.19 691 SER A CA 1
ATOM 5386 C C . SER A 1 691 ? -30.107 -49.379 32.174 1.00 84.19 691 SER A C 1
ATOM 5388 O O . SER A 1 691 ? -30.396 -48.643 31.228 1.00 84.19 691 SER A O 1
ATOM 5390 N N . THR A 1 692 ? -30.842 -50.449 32.475 1.00 86.12 692 THR A N 1
ATOM 5391 C CA . THR A 1 692 ? -32.082 -50.792 31.770 1.00 86.12 692 THR A CA 1
ATOM 5392 C C . THR A 1 692 ? -33.236 -50.933 32.753 1.00 86.12 692 THR A C 1
ATOM 5394 O O . THR A 1 692 ? -33.040 -51.208 33.942 1.00 86.12 692 THR A O 1
ATOM 5397 N N . ARG A 1 693 ? -34.456 -50.694 32.275 1.00 86.88 693 ARG A N 1
ATOM 5398 C CA . ARG A 1 693 ? -35.705 -50.956 32.996 1.00 86.88 693 ARG A CA 1
ATOM 5399 C C . ARG A 1 693 ? -36.655 -51.674 32.052 1.00 86.88 693 ARG A C 1
ATOM 5401 O O . ARG A 1 693 ? -36.933 -51.180 30.963 1.00 86.88 693 ARG A O 1
ATOM 5408 N N . THR A 1 694 ? -37.144 -52.829 32.469 1.00 86.38 694 THR A N 1
ATOM 5409 C CA . THR A 1 694 ? -38.099 -53.628 31.702 1.00 86.38 694 THR A CA 1
ATOM 5410 C C . THR A 1 694 ? -39.448 -53.635 32.401 1.00 86.38 694 THR A C 1
ATOM 5412 O O . THR A 1 694 ? -39.526 -53.551 33.627 1.00 86.38 694 THR A O 1
ATOM 5415 N N . GLY A 1 695 ? -40.522 -53.706 31.624 1.00 84.94 695 GLY A N 1
ATOM 5416 C CA . GLY A 1 695 ? -41.872 -53.722 32.166 1.00 84.94 695 GLY A CA 1
ATOM 5417 C C . GLY A 1 695 ? -42.919 -54.001 31.102 1.00 84.94 695 GLY A C 1
ATOM 5418 O O . GLY A 1 695 ? -42.601 -54.329 29.959 1.00 84.94 695 GLY A O 1
ATOM 5419 N N . GLN A 1 696 ? -44.178 -53.887 31.499 1.00 86.06 696 GLN A N 1
ATOM 5420 C CA . GLN A 1 696 ? -45.328 -54.055 30.625 1.00 86.06 696 GLN A CA 1
ATOM 5421 C C . GLN A 1 696 ? -46.191 -52.798 30.708 1.00 86.06 696 GLN A C 1
ATOM 5423 O O . GLN A 1 696 ? -46.389 -52.261 31.798 1.00 86.06 696 GLN A O 1
ATOM 5428 N N . LEU A 1 697 ? -46.672 -52.320 29.562 1.00 86.50 697 LEU A N 1
ATOM 5429 C CA . LEU A 1 697 ? -47.638 -51.228 29.514 1.00 86.50 697 LEU A CA 1
ATOM 5430 C C . LEU A 1 697 ? -48.977 -51.666 30.116 1.00 86.50 697 LEU A C 1
ATOM 5432 O O . LEU A 1 697 ? -49.358 -52.832 30.028 1.00 86.50 697 LEU A O 1
ATOM 5436 N N . ASP A 1 698 ? -49.714 -50.731 30.701 1.00 84.88 698 ASP A N 1
ATOM 5437 C CA . ASP A 1 698 ? -51.074 -50.962 31.173 1.00 84.88 698 ASP A CA 1
ATOM 5438 C C . ASP A 1 698 ? -52.084 -51.081 30.009 1.00 84.88 698 ASP A C 1
ATOM 5440 O O . ASP A 1 698 ? -51.743 -51.018 28.824 1.00 84.88 698 ASP A O 1
ATOM 5444 N N . ASN A 1 699 ? -53.367 -51.248 30.342 1.00 81.31 699 ASN A N 1
ATOM 5445 C CA . ASN A 1 699 ? -54.451 -51.344 29.355 1.00 81.31 699 ASN A CA 1
ATOM 5446 C C . ASN A 1 699 ? -54.692 -50.036 28.572 1.00 81.31 699 ASN A C 1
ATOM 5448 O O . ASN A 1 699 ? -55.479 -50.030 27.629 1.00 81.31 699 ASN A O 1
ATOM 5452 N N . GLN A 1 700 ? -54.050 -48.934 28.968 1.00 82.69 700 GLN A N 1
ATOM 5453 C CA . GLN A 1 700 ? -54.049 -47.651 28.268 1.00 82.69 700 GLN A CA 1
ATOM 5454 C C . GLN A 1 700 ? -52.736 -47.405 27.510 1.00 82.69 700 GLN A C 1
ATOM 5456 O O . GLN A 1 700 ? -52.508 -46.287 27.049 1.00 82.69 700 GLN A O 1
ATOM 5461 N N . GLY A 1 701 ? -51.871 -48.417 27.368 1.00 83.88 701 GLY A N 1
ATOM 5462 C CA . GLY A 1 701 ? -50.598 -48.282 26.667 1.00 83.88 701 GLY A CA 1
ATOM 5463 C C . GLY A 1 701 ? -49.598 -47.399 27.417 1.00 83.88 701 GLY A C 1
ATOM 5464 O O . GLY A 1 701 ? -48.754 -46.770 26.780 1.00 83.88 701 GLY A O 1
ATOM 5465 N N . LYS A 1 702 ? -49.694 -47.296 28.751 1.00 88.81 702 LYS A N 1
ATOM 5466 C CA . LYS A 1 702 ? -48.843 -46.428 29.582 1.00 88.81 702 LYS A CA 1
ATOM 5467 C C . LYS A 1 702 ? -48.003 -47.209 30.590 1.00 88.81 702 LYS A C 1
ATOM 5469 O O . LYS A 1 702 ? -48.402 -48.268 31.059 1.00 88.81 702 LYS A O 1
ATOM 5474 N N . ALA A 1 703 ? -46.844 -46.665 30.953 1.00 87.62 703 ALA A N 1
ATOM 5475 C CA . ALA A 1 703 ? -46.056 -47.120 32.101 1.00 87.62 703 ALA A CA 1
ATOM 5476 C C . ALA A 1 703 ? -45.272 -45.957 32.721 1.00 87.62 703 ALA A C 1
ATOM 5478 O O . ALA A 1 703 ? -44.924 -45.006 32.024 1.00 87.62 703 ALA A O 1
ATOM 5479 N N . THR A 1 704 ? -44.970 -46.041 34.016 1.00 86.44 704 THR A N 1
ATOM 5480 C CA . THR A 1 704 ? -44.167 -45.040 34.736 1.00 86.44 704 THR A CA 1
ATOM 5481 C C . THR A 1 704 ? -42.921 -45.709 35.302 1.00 86.44 704 THR A C 1
ATOM 5483 O O . THR A 1 704 ? -43.016 -46.771 35.913 1.00 86.44 704 THR A O 1
ATOM 5486 N N . LEU A 1 705 ? -41.756 -45.105 35.072 1.00 84.38 705 LEU A N 1
ATOM 5487 C CA . LEU A 1 705 ? -40.472 -45.544 35.604 1.00 84.38 705 LEU A CA 1
ATOM 5488 C C . LEU A 1 705 ? -39.966 -44.491 36.588 1.00 84.38 705 LEU A C 1
ATOM 5490 O O . LEU A 1 705 ? -39.679 -43.366 36.181 1.00 84.38 705 LEU A O 1
ATOM 5494 N N . ASP A 1 706 ? -39.834 -44.877 37.851 1.00 81.44 706 ASP A N 1
ATOM 5495 C CA . ASP A 1 706 ? -39.305 -44.028 38.919 1.00 81.44 706 ASP A CA 1
ATOM 5496 C C . ASP A 1 706 ? -37.778 -44.179 39.056 1.00 81.44 706 ASP A C 1
ATOM 5498 O O . ASP A 1 706 ? -37.215 -45.235 38.740 1.00 81.44 706 ASP A O 1
ATOM 5502 N N . GLY A 1 707 ? -37.098 -43.131 39.536 1.00 76.31 707 GLY A N 1
ATOM 5503 C CA . GLY A 1 707 ? -35.655 -43.141 39.809 1.00 76.31 707 GLY A CA 1
ATOM 5504 C C . GLY A 1 707 ? -34.796 -43.325 38.555 1.00 76.31 707 GLY A C 1
ATOM 5505 O O . GLY A 1 707 ? -33.859 -44.132 38.547 1.00 76.31 707 GLY A O 1
ATOM 5506 N N . VAL A 1 708 ? -35.151 -42.641 37.462 1.00 79.56 708 VAL A N 1
ATOM 5507 C CA . VAL A 1 708 ? -34.424 -42.742 36.187 1.00 79.56 708 VAL A CA 1
ATOM 5508 C C . VAL A 1 708 ? -33.276 -41.725 36.095 1.00 79.56 708 VAL A C 1
ATOM 5510 O O . VAL A 1 708 ? -33.432 -40.589 36.537 1.00 79.56 708 VAL A O 1
ATOM 5513 N N . PRO A 1 709 ? -32.123 -42.064 35.499 1.00 73.88 709 PRO A N 1
ATOM 5514 C CA . PRO A 1 709 ? -31.052 -41.095 35.266 1.00 73.88 709 PRO A CA 1
ATOM 5515 C C . PRO A 1 709 ? -31.536 -39.910 34.405 1.00 73.88 709 PRO A C 1
ATOM 5517 O O . PRO A 1 709 ? -32.282 -40.131 33.446 1.00 73.88 709 PRO A O 1
ATOM 5520 N N . PRO A 1 710 ? -31.116 -38.662 34.687 1.00 67.69 710 PRO A N 1
ATOM 5521 C CA . PRO A 1 710 ? -31.471 -37.510 33.862 1.00 67.69 710 PRO A CA 1
ATOM 5522 C C . PRO A 1 710 ? -30.894 -37.648 32.443 1.00 67.69 710 PRO A C 1
ATOM 5524 O O . PRO A 1 710 ? -29.693 -37.847 32.263 1.00 67.69 710 PRO A O 1
ATOM 5527 N N . GLY A 1 711 ? -31.751 -37.533 31.426 1.00 71.94 711 GLY A N 1
ATOM 5528 C CA . GLY A 1 711 ? -31.374 -37.655 30.015 1.00 71.94 711 GLY A CA 1
ATOM 5529 C C . GLY A 1 711 ? -32.448 -38.334 29.162 1.00 71.94 711 GLY A C 1
ATOM 5530 O O . GLY A 1 711 ? -33.555 -38.601 29.622 1.00 71.94 711 GLY A O 1
ATOM 5531 N N . CYS A 1 712 ? -32.122 -38.607 27.897 1.00 71.62 712 CYS A N 1
ATOM 5532 C CA . CYS A 1 712 ? -33.000 -39.344 26.985 1.00 71.62 712 CYS A CA 1
ATOM 5533 C C . CYS A 1 712 ? -32.862 -40.858 27.208 1.00 71.62 712 CYS A C 1
ATOM 5535 O O . CYS A 1 712 ? -31.744 -41.352 27.338 1.00 71.62 712 CYS A O 1
ATOM 5537 N N . ALA A 1 713 ? -33.970 -41.599 27.181 1.00 81.88 713 ALA A N 1
ATOM 5538 C CA . ALA A 1 713 ? -33.976 -43.063 27.196 1.00 81.88 713 ALA A CA 1
ATOM 5539 C C . ALA A 1 713 ? -34.369 -43.613 25.818 1.00 81.88 713 ALA A C 1
ATOM 5541 O O . ALA A 1 713 ? -35.217 -43.036 25.136 1.00 81.88 713 ALA A O 1
ATOM 5542 N N . PHE A 1 714 ? -33.779 -44.738 25.420 1.00 87.00 714 PHE A N 1
ATOM 5543 C CA . PHE A 1 714 ? -34.199 -45.495 24.241 1.00 87.00 714 PHE A CA 1
ATOM 5544 C C . PHE A 1 714 ? -35.151 -46.605 24.679 1.00 87.00 714 PHE A C 1
ATOM 5546 O O . PHE A 1 714 ? -34.795 -47.385 25.558 1.00 87.00 714 PHE A O 1
ATOM 5553 N N . VAL A 1 715 ? -36.360 -46.661 24.123 1.00 85.19 715 VAL A N 1
ATOM 5554 C CA . VAL A 1 715 ? -37.405 -47.593 24.572 1.00 85.19 715 VAL A CA 1
ATOM 5555 C C . VAL A 1 715 ? -37.771 -48.535 23.436 1.00 85.19 715 VAL A C 1
ATOM 5557 O O . VAL A 1 715 ? -38.343 -48.103 22.439 1.00 85.19 715 VAL A O 1
ATOM 5560 N N . ASP A 1 716 ? -37.467 -49.816 23.617 1.00 83.56 716 ASP A N 1
ATOM 5561 C CA . ASP A 1 716 ? -37.852 -50.890 22.706 1.00 83.56 716 ASP A CA 1
ATOM 5562 C C . ASP A 1 716 ? -39.147 -51.543 23.185 1.00 83.56 716 ASP A C 1
ATOM 5564 O O . ASP A 1 716 ? -39.207 -52.047 24.307 1.00 83.56 716 ASP A O 1
ATOM 5568 N N . TYR A 1 717 ? -40.179 -51.554 22.339 1.00 81.94 717 TYR A N 1
ATOM 5569 C CA . TYR A 1 717 ? -41.425 -52.284 22.581 1.00 81.94 717 TYR A CA 1
ATOM 5570 C C . TYR A 1 717 ? -41.392 -53.619 21.825 1.00 81.94 717 TYR A C 1
ATOM 5572 O O . TYR A 1 717 ? -41.257 -53.646 20.602 1.00 81.94 717 TYR A O 1
ATOM 5580 N N . HIS A 1 718 ? -41.516 -54.738 22.537 1.00 70.44 718 HIS A N 1
ATOM 5581 C CA . HIS A 1 718 ? -41.506 -56.078 21.950 1.00 70.44 718 HIS A CA 1
ATOM 5582 C C . HIS A 1 718 ? -42.935 -56.508 21.585 1.00 70.44 718 HIS A C 1
ATOM 5584 O O . HIS A 1 718 ? -43.797 -56.639 22.456 1.00 70.44 718 HIS A O 1
ATOM 5590 N N . THR A 1 719 ? -43.194 -56.745 20.298 1.00 50.47 719 THR A N 1
ATOM 5591 C CA . THR A 1 719 ? -44.500 -57.182 19.781 1.00 50.47 719 THR A CA 1
ATOM 5592 C C . THR A 1 719 ? -44.664 -58.706 19.842 1.00 50.47 719 THR A C 1
ATOM 5594 O O . THR A 1 719 ? -43.771 -59.461 19.457 1.00 50.47 719 THR A O 1
ATOM 5597 N N . GLN A 1 720 ? -45.834 -59.183 20.284 1.00 47.47 720 GLN A N 1
ATOM 5598 C CA . GLN A 1 720 ? -46.361 -60.480 19.837 1.00 47.47 720 GLN A CA 1
ATOM 5599 C C . GLN A 1 720 ? -47.084 -60.310 18.482 1.00 47.47 720 GLN A C 1
ATOM 5601 O O . GLN A 1 720 ? -47.488 -59.193 18.159 1.00 47.47 720 GLN A O 1
ATOM 5606 N N . PRO A 1 721 ? -47.236 -61.377 17.670 1.00 38.22 721 PRO A N 1
ATOM 5607 C CA . PRO A 1 721 ? -47.740 -61.276 16.299 1.00 38.22 721 PRO A CA 1
ATOM 5608 C C . PRO A 1 721 ? -49.237 -60.938 16.233 1.00 38.22 721 PRO A C 1
ATOM 5610 O O . PRO A 1 721 ? -50.049 -61.566 16.911 1.00 38.22 721 PRO A O 1
ATOM 5613 N N . ASP A 1 722 ? -49.585 -59.995 15.358 1.00 41.44 722 ASP A N 1
ATOM 5614 C CA . ASP A 1 722 ? -50.952 -59.546 15.068 1.00 41.44 722 ASP A CA 1
ATOM 5615 C C . ASP A 1 722 ? -51.783 -60.624 14.324 1.00 41.44 722 ASP A C 1
ATOM 5617 O O . ASP A 1 722 ? -51.326 -61.144 13.300 1.00 41.44 722 ASP A O 1
ATOM 5621 N N . PRO A 1 723 ? -53.017 -60.954 14.759 1.00 45.81 723 PRO A N 1
ATOM 5622 C CA . PRO A 1 723 ? -53.887 -61.929 14.092 1.00 45.81 723 PRO A CA 1
ATOM 5623 C C . PRO A 1 723 ? -54.736 -61.366 12.931 1.00 45.81 723 PRO A C 1
ATOM 5625 O O . PRO A 1 723 ? -55.580 -62.085 12.394 1.00 45.81 723 PRO A O 1
ATOM 5628 N N . ILE A 1 724 ? -54.553 -60.108 12.513 1.00 45.50 724 ILE A N 1
ATOM 5629 C CA . ILE A 1 724 ? -55.455 -59.431 11.563 1.00 45.50 724 ILE A CA 1
ATOM 5630 C C . ILE A 1 724 ? -54.657 -58.790 10.417 1.00 45.50 724 ILE A C 1
ATOM 5632 O O . ILE A 1 724 ? -54.476 -57.582 10.412 1.00 45.50 724 ILE A O 1
ATOM 5636 N N . ASN A 1 725 ? -54.158 -59.597 9.464 1.00 44.56 725 ASN A N 1
ATOM 5637 C CA . ASN A 1 725 ? -54.041 -59.292 8.014 1.00 44.56 725 ASN A CA 1
ATOM 5638 C C . ASN A 1 725 ? -53.113 -60.309 7.289 1.00 44.56 725 ASN A C 1
ATOM 5640 O O . ASN A 1 725 ? -51.915 -60.055 7.160 1.00 44.56 725 ASN A O 1
ATOM 5644 N N . PRO A 1 726 ? -53.624 -61.452 6.783 1.00 47.09 726 PRO A N 1
ATOM 5645 C CA . PRO A 1 726 ? -52.809 -62.461 6.092 1.00 47.09 726 PRO A CA 1
ATOM 5646 C C . PRO A 1 726 ? -52.536 -62.165 4.605 1.00 47.09 726 PRO A C 1
ATOM 5648 O O . PRO A 1 726 ? -51.790 -62.908 3.972 1.00 47.09 726 PRO A O 1
ATOM 5651 N N . GLU A 1 727 ? -53.122 -61.118 4.015 1.00 44.16 727 GLU A N 1
ATOM 5652 C CA . GLU A 1 727 ? -53.013 -60.842 2.576 1.00 44.16 727 GLU A CA 1
ATOM 5653 C C . GLU A 1 727 ? -52.683 -59.364 2.326 1.00 44.16 727 GLU A C 1
ATOM 5655 O O . GLU A 1 727 ? -53.552 -58.493 2.286 1.00 44.16 727 GLU A O 1
ATOM 5660 N N . GLY A 1 728 ? -51.391 -59.077 2.151 1.00 50.34 728 GLY A N 1
ATOM 5661 C CA . GLY A 1 728 ? -50.846 -57.728 2.003 1.00 50.34 728 GLY A CA 1
ATOM 5662 C C . GLY A 1 728 ? -51.471 -56.898 0.875 1.00 50.34 728 GLY A C 1
ATOM 5663 O O . GLY A 1 728 ? -51.090 -57.018 -0.291 1.00 50.34 728 GLY A O 1
ATOM 5664 N N . LYS A 1 729 ? -52.357 -55.965 1.242 1.00 41.75 729 LYS A N 1
ATOM 5665 C CA . LYS A 1 729 ? -52.778 -54.833 0.401 1.00 41.75 729 LYS A CA 1
ATOM 5666 C C . LYS A 1 729 ? -52.593 -53.495 1.136 1.00 41.75 729 LYS A C 1
ATOM 5668 O O . LYS A 1 729 ? -52.881 -53.426 2.330 1.00 41.75 729 LYS A O 1
ATOM 5673 N N . PRO A 1 730 ? -52.126 -52.436 0.444 1.00 38.50 730 PRO A N 1
ATOM 5674 C CA . PRO A 1 730 ? -51.844 -51.139 1.054 1.00 38.50 730 PRO A CA 1
ATOM 5675 C C . PRO A 1 730 ? -53.123 -50.320 1.298 1.00 38.50 730 PRO A C 1
ATOM 5677 O O . PRO A 1 730 ? -54.036 -50.313 0.471 1.00 38.50 730 PRO A O 1
ATOM 5680 N N . TRP A 1 731 ? -53.164 -49.609 2.428 1.00 34.53 731 TRP A N 1
ATOM 5681 C CA . TRP A 1 731 ? -54.283 -48.761 2.852 1.00 34.53 731 TRP A CA 1
ATOM 5682 C C . TRP A 1 731 ? -54.185 -47.325 2.306 1.00 34.53 731 TRP A C 1
ATOM 5684 O O . TRP A 1 731 ? -53.126 -46.699 2.334 1.00 34.53 731 TRP A O 1
ATOM 5694 N N . ASN A 1 732 ? -55.323 -46.808 1.829 1.00 35.56 732 ASN A N 1
ATOM 5695 C CA . ASN A 1 732 ? -55.518 -45.442 1.332 1.00 35.56 732 ASN A CA 1
ATOM 5696 C C . ASN A 1 732 ? -55.834 -44.451 2.470 1.00 35.56 732 ASN A C 1
ATOM 5698 O O . ASN A 1 732 ? -56.553 -44.786 3.408 1.00 35.56 732 ASN A O 1
ATOM 5702 N N . LYS A 1 733 ? -55.358 -43.205 2.329 1.00 36.47 733 LYS A N 1
ATOM 5703 C CA . LYS A 1 733 ? -55.605 -42.071 3.245 1.00 36.47 733 LYS A CA 1
ATOM 5704 C C . LYS A 1 733 ? -57.029 -41.486 3.127 1.00 36.47 733 LYS A C 1
ATOM 5706 O O . LYS A 1 733 ? -57.471 -41.263 1.997 1.00 36.47 733 LYS A O 1
ATOM 5711 N N . PRO A 1 734 ? -57.679 -41.089 4.241 1.00 33.09 734 PRO A N 1
ATOM 5712 C CA . PRO A 1 734 ? -58.808 -40.154 4.238 1.00 33.09 734 PRO A CA 1
ATOM 5713 C C . PRO A 1 734 ? -58.451 -38.737 4.744 1.00 33.09 734 PRO A C 1
ATOM 5715 O O . PRO A 1 734 ? -57.429 -38.522 5.386 1.00 33.09 734 PRO A O 1
ATOM 5718 N N . LYS A 1 735 ? -59.316 -37.780 4.374 1.00 33.06 735 LYS A N 1
ATOM 5719 C CA . LYS A 1 735 ? -59.237 -36.313 4.525 1.00 33.06 735 LYS A CA 1
ATOM 5720 C C . LYS A 1 735 ? -59.666 -35.814 5.914 1.00 33.06 735 LYS A C 1
ATOM 5722 O O . LYS A 1 735 ? -60.610 -36.353 6.481 1.00 33.06 735 LYS A O 1
ATOM 5727 N N . GLU A 1 736 ? -59.072 -34.706 6.356 1.00 33.19 736 GLU A N 1
ATOM 5728 C CA . GLU A 1 736 ? -59.471 -33.935 7.542 1.00 33.19 736 GLU A CA 1
ATOM 5729 C C . GLU A 1 736 ? -60.520 -32.857 7.213 1.00 33.19 736 GLU A C 1
ATOM 5731 O O . GLU A 1 736 ? -60.423 -32.151 6.206 1.00 33.19 736 GLU A O 1
ATOM 5736 N N . GLY A 1 737 ? -61.500 -32.714 8.103 1.00 32.53 737 GLY A N 1
ATOM 5737 C CA . GLY A 1 737 ? -62.365 -31.546 8.263 1.00 32.53 737 GLY A CA 1
ATOM 5738 C C . GLY A 1 737 ? -62.733 -31.418 9.752 1.00 32.53 737 GLY A C 1
ATOM 5739 O O . GLY A 1 737 ? -62.882 -32.455 10.402 1.00 32.53 737 GLY A O 1
ATOM 5740 N N . PRO A 1 738 ? -62.833 -30.201 10.323 1.00 34.56 738 PRO A N 1
ATOM 5741 C CA . PRO A 1 738 ? -63.069 -30.014 11.756 1.00 34.56 738 PRO A CA 1
ATOM 5742 C C . PRO A 1 738 ? -64.568 -30.088 12.124 1.00 34.56 738 PRO A C 1
ATOM 5744 O O . PRO A 1 738 ? -65.411 -29.759 11.284 1.00 34.56 738 PRO A O 1
ATOM 5747 N N . PRO A 1 739 ? -64.917 -30.507 13.358 1.00 36.91 739 PRO A N 1
ATOM 5748 C CA . PRO A 1 739 ? -66.298 -30.744 13.769 1.00 36.91 739 PRO A CA 1
ATOM 5749 C C . PRO A 1 739 ? -66.994 -29.504 14.357 1.00 36.91 739 PRO A C 1
ATOM 5751 O O . PRO A 1 739 ? -66.395 -28.690 15.057 1.00 36.91 739 PRO A O 1
ATOM 5754 N N . ASP A 1 740 ? -68.296 -29.432 14.091 1.00 35.09 740 ASP A N 1
ATOM 5755 C CA . ASP A 1 740 ? -69.319 -28.569 14.691 1.00 35.09 740 ASP A CA 1
ATOM 5756 C C . ASP A 1 740 ? -70.031 -29.350 15.797 1.00 35.09 740 ASP A C 1
ATOM 5758 O O . ASP A 1 740 ? -70.450 -30.469 15.507 1.00 35.09 740 ASP A O 1
ATOM 5762 N N . ILE A 1 741 ? -70.220 -28.777 16.997 1.00 31.72 741 ILE A N 1
ATOM 5763 C CA . ILE A 1 741 ? -71.410 -29.070 17.817 1.00 31.72 741 ILE A CA 1
ATOM 5764 C C . ILE A 1 741 ? -71.817 -27.846 18.655 1.00 31.72 741 ILE A C 1
ATOM 5766 O O . ILE A 1 741 ? -71.268 -27.539 19.713 1.00 31.72 741 ILE A O 1
ATOM 5770 N N . SER A 1 742 ? -72.856 -27.196 18.158 1.00 28.98 742 SER A N 1
ATOM 5771 C CA . SER A 1 742 ? -73.818 -26.324 18.828 1.00 28.98 742 SER A CA 1
ATOM 5772 C C . SER A 1 742 ? -74.651 -27.027 19.920 1.00 28.98 742 SER A C 1
ATOM 5774 O O . SER A 1 742 ? -75.145 -28.120 19.685 1.00 28.98 742 SER A O 1
ATOM 5776 N N . MET A 1 743 ? -74.855 -26.365 21.074 1.00 28.53 743 MET A N 1
ATOM 5777 C CA . MET A 1 743 ? -75.997 -26.427 22.031 1.00 28.53 743 MET A CA 1
ATOM 5778 C C . MET A 1 743 ? -75.686 -25.371 23.124 1.00 28.53 743 MET A C 1
ATOM 5780 O O . MET A 1 743 ? -74.653 -25.479 23.766 1.00 28.53 743 MET A O 1
ATOM 5784 N N . LEU A 1 744 ? -76.411 -24.274 23.370 1.00 29.52 744 LEU A N 1
ATOM 5785 C CA . LEU A 1 744 ? -77.839 -24.105 23.643 1.00 29.52 744 LEU A CA 1
ATOM 5786 C C . LEU A 1 744 ? -78.236 -22.614 23.547 1.00 29.52 744 LEU A C 1
ATOM 5788 O O . LEU A 1 744 ? -77.447 -21.708 23.800 1.00 29.52 744 LEU A O 1
ATOM 5792 N N . SER A 1 745 ? -79.500 -22.397 23.202 1.00 28.81 745 SER A N 1
ATOM 5793 C CA . SER A 1 745 ? -80.182 -21.146 22.858 1.00 28.81 745 SER A CA 1
ATOM 5794 C C . SER A 1 745 ? -81.017 -20.532 24.006 1.00 28.81 745 SER A C 1
ATOM 5796 O O . SER A 1 745 ? -81.847 -21.256 24.543 1.00 28.81 745 SER A O 1
ATOM 5798 N N . GLN A 1 746 ? -80.849 -19.212 24.251 1.00 29.89 746 GLN A N 1
ATOM 5799 C CA . GLN A 1 746 ? -81.843 -18.102 24.437 1.00 29.89 746 GLN A CA 1
ATOM 5800 C C . GLN A 1 746 ? -83.037 -18.227 25.444 1.00 29.89 746 GLN A C 1
ATOM 5802 O O . GLN A 1 746 ? -83.412 -19.338 25.793 1.00 29.89 746 GLN A O 1
ATOM 5807 N N . PRO A 1 747 ? -83.842 -17.164 25.744 1.00 47.78 747 PRO A N 1
ATOM 5808 C CA . PRO A 1 747 ? -83.611 -15.717 26.031 1.00 47.78 747 PRO A CA 1
ATOM 5809 C C . PRO A 1 747 ? -84.506 -15.147 27.196 1.00 47.78 747 PRO A C 1
ATOM 5811 O O . PRO A 1 747 ? -85.454 -15.810 27.597 1.00 47.78 747 PRO A O 1
ATOM 5814 N N . SER A 1 748 ? -84.323 -13.885 27.655 1.00 23.17 748 SER A N 1
ATOM 5815 C CA . SER A 1 748 ? -85.446 -12.962 28.028 1.00 23.17 748 SER A CA 1
ATOM 5816 C C . SER A 1 748 ? -85.028 -11.507 28.387 1.00 23.17 748 SER A C 1
ATOM 5818 O O . SER A 1 748 ? -84.330 -11.300 29.374 1.00 23.17 748 SER A O 1
ATOM 5820 N N . SER A 1 749 ? -85.505 -10.541 27.575 1.00 25.25 749 SER A N 1
ATOM 5821 C CA . SER A 1 749 ? -86.017 -9.156 27.840 1.00 25.25 749 SER A CA 1
ATOM 5822 C C . SER A 1 749 ? -85.675 -8.434 29.168 1.00 25.25 749 SER A C 1
ATOM 5824 O O . SER A 1 749 ? -86.016 -8.955 30.224 1.00 25.25 749 SER A O 1
ATOM 5826 N N . SER A 1 750 ? -84.995 -7.265 29.187 1.00 27.20 750 SER A N 1
ATOM 5827 C CA . SER A 1 750 ? -85.465 -5.852 28.980 1.00 27.20 750 SER A CA 1
ATOM 5828 C C . SER A 1 750 ? -86.612 -5.434 29.922 1.00 27.20 750 SER A C 1
ATOM 5830 O O . SER A 1 750 ? -87.642 -6.098 29.880 1.00 27.20 750 SER A O 1
ATOM 5832 N N . GLN A 1 751 ? -86.613 -4.374 30.746 1.00 26.98 751 GLN A N 1
ATOM 5833 C CA . GLN A 1 751 ? -86.001 -3.020 30.849 1.00 26.98 751 GLN A CA 1
ATOM 5834 C C . GLN A 1 751 ? -86.418 -2.466 32.259 1.00 26.98 751 GLN A C 1
ATOM 5836 O O . GLN A 1 751 ? -87.196 -3.164 32.917 1.00 26.98 751 GLN A O 1
ATOM 5841 N N . PRO A 1 752 ? -86.177 -1.203 32.688 1.00 46.72 752 PRO A N 1
ATOM 5842 C CA . PRO A 1 752 ? -85.115 -0.216 32.421 1.00 46.72 752 PRO A CA 1
ATOM 5843 C C . PRO A 1 752 ? -84.525 0.376 33.735 1.00 46.72 752 PRO A C 1
ATOM 5845 O O . PRO A 1 752 ? -85.241 0.482 34.720 1.00 46.72 752 PRO A O 1
ATOM 5848 N N . GLU A 1 753 ? -83.279 0.851 33.750 1.00 26.75 753 GLU A N 1
ATOM 5849 C CA . GLU A 1 753 ? -82.824 1.862 34.726 1.00 26.75 753 GLU A CA 1
ATOM 5850 C C . GLU A 1 753 ? -81.567 2.574 34.192 1.00 26.75 753 GLU A C 1
ATOM 5852 O O . GLU A 1 753 ? -80.827 2.030 33.377 1.00 26.75 753 GLU A O 1
ATOM 5857 N N . GLU A 1 754 ? -81.469 3.851 34.540 1.00 39.12 754 GLU A N 1
ATOM 5858 C CA . GLU A 1 754 ? -80.615 4.910 33.998 1.00 39.12 754 GLU A CA 1
ATOM 5859 C C . GLU A 1 754 ? -79.120 4.637 34.210 1.00 39.12 754 GLU A C 1
ATOM 5861 O O . GLU A 1 754 ? -78.730 4.372 35.338 1.00 39.12 754 GLU A O 1
ATOM 5866 N N . GLU A 1 755 ? -78.271 4.780 33.184 1.00 31.16 755 GLU A N 1
ATOM 5867 C CA . GLU A 1 755 ? -76.812 4.818 33.377 1.00 31.16 755 GLU A CA 1
ATOM 5868 C C . GLU A 1 755 ? -76.122 5.678 32.301 1.00 31.16 755 GLU A C 1
ATOM 5870 O O . GLU A 1 755 ? -76.462 5.640 31.117 1.00 31.16 755 GLU A O 1
ATOM 5875 N N . GLU A 1 756 ? -75.201 6.518 32.773 1.00 37.34 756 GLU A N 1
ATOM 5876 C CA . GLU A 1 756 ? -74.445 7.546 32.056 1.00 37.34 756 GLU A CA 1
ATOM 5877 C C . GLU A 1 756 ? -73.687 7.003 30.829 1.00 37.34 756 GLU A C 1
ATOM 5879 O O . GLU A 1 756 ? -73.120 5.910 30.860 1.00 37.34 756 GLU A O 1
ATOM 5884 N N . GLU A 1 757 ? -73.620 7.797 29.751 1.00 37.81 757 GLU A N 1
ATOM 5885 C CA . GLU A 1 757 ? -72.758 7.533 28.590 1.00 37.81 757 GLU A CA 1
ATOM 5886 C C . GLU A 1 757 ? -71.287 7.414 29.033 1.00 37.81 757 GLU A C 1
ATOM 5888 O O . GLU A 1 757 ? -70.590 8.411 29.228 1.00 37.81 757 GLU A O 1
ATOM 5893 N N . THR A 1 758 ? -70.788 6.187 29.183 1.00 47.06 758 THR A N 1
ATOM 5894 C CA . THR A 1 758 ? -69.362 5.914 29.379 1.00 47.06 758 THR A CA 1
ATOM 5895 C C . THR A 1 758 ? -68.693 5.777 28.009 1.00 47.06 758 THR A C 1
ATOM 5897 O O . THR A 1 758 ? -68.968 4.849 27.252 1.00 47.06 758 THR A O 1
ATOM 5900 N N . LEU A 1 759 ? -67.836 6.748 27.668 1.00 62.03 759 LEU A N 1
ATOM 5901 C CA . LEU A 1 759 ? -67.009 6.752 26.450 1.00 62.03 759 LEU A CA 1
ATOM 5902 C C . LEU A 1 759 ? -66.212 5.445 26.330 1.00 62.03 759 LEU A C 1
ATOM 5904 O O . LEU A 1 759 ? -65.693 4.954 27.334 1.00 62.03 759 LEU A O 1
ATOM 5908 N N . SER A 1 760 ? -66.053 4.915 25.115 1.00 75.38 760 SER A N 1
ATOM 5909 C CA . SER A 1 760 ? -65.230 3.717 24.887 1.00 75.38 760 SER A CA 1
ATOM 5910 C C . SER A 1 760 ? -63.759 3.960 25.265 1.00 75.38 760 SER A C 1
ATOM 5912 O O . SER A 1 760 ? -63.269 5.087 25.170 1.00 75.38 760 SER A O 1
ATOM 5914 N N . THR A 1 761 ? -63.011 2.919 25.657 1.00 75.75 761 THR A N 1
ATOM 5915 C CA . THR A 1 761 ? -61.582 3.039 26.031 1.00 75.75 761 THR A CA 1
ATOM 5916 C C . THR A 1 761 ? -60.755 3.727 24.933 1.00 75.75 761 THR A C 1
ATOM 5918 O O . THR A 1 761 ? -59.888 4.552 25.222 1.00 75.75 761 THR A O 1
ATOM 5921 N N . ALA A 1 762 ? -61.071 3.462 23.660 1.00 75.69 762 ALA A N 1
ATOM 5922 C CA . ALA A 1 762 ? -60.438 4.121 22.519 1.00 75.69 762 ALA A CA 1
ATOM 5923 C C . ALA A 1 762 ? -60.756 5.624 22.453 1.00 75.69 762 ALA A C 1
ATOM 5925 O O . ALA A 1 762 ? -59.859 6.431 22.215 1.00 75.69 762 ALA A O 1
ATOM 5926 N N . GLU A 1 763 ? -62.004 6.026 22.700 1.00 78.88 763 GLU A N 1
ATOM 5927 C CA . GLU A 1 763 ? -62.399 7.438 22.730 1.00 78.88 763 GLU A CA 1
ATOM 5928 C C . GLU A 1 763 ? -61.820 8.180 23.939 1.00 78.88 763 GLU A C 1
ATOM 5930 O O . GLU A 1 763 ? -61.394 9.323 23.794 1.00 78.88 763 GLU A O 1
ATOM 5935 N N . GLN A 1 764 ? -61.712 7.532 25.103 1.00 81.62 764 GLN A N 1
ATOM 5936 C CA . GLN A 1 764 ? -61.075 8.109 26.293 1.00 81.62 764 GLN A CA 1
ATOM 5937 C C . GLN A 1 764 ? -59.580 8.387 26.065 1.00 81.62 764 GLN A C 1
ATOM 5939 O O . GLN A 1 764 ? -59.079 9.457 26.425 1.00 81.62 764 GLN A O 1
ATOM 5944 N N . LEU A 1 765 ? -58.863 7.455 25.424 1.00 84.81 765 LEU A N 1
ATOM 5945 C CA . LEU A 1 765 ? -57.449 7.628 25.077 1.00 84.81 765 LEU A CA 1
ATOM 5946 C C . LEU A 1 765 ? -57.251 8.707 24.005 1.00 84.81 765 LEU A C 1
ATOM 5948 O O . LEU A 1 765 ? -56.359 9.545 24.152 1.00 84.81 765 LEU A O 1
ATOM 5952 N N . LYS A 1 766 ? -58.116 8.760 22.981 1.00 84.19 766 LYS A N 1
ATOM 5953 C CA . LYS A 1 766 ? -58.122 9.839 21.975 1.00 84.19 766 LYS A CA 1
ATOM 5954 C C . LYS A 1 766 ? -58.414 11.203 22.604 1.00 84.19 766 LYS A C 1
ATOM 5956 O O . LYS A 1 766 ? -57.763 12.191 22.273 1.00 84.19 766 LYS A O 1
ATOM 5961 N N . GLN A 1 767 ? -59.338 11.271 23.563 1.00 86.06 767 GLN A N 1
ATOM 5962 C CA . GLN A 1 767 ? -59.655 12.511 24.269 1.00 86.06 767 GLN A CA 1
ATOM 5963 C C . GLN A 1 767 ? -58.475 12.987 25.131 1.00 86.06 767 GLN A C 1
ATOM 5965 O O . GLN A 1 767 ? -58.140 14.173 25.095 1.00 86.06 767 GLN A O 1
ATOM 5970 N N . LYS A 1 768 ? -57.783 12.077 25.835 1.00 87.19 768 LYS A N 1
ATOM 5971 C CA . LYS A 1 768 ? -56.522 12.383 26.540 1.00 87.19 768 LYS A CA 1
ATOM 5972 C C . LYS A 1 768 ? -55.416 12.835 25.580 1.00 87.19 768 LYS A C 1
ATOM 5974 O O . LYS A 1 768 ? -54.744 13.826 25.861 1.00 87.19 768 LYS A O 1
ATOM 5979 N N . ALA A 1 769 ? -55.251 12.167 24.438 1.00 87.25 769 ALA A N 1
ATOM 5980 C CA . ALA A 1 769 ? -54.284 12.564 23.414 1.00 87.25 769 ALA A CA 1
ATOM 5981 C C . ALA A 1 769 ? -54.578 13.980 22.886 1.00 87.25 769 ALA A C 1
ATOM 5983 O O . ALA A 1 769 ? -53.678 14.816 22.812 1.00 87.25 769 ALA A O 1
ATOM 5984 N N . GLY A 1 770 ? -55.852 14.291 22.622 1.00 85.19 770 GLY A N 1
ATOM 5985 C CA . GLY A 1 770 ? -56.315 15.630 22.257 1.00 85.19 770 GLY A CA 1
ATOM 5986 C C . GLY A 1 770 ? -56.016 16.690 23.326 1.00 85.19 770 GLY A C 1
ATOM 5987 O O . GLY A 1 770 ? -55.548 17.779 22.995 1.00 85.19 770 GLY A O 1
ATOM 5988 N N . GLN A 1 771 ? -56.201 16.367 24.610 1.00 88.19 771 GLN A N 1
ATOM 5989 C CA . GLN A 1 771 ? -55.849 17.262 25.722 1.00 88.19 771 GLN A CA 1
ATOM 5990 C C . GLN A 1 771 ? -54.339 17.530 25.798 1.00 88.19 771 GLN A C 1
ATOM 5992 O O . GLN A 1 771 ? -53.929 18.676 25.989 1.00 88.19 771 GLN A O 1
ATOM 5997 N N . TYR A 1 772 ? -53.496 16.511 25.608 1.00 91.69 772 TYR A N 1
ATOM 5998 C CA . TYR A 1 772 ? -52.041 16.693 25.587 1.00 91.69 772 TYR A CA 1
ATOM 5999 C C . TYR A 1 772 ? -51.554 17.434 24.340 1.00 91.69 772 TYR A C 1
ATOM 6001 O O . TYR A 1 772 ? -50.641 18.250 24.449 1.00 91.69 772 TYR A O 1
ATOM 6009 N N . ASN A 1 773 ? -52.198 17.241 23.188 1.00 86.88 773 ASN A N 1
ATOM 6010 C CA . ASN A 1 773 ? -51.956 18.033 21.981 1.00 86.88 773 ASN A CA 1
ATOM 6011 C C . ASN A 1 773 ? -52.269 19.519 22.196 1.00 86.88 773 ASN A C 1
ATOM 6013 O O . ASN A 1 773 ? -51.481 20.385 21.798 1.00 86.88 773 ASN A O 1
ATOM 6017 N N . GLN A 1 774 ? -53.384 19.824 22.865 1.00 85.56 774 GLN A N 1
ATOM 6018 C CA . GLN A 1 774 ? -53.720 21.196 23.233 1.00 85.56 774 GLN A CA 1
ATOM 6019 C C . GLN A 1 774 ? -52.693 21.760 24.221 1.00 85.56 774 GLN A C 1
ATOM 6021 O O . GLN A 1 774 ? -52.125 22.817 23.970 1.00 85.56 774 GLN A O 1
ATOM 6026 N N . ARG A 1 775 ? -52.338 21.007 25.270 1.00 88.88 775 ARG A N 1
ATOM 6027 C CA . ARG A 1 775 ? -51.323 21.414 26.256 1.00 88.88 775 ARG A CA 1
ATOM 6028 C C . ARG A 1 775 ? -49.938 21.632 25.634 1.00 88.88 775 ARG A C 1
ATOM 6030 O O . ARG A 1 775 ? -49.231 22.552 26.037 1.00 88.88 775 ARG A O 1
ATOM 6037 N N . ALA A 1 776 ? -49.550 20.832 24.639 1.00 87.38 776 ALA A N 1
ATOM 6038 C CA . ALA A 1 776 ? -48.327 21.036 23.861 1.00 87.38 776 ALA A CA 1
ATOM 6039 C C . ALA A 1 776 ? -48.379 22.348 23.063 1.00 87.38 776 ALA A C 1
ATOM 6041 O O . ALA A 1 776 ? -47.389 23.074 22.997 1.00 87.38 776 ALA A O 1
ATOM 6042 N N . THR A 1 777 ? -49.535 22.660 22.477 1.00 85.88 777 THR A N 1
ATOM 6043 C CA . THR A 1 777 ? -49.764 23.898 21.719 1.00 85.88 777 THR A CA 1
ATOM 6044 C C . THR A 1 777 ? -49.712 25.119 22.640 1.00 85.88 777 THR A C 1
ATOM 6046 O O . THR A 1 777 ? -49.004 26.077 22.337 1.00 85.88 777 THR A O 1
ATOM 6049 N N . ASP A 1 778 ? -50.347 25.043 23.809 1.00 85.56 778 ASP A N 1
ATOM 6050 C CA . ASP A 1 778 ? -50.331 26.112 24.808 1.00 85.56 778 ASP A CA 1
ATOM 6051 C C . ASP A 1 778 ? -48.908 26.343 25.353 1.00 85.56 778 ASP A C 1
ATOM 6053 O O . ASP A 1 778 ? -48.460 27.482 25.479 1.00 85.56 778 ASP A O 1
ATOM 6057 N N . LEU A 1 779 ? -48.144 25.274 25.623 1.00 86.38 779 LEU A N 1
ATOM 6058 C CA . LEU A 1 779 ? -46.741 25.376 26.051 1.00 86.38 779 LEU A CA 1
ATOM 6059 C C . LEU A 1 779 ? -45.828 25.931 24.951 1.00 86.38 779 LEU A C 1
ATOM 6061 O O . LEU A 1 779 ? -44.925 26.712 25.246 1.00 86.38 779 LEU A O 1
ATOM 6065 N N . ARG A 1 780 ? -46.069 25.582 23.681 1.00 85.31 780 ARG A N 1
ATOM 6066 C CA . ARG A 1 780 ? -45.383 26.179 22.521 1.00 85.31 780 ARG A CA 1
ATOM 6067 C C . ARG A 1 780 ? -45.645 27.680 22.450 1.00 85.31 780 ARG A C 1
ATOM 6069 O O . ARG A 1 780 ? -44.722 28.457 22.221 1.00 85.31 780 ARG A O 1
ATOM 6076 N N . GLU A 1 781 ? -46.892 28.093 22.648 1.00 82.31 781 GLU A N 1
ATOM 6077 C CA . GLU A 1 781 ? -47.281 29.500 22.636 1.00 82.31 781 GLU A CA 1
ATOM 6078 C C . GLU A 1 781 ? -46.679 30.257 23.827 1.00 82.31 781 GLU A C 1
ATOM 6080 O O . GLU A 1 781 ? -46.146 31.351 23.651 1.00 82.31 781 GLU A O 1
ATOM 6085 N N . GLN A 1 782 ? -46.639 29.647 25.015 1.00 78.31 782 GLN A N 1
ATOM 6086 C CA . GLN A 1 782 ? -45.930 30.205 26.167 1.00 78.31 782 GLN A CA 1
ATOM 6087 C C . GLN A 1 782 ? -44.422 30.309 25.925 1.00 78.31 782 GLN A C 1
ATOM 6089 O O . GLN A 1 782 ? -43.826 31.303 26.328 1.00 78.31 782 GLN A O 1
ATOM 6094 N N . LEU A 1 783 ? -43.789 29.333 25.269 1.00 75.25 783 LEU A N 1
ATOM 6095 C CA . LEU A 1 783 ? -42.375 29.410 24.884 1.00 75.25 783 LEU A CA 1
ATOM 6096 C C . LEU A 1 783 ? -42.133 30.512 23.839 1.00 75.25 783 LEU A C 1
ATOM 6098 O O . LEU A 1 783 ? -41.133 31.217 23.928 1.00 75.25 783 LEU A O 1
ATOM 6102 N N . ASN A 1 784 ? -43.052 30.728 22.900 1.00 72.12 784 ASN A N 1
ATOM 6103 C CA . ASN A 1 784 ? -42.924 31.780 21.885 1.00 72.12 784 ASN A CA 1
ATOM 6104 C C . ASN A 1 784 ? -43.215 33.190 22.427 1.00 72.12 784 ASN A C 1
ATOM 6106 O O . ASN A 1 784 ? -42.617 34.166 21.970 1.00 72.12 784 ASN A O 1
ATOM 6110 N N . ASN A 1 785 ? -44.108 33.313 23.409 1.00 63.12 785 ASN A N 1
ATOM 6111 C CA . ASN A 1 785 ? -44.438 34.583 24.039 1.00 63.12 785 ASN A CA 1
ATOM 6112 C C . ASN A 1 785 ? -43.359 34.959 25.068 1.00 63.12 785 ASN A C 1
ATOM 6114 O O . ASN A 1 785 ? -43.315 34.443 26.186 1.00 63.12 785 ASN A O 1
ATOM 6118 N N . ASN A 1 786 ? -42.529 35.923 24.661 1.00 57.59 786 ASN A N 1
ATOM 6119 C CA . ASN A 1 786 ? -41.438 36.563 25.402 1.00 57.59 786 ASN A CA 1
ATOM 6120 C C . ASN A 1 786 ? -40.103 35.778 25.437 1.00 57.59 786 ASN A C 1
ATOM 6122 O O . ASN A 1 786 ? -39.764 35.183 26.462 1.00 57.59 786 ASN A O 1
ATOM 6126 N N . PRO A 1 787 ? -39.313 35.820 24.344 1.00 52.69 787 PRO A N 1
ATOM 6127 C CA . PRO A 1 787 ? -37.996 35.186 24.278 1.00 52.69 787 PRO A CA 1
ATOM 6128 C C . PRO A 1 787 ? -36.924 35.840 25.171 1.00 52.69 787 PRO A C 1
ATOM 6130 O O . PRO A 1 787 ? -35.872 35.236 25.362 1.00 52.69 787 PRO A O 1
ATOM 6133 N N . ASP A 1 788 ? -37.180 37.028 25.741 1.00 52.62 788 ASP A N 1
ATOM 6134 C CA . ASP A 1 788 ? -36.128 37.886 26.312 1.00 52.62 788 ASP A CA 1
ATOM 6135 C C . ASP A 1 788 ? -36.408 38.449 27.720 1.00 52.62 788 ASP A C 1
ATOM 6137 O O . ASP A 1 788 ? -35.625 39.258 28.212 1.00 52.62 788 ASP A O 1
ATOM 6141 N N . GLY A 1 789 ? -37.485 38.032 28.401 1.00 50.69 789 GLY A N 1
ATOM 6142 C CA . GLY A 1 789 ? -37.905 38.677 29.658 1.00 50.69 789 GLY A CA 1
ATOM 6143 C C . GLY A 1 789 ? -38.361 37.777 30.807 1.00 50.69 789 GLY A C 1
ATOM 6144 O O . GLY A 1 789 ? -38.873 38.312 31.786 1.00 50.69 789 GLY A O 1
ATOM 6145 N N . LYS A 1 790 ? -38.219 36.450 30.718 1.00 60.91 790 LYS A N 1
ATOM 6146 C CA . LYS A 1 790 ? -38.591 35.544 31.821 1.00 60.91 790 LYS A CA 1
ATOM 6147 C C . LYS A 1 790 ? -37.446 35.397 32.817 1.00 60.91 790 LYS A C 1
ATOM 6149 O O . LYS A 1 790 ? -36.286 35.279 32.420 1.00 60.91 790 LYS A O 1
ATOM 6154 N N . SER A 1 791 ? -37.769 35.381 34.105 1.00 70.31 791 SER A N 1
ATOM 6155 C CA . SER A 1 791 ? -36.787 35.058 35.142 1.00 70.31 791 SER A CA 1
ATOM 6156 C C . SER A 1 791 ? -36.306 33.606 34.994 1.00 70.31 791 SER A C 1
ATOM 6158 O O . SER A 1 791 ? -37.009 32.757 34.440 1.00 70.31 791 SER A O 1
ATOM 6160 N N . HIS A 1 792 ? -35.107 33.293 35.493 1.00 74.69 792 HIS A N 1
ATOM 6161 C CA . HIS A 1 792 ? -34.568 31.927 35.445 1.00 74.69 792 HIS A CA 1
ATOM 6162 C C . HIS A 1 792 ? -35.521 30.896 36.079 1.00 74.69 792 HIS A C 1
ATOM 6164 O O . HIS A 1 792 ? -35.637 29.774 35.592 1.00 74.69 792 HIS A O 1
ATOM 6170 N N . GLU A 1 793 ? -36.244 31.305 37.124 1.00 75.19 793 GLU A N 1
ATOM 6171 C CA . GLU A 1 793 ? -37.213 30.485 37.853 1.00 75.19 793 GLU A CA 1
ATOM 6172 C C . GLU A 1 793 ? -38.468 30.186 37.009 1.00 75.19 793 GLU A C 1
ATOM 6174 O O . GLU A 1 793 ? -38.934 29.049 36.965 1.00 75.19 793 GLU A O 1
ATOM 6179 N N . GLU A 1 794 ? -38.955 31.163 36.237 1.00 77.44 794 GLU A N 1
ATOM 6180 C CA . GLU A 1 794 ? -40.065 30.971 35.289 1.00 77.44 794 GLU A CA 1
ATOM 6181 C C . GLU A 1 794 ? -39.669 30.078 34.104 1.00 77.44 794 GLU A C 1
ATOM 6183 O O . GLU A 1 794 ? -40.472 29.265 33.643 1.00 77.44 794 GLU A O 1
ATOM 6188 N N . ALA A 1 795 ? -38.429 30.196 33.617 1.00 77.00 795 ALA A N 1
ATOM 6189 C CA . ALA A 1 795 ? -37.914 29.340 32.551 1.00 77.00 795 ALA A CA 1
ATOM 6190 C C . ALA A 1 795 ? -37.770 27.878 33.013 1.00 77.00 795 ALA A C 1
ATOM 6192 O O . ALA A 1 795 ? -38.127 26.968 32.260 1.00 77.00 795 ALA A O 1
ATOM 6193 N N . LEU A 1 796 ? -37.307 27.645 34.251 1.00 79.06 796 LEU A N 1
ATOM 6194 C CA . LEU A 1 796 ? -37.260 26.302 34.844 1.00 79.06 796 LEU A CA 1
ATOM 6195 C C . LEU A 1 796 ? -38.665 25.709 34.998 1.00 79.06 796 LEU A C 1
ATOM 6197 O O . LEU A 1 796 ? -38.892 24.577 34.584 1.00 79.06 796 LEU A O 1
ATOM 6201 N N . ALA A 1 797 ? -39.629 26.487 35.501 1.00 82.31 797 ALA A N 1
ATOM 6202 C CA . ALA A 1 797 ? -41.008 26.024 35.661 1.00 82.31 797 ALA A CA 1
ATOM 6203 C C . ALA A 1 797 ? -41.653 25.606 34.324 1.00 82.31 797 ALA A C 1
ATOM 6205 O O . ALA A 1 797 ? -42.430 24.651 34.268 1.00 82.31 797 ALA A O 1
ATOM 6206 N N . LEU A 1 798 ? -41.319 26.293 33.228 1.00 84.19 798 LEU A N 1
ATOM 6207 C CA . LEU A 1 798 ? -41.729 25.917 31.871 1.00 84.19 798 LEU A CA 1
ATOM 6208 C C . LEU A 1 798 ? -41.034 24.639 31.381 1.00 84.19 798 LEU A C 1
ATOM 6210 O O . LEU A 1 798 ? -41.680 23.791 30.762 1.00 84.19 798 LEU A O 1
ATOM 6214 N N . GLN A 1 799 ? -39.743 24.468 31.678 1.00 86.44 799 GLN A N 1
ATOM 6215 C CA . GLN A 1 799 ? -39.013 23.235 31.375 1.00 86.44 799 GLN A CA 1
ATOM 6216 C C . GLN A 1 799 ? -39.589 22.031 32.132 1.00 86.44 799 GLN A C 1
ATOM 6218 O O . GLN A 1 799 ? -39.741 20.957 31.542 1.00 86.44 799 GLN A O 1
ATOM 6223 N N . ASP A 1 800 ? -39.977 22.210 33.392 1.00 86.19 800 ASP A N 1
ATOM 6224 C CA . ASP A 1 800 ? -40.607 21.168 34.203 1.00 86.19 800 ASP A CA 1
ATOM 6225 C C . ASP A 1 800 ? -41.983 20.782 33.647 1.00 86.19 800 ASP A C 1
ATOM 6227 O O . ASP A 1 800 ? -42.289 19.597 33.524 1.00 86.19 800 ASP A O 1
ATOM 6231 N N . GLN A 1 801 ? -42.789 21.751 33.201 1.00 88.31 801 GLN A N 1
ATOM 6232 C CA . GLN A 1 801 ? -44.078 21.471 32.556 1.00 88.31 801 GLN A CA 1
ATOM 6233 C C . GLN A 1 801 ? -43.930 20.715 31.227 1.00 88.31 801 GLN A C 1
ATOM 6235 O O . GLN A 1 801 ? -44.709 19.799 30.956 1.00 88.31 801 GLN A O 1
ATOM 6240 N N . VAL A 1 802 ? -42.925 21.055 30.411 1.00 88.44 802 VAL A N 1
ATOM 6241 C CA . VAL A 1 802 ? -42.605 20.311 29.179 1.00 88.44 802 VAL A CA 1
ATOM 6242 C C . VAL A 1 802 ? -42.113 18.901 29.509 1.00 88.44 802 VAL A C 1
ATOM 6244 O O . VAL A 1 802 ? -42.476 17.946 28.820 1.00 88.44 802 VAL A O 1
ATOM 6247 N N . THR A 1 803 ? -41.327 18.743 30.573 1.00 87.81 803 THR A N 1
ATOM 6248 C CA . THR A 1 803 ? -40.846 17.434 31.037 1.00 87.81 803 THR A CA 1
ATOM 6249 C C . THR A 1 803 ? -42.003 16.565 31.534 1.00 87.81 803 THR A C 1
ATOM 6251 O O . THR A 1 803 ? -42.097 15.402 31.144 1.00 87.81 803 THR A O 1
ATOM 6254 N N . GLN A 1 804 ? -42.939 17.141 32.292 1.00 87.38 804 GLN A N 1
ATOM 6255 C CA . GLN A 1 804 ? -44.139 16.447 32.756 1.00 87.38 804 GLN A CA 1
ATOM 6256 C C . GLN A 1 804 ? -45.047 16.033 31.591 1.00 87.38 804 GLN A C 1
ATOM 6258 O O . GLN A 1 804 ? -45.471 14.887 31.537 1.00 87.38 804 GLN A O 1
ATOM 6263 N N . LEU A 1 805 ? -45.286 16.909 30.607 1.00 91.19 805 LEU A N 1
ATOM 6264 C CA . LEU A 1 805 ? -46.077 16.565 29.416 1.00 91.19 805 LEU A CA 1
ATOM 6265 C C . LEU A 1 805 ? -45.456 15.402 28.617 1.00 91.19 805 LEU A C 1
ATOM 6267 O O . LEU A 1 805 ? -46.163 14.559 28.063 1.00 91.19 805 LEU A O 1
ATOM 6271 N N . ASN A 1 806 ? -44.126 15.342 28.556 1.00 89.06 806 ASN A N 1
ATOM 6272 C CA . ASN A 1 806 ? -43.414 14.235 27.925 1.00 89.06 806 ASN A CA 1
ATOM 6273 C C . ASN A 1 806 ? -43.591 12.913 28.690 1.00 89.06 806 ASN A C 1
ATOM 6275 O O . ASN A 1 806 ? -43.757 11.873 28.061 1.00 89.06 806 ASN A O 1
ATOM 6279 N N . ALA A 1 807 ? -43.574 12.949 30.024 1.00 87.00 807 ALA A N 1
ATOM 6280 C CA . ALA A 1 807 ? -43.858 11.775 30.846 1.00 87.00 807 ALA A CA 1
ATOM 6281 C C . ALA A 1 807 ? -45.326 11.328 30.702 1.00 87.00 807 ALA A C 1
ATOM 6283 O O . ALA A 1 807 ? -45.591 10.147 30.489 1.00 87.00 807 ALA A O 1
ATOM 6284 N N . ASP A 1 808 ? -46.268 12.274 30.716 1.00 88.19 808 ASP A N 1
ATOM 6285 C CA . ASP A 1 808 ? -47.706 12.017 30.574 1.00 88.19 808 ASP A CA 1
ATOM 6286 C C . ASP A 1 808 ? -48.042 11.362 29.213 1.00 88.19 808 ASP A C 1
ATOM 6288 O O . ASP A 1 808 ? -48.826 10.416 29.139 1.00 88.19 808 ASP A O 1
ATOM 6292 N N . THR A 1 809 ? -47.415 11.821 28.122 1.00 90.12 809 THR A N 1
ATOM 6293 C CA . THR A 1 809 ? -47.607 11.246 26.773 1.00 90.12 809 THR A CA 1
ATOM 6294 C C . THR A 1 809 ? -46.917 9.891 26.590 1.00 90.12 809 THR A C 1
ATOM 6296 O O . THR A 1 809 ? -47.410 9.059 25.827 1.00 90.12 809 THR A O 1
ATOM 6299 N N . GLN A 1 810 ? -45.821 9.625 27.311 1.00 85.44 810 GLN A N 1
ATOM 6300 C CA . GLN A 1 810 ? -45.223 8.287 27.379 1.00 85.44 810 GLN A CA 1
ATOM 6301 C C . GLN A 1 810 ? -46.128 7.305 28.127 1.00 85.44 810 GLN A C 1
ATOM 6303 O O . GLN A 1 810 ? -46.366 6.212 27.618 1.00 85.44 810 GLN A O 1
ATOM 6308 N N . GLN A 1 811 ? -46.704 7.713 29.261 1.00 85.25 811 GLN A N 1
ATOM 6309 C CA . GLN A 1 811 ? -47.670 6.889 29.990 1.00 85.25 811 GLN A CA 1
ATOM 6310 C C . GLN A 1 811 ? -48.914 6.598 29.136 1.00 85.25 811 GLN A C 1
ATOM 6312 O O . GLN A 1 811 ? -49.360 5.459 29.070 1.00 85.25 811 GLN A O 1
ATOM 6317 N N . LEU A 1 812 ? -49.419 7.583 28.383 1.00 89.62 812 LEU A N 1
ATOM 6318 C CA . LEU A 1 812 ? -50.558 7.384 27.477 1.00 89.62 812 LEU A CA 1
ATOM 6319 C C . LEU A 1 812 ? -50.282 6.336 26.379 1.00 89.62 812 LEU A C 1
ATOM 6321 O O . LEU A 1 812 ? -51.178 5.590 25.982 1.00 89.62 812 LEU A O 1
ATOM 6325 N N . ARG A 1 813 ? -49.036 6.261 25.893 1.00 87.50 813 ARG A N 1
ATOM 6326 C CA . ARG A 1 813 ? -48.587 5.233 24.939 1.00 87.50 813 ARG A CA 1
ATOM 6327 C C . ARG A 1 813 ? -48.569 3.844 25.579 1.00 87.50 813 ARG A C 1
ATOM 6329 O O . ARG A 1 813 ? -48.885 2.862 24.909 1.00 87.50 813 ARG A O 1
ATOM 6336 N N . GLU A 1 814 ? -48.177 3.749 26.844 1.00 85.81 814 GLU A N 1
ATOM 6337 C CA . GLU A 1 814 ? -48.200 2.494 27.599 1.00 85.81 814 GLU A CA 1
ATOM 6338 C C . GLU A 1 814 ? -49.637 2.023 27.848 1.00 85.81 814 GLU A C 1
ATOM 6340 O O . GLU A 1 814 ? -49.940 0.875 27.523 1.00 85.81 814 GLU A O 1
ATOM 6345 N N . ASP A 1 815 ? -50.530 2.923 28.266 1.00 84.88 815 ASP A N 1
ATOM 6346 C CA . ASP A 1 815 ? -51.956 2.641 28.477 1.00 84.88 815 ASP A CA 1
ATOM 6347 C C . ASP A 1 815 ? -52.631 2.128 27.182 1.00 84.88 815 ASP A C 1
ATOM 6349 O O . ASP A 1 815 ? -53.377 1.147 27.207 1.00 84.88 815 ASP A O 1
ATOM 6353 N N . LEU A 1 816 ? -52.323 2.723 26.017 1.00 86.25 816 LEU A N 1
ATOM 6354 C CA . LEU A 1 816 ? -52.824 2.252 24.714 1.00 86.25 816 LEU A CA 1
ATOM 6355 C C . LEU A 1 816 ? -52.296 0.854 24.355 1.00 86.25 816 LEU A C 1
ATOM 6357 O O . LEU A 1 816 ? -53.037 0.017 23.837 1.00 86.25 816 LEU A O 1
ATOM 6361 N N . ASN A 1 817 ? -51.016 0.588 24.622 1.00 82.25 817 ASN A N 1
ATOM 6362 C CA . ASN A 1 817 ? -50.415 -0.722 24.371 1.00 82.25 817 ASN A CA 1
ATOM 6363 C C . ASN A 1 817 ? -50.987 -1.803 25.299 1.00 82.25 817 ASN A C 1
ATOM 6365 O O . ASN A 1 817 ? -51.083 -2.962 24.893 1.00 82.25 817 ASN A O 1
ATOM 6369 N N . GLU A 1 818 ? -51.352 -1.447 26.529 1.00 82.12 818 GLU A N 1
ATOM 6370 C CA . GLU A 1 818 ? -51.993 -2.350 27.482 1.00 82.12 818 GLU A CA 1
ATOM 6371 C C . GLU A 1 818 ? -53.437 -2.662 27.064 1.00 82.12 818 GLU A C 1
ATOM 6373 O O . GLU A 1 818 ? -53.779 -3.840 26.953 1.00 82.12 818 GLU A O 1
ATOM 6378 N N . ALA A 1 819 ? -54.220 -1.650 26.670 1.00 78.12 819 ALA A N 1
ATOM 6379 C CA . ALA A 1 819 ? -55.573 -1.820 26.126 1.00 78.12 819 ALA A CA 1
ATOM 6380 C C . ALA A 1 819 ? -55.602 -2.638 24.814 1.00 78.12 819 ALA A C 1
ATOM 6382 O O . ALA A 1 819 ? -56.520 -3.422 24.561 1.00 78.12 819 ALA A O 1
ATOM 6383 N N . ALA A 1 820 ? -54.566 -2.511 23.977 1.00 79.75 820 ALA A N 1
ATOM 6384 C CA . ALA A 1 820 ? -54.403 -3.334 22.778 1.00 79.75 820 ALA A CA 1
ATOM 6385 C C . ALA A 1 820 ? -54.063 -4.800 23.110 1.00 79.75 820 ALA A C 1
ATOM 6387 O O . ALA A 1 820 ? -54.491 -5.714 22.405 1.00 79.75 820 ALA A O 1
ATOM 6388 N N . ARG A 1 821 ? -53.290 -5.043 24.179 1.00 75.19 821 ARG A N 1
ATOM 6389 C CA . ARG A 1 821 ? -52.907 -6.395 24.625 1.00 75.19 821 ARG A CA 1
ATOM 6390 C C . ARG A 1 821 ? -54.028 -7.115 25.368 1.00 75.19 821 ARG A C 1
ATOM 6392 O O . ARG A 1 821 ? -54.118 -8.334 25.243 1.00 75.19 821 ARG A O 1
ATOM 6399 N N . SER A 1 822 ? -54.859 -6.392 26.119 1.00 68.31 822 SER A N 1
ATOM 6400 C CA . SER A 1 822 ? -56.036 -6.947 26.802 1.00 68.31 822 SER A CA 1
ATOM 6401 C C . SER A 1 822 ? -57.203 -7.232 25.848 1.00 68.31 822 SER A C 1
ATOM 6403 O O . SER A 1 822 ? -58.132 -7.947 26.218 1.00 68.31 822 SER A O 1
ATOM 6405 N N . GLY A 1 823 ? -57.139 -6.730 24.608 1.00 73.19 823 GLY A N 1
ATOM 6406 C CA . GLY A 1 823 ? -58.182 -6.896 23.595 1.00 73.19 823 GLY A CA 1
ATOM 6407 C C . GLY A 1 823 ? -59.336 -5.897 23.721 1.00 73.19 823 GLY A C 1
ATOM 6408 O O . GLY A 1 823 ? -60.334 -6.046 23.021 1.00 73.19 823 GLY A O 1
ATOM 6409 N N . GLU A 1 824 ? -59.200 -4.877 24.574 1.00 74.88 824 GLU A N 1
ATOM 6410 C CA . GLU A 1 824 ? -60.191 -3.808 24.763 1.00 74.88 824 GLU A CA 1
ATOM 6411 C C . GLU A 1 824 ? -60.311 -2.881 23.543 1.00 74.88 824 GLU A C 1
ATOM 6413 O O . GLU A 1 824 ? -61.361 -2.277 23.330 1.00 74.88 824 GLU A O 1
ATOM 6418 N N . ILE A 1 825 ? -59.262 -2.782 22.717 1.00 78.12 825 ILE A N 1
ATOM 6419 C CA . ILE A 1 825 ? -59.258 -2.005 21.469 1.00 78.12 825 ILE A CA 1
ATOM 6420 C C . ILE A 1 825 ? -58.655 -2.856 20.344 1.00 78.12 825 ILE A C 1
ATOM 6422 O O . ILE A 1 825 ? -57.541 -3.364 20.468 1.00 78.12 825 ILE A O 1
ATOM 6426 N N . THR A 1 826 ? -59.361 -3.003 19.217 1.00 72.31 826 THR A N 1
ATOM 6427 C CA . THR A 1 826 ? -58.896 -3.797 18.063 1.00 72.31 826 THR A CA 1
ATOM 6428 C C . THR A 1 826 ? -59.224 -3.119 16.727 1.00 72.31 826 THR A C 1
ATOM 6430 O O . THR A 1 826 ? -60.069 -2.231 16.648 1.00 72.31 826 THR A O 1
ATOM 6433 N N . GLY A 1 827 ? -58.540 -3.519 15.651 1.00 75.19 827 GLY A N 1
ATOM 6434 C CA . GLY A 1 827 ? -58.873 -3.082 14.290 1.00 75.19 827 GLY A CA 1
ATOM 6435 C C . GLY A 1 827 ? -58.650 -1.585 14.024 1.00 75.19 827 GLY A C 1
ATOM 6436 O O . GLY A 1 827 ? -57.580 -1.041 14.310 1.00 75.19 827 GLY A O 1
ATOM 6437 N N . SER A 1 828 ? -59.642 -0.925 13.416 1.00 67.44 828 SER A N 1
ATOM 6438 C CA . SER A 1 828 ? -59.565 0.492 13.025 1.00 67.44 828 SER A CA 1
ATOM 6439 C C . SER A 1 828 ? -59.439 1.433 14.223 1.00 67.44 828 SER A C 1
ATOM 6441 O O . SER A 1 828 ? -58.670 2.386 14.153 1.00 67.44 828 SER A O 1
ATOM 6443 N N . ASP A 1 829 ? -60.093 1.126 15.346 1.00 70.94 829 ASP A N 1
ATOM 6444 C CA . ASP A 1 829 ? -60.080 1.995 16.530 1.00 70.94 829 ASP A CA 1
ATOM 6445 C C . ASP A 1 829 ? -58.704 2.058 17.196 1.00 70.94 829 ASP A C 1
ATOM 6447 O O . ASP A 1 829 ? -58.287 3.124 17.652 1.00 70.94 829 ASP A O 1
ATOM 6451 N N . LEU A 1 830 ? -57.958 0.946 17.175 1.00 77.75 830 LEU A N 1
ATOM 6452 C CA . LEU A 1 830 ? -56.564 0.910 17.622 1.00 77.75 830 LEU A CA 1
ATOM 6453 C C . LEU A 1 830 ? -55.673 1.749 16.706 1.00 77.75 830 LEU A C 1
ATOM 6455 O O . LEU A 1 830 ? -54.786 2.450 17.179 1.00 77.75 830 LEU A O 1
ATOM 6459 N N . THR A 1 831 ? -55.915 1.680 15.397 1.00 77.12 831 THR A N 1
ATOM 6460 C CA . THR A 1 831 ? -55.111 2.396 14.399 1.00 77.12 831 THR A CA 1
ATOM 6461 C C . THR A 1 831 ? -55.297 3.907 14.530 1.00 77.12 831 THR A C 1
ATOM 6463 O O . THR A 1 831 ? -54.317 4.650 14.525 1.00 77.12 831 THR A O 1
ATOM 6466 N N . ASP A 1 832 ? -56.538 4.351 14.723 1.00 75.81 832 ASP A N 1
ATOM 6467 C CA . ASP A 1 832 ? -56.854 5.762 14.924 1.00 75.81 832 ASP A CA 1
ATOM 6468 C C . ASP A 1 832 ? -56.336 6.274 16.279 1.00 75.81 832 ASP A C 1
ATOM 6470 O O . ASP A 1 832 ? -55.745 7.347 16.345 1.00 75.81 832 ASP A O 1
ATOM 6474 N N . ALA A 1 833 ? -56.497 5.503 17.364 1.00 78.69 833 ALA A N 1
ATOM 6475 C CA . ALA A 1 833 ? -55.971 5.889 18.677 1.00 78.69 833 ALA A CA 1
ATOM 6476 C C . ALA A 1 833 ? -54.432 5.955 18.687 1.00 78.69 833 ALA A C 1
ATOM 6478 O O . ALA A 1 833 ? -53.856 6.834 19.326 1.00 78.69 833 ALA A O 1
ATOM 6479 N N . LEU A 1 834 ? -53.759 5.074 17.938 1.00 83.62 834 LEU A N 1
ATOM 6480 C CA . LEU A 1 834 ? -52.304 5.098 17.773 1.00 83.62 834 LEU A CA 1
ATOM 6481 C C . LEU A 1 834 ? -51.833 6.370 17.060 1.00 83.62 834 LEU A C 1
ATOM 6483 O O . LEU A 1 834 ? -50.810 6.931 17.437 1.00 83.62 834 LEU A O 1
ATOM 6487 N N . TYR A 1 835 ? -52.576 6.849 16.060 1.00 82.81 835 TYR A N 1
ATOM 6488 C CA . TYR A 1 835 ? -52.234 8.084 15.354 1.00 82.81 835 TYR A CA 1
ATOM 6489 C C . TYR A 1 835 ? -52.271 9.304 16.286 1.00 82.81 835 TYR A C 1
ATOM 6491 O O . TYR A 1 835 ? -51.309 10.074 16.333 1.00 82.81 835 TYR A O 1
ATOM 6499 N N . ASP A 1 836 ? -53.343 9.448 17.068 1.00 83.75 836 ASP A N 1
ATOM 6500 C CA . ASP A 1 836 ? -53.524 10.598 17.960 1.00 83.75 836 ASP A CA 1
ATOM 6501 C C . ASP A 1 836 ? -52.516 10.599 19.124 1.00 83.75 836 ASP A C 1
ATOM 6503 O O . ASP A 1 836 ? -51.969 11.649 19.478 1.00 83.75 836 ASP A O 1
ATOM 6507 N N . VAL A 1 837 ? -52.223 9.423 19.698 1.00 86.44 837 VAL A N 1
ATOM 6508 C CA . VAL A 1 837 ? -51.223 9.270 20.772 1.00 86.44 837 VAL A CA 1
ATOM 6509 C C . VAL A 1 837 ? -49.801 9.541 20.258 1.00 86.44 837 VAL A C 1
ATOM 6511 O O . VAL A 1 837 ? -49.001 10.171 20.957 1.00 86.44 837 VAL A O 1
ATOM 6514 N N . ASP A 1 838 ? -49.483 9.134 19.027 1.00 85.19 838 ASP A N 1
ATOM 6515 C CA . ASP A 1 838 ? -48.175 9.380 18.412 1.00 85.19 838 ASP A CA 1
ATOM 6516 C C . ASP A 1 838 ? -47.972 10.856 18.053 1.00 85.19 838 ASP A C 1
ATOM 6518 O O . ASP A 1 838 ? -46.876 11.384 18.266 1.00 85.19 838 ASP A O 1
ATOM 6522 N N . ASP A 1 839 ? -49.007 11.548 17.562 1.00 84.94 839 ASP A N 1
ATOM 6523 C CA . ASP A 1 839 ? -48.956 13.001 17.335 1.00 84.94 839 ASP A CA 1
ATOM 6524 C C . ASP A 1 839 ? -48.682 13.748 18.653 1.00 84.94 839 ASP A C 1
ATOM 6526 O O . ASP A 1 839 ? -47.771 14.581 18.714 1.00 84.94 839 ASP A O 1
ATOM 6530 N N . ALA A 1 840 ? -49.361 13.370 19.745 1.00 81.44 840 ALA A N 1
ATOM 6531 C CA . ALA A 1 840 ? -49.147 13.966 21.067 1.00 81.44 840 ALA A CA 1
ATOM 6532 C C . ALA A 1 840 ? -47.721 13.772 21.596 1.00 81.44 840 ALA A C 1
ATOM 6534 O O . ALA A 1 840 ? -47.091 14.734 22.052 1.00 81.44 840 ALA A O 1
ATOM 6535 N N . ALA A 1 841 ? -47.168 12.564 21.476 1.00 85.69 841 ALA A N 1
ATOM 6536 C CA . ALA A 1 841 ? -45.794 12.281 21.886 1.00 85.69 841 ALA A CA 1
ATOM 6537 C C . ALA A 1 841 ? -44.759 13.042 21.033 1.00 85.69 841 ALA A C 1
ATOM 6539 O O . ALA A 1 841 ? -43.765 13.558 21.554 1.00 85.69 841 ALA A O 1
ATOM 6540 N N . ASN A 1 842 ? -44.985 13.151 19.722 1.00 83.06 842 ASN A N 1
ATOM 6541 C CA . ASN A 1 842 ? -44.082 13.868 18.821 1.00 83.06 842 ASN A CA 1
ATOM 6542 C C . ASN A 1 842 ? -44.080 15.376 19.098 1.00 83.06 842 ASN A C 1
ATOM 6544 O O . ASN A 1 842 ? -43.012 15.992 19.177 1.00 83.06 842 ASN A O 1
ATOM 6548 N N . ARG A 1 843 ? -45.256 15.977 19.317 1.00 85.38 843 ARG A N 1
ATOM 6549 C CA . ARG A 1 843 ? -45.369 17.396 19.679 1.00 85.38 843 ARG A CA 1
ATOM 6550 C C . ARG A 1 843 ? -44.720 17.698 21.026 1.00 85.38 843 ARG A C 1
ATOM 6552 O O . ARG A 1 843 ? -43.983 18.678 21.117 1.00 85.38 843 ARG A O 1
ATOM 6559 N N . ALA A 1 844 ? -44.914 16.849 22.037 1.00 84.94 844 ALA A N 1
ATOM 6560 C CA . ALA A 1 844 ? -44.279 17.011 23.346 1.00 84.94 844 ALA A CA 1
ATOM 6561 C C . ALA A 1 844 ? -42.740 16.927 23.269 1.00 84.94 844 ALA A C 1
ATOM 6563 O O . ALA A 1 844 ? -42.039 17.737 23.886 1.00 84.94 844 ALA A O 1
ATOM 6564 N N . ASN A 1 845 ? -42.197 15.998 22.474 1.00 84.31 845 ASN A N 1
ATOM 6565 C CA . ASN A 1 845 ? -40.748 15.841 22.309 1.00 84.31 845 ASN A CA 1
ATOM 6566 C C . ASN A 1 845 ? -40.099 17.041 21.600 1.00 84.31 845 ASN A C 1
ATOM 6568 O O . ASN A 1 845 ? -39.009 17.469 21.990 1.00 84.31 845 ASN A O 1
ATOM 6572 N N . ASN A 1 846 ? -40.783 17.637 20.620 1.00 85.12 846 ASN A N 1
ATOM 6573 C CA . ASN A 1 846 ? -40.283 18.797 19.874 1.00 85.12 846 ASN A CA 1
ATOM 6574 C C . ASN A 1 846 ? -40.154 20.079 20.721 1.00 85.12 846 ASN A C 1
ATOM 6576 O O . ASN A 1 846 ? -39.460 21.010 20.312 1.00 85.12 846 ASN A O 1
ATOM 6580 N N . LEU A 1 847 ? -40.767 20.136 21.910 1.00 85.31 847 LEU A N 1
ATOM 6581 C CA . LEU A 1 847 ? -40.668 21.280 22.828 1.00 85.31 847 LEU A CA 1
ATOM 6582 C C . LEU A 1 847 ? -39.414 21.249 23.717 1.00 85.31 847 LEU A C 1
ATOM 6584 O O . LEU A 1 847 ? -38.979 22.300 24.193 1.00 85.31 847 LEU A O 1
ATOM 6588 N N . ARG A 1 848 ? -38.794 20.077 23.932 1.00 80.19 848 ARG A N 1
ATOM 6589 C CA . ARG A 1 848 ? -37.635 19.936 24.842 1.00 80.19 848 ARG A CA 1
ATOM 6590 C C . ARG A 1 848 ? -36.449 20.843 24.478 1.00 80.19 848 ARG A C 1
ATOM 6592 O O . ARG A 1 848 ? -35.925 21.499 25.378 1.00 80.19 848 ARG A O 1
ATOM 6599 N N . PRO A 1 849 ? -36.017 20.936 23.202 1.00 75.62 849 PRO A N 1
ATOM 6600 C CA . PRO A 1 849 ? -34.861 21.755 22.835 1.00 75.62 849 PRO A CA 1
ATOM 6601 C C . PRO A 1 849 ? -35.132 23.262 22.932 1.00 75.62 849 PRO A C 1
ATOM 6603 O O . PRO A 1 849 ? -34.193 24.054 22.964 1.00 75.62 849 PRO A O 1
ATOM 6606 N N . GLU A 1 850 ? -36.399 23.676 22.914 1.00 77.75 850 GLU A N 1
ATOM 6607 C CA . GLU A 1 850 ? -36.806 25.081 23.004 1.00 77.75 850 GLU A CA 1
ATOM 6608 C C . GLU A 1 850 ? -36.918 25.533 24.462 1.00 77.75 850 GLU A C 1
ATOM 6610 O O . GLU A 1 850 ? -36.373 26.579 24.815 1.00 77.75 850 GLU A O 1
ATOM 6615 N N . ALA A 1 851 ? -37.504 24.704 25.332 1.00 76.50 851 ALA A N 1
ATOM 6616 C CA . ALA A 1 851 ? -37.535 24.955 26.773 1.00 76.50 851 ALA A CA 1
ATOM 6617 C C . ALA A 1 851 ? -36.125 24.966 27.394 1.00 76.50 851 ALA A C 1
ATOM 6619 O O . ALA A 1 851 ? -35.789 25.871 28.156 1.00 76.50 851 ALA A O 1
ATOM 6620 N N . ALA A 1 852 ? -35.258 24.024 26.997 1.00 75.19 852 ALA A N 1
ATOM 6621 C CA . ALA A 1 852 ? -33.865 23.988 27.450 1.00 75.19 852 ALA A CA 1
ATOM 6622 C C . ALA A 1 852 ? -33.074 25.237 27.021 1.00 75.19 852 ALA A C 1
ATOM 6624 O O . ALA A 1 852 ? -32.271 25.763 27.793 1.00 75.19 852 ALA A O 1
ATOM 6625 N N . ARG A 1 853 ? -33.335 25.754 25.811 1.00 74.25 853 ARG A N 1
ATOM 6626 C CA . ARG A 1 853 ? -32.728 27.002 25.333 1.00 74.25 853 ARG A CA 1
ATOM 6627 C C . ARG A 1 853 ? -33.159 28.204 26.172 1.00 74.25 853 ARG A C 1
ATOM 6629 O O . ARG A 1 853 ? -32.299 28.993 26.546 1.00 74.25 853 ARG A O 1
ATOM 6636 N N . GLN A 1 854 ? -34.440 28.335 26.528 1.00 72.44 854 GLN A N 1
ATOM 6637 C CA . GLN A 1 854 ? -34.888 29.445 27.384 1.00 72.44 854 GLN A CA 1
ATOM 6638 C C . GLN A 1 854 ? -34.249 29.426 28.776 1.00 72.44 854 GLN A C 1
ATOM 6640 O O . GLN A 1 854 ? -33.838 30.477 29.262 1.00 72.44 854 GLN A O 1
ATOM 6645 N N . VAL A 1 855 ? -34.083 28.251 29.389 1.00 71.31 855 VAL A N 1
ATOM 6646 C CA . VAL A 1 855 ? -33.388 28.119 30.683 1.00 71.31 855 VAL A CA 1
ATOM 6647 C C . VAL A 1 855 ? -31.920 28.522 30.576 1.00 71.31 855 VAL A C 1
ATOM 6649 O O . VAL A 1 855 ? -31.400 29.217 31.452 1.00 71.31 855 VAL A O 1
ATOM 6652 N N . GLN A 1 856 ? -31.265 28.146 29.476 1.00 67.00 856 GLN A N 1
ATOM 6653 C CA . GLN A 1 856 ? -29.884 28.526 29.201 1.00 67.00 856 GLN A CA 1
ATOM 6654 C C . GLN A 1 856 ? -29.738 30.048 29.031 1.00 67.00 856 GLN A C 1
ATOM 6656 O O . GLN A 1 856 ? -28.843 30.635 29.642 1.00 67.00 856 GLN A O 1
ATOM 6661 N N . TYR A 1 857 ? -30.641 30.695 28.284 1.00 64.12 857 TYR A N 1
ATOM 6662 C CA . TYR A 1 857 ? -30.649 32.150 28.078 1.00 64.12 857 TYR A CA 1
ATOM 6663 C C . TYR A 1 857 ? -31.014 32.951 29.338 1.00 64.12 857 TYR A C 1
ATOM 6665 O O . TYR A 1 857 ? -30.439 34.013 29.561 1.00 64.12 857 TYR A O 1
ATOM 6673 N N . ALA A 1 858 ? -31.925 32.446 30.175 1.00 66.75 858 ALA A N 1
ATOM 6674 C CA . ALA A 1 858 ? -32.352 33.112 31.409 1.00 66.75 858 ALA A CA 1
ATOM 6675 C C . ALA A 1 858 ? -31.391 32.890 32.596 1.00 66.75 858 ALA A C 1
ATOM 6677 O O . ALA A 1 858 ? -31.569 33.497 33.650 1.00 66.75 858 ALA A O 1
ATOM 6678 N N . SER A 1 859 ? -30.388 32.013 32.459 1.00 64.12 859 SER A N 1
ATOM 6679 C CA . SER A 1 859 ? -29.400 31.747 33.514 1.00 64.12 859 SER A CA 1
ATOM 6680 C C . SER A 1 859 ? -28.440 32.932 33.726 1.00 64.12 859 SER A C 1
ATOM 6682 O O . SER A 1 859 ? -28.131 33.637 32.764 1.00 64.12 859 SER A O 1
ATOM 6684 N N . PRO A 1 860 ? -27.880 33.133 34.937 1.00 58.12 860 PRO A N 1
ATOM 6685 C CA . PRO A 1 860 ? -26.914 34.209 35.201 1.00 58.12 860 PRO A CA 1
ATOM 6686 C C . PRO A 1 860 ? -25.703 34.187 34.254 1.00 58.12 860 PRO A C 1
ATOM 6688 O O . PRO A 1 860 ? -25.246 35.227 33.790 1.00 58.12 860 PRO A O 1
ATOM 6691 N N . ASN A 1 861 ? -25.230 32.987 33.900 1.00 54.06 861 ASN A N 1
ATOM 6692 C CA . ASN A 1 861 ? -24.132 32.795 32.951 1.00 54.06 861 ASN A CA 1
ATOM 6693 C C . ASN A 1 861 ? -24.557 33.097 31.500 1.00 54.06 861 ASN A C 1
ATOM 6695 O O . ASN A 1 861 ? -23.750 33.586 30.713 1.00 54.06 861 ASN A O 1
ATOM 6699 N N . GLY A 1 862 ? -25.817 32.820 31.143 1.00 53.56 862 GLY A N 1
ATOM 6700 C CA . GLY A 1 862 ? -26.402 33.153 29.840 1.00 53.56 862 GLY A CA 1
ATOM 6701 C C . GLY A 1 862 ? -26.63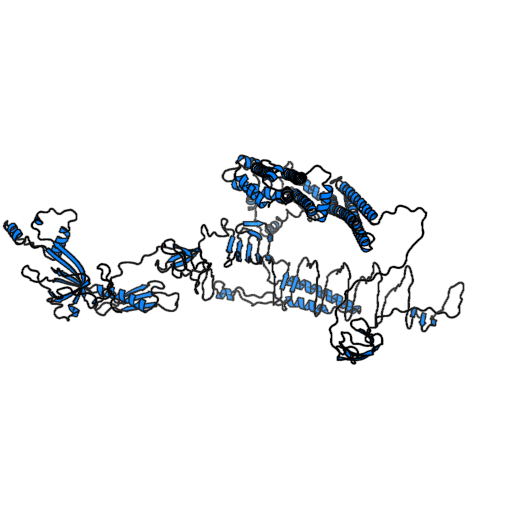5 34.654 29.652 1.00 53.56 862 GLY A C 1
ATOM 6702 O O . GLY A 1 862 ? -26.371 35.179 28.572 1.00 53.56 862 GLY A O 1
ATOM 6703 N N . GLN A 1 863 ? -27.035 35.362 30.714 1.00 58.31 863 GLN A N 1
ATOM 6704 C CA . GLN A 1 863 ? -27.138 36.826 30.722 1.00 58.31 863 GLN A CA 1
ATOM 6705 C C . GLN A 1 863 ? -25.758 37.499 30.630 1.00 58.31 863 GLN A C 1
ATOM 6707 O O . GLN A 1 863 ? -25.585 38.413 29.827 1.00 58.31 863 GLN A O 1
ATOM 6712 N N . GLN A 1 864 ? -24.745 36.987 31.342 1.00 50.69 864 GLN A N 1
ATOM 6713 C CA . GLN A 1 864 ? -23.356 37.468 31.231 1.00 50.69 864 GLN A CA 1
ATOM 6714 C C . GLN A 1 864 ? -22.747 37.226 29.841 1.00 50.69 864 GLN A C 1
ATOM 6716 O O . GLN A 1 864 ? -22.031 38.077 29.319 1.00 50.69 864 GLN A O 1
ATOM 6721 N N . ALA A 1 865 ? -23.053 36.094 29.198 1.00 47.34 865 ALA A N 1
ATOM 6722 C CA . ALA A 1 865 ? -22.627 35.830 27.822 1.00 47.34 865 ALA A CA 1
ATOM 6723 C C . ALA A 1 865 ? -23.273 36.799 26.811 1.00 47.34 865 ALA A C 1
ATOM 6725 O O . ALA A 1 865 ? -22.658 37.120 25.794 1.00 47.34 865 ALA A O 1
ATOM 6726 N N . ARG A 1 866 ? -24.483 37.298 27.102 1.00 49.28 866 ARG A N 1
ATOM 6727 C CA . ARG A 1 866 ? -25.167 38.332 26.313 1.00 49.28 866 ARG A CA 1
ATOM 6728 C C . ARG A 1 866 ? -24.551 39.716 26.490 1.00 49.28 866 ARG A C 1
ATOM 6730 O O . ARG A 1 866 ? -24.316 40.366 25.481 1.00 49.28 866 ARG A O 1
ATOM 6737 N N . GLU A 1 867 ? -24.208 40.126 27.713 1.00 48.22 867 GLU A N 1
ATOM 6738 C CA . GLU A 1 867 ? -23.482 41.390 27.944 1.00 48.22 867 GLU A CA 1
ATOM 6739 C C . GLU A 1 867 ? -22.133 41.409 27.206 1.00 48.22 867 GLU A C 1
ATOM 6741 O O . GLU A 1 867 ? -21.760 42.413 26.603 1.00 48.22 867 GLU A O 1
ATOM 6746 N N . VAL A 1 868 ? -21.427 40.273 27.175 1.00 41.38 868 VAL A N 1
ATOM 6747 C CA . VAL A 1 868 ? -20.169 40.128 26.423 1.00 41.38 868 VAL A CA 1
ATOM 6748 C C . VAL A 1 868 ? -20.403 40.115 24.907 1.00 41.38 868 VAL A C 1
ATOM 6750 O O . VAL A 1 868 ? -19.591 40.662 24.167 1.00 41.38 868 VAL A O 1
ATOM 6753 N N . ALA A 1 869 ? -21.505 39.533 24.425 1.00 35.94 869 ALA A N 1
ATOM 6754 C CA . ALA A 1 869 ? -21.850 39.536 23.002 1.00 35.94 869 ALA A CA 1
ATOM 6755 C C . ALA A 1 869 ? -22.323 40.918 22.508 1.00 35.94 869 ALA A C 1
ATOM 6757 O O . ALA A 1 869 ? -21.959 41.316 21.405 1.00 35.94 869 ALA A O 1
ATOM 6758 N N . GLU A 1 870 ? -23.064 41.680 23.319 1.00 40.62 870 GLU A N 1
ATOM 6759 C CA . GLU A 1 870 ? -23.469 43.061 23.006 1.00 40.62 870 GLU A CA 1
ATOM 6760 C C . GLU A 1 870 ? -22.284 44.041 23.019 1.00 40.62 870 GLU A C 1
ATOM 6762 O O . GLU A 1 870 ? -22.291 45.016 22.272 1.00 40.62 870 GLU A O 1
ATOM 6767 N N . LEU A 1 871 ? -21.214 43.733 23.761 1.00 39.94 871 LEU A N 1
ATOM 6768 C CA . LEU A 1 871 ? -19.920 44.425 23.683 1.00 39.94 871 LEU A CA 1
ATOM 6769 C C . LEU A 1 871 ? -19.125 44.127 22.391 1.00 39.94 871 LEU A C 1
ATOM 6771 O O . LEU A 1 871 ? -18.121 44.791 22.136 1.00 39.94 871 LEU A O 1
ATOM 6775 N N . VAL A 1 872 ? -19.542 43.140 21.584 1.00 35.16 872 VAL A N 1
ATOM 6776 C CA . VAL A 1 872 ? -18.765 42.594 20.450 1.00 35.16 872 VAL A CA 1
ATOM 6777 C C . VAL A 1 872 ? -19.510 42.676 19.097 1.00 35.16 872 VAL A C 1
ATOM 6779 O O . VAL A 1 872 ? -18.968 42.276 18.067 1.00 35.16 872 VAL A O 1
ATOM 6782 N N . VAL A 1 873 ? -20.703 43.284 19.024 1.00 29.80 873 VAL A N 1
ATOM 6783 C CA . VAL A 1 873 ? -21.359 43.589 17.730 1.00 29.80 873 VAL A CA 1
ATOM 6784 C C . VAL A 1 873 ? -20.919 44.974 17.208 1.00 29.80 873 VAL A C 1
ATOM 6786 O O . VAL A 1 873 ? -21.034 45.964 17.930 1.00 29.80 873 VAL A O 1
ATOM 6789 N N . PRO A 1 874 ? -20.426 45.098 15.956 1.00 35.75 874 PRO A N 1
ATOM 6790 C CA . PRO A 1 874 ? -19.814 46.326 15.456 1.00 35.75 874 PRO A CA 1
ATOM 6791 C C . PRO A 1 874 ? -20.864 47.352 15.008 1.00 35.75 874 PRO A C 1
ATOM 6793 O O . PRO A 1 874 ? -21.526 47.196 13.984 1.00 35.75 874 PRO A O 1
ATOM 6796 N N . GLY A 1 875 ? -20.955 48.455 15.746 1.00 33.28 875 GLY A N 1
ATOM 6797 C CA . GLY A 1 875 ? -21.689 49.653 15.349 1.00 33.28 875 GLY A CA 1
ATOM 6798 C C . GLY A 1 875 ? -21.059 50.897 15.970 1.00 33.28 875 GLY A C 1
ATOM 6799 O O . GLY A 1 875 ? -21.364 51.225 17.104 1.00 33.28 875 GLY A O 1
ATOM 6800 N N . PHE A 1 876 ? -20.207 51.585 15.199 1.00 27.98 876 PHE A N 1
ATOM 6801 C CA . PHE A 1 876 ? -19.530 52.858 15.511 1.00 27.98 876 PHE A CA 1
ATOM 6802 C C . PHE A 1 876 ? -18.570 52.884 16.721 1.00 27.98 876 PHE A C 1
ATOM 6804 O O . PHE A 1 876 ? -18.985 52.918 17.871 1.00 27.98 876 PHE A O 1
ATOM 6811 N N . GLY A 1 877 ? -17.273 53.075 16.438 1.00 28.02 877 GLY A N 1
ATOM 6812 C CA . GLY A 1 877 ? -16.326 53.687 17.380 1.00 28.02 877 GLY A CA 1
ATOM 6813 C C . GLY A 1 877 ? -15.131 52.813 17.758 1.00 28.02 877 GLY A C 1
ATOM 6814 O O . GLY A 1 877 ? -15.260 51.772 18.382 1.00 28.02 877 GLY A O 1
ATOM 6815 N N . THR A 1 878 ? -13.948 53.285 17.387 1.00 32.25 878 THR A N 1
ATOM 6816 C CA . THR A 1 878 ? -12.619 52.762 17.721 1.00 32.25 878 THR A CA 1
ATOM 6817 C C . THR A 1 878 ? -12.398 52.542 19.223 1.00 32.25 878 THR A C 1
ATOM 6819 O O . THR A 1 878 ? -12.499 53.495 19.995 1.00 32.25 878 THR A O 1
ATOM 6822 N N . LEU A 1 879 ? -11.953 51.344 19.613 1.00 29.80 879 LEU A N 1
ATOM 6823 C CA . LEU A 1 879 ? -11.192 51.119 20.847 1.00 29.80 879 LEU A CA 1
ATOM 6824 C C . LEU A 1 879 ? -9.742 50.798 20.459 1.00 29.80 879 LEU A C 1
ATOM 6826 O O . LEU A 1 879 ? -9.449 49.747 19.898 1.00 29.80 879 LEU A O 1
ATOM 6830 N N . THR A 1 880 ? -8.850 51.759 20.690 1.00 33.66 880 THR A N 1
ATOM 6831 C CA . THR A 1 880 ? -7.457 51.787 20.206 1.00 33.66 880 THR A CA 1
ATOM 6832 C C . THR A 1 880 ? -6.407 51.467 21.271 1.00 33.66 880 THR A C 1
ATOM 6834 O O . THR A 1 880 ? -5.245 51.799 21.061 1.00 33.66 880 THR A O 1
ATOM 6837 N N . ASP A 1 881 ? -6.745 50.832 22.397 1.00 37.78 881 ASP A N 1
ATOM 6838 C CA . ASP A 1 881 ? -5.741 50.599 23.443 1.00 37.78 881 ASP A CA 1
ATOM 6839 C C . ASP A 1 881 ? -5.767 49.174 24.013 1.00 37.78 881 ASP A C 1
ATOM 6841 O O . ASP A 1 881 ? -6.673 48.757 24.734 1.00 37.78 881 ASP A O 1
ATOM 6845 N N . ALA A 1 882 ? -4.717 48.408 23.706 1.00 37.03 882 ALA A N 1
ATOM 6846 C CA . ALA A 1 882 ? -4.511 47.034 24.172 1.00 37.03 882 ALA A CA 1
ATOM 6847 C C . ALA A 1 882 ? -4.346 46.928 25.706 1.00 37.03 882 ALA A C 1
ATOM 6849 O O . ALA A 1 882 ? -4.355 45.829 26.266 1.00 37.03 882 ALA A O 1
ATOM 6850 N N . LYS A 1 883 ? -4.209 48.065 26.400 1.00 37.53 883 LYS A N 1
ATOM 6851 C CA . LYS A 1 883 ? -4.107 48.147 27.861 1.00 37.53 883 LYS A CA 1
ATOM 6852 C C . LYS A 1 883 ? -5.421 47.836 28.581 1.00 37.53 883 LYS A C 1
ATOM 6854 O O . LYS A 1 883 ? -5.377 47.172 29.615 1.00 37.53 883 LYS A O 1
ATOM 6859 N N . ASP A 1 884 ? -6.565 48.226 28.022 1.00 38.28 884 ASP A N 1
ATOM 6860 C CA . ASP A 1 884 ? -7.865 48.054 28.688 1.00 38.28 884 ASP A CA 1
ATOM 6861 C C . ASP A 1 884 ? -8.325 46.586 28.673 1.00 38.28 884 ASP A C 1
ATOM 6863 O O . ASP A 1 884 ? -8.874 46.078 29.653 1.00 38.28 884 ASP A O 1
ATOM 6867 N N . ILE A 1 885 ? -7.974 45.849 27.614 1.00 40.56 885 ILE A N 1
ATOM 6868 C CA . ILE A 1 885 ? -8.222 44.402 27.492 1.00 40.56 885 ILE A CA 1
ATOM 6869 C C . ILE A 1 885 ? -7.373 43.614 28.507 1.00 40.56 885 ILE A C 1
ATOM 6871 O O . ILE A 1 885 ? -7.851 42.662 29.129 1.00 40.56 885 ILE A O 1
ATOM 6875 N N . ALA A 1 886 ? -6.128 44.039 28.745 1.00 42.69 886 ALA A N 1
ATOM 6876 C CA . ALA A 1 886 ? -5.258 43.423 29.750 1.00 42.69 886 ALA A CA 1
ATOM 6877 C C . ALA A 1 886 ? -5.727 43.703 31.194 1.00 42.69 886 ALA A C 1
ATOM 6879 O O . ALA A 1 886 ? -5.502 42.892 32.100 1.00 42.69 886 ALA A O 1
ATOM 6880 N N . GLN A 1 887 ? -6.413 44.825 31.422 1.00 40.72 887 GLN A N 1
ATOM 6881 C CA . GLN A 1 887 ? -6.926 45.203 32.738 1.00 40.72 887 GLN A CA 1
ATOM 6882 C C . GLN A 1 887 ? -8.224 44.453 33.093 1.00 40.72 887 GLN A C 1
ATOM 6884 O O . GLN A 1 887 ? -8.405 44.057 34.244 1.00 40.72 887 GLN A O 1
ATOM 6889 N N . LEU A 1 888 ? -9.064 44.133 32.103 1.00 38.56 888 LEU A N 1
ATOM 6890 C CA . LEU A 1 888 ? -10.249 43.277 32.271 1.00 38.56 888 LEU A CA 1
ATOM 6891 C C . LEU A 1 888 ? -9.894 41.809 32.565 1.00 38.56 888 LEU A C 1
ATOM 6893 O O . LEU A 1 888 ? -10.523 41.182 33.414 1.00 38.56 888 LEU A O 1
ATOM 6897 N N . LEU A 1 889 ? -8.841 41.273 31.940 1.00 41.72 889 LEU A N 1
ATOM 6898 C CA . LEU A 1 889 ? -8.413 39.879 32.137 1.00 41.72 889 LEU A CA 1
ATOM 6899 C C . LEU A 1 889 ? -7.595 39.639 33.424 1.00 41.72 889 LEU A C 1
ATOM 6901 O O . LEU A 1 889 ? -7.430 38.492 33.837 1.00 41.72 889 LEU A O 1
ATOM 6905 N N . SER A 1 890 ? -7.094 40.691 34.083 1.00 38.38 890 SER A N 1
ATOM 6906 C CA . SER A 1 890 ? -6.237 40.578 35.280 1.00 38.38 890 SER A CA 1
ATOM 6907 C C . SER A 1 890 ? -6.975 40.655 36.625 1.00 38.38 890 SER A C 1
ATOM 6909 O O . SER A 1 890 ? -6.364 40.395 37.661 1.00 38.38 890 SER A O 1
ATOM 6911 N N . THR A 1 891 ? -8.280 40.947 36.644 1.00 39.16 891 THR A N 1
ATOM 6912 C CA . THR A 1 891 ? -9.060 41.114 37.891 1.00 39.16 891 THR A CA 1
ATOM 6913 C C . THR A 1 891 ? -9.708 39.833 38.433 1.00 39.16 891 THR A C 1
ATOM 6915 O O . THR A 1 891 ? -10.346 39.867 39.480 1.00 39.16 891 THR A O 1
ATOM 6918 N N . GLY A 1 892 ? -9.500 38.673 37.799 1.00 38.72 892 GLY A N 1
ATOM 6919 C CA . GLY A 1 892 ? -9.758 37.367 38.427 1.00 38.72 892 GLY A CA 1
ATOM 6920 C C . GLY A 1 892 ? -11.218 37.038 38.780 1.00 38.72 892 GLY A C 1
ATOM 6921 O O . GLY A 1 892 ? -11.441 36.083 39.518 1.00 38.72 892 GLY A O 1
ATOM 6922 N N . GLN A 1 893 ? -12.212 37.770 38.262 1.00 38.12 893 GLN A N 1
ATOM 6923 C CA . GLN A 1 893 ? -13.630 37.565 38.608 1.00 38.12 893 GLN A CA 1
ATOM 6924 C C . GLN A 1 893 ? -14.467 36.744 37.606 1.00 38.12 893 GLN A C 1
ATOM 6926 O O . GLN A 1 893 ? -15.637 36.499 37.874 1.00 38.12 893 GLN A O 1
ATOM 6931 N N . TYR A 1 894 ? -13.893 36.223 36.515 1.00 39.12 894 TYR A N 1
ATOM 6932 C CA . TYR A 1 894 ? -14.652 35.513 35.463 1.00 39.12 894 TYR A CA 1
ATOM 6933 C C . TYR A 1 894 ? -14.128 34.096 35.170 1.00 39.12 894 TYR A C 1
ATOM 6935 O O . TYR A 1 894 ? -13.972 33.685 34.024 1.00 39.12 894 TYR A O 1
ATOM 6943 N N . GLY A 1 895 ? -13.836 33.327 36.223 1.00 32.06 895 GLY A N 1
ATOM 6944 C CA . GLY A 1 895 ? -13.244 31.985 36.124 1.00 32.06 895 GLY A CA 1
ATOM 6945 C C . GLY A 1 895 ? -14.198 30.832 35.772 1.00 32.06 895 GLY A C 1
ATOM 6946 O O . GLY A 1 895 ? -13.729 29.710 35.620 1.00 32.06 895 GLY A O 1
ATOM 6947 N N . ALA A 1 896 ? -15.510 31.062 35.644 1.00 32.19 896 ALA A N 1
ATOM 6948 C CA . ALA A 1 896 ? -16.495 29.976 35.508 1.00 32.19 896 ALA A CA 1
ATOM 6949 C C . ALA A 1 896 ? -17.228 29.910 34.150 1.00 32.19 896 ALA A C 1
ATOM 6951 O O . ALA A 1 896 ? -18.001 28.984 33.925 1.00 32.19 896 ALA A O 1
ATOM 6952 N N . ALA A 1 897 ? -16.967 30.834 33.218 1.00 27.41 897 ALA A N 1
ATOM 6953 C CA . ALA A 1 897 ? -17.683 30.931 31.936 1.00 27.41 897 ALA A CA 1
ATOM 6954 C C . ALA A 1 897 ? -16.884 30.423 30.713 1.00 27.41 897 ALA A C 1
ATOM 6956 O O . ALA A 1 897 ? -17.218 30.738 29.577 1.00 27.41 897 ALA A O 1
ATOM 6957 N N . ALA A 1 898 ? -15.836 29.615 30.910 1.00 30.36 898 ALA A N 1
ATOM 6958 C CA . ALA A 1 898 ? -15.002 29.101 29.812 1.00 30.36 898 ALA A CA 1
ATOM 6959 C C . ALA A 1 898 ? -15.550 27.822 29.132 1.00 30.36 898 ALA A C 1
ATOM 6961 O O . ALA A 1 898 ? -14.880 27.236 28.286 1.00 30.36 898 ALA A O 1
ATOM 6962 N N . GLY A 1 899 ? -16.753 27.364 29.498 1.00 30.91 899 GLY A N 1
ATOM 6963 C CA . GLY A 1 899 ? -17.295 26.073 29.057 1.00 30.91 899 GLY A CA 1
ATOM 6964 C C . GLY A 1 899 ? -18.237 26.085 27.848 1.00 30.91 899 GLY A C 1
ATOM 6965 O O . GLY A 1 899 ? -18.561 25.005 27.368 1.00 30.91 899 GLY A O 1
ATOM 6966 N N . MET A 1 900 ? -18.715 27.238 27.354 1.00 28.19 900 MET A N 1
ATOM 6967 C CA . MET A 1 900 ? -19.860 27.249 26.412 1.00 28.19 900 MET A CA 1
ATOM 6968 C C . MET A 1 900 ? -19.757 28.133 25.157 1.00 28.19 900 MET A C 1
ATOM 6970 O O . MET A 1 900 ? -20.739 28.279 24.437 1.00 28.19 900 MET A O 1
ATOM 6974 N N . THR A 1 901 ? -18.572 28.617 24.788 1.00 26.47 901 THR A N 1
ATOM 6975 C CA . THR A 1 901 ? -18.312 29.162 23.438 1.00 26.47 901 THR A CA 1
ATOM 6976 C C . THR A 1 901 ? -17.045 28.538 22.864 1.00 26.47 901 THR A C 1
ATOM 6978 O O . THR A 1 901 ? -15.993 29.165 22.751 1.00 26.47 901 THR A O 1
ATOM 6981 N N . GLY A 1 902 ? -17.125 27.246 22.556 1.00 34.16 902 GLY A N 1
ATOM 6982 C CA . GLY A 1 902 ? -16.064 26.512 21.877 1.00 34.16 902 GLY A CA 1
ATOM 6983 C C . GLY A 1 902 ? -16.183 26.661 20.366 1.00 34.16 902 GLY A C 1
ATOM 6984 O O . GLY A 1 902 ? -16.950 25.920 19.769 1.00 34.16 902 GLY A O 1
ATOM 6985 N N . LEU A 1 903 ? -15.446 27.620 19.789 1.00 29.09 903 LEU A N 1
ATOM 6986 C CA . LEU A 1 903 ? -14.890 27.655 18.418 1.00 29.09 903 LEU A CA 1
ATOM 6987 C C . LEU A 1 903 ? -14.490 29.105 18.081 1.00 29.09 903 LEU A C 1
ATOM 6989 O O . LEU A 1 903 ? -15.216 29.791 17.378 1.00 29.09 903 LEU A O 1
ATOM 6993 N N . ALA A 1 904 ? -13.367 29.587 18.634 1.00 28.80 904 ALA A N 1
ATOM 6994 C CA . ALA A 1 904 ? -12.578 30.709 18.075 1.00 28.80 904 ALA A CA 1
ATOM 6995 C C . ALA A 1 904 ? -11.332 31.081 18.910 1.00 28.80 904 ALA A C 1
ATOM 6997 O O . ALA A 1 904 ? -10.427 31.712 18.382 1.00 28.80 904 ALA A O 1
ATOM 6998 N N . ILE A 1 905 ? -11.228 30.695 20.190 1.00 27.41 905 ILE A N 1
ATOM 6999 C CA . ILE A 1 905 ? -10.168 31.208 21.092 1.00 27.41 905 ILE A CA 1
ATOM 7000 C C . ILE A 1 905 ? -9.276 30.076 21.639 1.00 27.41 905 ILE A C 1
ATOM 7002 O O . ILE A 1 905 ? -9.022 29.977 22.834 1.00 27.41 905 ILE A O 1
ATOM 7006 N N . ALA A 1 906 ? -8.798 29.183 20.766 1.00 27.88 906 ALA A N 1
ATOM 7007 C CA . ALA A 1 906 ? -7.863 28.105 21.138 1.00 27.88 906 ALA A CA 1
ATOM 7008 C C . ALA A 1 906 ? -6.469 28.230 20.488 1.00 27.88 906 ALA A C 1
ATOM 7010 O O . ALA A 1 906 ? -5.571 27.451 20.793 1.00 27.88 906 ALA A O 1
ATOM 7011 N N . SER A 1 907 ? -6.242 29.232 19.636 1.00 32.31 907 SER A N 1
ATOM 7012 C CA . SER A 1 907 ? -5.028 29.355 18.813 1.00 32.31 907 SER A CA 1
ATOM 7013 C C . SER A 1 907 ? -3.938 30.286 19.372 1.00 32.31 907 SER A C 1
ATOM 7015 O O . SER A 1 907 ? -2.901 30.441 18.736 1.00 32.31 907 SER A O 1
ATOM 7017 N N . ILE A 1 908 ? -4.100 30.877 20.565 1.00 32.16 908 ILE A N 1
ATOM 7018 C CA . ILE A 1 908 ? -3.137 31.878 21.095 1.00 32.16 908 ILE A CA 1
ATOM 7019 C C . ILE A 1 908 ? -2.433 31.433 22.398 1.00 32.16 908 ILE A C 1
ATOM 7021 O O . ILE A 1 908 ? -1.404 31.986 22.786 1.00 32.16 908 ILE A O 1
ATOM 7025 N N . PHE A 1 909 ? -2.886 30.358 23.047 1.00 30.00 909 PHE A N 1
ATOM 7026 C CA . PHE A 1 909 ? -2.261 29.859 24.281 1.00 30.00 909 PHE A CA 1
ATOM 7027 C C . PHE A 1 909 ? -0.881 29.163 24.140 1.00 30.00 909 PHE A C 1
ATOM 7029 O O . PHE A 1 909 ? -0.139 29.170 25.129 1.00 30.00 909 PHE A O 1
ATOM 7036 N N . PRO A 1 910 ? -0.447 28.625 22.976 1.00 32.16 910 PRO A N 1
ATOM 7037 C CA . PRO A 1 910 ? 0.894 28.035 22.857 1.00 32.16 910 PRO A CA 1
ATOM 7038 C C . PRO A 1 910 ? 2.036 29.061 22.710 1.00 32.16 910 PRO A C 1
ATOM 7040 O O . PRO A 1 910 ? 3.155 28.792 23.152 1.00 32.16 910 PRO A O 1
ATOM 7043 N N . LEU A 1 911 ? 1.790 30.256 22.150 1.00 31.92 911 LEU A N 1
ATOM 7044 C CA . LEU A 1 911 ? 2.863 31.225 21.852 1.00 31.92 911 LEU A CA 1
ATOM 7045 C C . LEU A 1 911 ? 3.350 32.019 23.077 1.00 31.92 911 LEU A C 1
ATOM 7047 O O . LEU A 1 911 ? 4.537 32.335 23.180 1.00 31.92 911 LEU A O 1
ATOM 7051 N N . ALA A 1 912 ? 2.483 32.280 24.058 1.00 31.88 912 ALA A N 1
ATOM 7052 C CA . ALA A 1 912 ? 2.857 33.028 25.264 1.00 31.88 912 ALA A CA 1
ATOM 7053 C C . ALA A 1 912 ? 3.795 32.239 26.205 1.00 31.88 912 ALA A C 1
ATOM 7055 O O . ALA A 1 912 ? 4.522 32.823 27.012 1.00 31.88 912 ALA A O 1
ATOM 7056 N N . ARG A 1 913 ? 3.826 30.902 26.087 1.00 33.56 913 ARG A N 1
ATOM 7057 C CA . ARG A 1 913 ? 4.718 30.032 26.874 1.00 33.56 913 ARG A CA 1
ATOM 7058 C C . ARG A 1 913 ? 6.101 29.872 26.231 1.00 33.56 913 ARG A C 1
ATOM 7060 O O . ARG A 1 913 ? 7.076 29.671 26.953 1.00 33.56 913 ARG A O 1
ATOM 7067 N N . ALA A 1 914 ? 6.198 30.034 24.909 1.00 33.78 914 ALA A N 1
ATOM 7068 C CA . ALA A 1 914 ? 7.457 29.989 24.163 1.00 33.78 914 ALA A CA 1
ATOM 7069 C C . ALA A 1 914 ? 8.287 31.279 24.335 1.00 33.78 914 ALA A C 1
ATOM 7071 O O . ALA A 1 914 ? 9.500 31.213 24.535 1.00 33.78 914 ALA A O 1
ATOM 7072 N N . ALA A 1 915 ? 7.635 32.445 24.388 1.00 34.88 915 ALA A N 1
ATOM 7073 C CA . ALA A 1 915 ? 8.307 33.743 24.525 1.00 34.88 915 ALA A CA 1
ATOM 7074 C C . ALA A 1 915 ? 8.938 34.003 25.912 1.00 34.88 915 ALA A C 1
ATOM 7076 O O . ALA A 1 915 ? 9.785 34.879 26.056 1.00 34.88 915 ALA A O 1
ATOM 7077 N N . ARG A 1 916 ? 8.585 33.225 26.947 1.00 34.66 916 ARG A N 1
ATOM 7078 C CA . ARG A 1 916 ? 9.164 33.364 28.301 1.00 34.66 916 ARG A CA 1
ATOM 7079 C C . ARG A 1 916 ? 10.468 32.585 28.500 1.00 34.66 916 ARG A C 1
ATOM 7081 O O . ARG A 1 916 ? 11.135 32.778 29.511 1.00 34.66 916 ARG A O 1
ATOM 7088 N N . LYS A 1 917 ? 10.818 31.692 27.565 1.00 34.50 917 LYS A N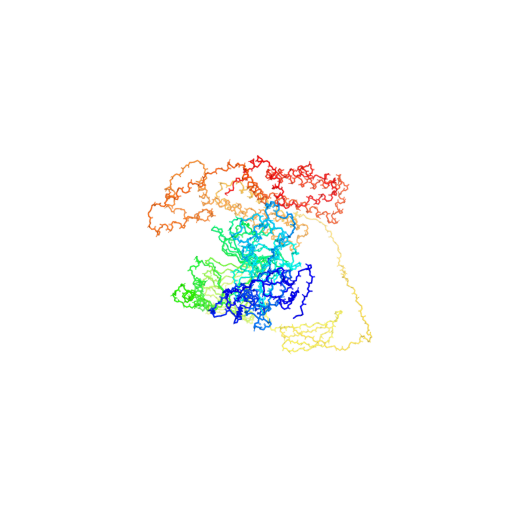 1
ATOM 7089 C CA . LYS A 1 917 ? 11.955 30.763 27.696 1.00 34.50 917 LYS A CA 1
ATOM 7090 C C . LYS A 1 917 ? 13.193 31.185 26.898 1.00 34.50 917 LYS A C 1
ATOM 7092 O O . LYS A 1 917 ? 14.265 30.633 27.117 1.00 34.50 917 LYS A O 1
ATOM 7097 N N . VAL A 1 918 ? 13.067 32.177 26.017 1.00 36.59 918 VAL A N 1
ATOM 7098 C CA . VAL A 1 918 ? 14.166 32.676 25.185 1.00 36.59 918 VAL A CA 1
ATOM 7099 C C . VAL A 1 918 ? 14.284 34.178 25.409 1.00 36.59 918 VAL A C 1
ATOM 7101 O O . VAL A 1 918 ? 13.619 34.977 24.761 1.00 36.59 918 VAL A O 1
ATOM 7104 N N . GLY A 1 919 ? 15.096 34.573 26.387 1.00 36.75 919 GLY A N 1
ATOM 7105 C CA . GLY A 1 919 ? 15.391 35.981 26.628 1.00 36.75 919 GLY A CA 1
ATOM 7106 C C . GLY A 1 919 ? 16.139 36.581 25.440 1.00 36.75 919 GLY A C 1
ATOM 7107 O O . GLY A 1 919 ? 17.337 36.354 25.313 1.00 36.75 919 GLY A O 1
ATOM 7108 N N . ARG A 1 920 ? 15.442 37.340 24.588 1.00 31.06 920 ARG A N 1
ATOM 7109 C CA . ARG A 1 920 ? 16.009 38.295 23.624 1.00 31.06 920 ARG A CA 1
ATOM 7110 C C . ARG A 1 920 ? 14.977 39.377 23.298 1.00 31.06 920 ARG A C 1
ATOM 7112 O O . ARG A 1 920 ? 13.783 39.118 23.226 1.00 31.06 920 ARG A O 1
ATOM 7119 N N . THR A 1 921 ? 15.473 40.600 23.197 1.00 33.62 921 THR A N 1
ATOM 7120 C CA . THR A 1 921 ? 14.746 41.870 23.210 1.00 33.62 921 THR A CA 1
ATOM 7121 C C . THR A 1 921 ? 14.285 42.344 21.822 1.00 33.62 921 THR A C 1
ATOM 7123 O O . THR A 1 921 ? 14.989 42.172 20.833 1.00 33.62 921 THR A O 1
ATOM 7126 N N . SER A 1 922 ? 13.101 42.967 21.837 1.00 37.03 922 SER A N 1
ATOM 7127 C CA . SER A 1 922 ? 12.563 44.108 21.062 1.00 37.03 922 SER A CA 1
ATOM 7128 C C . SER A 1 922 ? 12.362 44.128 19.542 1.00 37.03 922 SER A C 1
ATOM 7130 O O . SER A 1 922 ? 11.429 44.817 19.151 1.00 37.03 922 SER A O 1
ATOM 7132 N N . ASP A 1 923 ? 13.075 43.405 18.678 1.00 36.31 923 ASP A N 1
ATOM 7133 C CA . ASP A 1 923 ? 13.062 43.822 17.248 1.00 36.31 923 ASP A CA 1
ATOM 7134 C C . ASP A 1 923 ? 12.195 42.962 16.303 1.00 36.31 923 ASP A C 1
ATOM 7136 O O . ASP A 1 923 ? 12.122 43.227 15.111 1.00 36.31 923 ASP A O 1
ATOM 7140 N N . ALA A 1 924 ? 11.476 41.957 16.816 1.00 33.25 924 ALA A N 1
ATOM 7141 C CA . ALA A 1 924 ? 10.613 41.082 16.002 1.00 33.25 924 ALA A CA 1
ATOM 7142 C C . ALA A 1 924 ? 9.108 41.423 16.069 1.00 33.25 924 ALA A C 1
ATOM 7144 O O . ALA A 1 924 ? 8.305 40.827 15.356 1.00 33.25 924 ALA A O 1
ATOM 7145 N N . ALA A 1 925 ? 8.698 42.354 16.937 1.00 34.50 925 ALA A N 1
ATOM 7146 C CA . ALA A 1 925 ? 7.281 42.670 17.141 1.00 34.50 925 ALA A CA 1
ATOM 7147 C C . ALA A 1 925 ? 6.729 43.694 16.126 1.00 34.50 925 ALA A C 1
ATOM 7149 O O . ALA A 1 925 ? 5.540 43.653 15.812 1.00 34.50 925 ALA A O 1
ATOM 7150 N N . GLU A 1 926 ? 7.573 44.573 15.570 1.00 36.50 926 GLU A N 1
ATOM 7151 C CA . GLU A 1 926 ? 7.156 45.569 14.564 1.00 36.50 926 GLU A CA 1
ATOM 7152 C C . GLU A 1 926 ? 6.967 44.970 13.156 1.00 36.50 926 GLU A C 1
ATOM 7154 O O . GLU A 1 926 ? 6.078 45.403 12.414 1.00 36.50 926 GLU A O 1
ATOM 7159 N N . ASP A 1 927 ? 7.704 43.909 12.815 1.00 33.19 927 ASP A N 1
ATOM 7160 C CA . ASP A 1 927 ? 7.579 43.228 11.515 1.00 33.19 927 ASP A CA 1
ATOM 7161 C C . ASP A 1 927 ? 6.321 42.346 11.422 1.00 33.19 927 ASP A C 1
ATOM 7163 O O . ASP A 1 927 ? 5.727 42.191 10.354 1.00 33.19 927 ASP A O 1
ATOM 7167 N N . VAL A 1 928 ? 5.828 41.831 12.553 1.00 34.41 928 VAL A N 1
ATOM 7168 C CA . VAL A 1 928 ? 4.571 41.060 12.596 1.00 34.41 928 VAL A CA 1
ATOM 7169 C C . VAL A 1 928 ? 3.349 41.989 12.519 1.00 34.41 928 VAL A C 1
ATOM 7171 O O . VAL A 1 928 ? 2.359 41.667 11.857 1.00 34.41 928 VAL A O 1
ATOM 7174 N N . ALA A 1 929 ? 3.430 43.187 13.108 1.00 35.34 929 ALA A N 1
ATOM 7175 C CA . ALA A 1 929 ? 2.357 44.185 13.064 1.00 35.34 929 ALA A CA 1
ATOM 7176 C C . ALA A 1 929 ? 2.165 44.815 11.668 1.00 35.34 929 ALA A C 1
ATOM 7178 O O . ALA A 1 929 ? 1.065 45.247 11.320 1.00 35.34 929 ALA A O 1
ATOM 7179 N N . SER A 1 930 ? 3.213 44.839 10.841 1.00 32.09 930 SER A N 1
ATOM 7180 C CA . SER A 1 930 ? 3.167 45.358 9.468 1.00 32.09 930 SER A CA 1
ATOM 7181 C C . SER A 1 930 ? 2.751 44.305 8.426 1.00 32.09 930 SER A C 1
ATOM 7183 O O . SER A 1 930 ? 2.255 44.674 7.356 1.00 32.09 930 SER A O 1
ATOM 7185 N N . ALA A 1 931 ? 2.843 43.010 8.756 1.00 31.17 931 ALA A N 1
ATOM 7186 C CA . ALA A 1 931 ? 2.295 41.911 7.955 1.00 31.17 931 ALA A CA 1
ATOM 7187 C C . ALA A 1 931 ? 0.778 41.713 8.167 1.00 31.17 931 ALA A C 1
ATOM 7189 O O . ALA A 1 931 ? 0.050 41.477 7.204 1.00 31.17 931 ALA A O 1
ATOM 7190 N N . ALA A 1 932 ? 0.274 41.910 9.392 1.00 30.14 932 ALA A N 1
ATOM 7191 C CA . ALA A 1 932 ? -1.157 41.797 9.705 1.00 30.14 932 ALA A CA 1
ATOM 7192 C C . ALA A 1 932 ? -2.022 42.924 9.099 1.00 30.14 932 ALA A C 1
ATOM 7194 O O . ALA A 1 932 ? -3.235 42.791 8.983 1.00 30.14 932 ALA A O 1
ATOM 7195 N N . LYS A 1 933 ? -1.406 44.027 8.652 1.00 30.83 933 LYS A N 1
ATOM 7196 C CA . LYS A 1 933 ? -2.103 45.191 8.081 1.00 30.83 933 LYS A CA 1
ATOM 7197 C C . LYS A 1 933 ? -2.429 45.073 6.581 1.00 30.83 933 LYS A C 1
ATOM 7199 O O . LYS A 1 933 ? -2.885 46.047 5.994 1.00 30.83 933 LYS A O 1
ATOM 7204 N N . ARG A 1 934 ? -2.157 43.927 5.938 1.00 30.17 934 ARG A N 1
ATOM 7205 C CA . ARG A 1 934 ? -2.353 43.726 4.483 1.00 30.17 934 ARG A CA 1
ATOM 7206 C C . ARG A 1 934 ? -3.374 42.656 4.089 1.00 30.17 934 ARG A C 1
ATOM 7208 O O . ARG A 1 934 ? -3.488 42.386 2.899 1.00 30.17 934 ARG A O 1
ATOM 7215 N N . VAL A 1 935 ? -4.099 42.056 5.033 1.00 30.77 935 VAL A N 1
ATOM 7216 C CA . VAL A 1 935 ? -5.013 40.941 4.710 1.00 30.77 935 VAL A CA 1
ATOM 7217 C C . VAL A 1 935 ? -6.498 41.316 4.718 1.00 30.77 935 VAL A C 1
ATOM 7219 O O . VAL A 1 935 ? -7.252 40.662 4.015 1.00 30.77 935 VAL A O 1
ATOM 7222 N N . ASP A 1 936 ? -6.924 42.419 5.335 1.00 32.22 936 ASP A N 1
ATOM 7223 C CA . ASP A 1 936 ? -8.360 42.738 5.428 1.00 32.22 936 ASP A CA 1
ATOM 7224 C C . ASP A 1 936 ? -8.725 44.123 4.877 1.00 32.22 936 ASP A C 1
ATOM 7226 O O . ASP A 1 936 ? -9.158 44.983 5.630 1.00 32.22 936 ASP A O 1
ATOM 7230 N N . GLU A 1 937 ? -8.590 44.346 3.563 1.00 36.31 937 GLU A N 1
ATOM 7231 C CA . GLU A 1 937 ? -9.345 45.398 2.850 1.00 36.31 937 GLU A CA 1
ATOM 7232 C C . GLU A 1 937 ? -9.563 45.032 1.364 1.00 36.31 937 GLU A C 1
ATOM 7234 O O . GLU A 1 937 ? -8.880 45.546 0.482 1.00 36.31 937 GLU A O 1
ATOM 7239 N N . VAL A 1 938 ? -10.556 44.185 1.051 1.00 30.72 938 VAL A N 1
ATOM 7240 C CA . VAL A 1 938 ? -11.291 44.281 -0.230 1.00 30.72 938 VAL A CA 1
ATOM 7241 C C . VAL A 1 938 ? -12.779 43.996 0.018 1.00 30.72 938 VAL A C 1
ATOM 7243 O O . VAL A 1 938 ? -13.133 42.863 0.339 1.00 30.72 938 VAL A O 1
ATOM 7246 N N . PRO A 1 939 ? -13.688 44.973 -0.152 1.00 38.22 939 PRO A N 1
ATOM 7247 C CA . PRO A 1 939 ? -15.124 44.717 -0.121 1.00 38.22 939 PRO A CA 1
ATOM 7248 C C . PRO A 1 939 ? -15.556 43.918 -1.360 1.00 38.22 939 PRO A C 1
ATOM 7250 O O . PRO A 1 939 ? -15.160 44.226 -2.491 1.00 38.22 939 PRO A O 1
ATOM 7253 N N . SER A 1 940 ? -16.431 42.931 -1.161 1.00 40.88 940 SER A N 1
ATOM 7254 C CA . SER A 1 940 ? -16.945 42.007 -2.181 1.00 40.88 940 SER A CA 1
ATOM 7255 C C . SER A 1 940 ? -17.837 42.642 -3.264 1.00 40.88 940 SER A C 1
ATOM 7257 O O . SER A 1 940 ? -18.211 41.984 -4.234 1.00 40.88 940 SER A O 1
ATOM 7259 N N . SER A 1 941 ? -18.077 43.954 -3.212 1.00 42.19 941 SER A N 1
ATOM 7260 C CA . SER A 1 941 ? -18.840 44.705 -4.218 1.00 42.19 941 SER A CA 1
ATOM 7261 C C . SER A 1 941 ? -18.050 45.091 -5.485 1.00 42.19 941 SER A C 1
ATOM 7263 O O . SER A 1 941 ? -18.527 45.898 -6.281 1.00 42.19 941 SER A O 1
ATOM 7265 N N . SER A 1 942 ? -16.860 44.518 -5.715 1.00 46.16 942 SER A N 1
ATOM 7266 C CA . SER A 1 942 ? -15.948 44.902 -6.813 1.00 46.16 942 SER A CA 1
ATOM 7267 C C . SER A 1 942 ? -15.585 43.784 -7.809 1.00 46.16 942 SER A C 1
ATOM 7269 O O . SER A 1 942 ? -14.730 43.981 -8.675 1.00 46.16 942 SER A O 1
ATOM 7271 N N . ARG A 1 943 ? -16.238 42.612 -7.757 1.00 58.66 943 ARG A N 1
ATOM 7272 C CA . ARG A 1 943 ? -16.017 41.539 -8.748 1.00 58.66 943 ARG A CA 1
ATOM 7273 C C . ARG A 1 943 ? -16.645 41.914 -10.099 1.00 58.66 943 ARG A C 1
ATOM 7275 O O . ARG A 1 943 ? -17.859 41.829 -10.266 1.00 58.66 943 ARG A O 1
ATOM 7282 N N . VAL A 1 944 ? -15.815 42.320 -11.062 1.00 62.94 944 VAL A N 1
ATOM 7283 C CA . VAL A 1 944 ? -16.211 42.551 -12.464 1.00 62.94 944 VAL A CA 1
ATOM 7284 C C . VAL A 1 944 ? -15.922 41.292 -13.292 1.00 62.94 944 VAL A C 1
ATOM 7286 O O . VAL A 1 944 ? -14.824 40.733 -13.210 1.00 62.94 944 VAL A O 1
ATOM 7289 N N . VAL A 1 945 ? -16.896 40.836 -14.085 1.00 70.19 945 VAL A N 1
ATO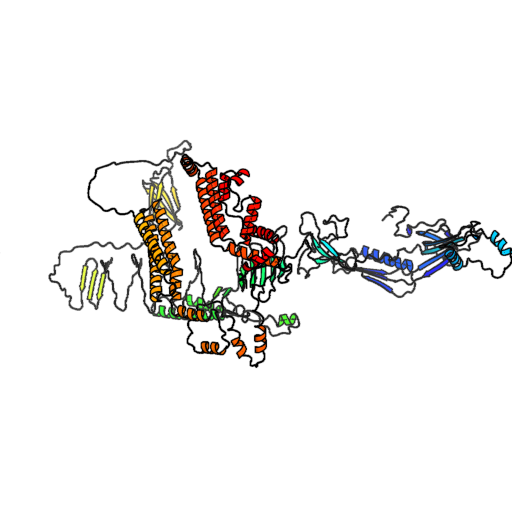M 7290 C CA . VAL A 1 945 ? -16.732 39.762 -15.072 1.00 70.19 945 VAL A CA 1
ATOM 7291 C C . VAL A 1 945 ? -15.760 40.257 -16.136 1.00 70.19 945 VAL A C 1
ATOM 7293 O O . VAL A 1 945 ? -16.018 41.220 -16.853 1.00 70.19 945 VAL A O 1
ATOM 7296 N N . THR A 1 946 ? -14.622 39.587 -16.230 1.00 73.19 946 THR A N 1
ATOM 7297 C CA . THR A 1 946 ? -13.614 39.767 -17.274 1.00 73.19 946 THR A CA 1
ATOM 7298 C C . THR A 1 946 ? -13.460 38.452 -18.030 1.00 73.19 946 THR A C 1
ATOM 7300 O O . THR A 1 946 ? -13.756 37.379 -17.500 1.00 73.19 946 THR A O 1
ATOM 7303 N N . ALA A 1 947 ? -12.938 38.499 -19.257 1.00 64.62 947 ALA A N 1
ATOM 7304 C CA . ALA A 1 947 ? -12.682 37.284 -20.034 1.00 64.62 947 ALA A CA 1
ATOM 7305 C C . ALA A 1 947 ? -11.807 36.261 -19.274 1.00 64.62 947 ALA A C 1
ATOM 7307 O O . ALA A 1 947 ? -11.963 35.058 -19.460 1.00 64.62 947 ALA A O 1
ATOM 7308 N N . SER A 1 948 ? -10.928 36.739 -18.387 1.00 69.06 948 SER A N 1
ATOM 7309 C CA . SER A 1 948 ? -9.978 35.923 -17.627 1.00 69.06 948 SER A CA 1
ATOM 7310 C C . SER A 1 948 ? -10.598 35.179 -16.438 1.00 69.06 948 SER A C 1
ATOM 7312 O O . SER A 1 948 ? -10.092 34.126 -16.072 1.00 69.06 948 SER A O 1
ATOM 7314 N N . ASN A 1 949 ? -11.669 35.705 -15.828 1.00 75.69 949 ASN A N 1
ATOM 7315 C CA . ASN A 1 949 ? -12.271 35.143 -14.604 1.00 75.69 949 ASN A CA 1
ATOM 7316 C C . ASN A 1 949 ? -13.702 34.608 -14.803 1.00 75.69 949 ASN A C 1
ATOM 7318 O O . ASN A 1 949 ? -14.284 34.038 -13.882 1.00 75.69 949 ASN A O 1
ATOM 7322 N N . ARG A 1 950 ? -14.273 34.754 -16.005 1.00 81.38 950 ARG A N 1
ATOM 7323 C CA . ARG A 1 950 ? -15.651 34.352 -16.308 1.00 81.38 950 ARG A CA 1
ATOM 7324 C C . ARG A 1 950 ? -15.935 32.880 -15.992 1.00 81.38 950 ARG A C 1
ATOM 7326 O O . ARG A 1 950 ? -16.907 32.587 -15.306 1.00 81.38 950 ARG A O 1
ATOM 7333 N N . ALA A 1 951 ? -15.090 31.963 -16.462 1.00 78.38 951 ALA A N 1
ATOM 7334 C CA . ALA A 1 951 ? -15.299 30.526 -16.256 1.00 78.38 951 ALA A CA 1
ATOM 7335 C C . ALA A 1 951 ? -15.238 30.134 -14.769 1.00 78.38 951 ALA A C 1
ATOM 7337 O O . ALA A 1 951 ? -15.967 29.252 -14.322 1.00 78.38 951 ALA A O 1
ATOM 7338 N N . GLU A 1 952 ? -14.394 30.815 -13.992 1.00 79.31 952 GLU A N 1
ATOM 7339 C CA . GLU A 1 952 ? -14.282 30.607 -12.549 1.00 79.31 952 GLU A CA 1
ATOM 7340 C C . GLU A 1 952 ? -15.543 31.085 -11.819 1.00 79.31 952 GLU A C 1
ATOM 7342 O O . GLU A 1 952 ? -16.107 30.351 -11.008 1.00 79.31 952 GLU A O 1
ATOM 7347 N N . LEU A 1 953 ? -16.038 32.277 -12.162 1.00 78.94 953 LEU A N 1
ATOM 7348 C CA . LEU A 1 953 ? -17.267 32.831 -11.592 1.00 78.94 953 LEU A CA 1
ATOM 7349 C C . LEU A 1 953 ? -18.495 31.979 -11.944 1.00 78.94 953 LEU A C 1
ATOM 7351 O O . LEU A 1 953 ? -19.340 31.756 -11.078 1.00 78.94 953 LEU A O 1
ATOM 7355 N N . GLU A 1 954 ? -18.574 31.442 -13.168 1.00 83.06 954 GLU A N 1
ATOM 7356 C CA . GLU A 1 954 ? -19.619 30.489 -13.573 1.00 83.06 954 GLU A CA 1
ATOM 7357 C C . GLU A 1 954 ? -19.597 29.229 -12.691 1.00 83.06 954 GLU A C 1
ATOM 7359 O O . GLU A 1 954 ? -20.640 28.813 -12.181 1.00 83.06 954 GLU A O 1
ATOM 7364 N N . GLN A 1 955 ? -18.418 28.646 -12.449 1.00 81.50 955 GLN A N 1
ATOM 7365 C CA . GLN A 1 955 ? -18.275 27.458 -11.598 1.00 81.50 955 GLN A CA 1
ATOM 7366 C C . GLN A 1 955 ? -18.608 27.739 -10.129 1.00 81.50 955 GLN A C 1
ATOM 7368 O O . GLN A 1 955 ? -19.287 26.931 -9.488 1.00 81.50 955 GLN A O 1
ATOM 7373 N N . GLN A 1 956 ? -18.193 28.893 -9.599 1.00 80.44 956 GLN A N 1
ATOM 7374 C CA . GLN A 1 956 ? -18.544 29.311 -8.240 1.00 80.44 956 GLN A CA 1
ATOM 7375 C C . GLN A 1 956 ? -20.063 29.485 -8.089 1.00 80.44 956 GLN A C 1
ATOM 7377 O O . GLN A 1 956 ? -20.634 28.988 -7.114 1.00 80.44 956 GLN A O 1
ATOM 7382 N N . LEU A 1 957 ? -20.738 30.089 -9.079 1.00 79.81 957 LEU A N 1
ATOM 7383 C CA . LEU A 1 957 ? -22.201 30.221 -9.088 1.00 79.81 957 LEU A CA 1
ATOM 7384 C C . LEU A 1 957 ? -22.891 28.851 -9.111 1.00 79.81 957 LEU A C 1
ATOM 7386 O O . LEU A 1 957 ? -23.803 28.609 -8.323 1.00 79.81 957 LEU A O 1
ATOM 7390 N N . ILE A 1 958 ? -22.451 27.937 -9.984 1.00 82.69 958 ILE A N 1
ATOM 7391 C CA . ILE A 1 958 ? -23.022 26.583 -10.099 1.00 82.69 958 ILE A CA 1
ATOM 7392 C C . ILE A 1 958 ? -22.869 25.817 -8.781 1.00 82.69 958 ILE A C 1
ATOM 7394 O O . ILE A 1 958 ? -23.820 25.182 -8.320 1.00 82.69 958 ILE A O 1
ATOM 7398 N N . SER A 1 959 ? -21.688 25.892 -8.165 1.00 79.38 959 SER A N 1
ATOM 7399 C CA . SER A 1 959 ? -21.392 25.214 -6.902 1.00 79.38 959 SER A CA 1
ATOM 7400 C C . SER A 1 959 ? -22.257 25.748 -5.759 1.00 79.38 959 SER A C 1
ATOM 7402 O O . SER A 1 959 ? -22.923 24.967 -5.069 1.00 79.38 959 SER A O 1
ATOM 7404 N N . ARG A 1 960 ? -22.326 27.079 -5.605 1.00 82.00 960 ARG A N 1
ATOM 7405 C CA . ARG A 1 960 ? -23.117 27.717 -4.547 1.00 82.00 960 ARG A CA 1
ATOM 7406 C C . ARG A 1 960 ? -24.603 27.396 -4.682 1.00 82.00 960 ARG A C 1
ATOM 7408 O O . ARG A 1 960 ? -25.209 26.887 -3.742 1.00 82.00 960 ARG A O 1
ATOM 7415 N N . LEU A 1 961 ? -25.162 27.590 -5.875 1.00 77.44 961 LEU A N 1
ATOM 7416 C CA . LEU A 1 961 ? -26.568 27.295 -6.156 1.00 77.44 961 LEU A CA 1
ATOM 7417 C C . LEU A 1 961 ? -26.887 25.803 -5.979 1.00 77.44 961 LEU A C 1
ATOM 7419 O O . LEU A 1 961 ? -27.957 25.446 -5.486 1.00 77.44 961 LEU A O 1
ATOM 7423 N N . GLY A 1 962 ? -25.948 24.918 -6.326 1.00 75.25 962 GLY A N 1
ATOM 7424 C CA . GLY A 1 962 ? -26.077 23.481 -6.101 1.00 75.25 962 GLY A CA 1
ATOM 7425 C C . GLY A 1 962 ? -26.145 23.098 -4.620 1.00 75.25 962 GLY A C 1
ATOM 7426 O O . GLY A 1 962 ? -26.953 22.241 -4.255 1.00 75.25 962 GLY A O 1
ATOM 7427 N N . SER A 1 963 ? -25.333 23.736 -3.772 1.00 73.81 963 SER A N 1
ATOM 7428 C CA . SER A 1 963 ? -25.385 23.585 -2.310 1.00 73.81 963 SER A CA 1
ATOM 7429 C C . SER A 1 963 ? -26.728 24.057 -1.751 1.00 73.81 963 SER A C 1
ATOM 7431 O O . SER A 1 963 ? -27.405 23.301 -1.049 1.00 73.81 963 SER A O 1
ATOM 7433 N N . ASP A 1 964 ? -27.154 25.262 -2.130 1.00 71.69 964 ASP A N 1
ATOM 7434 C CA . ASP A 1 964 ? -28.374 25.882 -1.607 1.00 71.69 964 ASP A CA 1
ATOM 7435 C C . ASP A 1 964 ? -29.623 25.049 -1.943 1.00 71.69 964 ASP A C 1
ATOM 7437 O O . ASP A 1 964 ? -30.539 24.931 -1.134 1.00 71.69 964 ASP A O 1
ATOM 7441 N N . ILE A 1 965 ? -29.639 24.369 -3.093 1.00 70.94 965 ILE A N 1
ATOM 7442 C CA . ILE A 1 965 ? -30.740 23.478 -3.498 1.00 70.94 965 ILE A CA 1
ATOM 7443 C C . ILE A 1 965 ? -30.699 22.123 -2.806 1.00 70.94 965 ILE A C 1
ATOM 7445 O O . ILE A 1 965 ? -31.752 21.549 -2.518 1.00 70.94 965 ILE A O 1
ATOM 7449 N N . LYS A 1 966 ? -29.505 21.565 -2.578 1.00 70.31 966 LYS A N 1
ATOM 7450 C CA . LYS A 1 966 ? -29.355 20.289 -1.862 1.00 70.31 966 LYS A CA 1
ATOM 7451 C C . LYS A 1 966 ? -29.800 20.418 -0.409 1.00 70.31 966 LYS A C 1
ATOM 7453 O O . LYS A 1 966 ? -30.422 19.492 0.101 1.00 70.31 966 LYS A O 1
ATOM 7458 N N . ASN A 1 967 ? -29.560 21.579 0.188 1.00 67.62 967 ASN A N 1
ATOM 7459 C CA . ASN A 1 967 ? -29.889 21.867 1.577 1.00 67.62 967 ASN A CA 1
ATOM 7460 C C . ASN A 1 967 ? -31.236 22.590 1.752 1.00 67.62 967 ASN A C 1
ATOM 7462 O O . ASN A 1 967 ? -31.579 22.942 2.875 1.00 67.62 967 ASN A O 1
ATOM 7466 N N . ASN A 1 968 ? -32.009 22.808 0.677 1.00 66.06 968 ASN A N 1
ATOM 7467 C CA . ASN A 1 968 ? -33.292 23.504 0.755 1.00 66.06 968 ASN A CA 1
ATOM 7468 C C . ASN A 1 968 ? -34.342 22.623 1.472 1.00 66.06 968 ASN A C 1
ATOM 7470 O O . ASN A 1 968 ? -34.752 21.601 0.907 1.00 66.06 968 ASN A O 1
ATOM 7474 N N . PRO A 1 969 ? -34.834 23.013 2.663 1.00 61.50 969 PRO A N 1
ATOM 7475 C CA . PRO A 1 969 ? -35.815 22.229 3.420 1.00 61.50 969 PRO A CA 1
ATOM 7476 C C . PRO A 1 969 ? -37.112 21.991 2.634 1.00 61.50 969 PRO A C 1
ATOM 7478 O O . PRO A 1 969 ? -37.716 20.924 2.707 1.00 61.50 969 PRO A O 1
ATOM 7481 N N . LEU A 1 970 ? -37.496 22.948 1.786 1.00 61.12 970 LEU A N 1
ATOM 7482 C CA . LEU A 1 970 ? -38.713 22.887 0.974 1.00 61.12 970 LEU A CA 1
ATOM 7483 C C . LEU A 1 970 ? -38.554 21.958 -0.236 1.00 61.12 970 LEU A C 1
ATOM 7485 O O . LEU A 1 970 ? -39.546 21.494 -0.793 1.00 61.12 970 LEU A O 1
ATOM 7489 N N . ARG A 1 971 ? -37.317 21.609 -0.622 1.00 68.44 971 ARG A N 1
ATOM 7490 C CA . ARG A 1 971 ? -37.069 20.513 -1.568 1.00 68.44 971 ARG A CA 1
ATOM 7491 C C . ARG A 1 971 ? -37.399 19.161 -0.943 1.00 68.44 971 ARG A C 1
ATOM 7493 O O . ARG A 1 971 ? -38.002 18.328 -1.613 1.00 68.44 971 ARG A O 1
ATOM 7500 N N . GLN A 1 972 ? -37.010 18.953 0.313 1.00 65.75 972 GLN A N 1
ATOM 7501 C CA . GLN A 1 972 ? -37.334 17.727 1.044 1.00 65.75 972 GLN A CA 1
ATOM 7502 C C . GLN A 1 972 ? -38.852 17.616 1.244 1.00 65.75 972 GLN A C 1
ATOM 7504 O O . GLN A 1 972 ? -39.420 16.550 1.024 1.00 65.75 972 GLN A O 1
ATOM 7509 N N . GLU A 1 973 ? -39.526 18.736 1.529 1.00 65.38 973 GLU A N 1
ATOM 7510 C CA . GLU A 1 973 ? -40.992 18.799 1.583 1.00 65.38 973 GLU A CA 1
ATOM 7511 C C . GLU A 1 973 ? -41.651 18.540 0.212 1.00 65.38 973 GLU A C 1
ATOM 7513 O O . GLU A 1 973 ? -42.613 17.778 0.118 1.00 65.38 973 GLU A O 1
ATOM 7518 N N . TYR A 1 974 ? -41.113 19.105 -0.876 1.00 67.31 974 TYR A N 1
ATOM 7519 C CA . TYR A 1 974 ? -41.576 18.844 -2.244 1.00 67.31 974 TYR A CA 1
ATOM 7520 C C . TYR A 1 974 ? -41.439 17.362 -2.620 1.00 67.31 974 TYR A C 1
ATOM 7522 O O . TYR A 1 974 ? -42.374 16.766 -3.154 1.00 67.31 974 TYR A O 1
ATOM 7530 N N . GLU A 1 975 ? -40.290 16.745 -2.328 1.00 68.31 975 GLU A N 1
ATOM 7531 C CA . GLU A 1 975 ? -40.046 15.320 -2.575 1.00 68.31 975 GLU A CA 1
ATOM 7532 C C . GLU A 1 975 ? -40.977 14.435 -1.722 1.00 68.31 975 GLU A C 1
ATOM 7534 O O . GLU A 1 975 ? -41.505 13.446 -2.237 1.00 68.31 975 GLU A O 1
ATOM 7539 N N . ALA A 1 976 ? -41.280 14.833 -0.480 1.00 67.31 976 ALA A N 1
ATOM 7540 C CA . ALA A 1 976 ? -42.257 14.162 0.380 1.00 67.31 976 ALA A CA 1
ATOM 7541 C C . ALA A 1 976 ? -43.698 14.263 -0.160 1.00 67.31 976 ALA A C 1
ATOM 7543 O O . ALA A 1 976 ? -44.383 13.244 -0.258 1.00 67.31 976 ALA A O 1
ATOM 7544 N N . LYS A 1 977 ? -44.143 15.448 -0.603 1.00 65.88 977 LYS A N 1
ATOM 7545 C CA . LYS A 1 977 ? -45.472 15.652 -1.217 1.00 65.88 977 LYS A CA 1
ATOM 7546 C C . LYS A 1 977 ? -45.618 14.918 -2.557 1.00 65.88 977 LYS A C 1
ATOM 7548 O O . LYS A 1 977 ? -46.683 14.392 -2.875 1.00 65.88 977 LYS A O 1
ATOM 7553 N N . VAL A 1 978 ? -44.544 14.810 -3.345 1.00 64.75 978 VAL A N 1
ATOM 7554 C CA . VAL A 1 978 ? -44.523 13.979 -4.567 1.00 64.75 978 VAL A CA 1
ATOM 7555 C C . VAL A 1 978 ? -44.608 12.485 -4.229 1.00 64.75 978 VAL A C 1
ATOM 7557 O O . VAL A 1 978 ? -45.303 11.745 -4.926 1.00 64.75 978 VAL A O 1
ATOM 7560 N N . ALA A 1 979 ? -43.966 12.034 -3.147 1.00 64.62 979 ALA A N 1
ATOM 7561 C CA . ALA A 1 979 ? -44.105 10.662 -2.658 1.00 64.62 979 ALA A CA 1
ATOM 7562 C C . ALA A 1 979 ? -45.521 10.370 -2.123 1.00 64.62 979 ALA A C 1
ATOM 7564 O O . ALA A 1 979 ? -46.032 9.266 -2.300 1.00 64.62 979 ALA A O 1
ATOM 7565 N N . GLU A 1 980 ? -46.195 11.357 -1.533 1.00 62.16 980 GLU A N 1
ATOM 7566 C CA . GLU A 1 980 ? -47.602 11.264 -1.132 1.00 62.16 980 GLU A CA 1
ATOM 7567 C C . GLU A 1 980 ? -48.540 11.137 -2.349 1.00 62.16 980 GLU A C 1
ATOM 7569 O O . GLU A 1 980 ? -49.396 10.250 -2.389 1.00 62.16 980 GLU A O 1
ATOM 7574 N N . LEU A 1 981 ? -48.303 11.919 -3.410 1.00 62.62 981 LEU A N 1
ATOM 7575 C CA . LEU A 1 981 ? -48.984 11.755 -4.704 1.00 62.62 981 LEU A CA 1
ATOM 7576 C C . LEU A 1 981 ? -48.749 10.358 -5.314 1.00 62.62 981 LEU A C 1
ATOM 7578 O O . LEU A 1 981 ? -49.649 9.801 -5.945 1.00 62.62 981 LEU A O 1
ATOM 7582 N N . ALA A 1 982 ? -47.571 9.760 -5.105 1.00 61.44 982 ALA A N 1
ATOM 7583 C CA . ALA A 1 982 ? -47.275 8.388 -5.528 1.00 61.44 982 ALA A CA 1
ATOM 7584 C C . ALA A 1 982 ? -48.030 7.327 -4.699 1.00 61.44 982 ALA A C 1
ATOM 7586 O O . ALA A 1 982 ? -48.452 6.311 -5.255 1.00 61.44 982 ALA A O 1
ATOM 7587 N N . LYS A 1 983 ? -48.287 7.572 -3.405 1.00 58.69 983 LYS A N 1
ATOM 7588 C CA . LYS A 1 983 ? -49.162 6.716 -2.576 1.00 58.69 983 LYS A CA 1
ATOM 7589 C C . LYS A 1 983 ? -50.620 6.772 -3.048 1.00 58.69 983 LYS A C 1
ATOM 7591 O O . LYS A 1 983 ? -51.272 5.733 -3.129 1.00 58.69 983 LYS A O 1
ATOM 7596 N N . TYR A 1 984 ? -51.099 7.950 -3.462 1.00 55.16 984 TYR A N 1
ATOM 7597 C CA . TYR A 1 984 ? -52.425 8.122 -4.079 1.00 55.16 984 TYR A CA 1
ATOM 7598 C C . TYR A 1 984 ? -52.577 7.290 -5.371 1.00 55.16 984 TYR A C 1
ATOM 7600 O O . TYR A 1 984 ? -53.649 6.763 -5.661 1.00 55.16 984 TYR A O 1
ATOM 7608 N N . GLN A 1 985 ? -51.484 7.106 -6.124 1.00 51.22 985 GLN A N 1
ATOM 7609 C CA . GLN A 1 985 ? -51.422 6.231 -7.300 1.00 51.22 985 GLN A CA 1
ATOM 7610 C C . GLN A 1 985 ? -51.356 4.735 -6.938 1.00 51.22 985 GLN A C 1
ATOM 7612 O O . GLN A 1 985 ? -51.995 3.930 -7.612 1.00 51.22 985 GLN A O 1
ATOM 7617 N N . GLN A 1 986 ? -50.626 4.347 -5.884 1.00 51.53 986 GLN A N 1
ATOM 7618 C CA . GLN A 1 986 ? -50.578 2.949 -5.423 1.00 51.53 986 GLN A CA 1
ATOM 7619 C C . GLN A 1 986 ? -51.948 2.447 -4.945 1.00 51.53 986 GLN A C 1
ATOM 7621 O O . GLN A 1 986 ? -52.310 1.303 -5.226 1.00 51.53 986 GLN A O 1
ATOM 7626 N N . GLY A 1 987 ? -52.755 3.323 -4.336 1.00 51.16 987 GLY A N 1
ATOM 7627 C CA . GLY A 1 987 ? -54.157 3.033 -4.017 1.00 51.16 987 GLY A CA 1
ATOM 7628 C C . GLY A 1 987 ? -55.040 2.773 -5.247 1.00 51.16 987 GLY A C 1
ATOM 7629 O O . GLY A 1 987 ? -56.051 2.099 -5.132 1.00 51.16 987 GLY A O 1
ATOM 7630 N N . LEU A 1 988 ? -54.659 3.240 -6.442 1.00 47.94 988 LEU A N 1
ATOM 7631 C CA . LEU A 1 988 ? -55.390 3.013 -7.701 1.00 47.94 988 LEU A CA 1
ATOM 7632 C C . LEU A 1 988 ? -54.937 1.750 -8.462 1.00 47.94 988 LEU A C 1
ATOM 7634 O O . LEU A 1 988 ? -55.618 1.327 -9.398 1.00 47.94 988 LEU A O 1
ATOM 7638 N N . THR A 1 989 ? -53.799 1.151 -8.092 1.00 43.25 989 THR A N 1
ATOM 7639 C CA . THR A 1 989 ? -53.263 -0.077 -8.717 1.00 43.25 989 THR A CA 1
ATOM 7640 C C . THR A 1 989 ? -53.709 -1.372 -8.038 1.00 43.25 989 THR A C 1
ATOM 7642 O O . THR A 1 989 ? -53.538 -2.443 -8.617 1.00 43.25 989 THR A O 1
ATOM 7645 N N . ASP A 1 990 ? -54.318 -1.288 -6.853 1.00 41.78 990 ASP A N 1
ATOM 7646 C CA . ASP A 1 990 ? -55.022 -2.411 -6.234 1.00 41.78 990 ASP A CA 1
ATOM 7647 C C . ASP A 1 990 ? -56.348 -2.648 -6.978 1.00 41.78 990 ASP A C 1
ATOM 7649 O O . ASP A 1 990 ? -57.212 -1.766 -7.047 1.00 41.78 990 ASP A O 1
ATOM 7653 N N . HIS A 1 991 ? -56.512 -3.838 -7.564 1.00 41.91 991 HIS A N 1
ATOM 7654 C CA . HIS A 1 991 ? -57.704 -4.202 -8.335 1.00 41.91 991 HIS A CA 1
ATOM 7655 C C . HIS A 1 991 ? -59.007 -4.033 -7.529 1.00 41.91 991 HIS A C 1
ATOM 7657 O O . HIS A 1 991 ? -60.034 -3.699 -8.113 1.00 41.91 991 HIS A O 1
ATOM 7663 N N . SER A 1 992 ? -58.961 -4.152 -6.197 1.00 44.50 992 SER A N 1
ATOM 7664 C CA . SER A 1 992 ? -60.135 -4.004 -5.323 1.00 44.50 992 SER A CA 1
ATOM 7665 C C . SER A 1 992 ? -60.572 -2.547 -5.091 1.00 44.50 992 SER A C 1
ATOM 7667 O O . SER A 1 992 ? -61.752 -2.271 -4.851 1.00 44.50 992 SER A O 1
ATOM 7669 N N . ILE A 1 993 ? -59.641 -1.594 -5.200 1.00 43.94 993 ILE A N 1
ATOM 7670 C CA . ILE A 1 993 ? -59.906 -0.155 -5.059 1.00 43.94 993 ILE A CA 1
ATOM 7671 C C . ILE A 1 993 ? -60.228 0.455 -6.424 1.00 43.94 993 ILE A C 1
ATOM 7673 O O . ILE A 1 993 ? -61.074 1.343 -6.509 1.00 43.94 993 ILE A O 1
ATOM 7677 N N . ARG A 1 994 ? -59.647 -0.078 -7.509 1.00 40.84 994 ARG A N 1
ATOM 7678 C CA . ARG A 1 994 ? -60.003 0.277 -8.889 1.00 40.84 994 ARG A CA 1
ATOM 7679 C C . ARG A 1 994 ? -61.492 0.049 -9.167 1.00 40.84 994 ARG A C 1
ATOM 7681 O O . ARG A 1 994 ? -62.123 0.928 -9.742 1.00 40.84 994 ARG A O 1
ATOM 7688 N N . ASP A 1 995 ? -62.073 -1.043 -8.677 1.00 44.66 995 ASP A N 1
ATOM 7689 C CA . ASP A 1 995 ? -63.502 -1.340 -8.860 1.00 44.66 995 ASP A CA 1
ATOM 7690 C C . ASP A 1 995 ? -64.416 -0.434 -8.010 1.00 44.66 995 ASP A C 1
ATOM 7692 O O . ASP A 1 995 ? -65.469 0.004 -8.478 1.00 44.66 995 ASP A O 1
ATOM 7696 N N . LYS A 1 996 ? -63.983 -0.039 -6.803 1.00 42.62 996 LYS A N 1
ATOM 7697 C CA . LYS A 1 996 ? -64.685 0.965 -5.975 1.00 42.62 996 LYS A CA 1
ATOM 7698 C C . LYS A 1 996 ? -64.546 2.392 -6.524 1.00 42.62 996 LYS A C 1
ATOM 7700 O O . LYS A 1 996 ? -65.481 3.184 -6.428 1.00 42.62 996 LYS A O 1
ATOM 7705 N N . ALA A 1 997 ? -63.413 2.722 -7.139 1.00 36.91 997 ALA A N 1
ATOM 7706 C CA . ALA A 1 997 ? -63.185 4.001 -7.802 1.00 36.91 997 ALA A CA 1
ATOM 7707 C C . ALA A 1 997 ? -63.969 4.098 -9.121 1.00 36.91 997 ALA A C 1
ATOM 7709 O O . ALA A 1 997 ? -64.549 5.142 -9.396 1.00 36.91 997 ALA A O 1
ATOM 7710 N N . VAL A 1 998 ? -64.065 3.009 -9.895 1.00 42.22 998 VAL A N 1
ATOM 7711 C CA . VAL A 1 998 ? -64.908 2.919 -11.102 1.00 42.22 998 VAL A CA 1
ATOM 7712 C C . VAL A 1 998 ? -66.398 3.011 -10.744 1.00 42.22 998 VAL A C 1
ATOM 7714 O O . VAL A 1 998 ? -67.140 3.699 -11.442 1.00 42.22 998 VAL A O 1
ATOM 7717 N N . ALA A 1 999 ? -66.830 2.435 -9.616 1.00 42.22 999 ALA A N 1
ATOM 7718 C CA . ALA A 1 999 ? -68.191 2.612 -9.099 1.00 42.22 999 ALA A CA 1
ATOM 7719 C C . ALA A 1 999 ? -68.493 4.065 -8.659 1.00 42.22 999 ALA A C 1
ATOM 7721 O O . ALA A 1 999 ? -69.611 4.543 -8.844 1.00 42.22 999 ALA A O 1
ATOM 7722 N N . ASN A 1 1000 ? -67.493 4.803 -8.162 1.00 40.28 1000 ASN A N 1
ATOM 7723 C CA . ASN A 1 1000 ? -67.624 6.219 -7.783 1.00 40.28 1000 ASN A CA 1
ATOM 7724 C C . ASN A 1 1000 ? -67.403 7.215 -8.944 1.00 40.28 1000 ASN A C 1
ATOM 7726 O O . ASN A 1 1000 ? -67.635 8.413 -8.776 1.00 40.28 1000 ASN A O 1
ATOM 7730 N N . MET A 1 1001 ? -67.004 6.752 -10.135 1.00 39.62 1001 MET A N 1
ATOM 7731 C CA . MET A 1 1001 ? -66.822 7.589 -11.335 1.00 39.62 1001 MET A CA 1
ATOM 7732 C C . MET A 1 1001 ? -68.114 7.835 -12.134 1.00 39.62 1001 MET A C 1
ATOM 7734 O O . MET A 1 1001 ? -68.100 8.611 -13.086 1.00 39.62 1001 MET A O 1
ATOM 7738 N N . ALA A 1 1002 ? -69.247 7.237 -11.750 1.00 41.47 1002 ALA A N 1
ATOM 7739 C CA . ALA A 1 1002 ? -70.510 7.385 -12.478 1.00 41.47 1002 ALA A CA 1
ATOM 7740 C C . ALA A 1 1002 ? -71.238 8.732 -12.259 1.00 41.47 1002 ALA A C 1
ATOM 7742 O O . ALA A 1 1002 ? -72.179 9.019 -12.991 1.00 41.47 1002 ALA A O 1
ATOM 7743 N N . ASN A 1 1003 ? -70.818 9.572 -11.299 1.00 45.88 1003 ASN A N 1
ATOM 7744 C CA . ASN A 1 1003 ? -71.570 10.779 -10.903 1.00 45.88 1003 ASN A CA 1
ATOM 7745 C C . ASN A 1 1003 ? -70.753 12.087 -10.818 1.00 45.88 1003 ASN A C 1
ATOM 7747 O O . ASN A 1 1003 ? -71.205 13.058 -10.215 1.00 45.88 1003 ASN A O 1
ATOM 7751 N N . LEU A 1 1004 ? -69.582 12.167 -11.455 1.00 38.06 1004 LEU A N 1
ATOM 7752 C CA . LEU A 1 1004 ? -68.852 13.430 -11.634 1.00 38.06 1004 LEU A CA 1
ATOM 7753 C C . LEU A 1 1004 ? -68.520 13.630 -13.119 1.00 38.06 1004 LEU A C 1
ATOM 7755 O O . LEU A 1 1004 ? -68.044 12.694 -13.762 1.00 38.06 1004 LEU A O 1
ATOM 7759 N N . PRO A 1 1005 ? -68.710 14.828 -13.696 1.00 41.72 1005 PRO A N 1
ATOM 7760 C CA . PRO A 1 1005 ? -68.230 15.091 -15.043 1.00 41.72 1005 PRO A CA 1
ATOM 7761 C C . PRO A 1 1005 ? -66.693 15.147 -15.018 1.00 41.72 1005 PRO A C 1
ATOM 7763 O O . PRO A 1 1005 ? -66.107 16.073 -14.460 1.00 41.72 1005 PRO A O 1
ATOM 7766 N N . GLY A 1 1006 ? -66.031 14.151 -15.615 1.00 48.38 1006 GLY A N 1
ATOM 7767 C CA . GLY A 1 1006 ? -64.582 14.165 -15.831 1.00 48.38 1006 GLY A CA 1
ATOM 7768 C C . GLY A 1 1006 ? -63.999 12.805 -16.224 1.00 48.38 1006 GLY A C 1
ATOM 7769 O O . GLY A 1 1006 ? -63.739 11.977 -15.363 1.00 48.38 1006 GLY A O 1
ATOM 7770 N N . SER A 1 1007 ? -63.763 12.590 -17.525 1.00 60.91 1007 SER A N 1
ATOM 7771 C CA . SER A 1 1007 ? -63.028 11.439 -18.105 1.00 60.91 1007 SER A CA 1
ATOM 7772 C C . SER A 1 1007 ? -61.629 11.228 -17.485 1.00 60.91 1007 SER A C 1
ATOM 7774 O O . SER A 1 1007 ? -61.159 12.114 -16.783 1.00 60.91 1007 SER A O 1
ATOM 7776 N N . GLU A 1 1008 ? -60.902 10.137 -17.791 1.00 61.91 1008 GLU A N 1
ATOM 7777 C CA . GLU A 1 1008 ? -59.487 9.925 -17.372 1.00 61.91 1008 GLU A CA 1
ATOM 7778 C C . GLU A 1 1008 ? -58.592 11.174 -17.549 1.00 61.91 1008 GLU A C 1
ATOM 7780 O O . GLU A 1 1008 ? -57.651 11.398 -16.783 1.00 61.91 1008 GLU A O 1
ATOM 7785 N N . LYS A 1 1009 ? -58.941 12.036 -18.512 1.00 74.06 1009 LYS A N 1
ATOM 7786 C CA . LYS A 1 1009 ? -58.380 13.374 -18.702 1.00 74.06 1009 LYS A CA 1
ATOM 7787 C C . LYS A 1 1009 ? -58.433 14.255 -17.446 1.00 74.06 1009 LYS A C 1
ATOM 7789 O O . LYS A 1 1009 ? -57.427 14.863 -17.111 1.00 74.06 1009 LYS A O 1
ATOM 7794 N N . ALA A 1 1010 ? -59.555 14.305 -16.731 1.00 66.62 1010 ALA A N 1
ATOM 7795 C CA . ALA A 1 1010 ? -59.750 15.141 -15.545 1.00 66.62 1010 ALA A CA 1
ATOM 7796 C C . ALA A 1 1010 ? -58.866 14.700 -14.365 1.00 66.62 1010 ALA A C 1
ATOM 7798 O O . ALA A 1 1010 ? -58.385 15.534 -13.596 1.00 66.62 1010 ALA A O 1
ATOM 7799 N N . LEU A 1 1011 ? -58.605 13.394 -14.237 1.00 66.94 1011 LEU A N 1
ATOM 7800 C CA . LEU A 1 1011 ? -57.675 12.862 -13.238 1.00 66.94 1011 LEU A CA 1
ATOM 7801 C C . LEU A 1 1011 ? -56.227 13.228 -13.591 1.00 66.94 1011 LEU A C 1
ATOM 7803 O O . LEU A 1 1011 ? -55.479 13.698 -12.732 1.00 66.94 1011 LEU A O 1
ATOM 7807 N N . ALA A 1 1012 ? -55.854 13.082 -14.866 1.00 73.06 1012 ALA A N 1
ATOM 7808 C CA . ALA A 1 1012 ? -54.561 13.535 -15.368 1.00 73.06 1012 ALA A CA 1
ATOM 7809 C C . ALA A 1 1012 ? -54.381 15.051 -15.200 1.00 73.06 1012 ALA A C 1
ATOM 7811 O O . ALA A 1 1012 ? -53.302 15.487 -14.804 1.00 73.06 1012 ALA A O 1
ATOM 7812 N N . GLU A 1 1013 ? -55.427 15.849 -15.435 1.00 76.62 1013 GLU A N 1
ATOM 7813 C CA . GLU A 1 1013 ? -55.435 17.302 -15.223 1.00 76.62 1013 GLU A CA 1
ATOM 7814 C C . GLU A 1 1013 ? -55.229 17.654 -13.756 1.00 76.62 1013 GLU A C 1
ATOM 7816 O O . GLU A 1 1013 ? -54.363 18.471 -13.462 1.00 76.62 1013 GLU A O 1
ATOM 7821 N N . ARG A 1 1014 ? -55.927 17.002 -12.818 1.00 69.56 1014 ARG A N 1
ATOM 7822 C CA . ARG A 1 1014 ? -55.715 17.239 -11.380 1.00 69.56 1014 ARG A CA 1
ATOM 7823 C C . ARG A 1 1014 ? -54.305 16.870 -10.928 1.00 69.56 1014 ARG A C 1
ATOM 7825 O O . ARG A 1 1014 ? -53.655 17.693 -10.292 1.00 69.56 1014 ARG A O 1
ATOM 7832 N N . ALA A 1 1015 ? -53.811 15.681 -11.276 1.00 71.19 1015 ALA A N 1
ATOM 7833 C CA . ALA A 1 1015 ? -52.481 15.228 -10.858 1.00 71.19 1015 ALA A CA 1
ATOM 7834 C C . ALA A 1 1015 ? -51.361 16.095 -11.462 1.00 71.19 1015 ALA A C 1
ATOM 7836 O O . ALA A 1 1015 ? -50.420 16.493 -10.772 1.00 71.19 1015 ALA A O 1
ATOM 7837 N N . ASN A 1 1016 ? -51.479 16.441 -12.747 1.00 80.50 1016 ASN A N 1
ATOM 7838 C CA . ASN A 1 1016 ? -50.523 17.314 -13.418 1.00 80.50 1016 ASN A CA 1
ATOM 7839 C C . ASN A 1 1016 ? -50.589 18.747 -12.866 1.00 80.50 1016 ASN A C 1
ATOM 7841 O O . ASN A 1 1016 ? -49.541 19.325 -12.591 1.00 80.50 1016 ASN A O 1
ATOM 7845 N N . ASN A 1 1017 ? -51.784 19.299 -12.623 1.00 77.81 1017 ASN A N 1
ATOM 7846 C CA . ASN A 1 1017 ? -51.941 20.636 -12.046 1.00 77.81 1017 ASN A CA 1
ATOM 7847 C C . ASN A 1 1017 ? -51.434 20.707 -10.601 1.00 77.81 1017 ASN A C 1
ATOM 7849 O O . ASN A 1 1017 ? -50.756 21.674 -10.269 1.00 77.81 1017 ASN A O 1
ATOM 7853 N N . ALA A 1 1018 ? -51.663 19.680 -9.778 1.00 71.81 1018 ALA A N 1
ATOM 7854 C CA . ALA A 1 1018 ? -51.114 19.598 -8.423 1.00 71.81 1018 ALA A CA 1
ATOM 7855 C C . ALA A 1 1018 ? -49.578 19.581 -8.443 1.00 71.81 1018 ALA A C 1
ATOM 7857 O O . ALA A 1 1018 ? -48.932 20.377 -7.759 1.00 71.81 1018 ALA A O 1
ATOM 7858 N N . ARG A 1 1019 ? -48.966 18.761 -9.312 1.00 76.44 1019 ARG A N 1
ATOM 7859 C CA . ARG A 1 1019 ? -47.505 18.777 -9.496 1.00 76.44 1019 ARG A CA 1
ATOM 7860 C C . ARG A 1 1019 ? -47.007 20.130 -10.008 1.00 76.44 1019 ARG A C 1
ATOM 7862 O O . ARG A 1 1019 ? -45.932 20.575 -9.608 1.00 76.44 1019 ARG A O 1
ATOM 7869 N N . ARG A 1 1020 ? -47.750 20.787 -10.903 1.00 78.00 1020 ARG A N 1
ATOM 7870 C CA . ARG A 1 1020 ? -47.394 22.112 -11.433 1.00 78.00 1020 ARG A CA 1
ATOM 7871 C C . ARG A 1 1020 ? -47.499 23.201 -10.368 1.00 78.00 1020 ARG A C 1
ATOM 7873 O O . ARG A 1 1020 ? -46.603 24.032 -10.328 1.00 78.00 1020 ARG A O 1
ATOM 7880 N N . GLN A 1 1021 ? -48.506 23.169 -9.494 1.00 73.06 1021 GLN A N 1
ATOM 7881 C CA . GLN A 1 1021 ? -48.640 24.088 -8.355 1.00 73.06 1021 GLN A CA 1
ATOM 7882 C C . GLN A 1 1021 ? -47.496 23.912 -7.353 1.00 73.06 1021 GLN A C 1
ATOM 7884 O O . GLN A 1 1021 ? -46.806 24.881 -7.053 1.00 73.06 1021 GLN A O 1
ATOM 7889 N N . LEU A 1 1022 ? -47.190 22.673 -6.955 1.00 69.62 1022 LEU A N 1
ATOM 7890 C CA . LEU A 1 1022 ? -46.011 22.379 -6.129 1.00 69.62 1022 LEU A CA 1
ATOM 7891 C C . LEU A 1 1022 ? -44.712 22.816 -6.821 1.00 69.62 1022 LEU A C 1
ATOM 7893 O O . LEU A 1 1022 ? -43.783 23.321 -6.197 1.00 69.62 1022 LEU A O 1
ATOM 7897 N N . GLY A 1 1023 ? -44.647 22.647 -8.143 1.00 70.75 1023 GLY A N 1
ATOM 7898 C CA . GLY A 1 1023 ? -43.537 23.120 -8.960 1.00 70.75 1023 GLY A CA 1
ATOM 7899 C C . GLY A 1 1023 ? -43.422 24.646 -9.008 1.00 70.75 1023 GLY A C 1
ATOM 7900 O O . GLY A 1 1023 ? -42.316 25.141 -9.185 1.00 70.75 1023 GLY A O 1
ATOM 7901 N N . VAL A 1 1024 ? -44.517 25.395 -8.856 1.00 71.38 1024 VAL A N 1
ATOM 7902 C CA . VAL A 1 1024 ? -44.508 26.864 -8.750 1.00 71.38 1024 VAL A CA 1
ATOM 7903 C C . VAL A 1 1024 ? -43.985 27.288 -7.383 1.00 71.38 1024 VAL A C 1
ATOM 7905 O O . VAL A 1 1024 ? -43.098 28.134 -7.325 1.00 71.38 1024 VAL A O 1
ATOM 7908 N N . GLU A 1 1025 ? -44.456 26.661 -6.304 1.00 69.38 1025 GLU A N 1
ATOM 7909 C CA . GLU A 1 1025 ? -43.962 26.920 -4.945 1.00 69.38 1025 GLU A CA 1
ATOM 7910 C C . GLU A 1 1025 ? -42.451 26.672 -4.854 1.00 69.38 1025 GLU A C 1
ATOM 7912 O O . GLU A 1 1025 ? -41.697 27.564 -4.470 1.00 69.38 1025 GLU A O 1
ATOM 7917 N N . TYR A 1 1026 ? -41.986 25.518 -5.343 1.00 70.44 1026 TYR A N 1
ATOM 7918 C CA . TYR A 1 1026 ? -40.562 25.186 -5.399 1.00 70.44 1026 TYR A CA 1
ATOM 7919 C C . TYR A 1 1026 ? -39.743 26.189 -6.234 1.00 70.44 1026 TYR A C 1
ATOM 7921 O O . TYR A 1 1026 ? -38.655 26.612 -5.834 1.00 70.44 1026 TYR A O 1
ATOM 7929 N N . LYS A 1 1027 ? -40.263 26.616 -7.393 1.00 72.50 1027 LYS A N 1
ATOM 7930 C CA . LYS A 1 1027 ? -39.579 27.584 -8.268 1.00 72.50 1027 LYS A CA 1
ATOM 7931 C C . LYS A 1 1027 ? -39.535 28.992 -7.674 1.00 72.50 1027 LYS A C 1
ATOM 7933 O O . LYS A 1 1027 ? -38.559 29.690 -7.917 1.00 72.50 1027 LYS A O 1
ATOM 7938 N N . ASN A 1 1028 ? -40.520 29.409 -6.878 1.00 67.56 1028 ASN A N 1
ATOM 7939 C CA . ASN A 1 1028 ? -40.511 30.723 -6.218 1.00 67.56 1028 ASN A CA 1
ATOM 7940 C C . ASN A 1 1028 ? -39.377 30.868 -5.191 1.00 67.56 1028 ASN A C 1
ATOM 7942 O O . ASN A 1 1028 ? -38.927 31.981 -4.936 1.00 67.56 1028 ASN A O 1
ATOM 7946 N N . LEU A 1 1029 ? -38.882 29.747 -4.666 1.00 65.81 1029 LEU A N 1
ATOM 7947 C CA . LEU A 1 1029 ? -37.790 29.667 -3.691 1.00 65.81 1029 LEU A CA 1
ATOM 7948 C C . LEU A 1 1029 ? -36.463 29.219 -4.319 1.00 65.81 1029 LEU A C 1
ATOM 7950 O O . LEU A 1 1029 ? -35.443 29.126 -3.639 1.00 65.81 1029 LEU A O 1
ATOM 7954 N N . THR A 1 1030 ? -36.475 28.922 -5.620 1.00 73.69 1030 THR A N 1
ATOM 7955 C CA . THR A 1 1030 ? -35.265 28.643 -6.388 1.00 73.69 1030 THR A CA 1
ATOM 7956 C C . THR A 1 1030 ? -34.588 29.975 -6.730 1.00 73.69 1030 THR A C 1
ATOM 7958 O O . THR A 1 1030 ? -35.271 30.874 -7.233 1.00 73.69 1030 THR A O 1
ATOM 7961 N N . PRO A 1 1031 ? -33.269 30.119 -6.507 1.00 78.31 1031 PRO A N 1
ATOM 7962 C CA . PRO A 1 1031 ? -32.551 31.340 -6.861 1.00 78.31 1031 PRO A CA 1
ATOM 7963 C C . PRO A 1 1031 ? -32.740 31.724 -8.338 1.00 78.31 1031 PRO A C 1
ATOM 7965 O O . PRO A 1 1031 ? -32.793 30.853 -9.213 1.00 78.31 1031 PRO A O 1
ATOM 7968 N N . GLU A 1 1032 ? -32.828 33.032 -8.607 1.00 80.50 1032 GLU A N 1
ATOM 7969 C CA . GLU A 1 1032 ? -33.209 33.612 -9.909 1.00 80.50 1032 GLU A CA 1
ATOM 7970 C C . GLU A 1 1032 ? -32.468 32.997 -11.115 1.00 80.50 1032 GLU A C 1
ATOM 7972 O O . GLU A 1 1032 ? -33.162 32.550 -12.031 1.00 80.50 1032 GLU A O 1
ATOM 7977 N N . PRO A 1 1033 ? -31.128 32.813 -11.107 1.00 84.00 1033 PRO A N 1
ATOM 7978 C CA . PRO A 1 1033 ? -30.412 32.278 -12.269 1.00 84.00 1033 PRO A CA 1
ATOM 7979 C C . PRO A 1 1033 ? -30.846 30.868 -12.672 1.00 84.00 1033 PRO A C 1
ATOM 7981 O O . PRO A 1 1033 ? -30.987 30.545 -13.852 1.00 84.00 1033 PRO A O 1
ATOM 7984 N N . LEU A 1 1034 ? -31.074 30.000 -11.687 1.00 81.69 1034 LEU A N 1
ATOM 7985 C CA . LEU A 1 1034 ? -31.466 28.626 -11.967 1.00 81.69 1034 LEU A CA 1
ATOM 7986 C C . LEU A 1 1034 ? -32.950 28.529 -12.328 1.00 81.69 1034 LEU A C 1
ATOM 7988 O O . LEU A 1 1034 ? -33.342 27.701 -13.153 1.00 81.69 1034 LEU A O 1
ATOM 7992 N N . ARG A 1 1035 ? -33.781 29.390 -11.737 1.00 84.62 1035 ARG A N 1
ATOM 7993 C CA . ARG A 1 1035 ? -35.189 29.516 -12.112 1.00 84.62 1035 ARG A CA 1
ATOM 7994 C C . ARG A 1 1035 ? -35.333 29.951 -13.572 1.00 84.62 1035 ARG A C 1
ATOM 7996 O O . ARG A 1 1035 ? -36.130 29.348 -14.290 1.00 84.62 1035 ARG A O 1
ATOM 8003 N N . ASP A 1 1036 ? -34.533 30.917 -14.018 1.00 86.50 1036 ASP A N 1
ATOM 8004 C CA . ASP A 1 1036 ? -34.511 31.389 -15.407 1.00 86.50 1036 ASP A CA 1
ATOM 8005 C C . ASP A 1 1036 ? -34.131 30.268 -16.376 1.00 86.50 1036 ASP A C 1
ATOM 8007 O O . ASP A 1 1036 ? -34.819 30.055 -17.374 1.00 86.50 1036 ASP A O 1
ATOM 8011 N N . TYR A 1 1037 ? -33.111 29.474 -16.041 1.00 87.88 1037 TYR A N 1
ATOM 8012 C CA . TYR A 1 1037 ? -32.758 28.274 -16.800 1.00 87.88 1037 TYR A CA 1
ATOM 8013 C C . TYR A 1 1037 ? -33.918 27.278 -16.903 1.00 87.88 1037 TYR A C 1
ATOM 8015 O O . TYR A 1 1037 ? -34.250 26.807 -17.995 1.00 87.88 1037 TYR A O 1
ATOM 8023 N N . ILE A 1 1038 ? -34.561 26.957 -15.777 1.00 81.25 1038 ILE A N 1
ATOM 8024 C CA . ILE A 1 1038 ? -35.683 26.011 -15.742 1.00 81.25 1038 ILE A CA 1
ATOM 8025 C C . ILE A 1 1038 ? -36.842 26.527 -16.605 1.00 81.25 1038 ILE A C 1
ATOM 8027 O O . ILE A 1 1038 ? -37.465 25.744 -17.330 1.00 81.25 1038 ILE A O 1
ATOM 8031 N N . TYR A 1 1039 ? -37.130 27.828 -16.554 1.00 85.00 1039 TYR A N 1
ATOM 8032 C CA . TYR A 1 1039 ? -38.166 28.451 -17.370 1.00 85.00 1039 TYR A CA 1
ATOM 8033 C C . TYR A 1 1039 ? -37.811 28.487 -18.855 1.00 85.00 1039 TYR A C 1
ATOM 8035 O O . TYR A 1 1039 ? -38.652 28.097 -19.663 1.00 85.00 1039 TYR A O 1
ATOM 8043 N N . ASP A 1 1040 ? -36.582 28.839 -19.225 1.00 84.81 1040 ASP A N 1
ATOM 8044 C CA . ASP A 1 1040 ? -36.139 28.877 -20.622 1.00 84.81 1040 ASP A CA 1
ATOM 8045 C C . ASP A 1 1040 ? -36.147 27.475 -21.261 1.00 84.81 1040 ASP A C 1
ATOM 8047 O O . ASP A 1 1040 ? -36.651 27.283 -22.371 1.00 84.81 1040 ASP A O 1
ATOM 8051 N N . VAL A 1 1041 ? -35.687 26.450 -20.532 1.00 83.12 1041 VAL A N 1
ATOM 8052 C CA . VAL A 1 1041 ? -35.739 25.054 -21.001 1.00 83.12 1041 VAL A CA 1
ATOM 8053 C C . VAL A 1 1041 ? -37.177 24.568 -21.164 1.00 83.12 1041 VAL A C 1
ATOM 8055 O O . VAL A 1 1041 ? -37.495 23.928 -22.171 1.00 83.12 1041 VAL A O 1
ATOM 8058 N N . ASN A 1 1042 ? -38.061 24.859 -20.206 1.00 82.75 1042 ASN A N 1
ATOM 8059 C CA . ASN A 1 1042 ? -39.460 24.439 -20.295 1.00 82.75 1042 ASN A CA 1
ATOM 8060 C C . ASN A 1 1042 ? -40.206 25.169 -21.415 1.00 82.75 1042 ASN A C 1
ATOM 8062 O O . ASN A 1 1042 ? -40.934 24.528 -22.175 1.00 82.75 1042 ASN A O 1
ATOM 8066 N N . LEU A 1 1043 ? -39.964 26.470 -21.577 1.00 83.19 1043 LEU A N 1
ATOM 8067 C CA . LEU A 1 1043 ? -40.563 27.282 -22.628 1.00 83.19 1043 LEU A CA 1
ATOM 8068 C C . LEU A 1 1043 ? -40.122 26.799 -24.017 1.00 83.19 1043 LEU A C 1
ATOM 8070 O O . LEU A 1 1043 ? -40.971 26.541 -24.867 1.00 83.19 1043 LEU A O 1
ATOM 8074 N N . LYS A 1 1044 ? -38.820 26.558 -24.233 1.00 84.00 1044 LYS A N 1
ATOM 8075 C CA . LYS A 1 1044 ? -38.298 26.011 -25.502 1.00 84.00 1044 LYS A CA 1
ATOM 8076 C C . LYS A 1 1044 ? -38.822 24.610 -25.804 1.00 84.00 1044 LYS A C 1
ATOM 8078 O O . LYS A 1 1044 ? -39.064 24.271 -26.960 1.00 84.00 1044 LYS A O 1
ATOM 8083 N N . ARG A 1 1045 ? -38.972 23.768 -24.778 1.00 79.12 1045 ARG A N 1
ATOM 8084 C CA . ARG A 1 1045 ? -39.313 22.351 -24.962 1.00 79.12 1045 ARG A CA 1
ATOM 8085 C C . ARG A 1 1045 ? -40.813 22.081 -25.024 1.00 79.12 1045 ARG A C 1
ATOM 8087 O O . ARG A 1 1045 ? -41.208 21.101 -25.664 1.00 79.12 1045 ARG A O 1
ATOM 8094 N N . TYR A 1 1046 ? -41.630 22.887 -24.354 1.00 80.06 1046 TYR A N 1
ATOM 8095 C CA . TYR A 1 1046 ? -43.059 22.623 -24.157 1.00 80.06 1046 TYR A CA 1
ATOM 8096 C C . TYR A 1 1046 ? -43.966 23.819 -24.462 1.00 80.06 1046 TYR A C 1
ATOM 8098 O O . TYR A 1 1046 ? -45.179 23.644 -24.448 1.00 80.06 1046 TYR A O 1
ATOM 8106 N N . GLY A 1 1047 ? -43.413 25.003 -24.747 1.00 78.38 1047 GLY A N 1
ATOM 8107 C CA . GLY A 1 1047 ? -44.191 26.223 -24.991 1.00 78.38 1047 GLY A CA 1
ATOM 8108 C C . GLY A 1 1047 ? -44.811 26.837 -23.731 1.00 78.38 1047 GLY A C 1
ATOM 8109 O O . GLY A 1 1047 ? -45.550 27.807 -23.835 1.00 78.38 1047 GLY A O 1
ATOM 8110 N N . ASP A 1 1048 ? -44.507 26.292 -22.550 1.00 79.88 1048 ASP A N 1
ATOM 8111 C CA . ASP A 1 1048 ? -45.047 26.722 -21.260 1.00 79.88 1048 ASP A CA 1
ATOM 8112 C C . ASP A 1 1048 ? -43.902 26.754 -20.229 1.00 79.88 1048 ASP A C 1
ATOM 8114 O O . ASP A 1 1048 ? -43.249 25.723 -20.017 1.00 79.88 1048 ASP A O 1
ATOM 8118 N N . PRO A 1 1049 ? -43.627 27.903 -19.581 1.00 74.25 1049 PRO A N 1
ATOM 8119 C CA . PRO A 1 1049 ? -42.520 28.026 -18.632 1.00 74.25 1049 PRO A CA 1
ATOM 8120 C C . PRO A 1 1049 ? -42.712 27.119 -17.405 1.00 74.25 1049 PRO A C 1
ATOM 8122 O O . PRO A 1 1049 ? -41.749 26.635 -16.801 1.00 74.25 1049 PRO A O 1
ATOM 8125 N N . LEU A 1 1050 ? -43.951 26.786 -17.044 1.00 75.50 1050 LEU A N 1
ATOM 8126 C CA . LEU A 1 1050 ? -44.219 25.920 -15.902 1.00 75.50 1050 LEU A CA 1
ATOM 8127 C C . LEU A 1 1050 ? -43.954 24.435 -16.198 1.00 75.50 1050 LEU A C 1
ATOM 8129 O O . LEU A 1 1050 ? -43.869 23.652 -15.250 1.00 75.50 1050 LEU A O 1
ATOM 8133 N N . GLY A 1 1051 ? -43.733 24.067 -17.463 1.00 77.56 1051 GLY A N 1
ATOM 8134 C CA . GLY A 1 1051 ? -43.593 22.688 -17.927 1.00 77.56 1051 GLY A CA 1
ATOM 8135 C C . GLY A 1 1051 ? -44.841 22.207 -18.680 1.00 77.56 1051 GLY A C 1
ATOM 8136 O O . GLY A 1 1051 ? -45.806 22.954 -18.826 1.00 77.56 1051 GLY A O 1
ATOM 8137 N N . PRO A 1 1052 ? -44.844 20.964 -19.188 1.00 82.12 1052 PRO A N 1
ATOM 8138 C CA . PRO A 1 1052 ? -45.888 20.500 -20.092 1.00 82.12 1052 PRO A CA 1
ATOM 8139 C C . PRO A 1 1052 ? -47.224 20.284 -19.369 1.00 82.12 1052 PRO A C 1
ATOM 8141 O O . PRO A 1 1052 ? -47.295 19.546 -18.383 1.00 82.12 1052 PRO A O 1
ATOM 8144 N N . ASN A 1 1053 ? -48.287 20.890 -19.900 1.00 83.69 1053 ASN A N 1
ATOM 8145 C CA . ASN A 1 1053 ? -49.658 20.638 -19.461 1.00 83.69 1053 ASN A CA 1
ATOM 8146 C C . ASN A 1 1053 ? -50.199 19.313 -20.042 1.00 83.69 1053 ASN A C 1
ATOM 8148 O O . ASN A 1 1053 ? -49.577 18.691 -20.910 1.00 83.69 1053 ASN A O 1
ATOM 8152 N N . VAL A 1 1054 ? -51.357 18.864 -19.553 1.00 81.19 1054 VAL A N 1
ATOM 8153 C CA . VAL A 1 1054 ? -51.958 17.582 -19.964 1.00 81.19 1054 VAL A CA 1
ATOM 8154 C C . VAL A 1 1054 ? -52.232 17.515 -21.464 1.00 81.19 1054 VAL A C 1
ATOM 8156 O O . VAL A 1 1054 ? -51.960 16.481 -22.072 1.00 81.19 1054 VAL A O 1
ATOM 8159 N N . ASP A 1 1055 ? -52.688 18.607 -22.078 1.00 80.06 1055 ASP A N 1
ATOM 8160 C CA . ASP A 1 1055 ? -52.977 18.650 -23.514 1.00 80.06 1055 ASP A CA 1
ATOM 8161 C C . ASP A 1 1055 ? -51.697 18.514 -24.362 1.00 80.06 1055 ASP A C 1
ATOM 8163 O O . ASP A 1 1055 ? -51.679 17.757 -25.331 1.00 80.06 1055 ASP A O 1
ATOM 8167 N N . VAL A 1 1056 ? -50.591 19.152 -23.957 1.00 82.44 1056 VAL A N 1
ATOM 8168 C CA . VAL A 1 1056 ? -49.274 19.035 -24.615 1.00 82.44 1056 VAL A CA 1
ATOM 8169 C C . VAL A 1 1056 ? -48.707 17.618 -24.484 1.00 82.44 1056 VAL A C 1
ATOM 8171 O O . VAL A 1 1056 ? -48.096 17.100 -25.422 1.00 82.44 1056 VAL A O 1
ATOM 8174 N N . LEU A 1 1057 ? -48.899 16.962 -23.335 1.00 81.62 1057 LEU A N 1
ATOM 8175 C CA . LEU A 1 1057 ? -48.460 15.577 -23.135 1.00 81.62 1057 LEU A CA 1
ATOM 8176 C C . LEU A 1 1057 ? -49.308 14.582 -23.937 1.00 81.62 1057 LEU A C 1
ATOM 8178 O O . LEU A 1 1057 ? -48.748 13.643 -24.508 1.00 81.62 1057 LEU A O 1
ATOM 8182 N N . ALA A 1 1058 ? -50.619 14.809 -24.026 1.00 79.19 1058 ALA A N 1
ATOM 8183 C CA . ALA A 1 1058 ? -51.533 13.989 -24.814 1.00 79.19 1058 ALA A CA 1
ATOM 8184 C C . ALA A 1 1058 ? -51.270 14.128 -26.325 1.00 79.19 1058 ALA A C 1
ATOM 8186 O O . ALA A 1 1058 ? -51.186 13.122 -27.026 1.00 79.19 1058 ALA A O 1
ATOM 8187 N N . GLN A 1 1059 ? -51.026 15.348 -26.826 1.00 80.88 1059 GLN A N 1
ATOM 8188 C CA . GLN A 1 1059 ? -50.629 15.590 -28.225 1.00 80.88 1059 GLN A CA 1
ATOM 8189 C C . GLN A 1 1059 ? -49.298 14.920 -28.598 1.00 80.88 1059 GLN A C 1
ATOM 8191 O O . GLN A 1 1059 ? -49.084 14.562 -29.753 1.00 80.88 1059 GLN A O 1
ATOM 8196 N N . ARG A 1 1060 ? -48.409 14.709 -27.620 1.00 81.31 1060 ARG A N 1
ATOM 8197 C CA . ARG A 1 1060 ? -47.153 13.955 -27.779 1.00 81.31 1060 ARG A CA 1
ATOM 8198 C C . ARG A 1 1060 ? -47.313 12.440 -27.585 1.00 81.31 1060 ARG A C 1
ATOM 8200 O O . ARG A 1 1060 ? -46.310 11.741 -27.461 1.00 81.31 1060 ARG A O 1
ATOM 8207 N N . GLY A 1 1061 ? -48.548 11.937 -27.562 1.00 81.25 1061 GLY A N 1
ATOM 8208 C CA . GLY A 1 1061 ? -48.865 10.509 -27.559 1.00 81.25 1061 GLY A CA 1
ATOM 8209 C C . GLY A 1 1061 ? -48.866 9.832 -26.186 1.00 81.25 1061 GLY A C 1
ATOM 8210 O O . GLY A 1 1061 ? -48.915 8.605 -26.136 1.00 81.25 1061 GLY A O 1
ATOM 8211 N N . LYS A 1 1062 ? -48.811 10.577 -25.069 1.00 79.62 1062 LYS A N 1
ATOM 8212 C CA . LYS A 1 1062 ? -48.961 9.971 -23.734 1.00 79.62 1062 LYS A CA 1
ATOM 8213 C C . LYS A 1 1062 ? -50.432 9.720 -23.406 1.00 79.62 1062 LYS A C 1
ATOM 8215 O O . LYS A 1 1062 ? -51.261 10.617 -23.534 1.00 79.62 1062 LYS A O 1
ATOM 8220 N N . THR A 1 1063 ? -50.736 8.526 -22.904 1.00 80.69 1063 THR A N 1
ATOM 8221 C CA . THR A 1 1063 ? -52.058 8.218 -22.331 1.00 80.69 1063 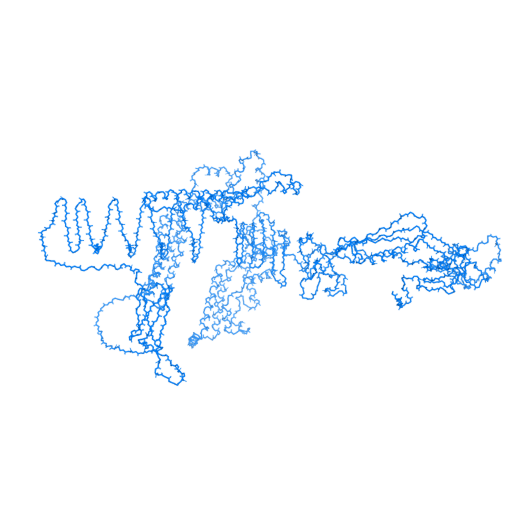THR A CA 1
ATOM 8222 C C . THR A 1 1063 ? -52.267 8.957 -21.004 1.00 80.69 1063 THR A C 1
ATOM 8224 O O . THR A 1 1063 ? -51.301 9.313 -20.325 1.00 80.69 1063 THR A O 1
ATOM 8227 N N . TYR A 1 1064 ? -53.519 9.173 -20.589 1.00 77.25 1064 TYR A N 1
ATOM 8228 C CA . TYR A 1 1064 ? -53.819 9.868 -19.329 1.00 77.25 1064 TYR A CA 1
ATOM 8229 C C . TYR A 1 1064 ? -53.257 9.144 -18.099 1.00 77.25 1064 TYR A C 1
ATOM 8231 O O . TYR A 1 1064 ? -52.713 9.794 -17.208 1.00 77.25 1064 TYR A O 1
ATOM 8239 N N . SER A 1 1065 ? -53.255 7.808 -18.101 1.00 68.38 1065 SER A N 1
ATOM 8240 C CA . SER A 1 1065 ? -52.591 6.998 -17.070 1.00 68.38 1065 SER A CA 1
ATOM 8241 C C . SER A 1 1065 ? -51.075 7.254 -17.010 1.00 68.38 1065 SER A C 1
ATOM 8243 O O . SER A 1 1065 ? -50.531 7.506 -15.935 1.00 68.38 1065 SER A O 1
ATOM 8245 N N . GLN A 1 1066 ? -50.397 7.321 -18.162 1.00 74.44 1066 GLN A N 1
ATOM 8246 C CA . GLN A 1 1066 ? -48.967 7.659 -18.231 1.00 74.44 1066 GLN A CA 1
ATOM 8247 C C . GLN A 1 1066 ? -48.671 9.109 -17.819 1.00 74.44 1066 GLN A C 1
ATOM 8249 O O . GLN A 1 1066 ? -47.561 9.416 -17.377 1.00 74.44 1066 GLN A O 1
ATOM 8254 N N . ILE A 1 1067 ? -49.627 10.027 -17.989 1.00 76.56 1067 ILE A N 1
ATOM 8255 C CA . ILE A 1 1067 ? -49.498 11.418 -17.533 1.00 76.56 1067 ILE A CA 1
ATOM 8256 C C . ILE A 1 1067 ? -49.575 11.484 -16.006 1.00 76.56 1067 ILE A C 1
ATOM 8258 O O . ILE A 1 1067 ? -48.737 12.158 -15.407 1.00 76.56 1067 ILE A O 1
ATOM 8262 N N . VAL A 1 1068 ? -50.503 10.749 -15.385 1.00 71.25 1068 VAL A N 1
ATOM 8263 C CA . VAL A 1 1068 ? -50.605 10.625 -13.921 1.00 71.25 1068 VAL A CA 1
ATOM 8264 C C . VAL A 1 1068 ? -49.332 10.005 -13.346 1.00 71.25 1068 VAL A C 1
ATOM 8266 O O . VAL A 1 1068 ? -48.723 10.598 -12.463 1.00 71.25 1068 VAL A O 1
ATOM 8269 N N . GLU A 1 1069 ? -48.857 8.893 -13.914 1.00 71.19 1069 GLU A N 1
ATOM 8270 C CA . GLU A 1 1069 ? -47.610 8.241 -13.491 1.00 71.19 1069 GLU A CA 1
ATOM 8271 C C . GLU A 1 1069 ? -46.387 9.160 -13.654 1.00 71.19 1069 GLU A C 1
ATOM 8273 O O . GLU A 1 1069 ? -45.489 9.212 -12.817 1.00 71.19 1069 GLU A O 1
ATOM 8278 N N . SER A 1 1070 ? -46.328 9.932 -14.741 1.00 71.56 1070 SER A N 1
ATOM 8279 C CA . SER A 1 1070 ? -45.253 10.904 -14.937 1.00 71.56 1070 SER A CA 1
ATOM 8280 C C . SER A 1 1070 ? -45.324 12.057 -13.934 1.00 71.56 1070 SER A C 1
ATOM 8282 O O . SER A 1 1070 ? -44.291 12.674 -13.668 1.00 71.56 1070 SER A O 1
ATOM 8284 N N . ALA A 1 1071 ? -46.513 12.379 -13.418 1.00 70.25 1071 ALA A N 1
ATOM 8285 C CA . ALA A 1 1071 ? -46.723 13.465 -12.473 1.00 70.25 1071 ALA A CA 1
ATOM 8286 C C . ALA A 1 1071 ? -46.370 13.085 -11.018 1.00 70.25 1071 ALA A C 1
ATOM 8288 O O . ALA A 1 1071 ? -46.201 13.970 -10.181 1.00 70.25 1071 ALA A O 1
ATOM 8289 N N . SER A 1 1072 ? -46.181 11.802 -10.723 1.00 67.56 1072 SER A N 1
ATOM 8290 C CA . SER A 1 1072 ? -45.844 11.264 -9.394 1.00 67.56 1072 SER A CA 1
ATOM 8291 C C . SER A 1 1072 ? -44.381 10.816 -9.260 1.00 67.56 1072 SER A C 1
ATOM 8293 O O . SER A 1 1072 ? -43.926 10.503 -8.165 1.00 67.56 1072 SER A O 1
ATOM 8295 N N . ARG A 1 1073 ? -43.591 10.826 -10.344 1.00 67.44 1073 ARG A N 1
ATOM 8296 C CA . ARG A 1 1073 ? -42.153 10.496 -10.281 1.00 67.44 1073 ARG A CA 1
ATOM 8297 C C . ARG A 1 1073 ? -41.346 11.619 -9.612 1.00 67.44 1073 ARG A C 1
ATOM 8299 O O . ARG A 1 1073 ? -41.560 12.783 -9.961 1.00 67.44 1073 ARG A O 1
ATOM 8306 N N . PRO A 1 1074 ? -40.384 11.335 -8.719 1.00 62.03 1074 PRO A N 1
ATOM 8307 C CA . PRO A 1 1074 ? -39.473 12.362 -8.211 1.00 62.03 1074 PRO A CA 1
ATOM 8308 C C . PRO A 1 1074 ? -38.690 13.021 -9.359 1.00 62.03 1074 PRO A C 1
ATOM 8310 O O . PRO A 1 1074 ? -38.511 12.437 -10.433 1.00 62.03 1074 PRO A O 1
ATOM 8313 N N . ASN A 1 1075 ? -38.297 14.284 -9.175 1.00 59.94 1075 ASN A N 1
ATOM 8314 C CA . ASN A 1 1075 ? -37.600 15.046 -10.214 1.00 59.94 1075 ASN A CA 1
ATOM 8315 C C . ASN A 1 1075 ? -36.214 14.432 -10.524 1.00 59.94 1075 ASN A C 1
ATOM 8317 O O . ASN A 1 1075 ? -35.653 13.730 -9.682 1.00 59.94 1075 ASN A O 1
ATOM 8321 N N . PRO A 1 1076 ? -35.656 14.655 -11.730 1.00 57.75 1076 PRO A N 1
ATOM 8322 C CA . PRO A 1 1076 ? -34.381 14.064 -12.118 1.00 57.75 1076 PRO A CA 1
ATOM 8323 C C . PRO A 1 1076 ? -33.223 14.567 -11.245 1.00 57.75 1076 PRO A C 1
ATOM 8325 O O . PRO A 1 1076 ? -33.257 15.684 -10.736 1.00 57.75 1076 PRO A O 1
ATOM 8328 N N . ASP A 1 1077 ? -32.196 13.720 -11.132 1.00 67.50 1077 ASP A N 1
ATOM 8329 C CA . ASP A 1 1077 ? -30.932 13.947 -10.421 1.00 67.50 1077 ASP A CA 1
ATOM 8330 C C . ASP A 1 1077 ? -30.440 15.401 -10.526 1.00 67.50 1077 ASP A C 1
ATOM 8332 O O . ASP A 1 1077 ? -30.214 15.920 -11.624 1.00 67.50 1077 ASP A O 1
ATOM 8336 N N . VAL A 1 1078 ? -30.249 16.049 -9.375 1.00 67.88 1078 VAL A N 1
ATOM 8337 C CA . VAL A 1 1078 ? -29.783 17.440 -9.274 1.00 67.88 1078 VAL A CA 1
ATOM 8338 C C . VAL A 1 1078 ? -28.462 17.649 -9.994 1.00 67.88 1078 VAL A C 1
ATOM 8340 O O . VAL A 1 1078 ? -28.250 18.711 -10.567 1.00 67.88 1078 VAL A O 1
ATOM 8343 N N . ASN A 1 1079 ? -27.602 16.634 -10.066 1.00 71.94 1079 ASN A N 1
ATOM 8344 C CA . ASN A 1 1079 ? -26.352 16.753 -10.805 1.00 71.94 1079 ASN A CA 1
ATOM 8345 C C . ASN A 1 1079 ? -26.600 16.888 -12.322 1.00 71.94 1079 ASN A C 1
ATOM 8347 O O . ASN A 1 1079 ? -25.898 17.643 -12.989 1.00 71.94 1079 ASN A O 1
ATOM 8351 N N . LYS A 1 1080 ? -27.650 16.254 -12.872 1.00 76.31 1080 LYS A N 1
ATOM 8352 C CA . LYS A 1 1080 ? -28.065 16.451 -14.278 1.00 76.31 1080 LYS A CA 1
ATOM 8353 C C . LYS A 1 1080 ? -28.691 17.824 -14.510 1.00 76.31 1080 LYS A C 1
ATOM 8355 O O . LYS A 1 1080 ? -28.508 18.403 -15.579 1.00 76.31 1080 LYS A O 1
ATOM 8360 N N . LEU A 1 1081 ? -29.436 18.340 -13.530 1.00 77.50 1081 LEU A N 1
ATOM 8361 C CA . LEU A 1 1081 ? -29.982 19.697 -13.578 1.00 77.50 1081 LEU A CA 1
ATOM 8362 C C . LEU A 1 1081 ? -28.850 20.736 -13.607 1.00 77.50 1081 LEU A C 1
ATOM 8364 O O . LEU A 1 1081 ? -28.888 21.632 -14.446 1.00 77.50 1081 LEU A O 1
ATOM 8368 N N . LEU A 1 1082 ? -27.843 20.581 -12.740 1.00 79.88 1082 LEU A N 1
ATOM 8369 C CA . LEU A 1 1082 ? -26.695 21.487 -12.637 1.00 79.88 1082 LEU A CA 1
ATOM 8370 C C . LEU A 1 1082 ? -25.766 21.405 -13.857 1.00 79.88 1082 LEU A C 1
ATOM 8372 O O . LEU A 1 1082 ? -25.294 22.441 -14.312 1.00 79.88 1082 LEU A O 1
ATOM 8376 N N . ASP A 1 1083 ? -25.563 20.222 -14.448 1.00 81.56 1083 ASP A N 1
ATOM 8377 C CA . ASP A 1 1083 ? -24.813 20.081 -15.711 1.00 81.56 1083 ASP A CA 1
ATOM 8378 C C . ASP A 1 1083 ? -25.516 20.804 -16.875 1.00 81.56 1083 ASP A C 1
ATOM 8380 O O . ASP A 1 1083 ? -24.898 21.543 -17.646 1.00 81.56 1083 ASP A O 1
ATOM 8384 N N . GLY A 1 1084 ? -26.840 20.647 -16.979 1.00 83.56 1084 GLY A N 1
ATOM 8385 C CA . GLY A 1 1084 ? -27.635 21.376 -17.964 1.00 83.56 1084 GLY A CA 1
ATOM 8386 C C . GLY A 1 1084 ? -27.644 22.889 -17.716 1.00 83.56 1084 GLY A C 1
ATOM 8387 O O . GLY A 1 1084 ? -27.544 23.663 -18.669 1.00 83.56 1084 GLY A O 1
ATOM 8388 N N . PHE A 1 1085 ? -27.696 23.303 -16.446 1.00 85.69 1085 PHE A N 1
ATOM 8389 C CA . PHE A 1 1085 ? -27.598 24.704 -16.047 1.00 85.69 1085 PHE A CA 1
ATOM 8390 C C . PHE A 1 1085 ? -26.242 25.303 -16.413 1.00 85.69 1085 PHE A C 1
ATOM 8392 O O . PHE A 1 1085 ? -26.215 26.366 -17.020 1.00 85.69 1085 PHE A O 1
ATOM 8399 N N . GLY A 1 1086 ? -25.130 24.613 -16.146 1.00 84.06 1086 GLY A N 1
ATOM 8400 C CA . GLY A 1 1086 ? -23.794 25.097 -16.502 1.00 84.06 1086 GLY A CA 1
ATOM 8401 C C . GLY A 1 1086 ? -23.643 25.342 -18.004 1.00 84.06 1086 GLY A C 1
ATOM 8402 O O . GLY A 1 1086 ? -23.176 26.399 -18.418 1.00 84.06 1086 GLY A O 1
ATOM 8403 N N . LYS A 1 1087 ? -24.159 24.427 -18.836 1.00 86.62 1087 LYS A N 1
ATOM 8404 C CA . LYS A 1 1087 ? -24.188 24.575 -20.307 1.00 86.62 1087 LYS A CA 1
ATOM 8405 C C . LYS A 1 1087 ? -25.083 25.713 -20.802 1.00 86.62 1087 LYS A C 1
ATOM 8407 O O . LYS A 1 1087 ? -24.923 26.170 -21.936 1.00 86.62 1087 LYS A O 1
ATOM 8412 N N . TRP A 1 1088 ? -26.088 26.098 -20.021 1.00 90.75 1088 TRP A N 1
ATOM 8413 C CA . TRP A 1 1088 ? -26.963 27.226 -20.323 1.00 90.75 1088 TRP A CA 1
ATOM 8414 C C . TRP A 1 1088 ? -26.360 28.548 -19.847 1.00 90.75 1088 TRP A C 1
ATOM 8416 O O . TRP A 1 1088 ? -26.402 29.525 -20.593 1.00 90.75 1088 TRP A O 1
ATOM 8426 N N . LEU A 1 1089 ? -25.759 28.558 -18.654 1.00 85.81 1089 LEU A N 1
ATOM 8427 C CA . LEU A 1 1089 ? -25.106 29.713 -18.044 1.00 85.81 1089 LEU A CA 1
ATOM 8428 C C . LEU A 1 1089 ? -23.904 30.163 -18.880 1.00 85.81 1089 LEU A C 1
ATOM 8430 O O . LEU A 1 1089 ? -23.772 31.348 -19.165 1.00 85.81 1089 LEU A O 1
ATOM 8434 N N . SER A 1 1090 ? -23.124 29.213 -19.408 1.00 83.69 1090 SER A N 1
ATOM 8435 C CA . SER A 1 1090 ? -21.995 29.489 -20.308 1.00 83.69 1090 SER A CA 1
ATOM 8436 C C . SER A 1 1090 ? -22.404 30.133 -21.643 1.00 83.69 1090 SER A C 1
ATOM 8438 O O . SER A 1 1090 ? -21.552 30.571 -22.412 1.00 83.69 1090 SER A O 1
ATOM 8440 N N . LYS A 1 1091 ? -23.704 30.144 -21.970 1.00 86.31 1091 LYS A N 1
ATOM 8441 C CA . LYS A 1 1091 ? -24.268 30.792 -23.167 1.00 86.31 1091 LYS A CA 1
ATOM 8442 C C . LYS A 1 1091 ? -24.912 32.144 -22.858 1.00 86.31 1091 LYS A C 1
ATOM 8444 O O . LYS A 1 1091 ? -25.342 32.814 -23.794 1.00 86.31 1091 LYS A O 1
ATOM 8449 N N . GLN A 1 1092 ? -25.001 32.529 -21.585 1.00 88.38 1092 GLN A N 1
ATOM 8450 C CA . GLN A 1 1092 ? -25.517 33.835 -21.190 1.00 88.38 1092 GLN A CA 1
ATOM 8451 C C . GLN A 1 1092 ? -24.456 34.926 -21.410 1.00 88.38 1092 GLN A C 1
ATOM 8453 O O . GLN A 1 1092 ? -23.253 34.635 -21.383 1.00 88.38 1092 GLN A O 1
ATOM 8458 N N . PRO A 1 1093 ? -24.878 36.170 -21.676 1.00 85.38 1093 PRO A N 1
ATOM 8459 C CA . PRO A 1 1093 ? -23.967 37.300 -21.816 1.00 85.38 1093 PRO A CA 1
ATOM 8460 C C . PRO A 1 1093 ? -23.341 37.708 -20.467 1.00 85.38 1093 PRO A C 1
ATOM 8462 O O . PRO A 1 1093 ? -23.850 37.375 -19.396 1.00 85.38 1093 PRO A O 1
ATOM 8465 N N . ASP A 1 1094 ? -22.201 38.402 -20.517 1.00 81.75 1094 ASP A N 1
ATOM 8466 C CA . ASP A 1 1094 ? -21.397 38.726 -19.326 1.00 81.75 1094 ASP A CA 1
ATOM 8467 C C . ASP A 1 1094 ? -22.147 39.629 -18.328 1.00 81.75 1094 ASP A C 1
ATOM 8469 O O . ASP A 1 1094 ? -21.957 39.509 -17.119 1.00 81.75 1094 ASP A O 1
ATOM 8473 N N . ASP A 1 1095 ? -23.047 40.488 -18.812 1.00 82.56 1095 ASP A N 1
ATOM 8474 C CA . ASP A 1 1095 ? -23.930 41.333 -17.997 1.00 82.56 1095 ASP A CA 1
ATOM 8475 C C . ASP A 1 1095 ? -24.914 40.507 -17.152 1.00 82.56 1095 ASP A C 1
ATOM 8477 O O . ASP A 1 1095 ? -25.200 40.860 -16.005 1.00 82.56 1095 ASP A O 1
ATOM 8481 N N . TYR A 1 1096 ? -25.379 39.369 -17.675 1.00 85.12 1096 TYR A N 1
ATOM 8482 C CA . TYR A 1 1096 ? -26.223 38.434 -16.940 1.00 85.12 1096 TYR A CA 1
ATOM 8483 C C . TYR A 1 1096 ? -25.462 37.790 -15.778 1.00 85.12 1096 TYR A C 1
ATOM 8485 O O . TYR A 1 1096 ? -26.000 37.685 -14.676 1.00 85.12 1096 TYR A O 1
ATOM 8493 N N . ILE A 1 1097 ? -24.202 37.397 -15.990 1.00 82.38 1097 ILE A N 1
ATOM 8494 C CA . ILE A 1 1097 ? -23.348 36.856 -14.922 1.00 82.38 1097 ILE A CA 1
ATOM 8495 C C . ILE A 1 1097 ? -23.055 37.964 -13.904 1.00 82.38 1097 ILE A C 1
ATOM 8497 O O . ILE A 1 1097 ? -23.278 37.766 -12.711 1.00 82.38 1097 ILE A O 1
ATOM 8501 N N . GLN A 1 1098 ? -22.673 39.158 -14.371 1.00 83.38 1098 GLN A N 1
ATOM 8502 C CA . GLN A 1 1098 ? -22.381 40.325 -13.535 1.00 83.38 1098 GLN A CA 1
ATOM 8503 C C . GLN A 1 1098 ? -23.545 40.690 -12.605 1.00 83.38 1098 GLN A C 1
ATOM 8505 O O . GLN A 1 1098 ? -23.324 40.979 -11.429 1.00 83.38 1098 GLN A O 1
ATOM 8510 N N . LYS A 1 1099 ? -24.786 40.633 -13.104 1.00 82.06 1099 LYS A N 1
ATOM 8511 C CA . LYS A 1 1099 ? -26.001 40.906 -12.322 1.00 82.06 1099 LYS A CA 1
ATOM 8512 C C . LYS A 1 1099 ? -26.161 39.952 -11.130 1.00 82.06 1099 LYS A C 1
ATOM 8514 O O . LYS A 1 1099 ? -26.699 40.360 -10.103 1.00 82.06 1099 LYS A O 1
ATOM 8519 N N . HIS A 1 1100 ? -25.682 38.711 -11.231 1.00 82.25 1100 HIS A N 1
ATOM 8520 C CA . HIS A 1 1100 ? -25.941 37.652 -10.247 1.00 82.25 1100 HIS A CA 1
ATOM 8521 C C . HIS A 1 1100 ? -24.721 37.246 -9.402 1.00 82.25 1100 HIS A C 1
ATOM 8523 O O . HIS A 1 1100 ? -24.839 36.352 -8.568 1.00 82.25 1100 HIS A O 1
ATOM 8529 N N . ILE A 1 1101 ? -23.575 37.925 -9.545 1.00 78.88 1101 ILE A N 1
ATOM 8530 C CA . ILE A 1 1101 ? -22.368 37.681 -8.728 1.00 78.88 1101 ILE A CA 1
ATOM 8531 C C . ILE A 1 1101 ? -22.598 37.926 -7.233 1.00 78.88 1101 ILE A C 1
ATOM 8533 O O . ILE A 1 1101 ? -21.977 37.254 -6.418 1.00 78.88 1101 ILE A O 1
ATOM 8537 N N . HIS A 1 1102 ? -23.515 38.825 -6.865 1.00 74.38 1102 HIS A N 1
ATOM 8538 C CA . HIS A 1 1102 ? -23.870 39.098 -5.465 1.00 74.38 1102 HIS A CA 1
ATOM 8539 C C . HIS A 1 1102 ? -24.354 37.845 -4.705 1.00 74.38 1102 HIS A C 1
ATOM 8541 O O . HIS A 1 1102 ? -24.283 37.790 -3.484 1.00 74.38 1102 HIS A O 1
ATOM 8547 N N . LEU A 1 1103 ? -24.803 36.799 -5.413 1.00 72.50 1103 LEU A N 1
ATOM 8548 C CA . LEU A 1 1103 ? -25.166 35.509 -4.812 1.00 72.50 1103 LEU A CA 1
ATOM 8549 C C . LEU A 1 1103 ? -23.951 34.721 -4.274 1.00 72.50 1103 LEU A C 1
ATOM 8551 O O . LEU A 1 1103 ? -24.136 33.674 -3.657 1.00 72.50 1103 LEU A O 1
ATOM 8555 N N . LEU A 1 1104 ? -22.724 35.195 -4.517 1.00 69.50 1104 LEU A N 1
ATOM 8556 C CA . LEU A 1 1104 ? -21.472 34.618 -4.014 1.00 69.50 1104 LEU A CA 1
ATOM 8557 C C . LEU A 1 1104 ? -20.977 35.262 -2.703 1.00 69.50 1104 LEU A C 1
ATOM 8559 O O . LEU A 1 1104 ? -19.950 34.826 -2.182 1.00 69.50 1104 LEU A O 1
ATOM 8563 N N . ASP A 1 1105 ? -21.665 36.277 -2.167 1.00 57.97 1105 ASP A N 1
ATOM 8564 C CA . ASP A 1 1105 ? -21.285 36.922 -0.903 1.00 57.97 1105 ASP A CA 1
ATOM 8565 C C . ASP A 1 1105 ? -21.434 35.955 0.293 1.00 57.97 1105 ASP A C 1
ATOM 8567 O O . ASP A 1 1105 ? -22.438 35.253 0.430 1.00 57.97 1105 ASP A O 1
ATOM 8571 N N . GLY A 1 1106 ? -20.420 35.906 1.171 1.00 52.72 1106 GLY A N 1
ATOM 8572 C CA . GLY A 1 1106 ? -20.362 34.980 2.317 1.00 52.72 1106 GLY A CA 1
ATOM 8573 C C . GLY A 1 1106 ? -19.531 33.707 2.094 1.00 52.72 1106 GLY A C 1
ATOM 8574 O O . GLY A 1 1106 ? -19.662 32.745 2.852 1.00 52.72 1106 GLY A O 1
ATOM 8575 N N . ILE A 1 1107 ? -18.691 33.682 1.057 1.00 39.22 1107 ILE A N 1
ATOM 8576 C CA . ILE A 1 1107 ? -17.612 32.703 0.885 1.00 39.22 1107 ILE A CA 1
ATOM 8577 C C . ILE A 1 1107 ? -16.331 33.359 1.418 1.00 39.22 1107 ILE A C 1
ATOM 8579 O O . ILE A 1 1107 ? -15.923 34.384 0.873 1.00 39.22 1107 ILE A O 1
ATOM 8583 N N . ASN A 1 1108 ? -15.761 32.802 2.493 1.00 29.56 1108 ASN A N 1
ATOM 8584 C CA . ASN A 1 1108 ? -14.441 33.194 3.011 1.00 29.56 1108 ASN A CA 1
ATOM 8585 C C . ASN A 1 1108 ? -13.342 32.947 1.978 1.00 29.56 1108 ASN A C 1
ATOM 8587 O O . ASN A 1 1108 ? -13.367 31.854 1.361 1.00 29.56 1108 ASN A O 1
#

Organism: NCBI:txid197479